Protein AF-0000000072642605 (afdb_homodimer)

pLDDT: mean 75.16, std 23.46, range [15.33, 97.38]

Organism: Meloidogyne incognita (NCBI:txid6306)

InterPro domains:
  IPR008906 HAT, C-terminal dimerisation domain [PF05699] (542-624)
  IPR012337 Ribonuclease H-like superfamily [SSF53098] (176-624)
  IPR052035 Zinc finger BED domain-containing [PTHR46481] (10-624)

Radius of gyration: 40.61 Å; Cα contacts (8 Å, |Δi|>4): 1546; chains: 2; bounding box: 104×127×125 Å

Secondary structure (DSSP, 8-state):
---TT--EEEE-TTT--EEEESSTTS--HHHHHHHTT-HHHHHHHHHHHHHHHHHHHHHS---------------------------------------------PPPPTTSHHHHHHHHHHHHHHHHTT--TTGGG-HHHHHHHHHH-TT--PPPHHHIIIIIHHHHHHHHHHHHHHHHHH-S-EEEEEEEEETT-----STTSSS---EEEEEEEEEE-TTS-EEEEEEEEEE--TT--HHHHHHHHHHHTT-GGGEEEEEESSS---SS--EEPHHHHHHHHHHHHHTTSTTHHHHHHHHHHHHHHHHH-HHHHHHHHHHHHHHT---PPP-PPPSS-HHHHHHHHHHHHHTHHHHHHHHHH-TTSPP--HHHHHHHHHHHHHHHHHHHHHHHHTSTT-BGGGHHHHHHHHHIIIIIS-S--S-HHHHHHHHHHHHHHTTTGGG-HHHHHHHHH-TTTTTTTS-GGGHHHHHHHHHHHHHHH-S------------------TT-HHHHHHHHHHTT-----------S--HHHHHHHHHHHHHHSPPPSS---HHHHHH-HHHHHH-HHHHHHHHHHTTSBSS-HHHHHHHHHHHHHTSGGGTT--HHHHHHHHHHHHHHHHH---/---TT--EEEE-TTT--EEEESSTTS--HHHHHHHTT-HHHHHHHHHHHHHHHHHHHHHS---------------------------------------------PPPPTTSHHHHHHHHHHHHHHHHTT--TTGGG-HHHHHHHHHH-TT--PPPHHHIIIIIHHHHHHHHHHHHHHHHHH-S-EEEEEEEEETT----SSTTSSS---EEEEEEEEEE-TTS-EEEEEEEEEE--TT--HHHHHHHHHHHTT-GGGEEEEEESSS---SS--EEPHHHHHHHHHHHHHTTSTTHHHHHHHHHHHHHHHHH-HHHHHHHHHHHHHHT---PPP-PPPSS-HHHHHHHHHHHHHTHHHHHHHHHH-TTSPP--HHHHHHHHHHHHHHHHHHHHHHHHTSTT-BGGGHHHHHHHHHIIIIIS-S--S-HHHHHHHHHHHHHHTTTGGG-HHHHHHHHH-TTTTTTTS-GGGHHHHHHHHHHHHHHH-S------------------TT-HHHHHHHHHHTT--------------HHHHHHHHHHHHHHSPPPSS---HHHHHH-HHHHHH-HHHHHHHHHHTTSBSS-HHHHHHHHHHHHHTSGGGTT--HHHHHHHHHHHHHHHHH---

Nearest PDB structures (foldseek):
  4d1q-assembly1_B  TM=7.158E-01  e=3.285E-17  Musca domestica
  4d1q-assembly1_A-2  TM=6.861E-01  e=3.270E-16  Musca domestica
  4d1q-assembly1_H-2  TM=6.589E-01  e=1.160E-16  Musca domestica
  6dww-assembly1_A  TM=6.965E-01  e=5.589E-15  Musca domestica
  4d1q-assembly1_B  TM=7.024E-01  e=5.379E-17  Musca domestica

Structure (mmCIF, N/CA/C/O backbone):
data_AF-0000000072642605-model_v1
#
loop_
_entity.id
_entity.type
_entity.pdbx_description
1 polymer 'HAT C-terminal dimerisation domain-containing protein'
#
loop_
_atom_site.group_PDB
_atom_site.id
_atom_site.type_symbol
_atom_site.label_atom_id
_atom_site.label_alt_id
_atom_site.label_comp_id
_atom_site.label_asym_id
_atom_site.label_entity_id
_atom_site.label_seq_id
_atom_site.pdbx_PDB_ins_code
_atom_site.Cartn_x
_atom_site.Cartn_y
_atom_site.Cartn_z
_atom_site.occupancy
_atom_site.B_iso_or_equiv
_atom_site.auth_seq_id
_atom_site.auth_comp_id
_atom_site.auth_asym_id
_atom_site.auth_atom_id
_atom_site.pdbx_PDB_model_num
ATOM 1 N N . MET A 1 1 ? -48.781 1.245 26.766 1 21.8 1 MET A N 1
ATOM 2 C CA . MET A 1 1 ? -47.438 1.293 27.344 1 21.8 1 MET A CA 1
ATOM 3 C C . MET A 1 1 ? -46.781 -0.082 27.312 1 21.8 1 MET A C 1
ATOM 5 O O . MET A 1 1 ? -47.125 -0.963 28.094 1 21.8 1 MET A O 1
ATOM 9 N N . LEU A 1 2 ? -46.5 -0.585 26.172 1 35.22 2 LEU A N 1
ATOM 10 C CA . LEU A 1 2 ? -46.219 -2.016 26.109 1 35.22 2 LEU A CA 1
ATOM 11 C C . LEU A 1 2 ? -45 -2.377 26.953 1 35.22 2 LEU A C 1
ATOM 13 O O . LEU A 1 2 ? -44.062 -1.599 27.062 1 35.22 2 LEU A O 1
ATOM 17 N N . PRO A 1 3 ? -45.188 -3.219 27.953 1 37 3 PRO A N 1
ATOM 18 C CA . PRO A 1 3 ? -44.125 -3.443 28.953 1 37 3 PRO A CA 1
ATOM 19 C C . PRO A 1 3 ? -42.75 -3.604 28.328 1 37 3 PRO A C 1
ATOM 21 O O . PRO A 1 3 ? -42.625 -4.09 27.203 1 37 3 PRO A O 1
ATOM 24 N N . LYS A 1 4 ? -41.781 -2.703 28.812 1 44.66 4 LYS A N 1
ATOM 25 C CA . LYS A 1 4 ? -40.438 -2.34 28.375 1 44.66 4 LYS A CA 1
ATOM 26 C C . LYS A 1 4 ? -39.594 -3.582 28.109 1 44.66 4 LYS A C 1
ATOM 28 O O . LYS A 1 4 ? -38.75 -3.59 27.203 1 44.66 4 LYS A O 1
ATOM 33 N N . ASN A 1 5 ? -39.594 -4.438 29.109 1 44.38 5 ASN A N 1
ATOM 34 C CA . ASN A 1 5 ? -38.656 -5.551 29.203 1 44.38 5 ASN A CA 1
ATOM 35 C C . ASN A 1 5 ? -39.156 -6.781 28.453 1 44.38 5 ASN A C 1
ATOM 37 O O . ASN A 1 5 ? -38.781 -7.91 28.766 1 44.38 5 ASN A O 1
ATOM 41 N N . LYS A 1 6 ? -40.438 -6.906 27.984 1 52.25 6 LYS A N 1
ATOM 42 C CA . LYS A 1 6 ? -41.031 -8.172 27.578 1 52.25 6 LYS A CA 1
ATOM 43 C C . LYS A 1 6 ? -40.562 -8.594 26.188 1 52.25 6 LYS A C 1
ATOM 45 O O . LYS A 1 6 ? -40.531 -7.773 25.266 1 52.25 6 LYS A O 1
ATOM 50 N N . LEU A 1 7 ? -40 -9.766 26.234 1 56.19 7 LEU A N 1
ATOM 51 C CA . LEU A 1 7 ? -39.719 -10.445 24.984 1 56.19 7 LEU A CA 1
ATOM 52 C C . LEU A 1 7 ? -40.906 -10.391 24.047 1 56.19 7 LEU A C 1
ATOM 54 O O . LEU A 1 7 ? -42.062 -10.664 24.453 1 56.19 7 LEU A O 1
ATOM 58 N N . ILE A 1 8 ? -40.844 -9.547 23.125 1 63.03 8 ILE A N 1
ATOM 59 C CA . ILE A 1 8 ? -41.938 -9.469 22.156 1 63.03 8 ILE A CA 1
ATOM 60 C C . ILE A 1 8 ? -41.75 -10.5 21.062 1 63.03 8 ILE A C 1
ATOM 62 O O . ILE A 1 8 ? -40.656 -10.586 20.469 1 63.03 8 ILE A O 1
ATOM 66 N N . LEU A 1 9 ? -42.594 -11.406 21.016 1 69.56 9 LEU A N 1
ATOM 67 C CA . LEU A 1 9 ? -42.656 -12.375 19.938 1 69.56 9 LEU A CA 1
ATOM 68 C C . LEU A 1 9 ? -43.312 -11.766 18.703 1 69.56 9 LEU A C 1
ATOM 70 O O . LEU A 1 9 ? -44.469 -11.414 18.734 1 69.56 9 LEU A O 1
ATOM 74 N N . ALA A 1 10 ? -42.5 -11.406 17.781 1 70.5 10 ALA A N 1
ATOM 75 C CA . ALA A 1 10 ? -43.031 -10.922 16.516 1 70.5 10 ALA A CA 1
ATOM 76 C C . ALA A 1 10 ? -43.344 -12.086 15.578 1 70.5 10 ALA A C 1
ATOM 78 O O . ALA A 1 10 ? -42.531 -12.984 15.398 1 70.5 10 ALA A O 1
ATOM 79 N N . THR A 1 11 ? -44.562 -12.305 15.172 1 73.44 11 THR A N 1
ATOM 80 C CA . THR A 1 11 ? -45.031 -13.344 14.266 1 73.44 11 THR A CA 1
ATOM 81 C C . THR A 1 11 ? -45.438 -12.75 12.922 1 73.44 11 THR A C 1
ATOM 83 O O . THR A 1 11 ? -46.219 -11.781 12.883 1 73.44 11 THR A O 1
ATOM 86 N N . CYS A 1 12 ? -44.812 -13.172 11.867 1 67.06 12 CYS A N 1
ATOM 87 C CA . CYS A 1 12 ? -45.25 -12.766 10.539 1 67.06 12 CYS A CA 1
ATOM 88 C C . CYS A 1 12 ? -46.656 -13.297 10.227 1 67.06 12 CYS A C 1
ATOM 90 O O . CYS A 1 12 ? -46.906 -14.492 10.398 1 67.06 12 CYS A O 1
ATOM 92 N N . LYS A 1 13 ? -47.469 -12.594 10.016 1 73.38 13 LYS A N 1
ATOM 93 C CA . LYS A 1 13 ? -48.875 -12.953 9.766 1 73.38 13 LYS A CA 1
ATOM 94 C C . LYS A 1 13 ? -49 -13.828 8.516 1 73.38 13 LYS A C 1
ATOM 96 O O . LYS A 1 13 ? -49.906 -14.633 8.414 1 73.38 13 LYS A O 1
ATOM 101 N N . SER A 1 14 ? -48.062 -13.68 7.566 1 70.31 14 SER A N 1
ATOM 102 C CA . SER A 1 14 ? -48.188 -14.406 6.305 1 70.31 14 SER A CA 1
ATOM 103 C C . SER A 1 14 ? -47.594 -15.805 6.41 1 70.31 14 SER A C 1
ATOM 105 O O . SER A 1 14 ? -48.062 -16.75 5.801 1 70.31 14 SER A O 1
ATOM 107 N N . CYS A 1 15 ? -46.5 -16.078 7.02 1 69.25 15 CYS A N 1
ATOM 108 C CA . CYS A 1 15 ? -45.844 -17.391 7.02 1 69.25 15 CYS A CA 1
ATOM 109 C C . CYS A 1 15 ? -45.688 -17.906 8.438 1 69.25 15 CYS A C 1
ATOM 111 O O . CYS A 1 15 ? -45.062 -18.953 8.648 1 69.25 15 CYS A O 1
ATOM 113 N N . GLU A 1 16 ? -46.125 -17.266 9.539 1 71.88 16 GLU A N 1
ATOM 114 C CA . GLU A 1 16 ? -46.094 -17.656 10.945 1 71.88 16 GLU A CA 1
ATOM 115 C C . GLU A 1 16 ? -44.688 -17.719 11.477 1 71.88 16 GLU A C 1
ATOM 117 O O . GLU A 1 16 ? -44.406 -18.328 12.516 1 71.88 16 GLU A O 1
ATOM 122 N N . TYR A 1 17 ? -43.844 -17.156 10.758 1 69 17 TYR A N 1
ATOM 123 C CA . TYR A 1 17 ? -42.469 -17.016 11.234 1 69 17 TYR A CA 1
ATOM 124 C C . TYR A 1 17 ? -42.406 -16.203 12.523 1 69 17 TYR A C 1
ATOM 126 O O . TYR A 1 17 ? -43.062 -15.141 12.617 1 69 17 TYR A O 1
ATOM 134 N N . LYS A 1 18 ? -41.844 -16.734 13.562 1 71.88 18 LYS A N 1
ATOM 135 C CA . LYS A 1 18 ? -41.781 -16.156 14.898 1 71.88 18 LYS A CA 1
ATOM 136 C C . LYS A 1 18 ? -40.344 -15.703 15.234 1 71.88 18 LYS A C 1
ATOM 138 O O . LYS A 1 18 ? -39.406 -16.422 14.961 1 71.88 18 LYS A O 1
ATOM 143 N N . LYS A 1 19 ? -40.25 -14.484 15.477 1 70 19 LYS A N 1
ATOM 144 C CA . LYS A 1 19 ? -38.969 -13.984 15.961 1 70 19 LYS A CA 1
ATOM 145 C C . LYS A 1 19 ? -39.125 -13.219 17.266 1 70 19 LYS A C 1
ATOM 147 O O . LYS A 1 19 ? -40.031 -12.391 17.391 1 70 19 LYS A O 1
ATOM 152 N N . THR A 1 20 ? -38.406 -13.609 18.219 1 71.75 20 THR A N 1
ATOM 153 C CA . THR A 1 20 ? -38.438 -12.992 19.531 1 71.75 20 THR A CA 1
ATOM 154 C C . THR A 1 20 ? -37.594 -11.719 19.578 1 71.75 20 THR A C 1
ATOM 156 O O . THR A 1 20 ? -36.438 -11.742 19.203 1 71.75 20 THR A O 1
ATOM 159 N N . LEU A 1 21 ? -38.25 -10.633 19.734 1 63.81 21 LEU A N 1
ATOM 160 C CA . LEU A 1 21 ? -37.594 -9.344 19.891 1 63.81 21 LEU A CA 1
ATOM 161 C C . LEU A 1 21 ? -37.438 -8.992 21.359 1 63.81 21 LEU A C 1
ATOM 163 O O . LEU A 1 21 ? -38.281 -9.32 22.188 1 63.81 21 LEU A O 1
ATOM 167 N N . LYS A 1 22 ? -36.25 -8.586 21.734 1 64.5 22 LYS A N 1
ATOM 168 C CA . LYS A 1 22 ? -35.938 -8.32 23.141 1 64.5 22 LYS A CA 1
ATOM 169 C C . LYS A 1 22 ? -36.875 -7.234 23.703 1 64.5 22 LYS A C 1
ATOM 171 O O . LYS A 1 22 ? -37.312 -7.316 24.844 1 64.5 22 LYS A O 1
ATOM 176 N N . ASN A 1 23 ? -37 -6.059 23.047 1 57.53 23 ASN A N 1
ATOM 177 C CA . ASN A 1 23 ? -37.969 -5.023 23.422 1 57.53 23 ASN A CA 1
ATOM 178 C C . ASN A 1 23 ? -38.594 -4.387 22.188 1 57.53 23 ASN A C 1
ATOM 180 O O . ASN A 1 23 ? -38.188 -4.684 21.062 1 57.53 23 ASN A O 1
ATOM 184 N N . ALA A 1 24 ? -39.562 -3.5 22.344 1 55.28 24 ALA A N 1
ATOM 185 C CA . ALA A 1 24 ? -40.312 -2.818 21.281 1 55.28 24 ALA A CA 1
ATOM 186 C C . ALA A 1 24 ? -39.406 -1.938 20.453 1 55.28 24 ALA A C 1
ATOM 188 O O . ALA A 1 24 ? -39.688 -1.631 19.297 1 55.28 24 ALA A O 1
ATOM 189 N N . GLN A 1 25 ? -38.281 -1.495 21.031 1 51.97 25 GLN A N 1
ATOM 190 C CA . GLN A 1 25 ? -37.375 -0.564 20.344 1 51.97 25 GLN A CA 1
ATOM 191 C C . GLN A 1 25 ? -36.25 -1.306 19.625 1 51.97 25 GLN A C 1
ATOM 193 O O . GLN A 1 25 ? -35.375 -0.682 19.047 1 51.97 25 GLN A O 1
ATOM 198 N N . ALA A 1 26 ? -36.188 -2.564 19.688 1 51.88 26 ALA A N 1
ATOM 199 C CA . ALA A 1 26 ? -35.156 -3.412 19.078 1 51.88 26 ALA A CA 1
ATOM 200 C C . ALA A 1 26 ? -35.125 -3.213 17.578 1 51.88 26 ALA A C 1
ATOM 202 O O . ALA A 1 26 ? -36.125 -2.854 16.953 1 51.88 26 ALA A O 1
ATOM 203 N N . SER A 1 27 ? -33.844 -3.219 16.969 1 54.81 27 SER A N 1
ATOM 204 C CA . SER A 1 27 ? -33.688 -3.014 15.531 1 54.81 27 SER A CA 1
ATOM 205 C C . SER A 1 27 ? -34.625 -3.912 14.727 1 54.81 27 SER A C 1
ATOM 207 O O . SER A 1 27 ? -34.688 -5.113 14.984 1 54.81 27 SER A O 1
ATOM 209 N N . LYS A 1 28 ? -35.438 -3.359 13.953 1 59.25 28 LYS A N 1
ATOM 210 C CA . LYS A 1 28 ? -36.438 -4.027 13.125 1 59.25 28 LYS A CA 1
ATOM 211 C C . LYS A 1 28 ? -35.844 -4.492 11.797 1 59.25 28 LYS A C 1
ATOM 213 O O . LYS A 1 28 ? -36.562 -4.926 10.898 1 59.25 28 LYS A O 1
ATOM 218 N N . SER A 1 29 ? -34.469 -4.309 11.867 1 63.25 29 SER A N 1
ATOM 219 C CA . SER A 1 29 ? -33.812 -4.641 10.625 1 63.25 29 SER A CA 1
ATOM 220 C C . SER A 1 29 ? -33.938 -6.129 10.297 1 63.25 29 SER A C 1
ATOM 222 O O . SER A 1 29 ? -34.156 -6.5 9.148 1 63.25 29 SER A O 1
ATOM 224 N N . SER A 1 30 ? -33.812 -6.977 11.242 1 65.88 30 SER A N 1
ATOM 225 C CA . SER A 1 30 ? -34 -8.406 11.008 1 65.88 30 SER A CA 1
ATOM 226 C C . SER A 1 30 ? -35.406 -8.711 10.547 1 65.88 30 SER A C 1
ATOM 228 O O . SER A 1 30 ? -35.625 -9.578 9.695 1 65.88 30 SER A O 1
ATOM 230 N N . LEU A 1 31 ? -36.312 -8.039 11.117 1 69.62 31 LEU A N 1
ATOM 231 C CA . LEU A 1 31 ? -37.719 -8.203 10.711 1 69.62 31 LEU A CA 1
ATOM 232 C C . LEU A 1 31 ? -37.938 -7.672 9.305 1 69.62 31 LEU A C 1
ATOM 234 O O . LEU A 1 31 ? -38.656 -8.273 8.516 1 69.62 31 LEU A O 1
ATOM 238 N N . ARG A 1 32 ? -37.219 -6.594 8.984 1 66.69 32 ARG A N 1
ATOM 239 C CA . ARG A 1 32 ? -37.25 -6.031 7.633 1 66.69 32 ARG A CA 1
ATOM 240 C C . ARG A 1 32 ? -36.656 -6.996 6.625 1 66.69 32 ARG A C 1
ATOM 242 O O . ARG A 1 32 ? -37.156 -7.164 5.523 1 66.69 32 ARG A O 1
ATOM 249 N N . HIS A 1 33 ? -35.688 -7.711 6.945 1 68.5 33 HIS A N 1
ATOM 250 C CA . HIS A 1 33 ? -35.031 -8.703 6.086 1 68.5 33 HIS A CA 1
ATOM 251 C C . HIS A 1 33 ? -35.938 -9.914 5.887 1 68.5 33 HIS A C 1
ATOM 253 O O . HIS A 1 33 ? -36.031 -10.453 4.781 1 68.5 33 HIS A O 1
ATOM 259 N N . HIS A 1 34 ? -36.562 -10.344 6.879 1 70.81 34 HIS A N 1
ATOM 260 C CA . HIS A 1 34 ? -37.531 -11.414 6.75 1 70.81 34 HIS A CA 1
ATOM 261 C C . HIS A 1 34 ? -38.688 -11.023 5.816 1 70.81 34 HIS A C 1
ATOM 263 O O . HIS A 1 34 ? -39.156 -11.852 5.039 1 70.81 34 HIS A O 1
ATOM 269 N N . LEU A 1 35 ? -39.031 -9.812 5.773 1 70.12 35 LEU A N 1
ATOM 270 C CA . LEU A 1 35 ? -40.156 -9.336 4.973 1 70.12 35 LEU A CA 1
ATOM 271 C C . LEU A 1 35 ? -39.812 -9.344 3.488 1 70.12 35 LEU A C 1
ATOM 273 O O . LEU A 1 35 ? -40.688 -9.328 2.635 1 70.12 35 LEU A O 1
ATOM 277 N N . ASN A 1 36 ? -38.562 -9.523 3.197 1 68.31 36 ASN A N 1
ATOM 278 C CA . ASN A 1 36 ? -38.156 -9.672 1.802 1 68.31 36 ASN A CA 1
ATOM 279 C C . ASN A 1 36 ? -38.688 -10.969 1.196 1 68.31 36 ASN A C 1
ATOM 281 O O . ASN A 1 36 ? -38.844 -11.062 -0.02 1 68.31 36 ASN A O 1
ATOM 285 N N . LYS A 1 37 ? -39.031 -11.852 1.915 1 70.56 37 LYS A N 1
ATOM 286 C CA . LYS A 1 37 ? -39.625 -13.109 1.45 1 70.56 37 LYS A CA 1
ATOM 287 C C . LYS A 1 37 ? -41.125 -12.961 1.204 1 70.56 37 LYS A C 1
ATOM 289 O O . LYS A 1 37 ? -41.75 -13.859 0.644 1 70.56 37 LYS A O 1
ATOM 294 N N . HIS A 1 38 ? -41.719 -11.906 1.711 1 70.19 38 HIS A N 1
ATOM 295 C CA . HIS A 1 38 ? -43.156 -11.617 1.525 1 70.19 38 HIS A CA 1
ATOM 296 C C . HIS A 1 38 ? -43.344 -10.328 0.733 1 70.19 38 HIS A C 1
ATOM 298 O O . HIS A 1 38 ? -43.5 -9.25 1.317 1 70.19 38 HIS A O 1
ATOM 304 N N . PRO A 1 39 ? -43.219 -10.445 -0.578 1 70.5 39 PRO A N 1
ATOM 305 C CA . PRO A 1 39 ? -43.188 -9.266 -1.446 1 70.5 39 PRO A CA 1
ATOM 306 C C . PRO A 1 39 ? -44.375 -8.328 -1.241 1 70.5 39 PRO A C 1
ATOM 308 O O . PRO A 1 39 ? -44.219 -7.105 -1.305 1 70.5 39 PRO A O 1
ATOM 311 N N . GLU A 1 40 ? -45.531 -8.828 -0.978 1 73.25 40 GLU A N 1
ATOM 312 C CA . GLU A 1 40 ? -46.719 -7.988 -0.822 1 73.25 40 GLU A CA 1
ATOM 313 C C . GLU A 1 40 ? -46.625 -7.164 0.46 1 73.25 40 GLU A C 1
ATOM 315 O O . GLU A 1 40 ? -46.938 -5.969 0.456 1 73.25 40 GLU A O 1
ATOM 320 N N . GLU A 1 41 ? -46.188 -7.734 1.513 1 72.06 41 GLU A N 1
ATOM 321 C CA . GLU A 1 41 ? -46.094 -7.043 2.797 1 72.06 41 GLU A CA 1
ATOM 322 C C . GLU A 1 41 ? -44.938 -6.059 2.803 1 72.06 41 GLU A C 1
ATOM 324 O O . GLU A 1 41 ? -45.031 -4.973 3.377 1 72.06 41 GLU A O 1
ATOM 329 N N . MET A 1 42 ? -43.906 -6.387 2.166 1 71.56 42 MET A N 1
ATOM 330 C CA . MET A 1 42 ? -42.781 -5.477 2.004 1 71.56 42 MET A CA 1
ATOM 331 C C . MET A 1 42 ? -43.188 -4.258 1.177 1 71.56 42 MET A C 1
ATOM 333 O O . MET A 1 42 ? -42.781 -3.131 1.501 1 71.56 42 MET A O 1
ATOM 337 N N . ALA A 1 43 ? -43.844 -4.363 0.128 1 71.12 43 ALA A N 1
ATOM 338 C CA . ALA A 1 43 ? -44.375 -3.256 -0.667 1 71.12 43 ALA A CA 1
ATOM 339 C C . ALA A 1 43 ? -45.25 -2.344 0.178 1 71.12 43 ALA A C 1
ATOM 341 O O . ALA A 1 43 ? -45.188 -1.117 0.07 1 71.12 43 ALA A O 1
ATOM 342 N N . GLN A 1 44 ? -46.031 -2.912 1.057 1 72.38 44 GLN A N 1
ATOM 343 C CA . GLN A 1 44 ? -46.906 -2.139 1.938 1 72.38 44 GLN A CA 1
ATOM 344 C C . GLN A 1 44 ? -46.094 -1.352 2.959 1 72.38 44 GLN A C 1
ATOM 346 O O . GLN A 1 44 ? -46.406 -0.2 3.262 1 72.38 44 GLN A O 1
ATOM 351 N N . LEU A 1 45 ? -45.062 -1.938 3.371 1 71.56 45 LEU A N 1
ATOM 352 C CA . LEU A 1 45 ? -44.188 -1.261 4.301 1 71.56 45 LEU A CA 1
ATOM 353 C C . LEU A 1 45 ? -43.438 -0.11 3.615 1 71.56 45 LEU A C 1
ATOM 355 O O . LEU A 1 45 ? -43.344 0.982 4.18 1 71.56 45 LEU A O 1
ATOM 359 N N . LEU A 1 46 ? -42.969 -0.376 2.488 1 69.38 46 LEU A N 1
ATOM 360 C CA . LEU A 1 46 ? -42.312 0.676 1.731 1 69.38 46 LEU A CA 1
ATOM 361 C C . LEU A 1 46 ? -43.281 1.808 1.399 1 69.38 46 LEU A C 1
ATOM 363 O O . LEU A 1 46 ? -42.906 2.984 1.485 1 69.38 46 LEU A O 1
ATOM 367 N N . GLU A 1 47 ? -44.344 1.558 1.072 1 67.75 47 GLU A N 1
ATOM 368 C CA . GLU A 1 47 ? -45.406 2.557 0.852 1 67.75 47 GLU A CA 1
ATOM 369 C C . GLU A 1 47 ? -45.719 3.322 2.135 1 67.75 47 GLU A C 1
ATOM 371 O O . GLU A 1 47 ? -45.906 4.539 2.105 1 67.75 47 GLU A O 1
ATOM 376 N N . TYR A 1 48 ? -45.719 2.6 3.18 1 64.75 48 TYR A N 1
ATOM 377 C CA . TYR A 1 48 ? -45.969 3.232 4.473 1 64.75 48 TYR A CA 1
ATOM 378 C C . TYR A 1 48 ? -44.812 4.145 4.855 1 64.75 48 TYR A C 1
ATOM 380 O O . TYR A 1 48 ? -45 5.27 5.316 1 64.75 48 TYR A O 1
ATOM 388 N N . GLU A 1 49 ? -43.688 3.652 4.668 1 64.25 49 GLU A N 1
ATOM 389 C CA . GLU A 1 49 ? -42.531 4.469 4.977 1 64.25 49 GLU A CA 1
ATOM 390 C C . GLU A 1 49 ? -42.438 5.676 4.047 1 64.25 49 GLU A C 1
ATOM 392 O O . GLU A 1 49 ? -42.094 6.777 4.48 1 64.25 49 GLU A O 1
ATOM 397 N N . GLU A 1 50 ? -42.625 5.512 2.84 1 62.28 50 GLU A N 1
ATOM 398 C CA . GLU A 1 50 ? -42.719 6.625 1.898 1 62.28 50 GLU A CA 1
ATOM 399 C C . GLU A 1 50 ? -43.812 7.605 2.309 1 62.28 50 GLU A C 1
ATOM 401 O O . GLU A 1 50 ? -43.625 8.82 2.227 1 62.28 50 GLU A O 1
ATOM 406 N N . THR A 1 51 ? -44.844 7.121 2.695 1 62.72 51 THR A N 1
ATOM 407 C CA . THR A 1 51 ? -45.938 7.984 3.135 1 62.72 51 THR A CA 1
ATOM 408 C C . THR A 1 51 ? -45.594 8.672 4.453 1 62.72 51 THR A C 1
ATOM 410 O O . THR A 1 51 ? -45.906 9.852 4.645 1 62.72 51 THR A O 1
ATOM 413 N N . GLU A 1 52 ? -45 7.918 5.277 1 57.62 52 GLU A N 1
ATOM 414 C CA . GLU A 1 52 ? -44.594 8.531 6.535 1 57.62 52 GLU A CA 1
ATOM 415 C C . GLU A 1 52 ? -43.469 9.547 6.312 1 57.62 52 GLU A C 1
ATOM 417 O O . GLU A 1 52 ? -43.469 10.609 6.941 1 57.62 52 GLU A O 1
ATOM 422 N N . ASN A 1 53 ? -42.594 9.219 5.504 1 50.91 53 ASN A N 1
ATOM 423 C CA . ASN A 1 53 ? -41.562 10.188 5.145 1 50.91 53 ASN A CA 1
ATOM 424 C C . ASN A 1 53 ? -42.156 11.398 4.43 1 50.91 53 ASN A C 1
ATOM 426 O O . ASN A 1 53 ? -41.75 12.531 4.672 1 50.91 53 ASN A O 1
ATOM 430 N N . LYS A 1 54 ? -42.969 11.188 3.551 1 52.09 54 LYS A N 1
ATOM 431 C CA . LYS A 1 54 ? -43.688 12.297 2.947 1 52.09 54 LYS A CA 1
ATOM 432 C C . LYS A 1 54 ? -44.438 13.102 4.004 1 52.09 54 LYS A C 1
ATOM 434 O O . LYS A 1 54 ? -44.5 14.328 3.928 1 52.09 54 LYS A O 1
ATOM 439 N N . ASN A 1 55 ? -44.938 12.383 4.945 1 47.25 55 ASN A N 1
ATOM 440 C CA . ASN A 1 55 ? -45.688 13.094 5.988 1 47.25 55 ASN A CA 1
ATOM 441 C C . ASN A 1 55 ? -44.75 13.82 6.938 1 47.25 55 ASN A C 1
ATOM 443 O O . ASN A 1 55 ? -45.062 14.891 7.457 1 47.25 55 ASN A O 1
ATOM 447 N N . LYS A 1 56 ? -43.625 13.195 7.156 1 45.19 56 LYS A N 1
ATOM 448 C CA . LYS A 1 56 ? -42.688 13.922 7.973 1 45.19 56 LYS A CA 1
ATOM 449 C C . LYS A 1 56 ? -42.156 15.164 7.242 1 45.19 56 LYS A C 1
ATOM 451 O O . LYS A 1 56 ? -41.906 16.203 7.863 1 45.19 56 LYS A O 1
ATOM 456 N N . ILE A 1 57 ? -41.844 15.031 5.934 1 40.34 57 ILE A N 1
ATOM 457 C CA . ILE A 1 57 ? -41.5 16.234 5.168 1 40.34 57 ILE A CA 1
ATOM 458 C C . ILE A 1 57 ? -42.625 17.25 5.277 1 40.34 57 ILE A C 1
ATOM 460 O O . ILE A 1 57 ? -42.375 18.453 5.367 1 40.34 57 ILE A O 1
ATOM 464 N N . LEU A 1 58 ? -43.781 16.75 5.305 1 36.88 58 LEU A N 1
ATOM 465 C CA . LEU A 1 58 ? -44.844 17.75 5.402 1 36.88 58 LEU A CA 1
ATOM 466 C C . LEU A 1 58 ? -44.875 18.375 6.797 1 36.88 58 LEU A C 1
ATOM 468 O O . LEU A 1 58 ? -45.375 19.484 6.977 1 36.88 58 LEU A O 1
ATOM 472 N N . ARG A 1 59 ? -44.562 17.578 7.832 1 35.91 59 ARG A N 1
ATOM 473 C CA . ARG A 1 59 ? -44.75 18.219 9.133 1 35.91 59 ARG A CA 1
ATOM 474 C C . ARG A 1 59 ? -43.562 19.094 9.5 1 35.91 59 ARG A C 1
ATOM 476 O O . ARG A 1 59 ? -43.531 19.672 10.594 1 35.91 59 ARG A O 1
ATOM 483 N N . THR A 1 60 ? -42.344 18.828 8.906 1 30.92 60 THR A N 1
ATOM 484 C CA . THR A 1 60 ? -41.344 19.734 9.453 1 30.92 60 THR A CA 1
ATOM 485 C C . THR A 1 60 ? -41.625 21.172 8.992 1 30.92 60 THR A C 1
ATOM 487 O O . THR A 1 60 ? -41.594 21.453 7.793 1 30.92 60 THR A O 1
ATOM 490 N N . PRO A 1 61 ? -42.281 21.906 9.766 1 26.69 61 PRO A N 1
ATOM 491 C CA . PRO A 1 61 ? -42.438 23.328 9.453 1 26.69 61 PRO A CA 1
ATOM 492 C C . PRO A 1 61 ? -41.125 24.031 9.164 1 26.69 61 PRO A C 1
ATOM 494 O O . PRO A 1 61 ? -40.062 23.609 9.672 1 26.69 61 PRO A O 1
ATOM 497 N N . ARG A 1 62 ? -40.938 24.453 7.996 1 26.5 62 ARG A N 1
ATOM 498 C CA . ARG A 1 62 ? -39.969 25.469 7.617 1 26.5 62 ARG A CA 1
ATOM 499 C C . ARG A 1 62 ? -39.781 26.516 8.711 1 26.5 62 ARG A C 1
ATOM 501 O O . ARG A 1 62 ? -40.625 27.422 8.836 1 26.5 62 ARG A O 1
ATOM 508 N N . LYS A 1 63 ? -39.562 26.125 10.086 1 25.56 63 LYS A N 1
ATOM 509 C CA . LYS A 1 63 ? -39.469 27.203 11.078 1 25.56 63 LYS A CA 1
ATOM 510 C C . LYS A 1 63 ? -38.5 28.297 10.602 1 25.56 63 LYS A C 1
ATOM 512 O O . LYS A 1 63 ? -37.344 28.016 10.305 1 25.56 63 LYS A O 1
ATOM 517 N N . GLY A 1 64 ? -39.031 29.312 9.719 1 22.56 64 GLY A N 1
ATOM 518 C CA . GLY A 1 64 ? -38.625 30.688 9.5 1 22.56 64 GLY A CA 1
ATOM 519 C C . GLY A 1 64 ? -38.219 31.406 10.773 1 22.56 64 GLY A C 1
ATOM 520 O O . GLY A 1 64 ? -39 31.5 11.719 1 22.56 64 GLY A O 1
ATOM 521 N N . PHE A 1 65 ? -37.125 31.094 11.367 1 21.09 65 PHE A N 1
ATOM 522 C CA . PHE A 1 65 ? -36.656 31.828 12.555 1 21.09 65 PHE A CA 1
ATOM 523 C C . PHE A 1 65 ? -36.781 33.344 12.336 1 21.09 65 PHE A C 1
ATOM 525 O O . PHE A 1 65 ? -35.906 33.938 11.719 1 21.09 65 PHE A O 1
ATOM 532 N N . ARG A 1 66 ? -37.906 33.938 11.836 1 20.78 66 ARG A N 1
ATOM 533 C CA . ARG A 1 66 ? -38.25 35.312 12.062 1 20.78 66 ARG A CA 1
ATOM 534 C C . ARG A 1 66 ? -38.281 35.656 13.547 1 20.78 66 ARG A C 1
ATOM 536 O O . ARG A 1 66 ? -39.156 35.125 14.273 1 20.78 66 ARG A O 1
ATOM 543 N N . LYS A 1 67 ? -37.281 35.656 14.305 1 19.7 67 LYS A N 1
ATOM 544 C CA . LYS A 1 67 ? -37.312 36.5 15.492 1 19.7 67 LYS A CA 1
ATOM 545 C C . LYS A 1 67 ? -37.875 37.906 15.164 1 19.7 67 LYS A C 1
ATOM 547 O O . LYS A 1 67 ? -37.156 38.719 14.57 1 19.7 67 LYS A O 1
ATOM 552 N N . SER A 1 68 ? -39.125 38.156 14.57 1 19.78 68 SER A N 1
ATOM 553 C CA . SER A 1 68 ? -39.938 39.375 14.766 1 19.78 68 SER A CA 1
ATOM 554 C C . SER A 1 68 ? -40.031 39.719 16.25 1 19.78 68 SER A C 1
ATOM 556 O O . SER A 1 68 ? -40.312 38.875 17.078 1 19.78 68 SER A O 1
ATOM 558 N N . ILE A 1 69 ? -39.094 40.656 16.844 1 17.56 69 ILE A N 1
ATOM 559 C CA . ILE A 1 69 ? -39.344 41.562 17.969 1 17.56 69 ILE A CA 1
ATOM 560 C C . ILE A 1 69 ? -40.75 42.156 17.828 1 17.56 69 ILE A C 1
ATOM 562 O O . ILE A 1 69 ? -41.031 42.906 16.891 1 17.56 69 ILE A O 1
ATOM 566 N N . LYS A 1 70 ? -41.719 41.406 17.953 1 20.56 70 LYS A N 1
ATOM 567 C CA . LYS A 1 70 ? -43.125 41.812 18.141 1 20.56 70 LYS A CA 1
ATOM 568 C C . LYS A 1 70 ? -43.25 42.844 19.25 1 20.56 70 LYS A C 1
ATOM 570 O O . LYS A 1 70 ? -43.031 42.531 20.422 1 20.56 70 LYS A O 1
ATOM 575 N N . ILE A 1 71 ? -42.625 44.219 18.938 1 17.44 71 ILE A N 1
ATOM 576 C CA . ILE A 1 71 ? -43.031 45.406 19.672 1 17.44 71 ILE A CA 1
ATOM 577 C C . ILE A 1 71 ? -44.562 45.406 19.828 1 17.44 71 ILE A C 1
ATOM 579 O O . ILE A 1 71 ? -45.281 45.188 18.875 1 17.44 71 ILE A O 1
ATOM 583 N N . ASN A 1 72 ? -45.062 45.344 20.953 1 17.66 72 ASN A N 1
ATOM 584 C CA . ASN A 1 72 ? -46.406 45.25 21.484 1 17.66 72 ASN A CA 1
ATOM 585 C C . ASN A 1 72 ? -47.219 46.5 21.156 1 17.66 72 ASN A C 1
ATOM 587 O O . ASN A 1 72 ? -47 47.594 21.719 1 17.66 72 ASN A O 1
ATOM 591 N N . SER A 1 73 ? -47.156 47.031 19.719 1 17.12 73 SER A N 1
ATOM 592 C CA . SER A 1 73 ? -48.062 48.188 19.672 1 17.12 73 SER A CA 1
ATOM 593 C C . SER A 1 73 ? -49.406 47.875 20.297 1 17.12 73 SER A C 1
ATOM 595 O O . SER A 1 73 ? -49.969 46.812 20.062 1 17.12 73 SER A O 1
ATOM 597 N N . SER A 1 74 ? -49.562 48.281 21.438 1 17.44 74 SER A N 1
ATOM 598 C CA . SER A 1 74 ? -50.875 48.406 22.062 1 17.44 74 SER A CA 1
ATOM 599 C C . SER A 1 74 ? -51.906 49.031 21.109 1 17.44 74 SER A C 1
ATOM 601 O O . SER A 1 74 ? -51.531 49.75 20.156 1 17.44 74 SER A O 1
ATOM 603 N N . GLY A 1 75 ? -53.188 48.688 21.062 1 15.39 75 GLY A N 1
ATOM 604 C CA . GLY A 1 75 ? -54.438 48.625 20.328 1 15.39 75 GLY A CA 1
ATOM 605 C C . GLY A 1 75 ? -54.844 50 19.797 1 15.39 75 GLY A C 1
ATOM 606 O O . GLY A 1 75 ? -55.25 50.125 18.641 1 15.39 75 GLY A O 1
ATOM 607 N N . GLY A 1 76 ? -55.281 51.031 20.422 1 15.64 76 GLY A N 1
ATOM 608 C CA . GLY A 1 76 ? -56.688 51.25 20.281 1 15.64 76 GLY A CA 1
ATOM 609 C C . GLY A 1 76 ? -57.031 52.25 19.188 1 15.64 76 GLY A C 1
ATOM 610 O O . GLY A 1 76 ? -58.125 52.25 18.656 1 15.64 76 GLY A O 1
ATOM 611 N N . GLY A 1 77 ? -56.344 53.375 18.859 1 16.16 77 GLY A N 1
ATOM 612 C CA . GLY A 1 77 ? -57.406 54.344 18.625 1 16.16 77 GLY A CA 1
ATOM 613 C C . GLY A 1 77 ? -58.062 54.219 17.266 1 16.16 77 GLY A C 1
ATOM 614 O O . GLY A 1 77 ? -57.625 53.406 16.438 1 16.16 77 GLY A O 1
ATOM 615 N N . SER A 1 78 ? -58.781 55.25 16.562 1 16.64 78 SER A N 1
ATOM 616 C CA . SER A 1 78 ? -60.062 55.625 15.961 1 16.64 78 SER A CA 1
ATOM 617 C C . SER A 1 78 ? -60 55.531 14.445 1 16.64 78 SER A C 1
ATOM 619 O O . SER A 1 78 ? -60.938 54.969 13.828 1 16.64 78 SER A O 1
ATOM 621 N N . ILE A 1 79 ? -59.031 56.125 13.656 1 16.33 79 ILE A N 1
ATOM 622 C CA . ILE A 1 79 ? -59.719 57.094 12.773 1 16.33 79 ILE A CA 1
ATOM 623 C C . ILE A 1 79 ? -60.188 56.344 11.516 1 16.33 79 ILE A C 1
ATOM 625 O O . ILE A 1 79 ? -59.688 55.281 11.172 1 16.33 79 ILE A O 1
ATOM 629 N N . SER A 1 80 ? -60.656 57.094 10.469 1 16.06 80 SER A N 1
ATOM 630 C CA . SER A 1 80 ? -61.75 57.25 9.508 1 16.06 80 SER A CA 1
ATOM 631 C C . SER A 1 80 ? -61.469 56.531 8.203 1 16.06 80 SER A C 1
ATOM 633 O O . SER A 1 80 ? -60.312 56.156 7.934 1 16.06 80 SER A O 1
ATOM 635 N N . LYS A 1 81 ? -62.406 56.531 7.219 1 16.33 81 LYS A N 1
ATOM 636 C CA . LYS A 1 81 ? -63.188 55.781 6.227 1 16.33 81 LYS A CA 1
ATOM 637 C C . LYS A 1 81 ? -62.469 55.75 4.879 1 16.33 81 LYS A C 1
ATOM 639 O O . LYS A 1 81 ? -62.75 54.906 4.035 1 16.33 81 LYS A O 1
ATOM 644 N N . THR A 1 82 ? -61.469 56.625 4.441 1 16.75 82 THR A N 1
ATOM 645 C CA . THR A 1 82 ? -61.812 57.156 3.125 1 16.75 82 THR A CA 1
ATOM 646 C C . THR A 1 82 ? -61.5 56.125 2.033 1 16.75 82 THR A C 1
ATOM 648 O O . THR A 1 82 ? -60.688 55.219 2.227 1 16.75 82 THR A O 1
ATOM 651 N N . GLY A 1 83 ? -62.062 56.25 0.65 1 16.28 83 GLY A N 1
ATOM 652 C CA . GLY A 1 83 ? -62.75 55.719 -0.498 1 16.28 83 GLY A CA 1
ATOM 653 C C . GLY A 1 83 ? -61.844 55.219 -1.592 1 16.28 83 GLY A C 1
ATOM 654 O O . GLY A 1 83 ? -62.281 54.594 -2.568 1 16.28 83 GLY A O 1
ATOM 655 N N . ARG A 1 84 ? -60.5 55.469 -1.668 1 16.23 84 ARG A N 1
ATOM 656 C CA . ARG A 1 84 ? -60.156 55.75 -3.053 1 16.23 84 ARG A CA 1
ATOM 657 C C . ARG A 1 84 ? -60.156 54.469 -3.896 1 16.23 84 ARG A C 1
ATOM 659 O O . ARG A 1 84 ? -59.719 53.406 -3.438 1 16.23 84 ARG A O 1
ATOM 666 N N . LYS A 1 85 ? -60.875 54.562 -5.074 1 16.91 85 LYS A N 1
ATOM 667 C CA . LYS A 1 85 ? -61.375 53.781 -6.203 1 16.91 85 LYS A CA 1
ATOM 668 C C . LYS A 1 85 ? -60.25 53 -6.871 1 16.91 85 LYS A C 1
ATOM 670 O O . LYS A 1 85 ? -59.094 53.469 -6.914 1 16.91 85 LYS A O 1
ATOM 675 N N . LYS A 1 86 ? -60.531 51.75 -7.363 1 17.25 86 LYS A N 1
ATOM 676 C CA . LYS A 1 86 ? -60 50.469 -7.816 1 17.25 86 LYS A CA 1
ATOM 677 C C . LYS A 1 86 ? -59.438 50.594 -9.234 1 17.25 86 LYS A C 1
ATOM 679 O O . LYS A 1 86 ? -59.812 49.812 -10.117 1 17.25 86 LYS A O 1
ATOM 684 N N . LEU A 1 87 ? -58.656 51.688 -9.562 1 16.81 87 LEU A N 1
ATOM 685 C CA . LEU A 1 87 ? -58.469 51.781 -11.008 1 16.81 87 LEU A CA 1
ATOM 686 C C . LEU A 1 87 ? -57.969 50.469 -11.594 1 16.81 87 LEU A C 1
ATOM 688 O O . LEU A 1 87 ? -57.125 49.781 -10.984 1 16.81 87 LEU A O 1
ATOM 692 N N . LYS A 1 88 ? -58.625 49.969 -12.672 1 17.83 88 LYS A N 1
ATOM 693 C CA . LYS A 1 88 ? -58.812 48.844 -13.594 1 17.83 88 LYS A CA 1
ATOM 694 C C . LYS A 1 88 ? -57.562 48.531 -14.375 1 17.83 88 LYS A C 1
ATOM 696 O O . LYS A 1 88 ? -57.469 48.812 -15.57 1 17.83 88 LYS A O 1
ATOM 701 N N . GLU A 1 89 ? -56.312 48.75 -13.859 1 18.27 89 GLU A N 1
ATOM 702 C CA . GLU A 1 89 ? -55.312 48.719 -14.898 1 18.27 89 GLU A CA 1
ATOM 703 C C . GLU A 1 89 ? -55.344 47.406 -15.672 1 18.27 89 GLU A C 1
ATOM 705 O O . GLU A 1 89 ? -55.594 46.344 -15.086 1 18.27 89 GLU A O 1
ATOM 710 N N . GLU A 1 90 ? -55.5 47.375 -17.062 1 19.7 90 GLU A N 1
ATOM 711 C CA . GLU A 1 90 ? -55.688 46.594 -18.281 1 19.7 90 GLU A CA 1
ATOM 712 C C . GLU A 1 90 ? -54.625 45.5 -18.391 1 19.7 90 GLU A C 1
ATOM 714 O O . GLU A 1 90 ? -53.469 45.719 -18.047 1 19.7 90 GLU A O 1
ATOM 719 N N . GLU A 1 91 ? -55.031 44.188 -18.516 1 19.78 91 GLU A N 1
ATOM 720 C CA . GLU A 1 91 ? -54.625 42.781 -18.562 1 19.78 91 GLU A CA 1
ATOM 721 C C . GLU A 1 91 ? -53.781 42.469 -19.797 1 19.78 91 GLU A C 1
ATOM 723 O O . GLU A 1 91 ? -53.688 41.312 -20.219 1 19.78 91 GLU A O 1
ATOM 728 N N . ASP A 1 92 ? -53 43.406 -20.422 1 21.14 92 ASP A N 1
ATOM 729 C CA . ASP A 1 92 ? -52.656 43 -21.766 1 21.14 92 ASP A CA 1
ATOM 730 C C . ASP A 1 92 ? -51.875 41.656 -21.734 1 21.14 92 ASP A C 1
ATOM 732 O O . ASP A 1 92 ? -50.969 41.5 -20.922 1 21.14 92 ASP A O 1
ATOM 736 N N . ASP A 1 93 ? -52.438 40.562 -22.312 1 20.2 93 ASP A N 1
ATOM 737 C CA . ASP A 1 93 ? -52.281 39.094 -22.5 1 20.2 93 ASP A CA 1
ATOM 738 C C . ASP A 1 93 ? -51.031 38.781 -23.281 1 20.2 93 ASP A C 1
ATOM 740 O O . ASP A 1 93 ? -50.875 37.656 -23.766 1 20.2 93 ASP A O 1
ATOM 744 N N . ASP A 1 94 ? -50 39.594 -23.484 1 21.81 94 ASP A N 1
ATOM 745 C CA . ASP A 1 94 ? -49.125 39.156 -24.562 1 21.81 94 ASP A CA 1
ATOM 746 C C . ASP A 1 94 ? -48.531 37.781 -24.281 1 21.81 94 ASP A C 1
ATOM 748 O O . ASP A 1 94 ? -47.969 37.531 -23.219 1 21.81 94 ASP A O 1
ATOM 752 N N . GLU A 1 95 ? -48.969 36.688 -25 1 22.95 95 GLU A N 1
ATOM 753 C CA . GLU A 1 95 ? -48.75 35.25 -25.141 1 22.95 95 GLU A CA 1
ATOM 754 C C . GLU A 1 95 ? -47.281 34.938 -25.516 1 22.95 95 GLU A C 1
ATOM 756 O O . GLU A 1 95 ? -46.938 34.969 -26.688 1 22.95 95 GLU A O 1
ATOM 761 N N . GLU A 1 96 ? -46.281 35.625 -25.156 1 24.73 96 GLU A N 1
ATOM 762 C CA . GLU A 1 96 ? -45.031 35.188 -25.781 1 24.73 96 GLU A CA 1
ATOM 763 C C . GLU A 1 96 ? -44.75 33.719 -25.531 1 24.73 96 GLU A C 1
ATOM 765 O O . GLU A 1 96 ? -44.875 33.25 -24.406 1 24.73 96 GLU A O 1
ATOM 770 N N . GLU A 1 97 ? -44.844 32.812 -26.578 1 26 97 GLU A N 1
ATOM 771 C CA . GLU A 1 97 ? -44.594 31.406 -26.797 1 26 97 GLU A CA 1
ATOM 772 C C . GLU A 1 97 ? -43.219 31 -26.297 1 26 97 GLU A C 1
ATOM 774 O O . GLU A 1 97 ? -42.188 31.484 -26.797 1 26 97 GLU A O 1
ATOM 779 N N . ASP A 1 98 ? -42.938 30.844 -25.109 1 28.16 98 ASP A N 1
ATOM 780 C CA . ASP A 1 98 ? -41.656 30.422 -24.5 1 28.16 98 ASP A CA 1
ATOM 781 C C . ASP A 1 98 ? -41.219 29.062 -25.047 1 28.16 98 ASP A C 1
ATOM 783 O O . ASP A 1 98 ? -41.969 28.078 -24.938 1 28.16 98 ASP A O 1
ATOM 787 N N . GLU A 1 99 ? -40.531 28.984 -26.188 1 30.5 99 GLU A N 1
ATOM 788 C CA . GLU A 1 99 ? -39.969 27.766 -26.719 1 30.5 99 GLU A CA 1
ATOM 789 C C . GLU A 1 99 ? -39.312 26.938 -25.625 1 30.5 99 GLU A C 1
ATOM 791 O O . GLU A 1 99 ? -38.562 27.469 -24.797 1 30.5 99 GLU A O 1
ATOM 796 N N . PRO A 1 100 ? -39.812 25.75 -25.266 1 31.39 100 PRO A N 1
ATOM 797 C CA . PRO A 1 100 ? -39.281 24.844 -24.25 1 31.39 100 PRO A CA 1
ATOM 798 C C . PRO A 1 100 ? -37.781 24.594 -24.422 1 31.39 100 PRO A C 1
ATOM 800 O O . PRO A 1 100 ? -37.344 24.219 -25.5 1 31.39 100 PRO A O 1
ATOM 803 N N . GLN A 1 101 ? -36.875 25.422 -24 1 30.89 101 GLN A N 1
ATOM 804 C CA . GLN A 1 101 ? -35.469 25.031 -23.922 1 30.89 101 GLN A CA 1
ATOM 805 C C . GLN A 1 101 ? -35.344 23.578 -23.453 1 30.89 101 GLN A C 1
ATOM 807 O O . GLN A 1 101 ? -35.75 23.25 -22.344 1 30.89 101 GLN A O 1
ATOM 812 N N . THR A 1 102 ? -35.5 22.531 -24.203 1 35.09 102 THR A N 1
ATOM 813 C CA . THR A 1 102 ? -35.156 21.125 -24.078 1 35.09 102 THR A CA 1
ATOM 814 C C . THR A 1 102 ? -33.875 20.969 -23.234 1 35.09 102 THR A C 1
ATOM 816 O O . THR A 1 102 ? -32.812 21.453 -23.609 1 35.09 102 THR A O 1
ATOM 819 N N . SER A 1 103 ? -33.844 21.047 -22 1 38.75 103 SER A N 1
ATOM 820 C CA . SER A 1 103 ? -32.844 20.891 -20.953 1 38.75 103 SER A CA 1
ATOM 821 C C . SER A 1 103 ? -31.922 19.688 -21.234 1 38.75 103 SER A C 1
ATOM 823 O O . SER A 1 103 ? -32.344 18.531 -21.125 1 38.75 103 SER A O 1
ATOM 825 N N . GLU A 1 104 ? -31.125 19.547 -22.219 1 43.41 104 GLU A N 1
ATOM 826 C CA . GLU A 1 104 ? -30.062 18.672 -22.688 1 43.41 104 GLU A CA 1
ATOM 827 C C . GLU A 1 104 ? -29.297 18.047 -21.516 1 43.41 104 GLU A C 1
ATOM 829 O O . GLU A 1 104 ? -28.578 17.078 -21.688 1 43.41 104 GLU A O 1
ATOM 834 N N . ASN A 1 105 ? -28.969 18.766 -20.375 1 50.06 105 ASN A N 1
ATOM 835 C CA . ASN A 1 105 ? -28.047 18.375 -19.312 1 50.06 105 ASN A CA 1
ATOM 836 C C . ASN A 1 105 ? -28.641 17.281 -18.422 1 50.06 105 ASN A C 1
ATOM 838 O O . ASN A 1 105 ? -28.344 17.219 -17.234 1 50.06 105 ASN A O 1
ATOM 842 N N . SER A 1 106 ? -29.594 16.609 -18.703 1 67.31 106 SER A N 1
ATOM 843 C CA . SER A 1 106 ? -30.25 15.68 -17.781 1 67.31 106 SER A CA 1
ATOM 844 C C . SER A 1 106 ? -29.391 14.438 -17.562 1 67.31 106 SER A C 1
ATOM 846 O O . SER A 1 106 ? -28.781 13.914 -18.5 1 67.31 106 SER A O 1
ATOM 848 N N . GLN A 1 107 ? -29.109 14.156 -16.25 1 79.25 107 GLN A N 1
ATOM 849 C CA . GLN A 1 107 ? -28.406 12.953 -15.805 1 79.25 107 GLN A CA 1
ATOM 850 C C . GLN A 1 107 ? -29.062 11.695 -16.359 1 79.25 107 GLN A C 1
ATOM 852 O O . GLN A 1 107 ? -30.266 11.688 -16.641 1 79.25 107 GLN A O 1
ATOM 857 N N . TRP A 1 108 ? -28.312 10.734 -16.906 1 82.81 108 TRP A N 1
ATOM 858 C CA . TRP A 1 108 ? -28.828 9.445 -17.375 1 82.81 108 TRP A CA 1
ATOM 859 C C . TRP A 1 108 ? -29.641 8.758 -16.281 1 82.81 108 TRP A C 1
ATOM 861 O O . TRP A 1 108 ? -29.406 8.977 -15.094 1 82.81 108 TRP A O 1
ATOM 871 N N . ASP A 1 109 ? -30.609 8.039 -16.766 1 80.69 109 ASP A N 1
ATOM 872 C CA . ASP A 1 109 ? -31.391 7.211 -15.852 1 80.69 109 ASP A CA 1
ATOM 873 C C . ASP A 1 109 ? -30.5 6.207 -15.117 1 80.69 109 ASP A C 1
ATOM 875 O O . ASP A 1 109 ? -29.578 5.637 -15.719 1 80.69 109 ASP A O 1
ATOM 879 N N . ARG A 1 110 ? -30.812 6.012 -13.883 1 80.88 110 ARG A N 1
ATOM 880 C CA . ARG A 1 110 ? -30 5.148 -13.016 1 80.88 110 ARG A CA 1
ATOM 881 C C . ARG A 1 110 ? -30.062 3.701 -13.492 1 80.88 110 ARG A C 1
ATOM 883 O O . ARG A 1 110 ? -29.141 2.922 -13.219 1 80.88 110 ARG A O 1
ATOM 890 N N . THR A 1 111 ? -31.062 3.346 -14.211 1 80.62 111 THR A N 1
ATOM 891 C CA . THR A 1 111 ? -31.219 1.964 -14.656 1 80.62 111 THR A CA 1
ATOM 892 C C . THR A 1 111 ? -31.062 1.864 -16.172 1 80.62 111 THR A C 1
ATOM 894 O O . THR A 1 111 ? -31.375 0.83 -16.766 1 80.62 111 THR A O 1
ATOM 897 N N . GLY A 1 112 ? -30.594 2.92 -16.703 1 85.5 112 GLY A N 1
ATOM 898 C CA . GLY A 1 112 ? -30.422 2.943 -18.156 1 85.5 112 GLY A CA 1
ATOM 899 C C . GLY A 1 112 ? -29.297 2.055 -18.625 1 85.5 112 GLY A C 1
ATOM 900 O O . GLY A 1 112 ? -28.469 1.607 -17.828 1 85.5 112 GLY A O 1
ATOM 901 N N . SER A 1 113 ? -29.406 1.794 -19.938 1 88.44 113 SER A N 1
ATOM 902 C CA . SER A 1 113 ? -28.438 0.876 -20.547 1 88.44 113 SER A CA 1
ATOM 903 C C . SER A 1 113 ? -27.016 1.412 -20.438 1 88.44 113 SER A C 1
ATOM 905 O O . SER A 1 113 ? -26.094 0.672 -20.094 1 88.44 113 SER A O 1
ATOM 907 N N . MET A 1 114 ? -26.891 2.707 -20.719 1 89.81 114 MET A N 1
ATOM 908 C CA . MET A 1 114 ? -25.547 3.287 -20.656 1 89.81 114 MET A CA 1
ATOM 909 C C . MET A 1 114 ? -25.031 3.32 -19.219 1 89.81 114 MET A C 1
ATOM 911 O O . MET A 1 114 ? -23.859 3.053 -18.969 1 89.81 114 MET A O 1
ATOM 915 N N . THR A 1 115 ? -25.891 3.643 -18.359 1 92.69 115 THR A N 1
ATOM 916 C CA . THR A 1 115 ? -25.516 3.654 -16.938 1 92.69 115 THR A CA 1
ATOM 917 C C . THR A 1 115 ? -25.062 2.27 -16.484 1 92.69 115 THR A C 1
ATOM 919 O O . THR A 1 115 ? -24.062 2.137 -15.789 1 92.69 115 THR A O 1
ATOM 922 N N . LYS A 1 116 ? -25.797 1.282 -16.938 1 92.44 116 LYS A N 1
ATOM 923 C CA . LYS A 1 116 ? -25.453 -0.088 -16.562 1 92.44 116 LYS A CA 1
ATOM 924 C C . LYS A 1 116 ? -24.094 -0.491 -17.156 1 92.44 116 LYS A C 1
ATOM 926 O O . LYS A 1 116 ? -23.297 -1.155 -16.484 1 92.44 116 LYS A O 1
ATOM 931 N N . ARG A 1 117 ? -23.922 -0.099 -18.328 1 93.5 117 ARG A N 1
ATOM 932 C CA . ARG A 1 117 ? -22.656 -0.408 -19 1 93.5 117 ARG A CA 1
ATOM 933 C C . ARG A 1 117 ? -21.484 0.239 -18.266 1 93.5 117 ARG A C 1
ATOM 935 O O . ARG A 1 117 ? -20.438 -0.378 -18.109 1 93.5 117 ARG A O 1
ATOM 942 N N . ILE A 1 118 ? -21.656 1.464 -17.844 1 94.75 118 ILE A N 1
ATOM 943 C CA . ILE A 1 118 ? -20.594 2.182 -17.141 1 94.75 118 ILE A CA 1
ATOM 944 C C . ILE A 1 118 ? -20.375 1.562 -15.758 1 94.75 118 ILE A C 1
ATOM 946 O O . ILE A 1 118 ? -19.234 1.388 -15.328 1 94.75 118 ILE A O 1
ATOM 950 N N . ASP A 1 119 ? -21.453 1.173 -15.117 1 94.88 119 ASP A N 1
ATOM 951 C CA . ASP A 1 119 ? -21.344 0.512 -13.82 1 94.88 119 ASP A CA 1
ATOM 952 C C . ASP A 1 119 ? -20.531 -0.777 -13.922 1 94.88 119 ASP A C 1
ATOM 954 O O . ASP A 1 119 ? -19.656 -1.042 -13.086 1 94.88 119 ASP A O 1
ATOM 958 N N . GLU A 1 120 ? -20.812 -1.515 -14.945 1 95.12 120 GLU A N 1
ATOM 959 C CA . GLU A 1 120 ? -20.125 -2.779 -15.164 1 95.12 120 GLU A CA 1
ATOM 960 C C . GLU A 1 120 ? -18.641 -2.555 -15.453 1 95.12 120 GLU A C 1
ATOM 962 O O . GLU A 1 120 ? -17.781 -3.295 -14.961 1 95.12 120 GLU A O 1
ATOM 967 N N . ALA A 1 121 ? -18.391 -1.572 -16.219 1 95.88 121 ALA A N 1
ATOM 968 C CA . ALA A 1 121 ? -17 -1.254 -16.547 1 95.88 121 ALA A CA 1
ATOM 969 C C . ALA A 1 121 ? -16.234 -0.817 -15.297 1 95.88 121 ALA A C 1
ATOM 971 O O . ALA A 1 121 ? -15.062 -1.151 -15.133 1 95.88 121 ALA A O 1
ATOM 972 N N . ILE A 1 122 ? -16.875 -0.061 -14.391 1 96.06 122 ILE A N 1
ATOM 973 C CA . ILE A 1 122 ? -16.234 0.434 -13.172 1 96.06 122 ILE A CA 1
ATOM 974 C C . ILE A 1 122 ? -15.898 -0.738 -12.25 1 96.06 122 ILE A C 1
ATOM 976 O O . ILE A 1 122 ? -14.789 -0.825 -11.734 1 96.06 122 ILE A O 1
ATOM 980 N N . ILE A 1 123 ? -16.828 -1.681 -12.102 1 96.12 123 ILE A N 1
ATOM 981 C CA . ILE A 1 123 ? -16.594 -2.791 -11.188 1 96.12 123 ILE A CA 1
ATOM 982 C C . ILE A 1 123 ? -15.5 -3.693 -11.742 1 96.12 123 ILE A C 1
ATOM 984 O O . ILE A 1 123 ? -14.672 -4.207 -10.992 1 96.12 123 ILE A O 1
ATOM 988 N N . GLN A 1 124 ? -15.477 -3.9 -13.016 1 96.56 124 GLN A N 1
ATOM 989 C CA . GLN A 1 124 ? -14.414 -4.699 -13.625 1 96.56 124 GLN A CA 1
ATOM 990 C C . GLN A 1 124 ? -13.062 -4.02 -13.484 1 96.56 124 GLN A C 1
ATOM 992 O O . GLN A 1 124 ? -12.039 -4.688 -13.289 1 96.56 124 GLN A O 1
ATOM 997 N N . MET A 1 125 ? -13.102 -2.674 -13.602 1 95.88 125 MET A N 1
ATOM 998 C CA . MET A 1 125 ? -11.875 -1.899 -13.398 1 95.88 125 MET A CA 1
ATOM 999 C C . MET A 1 125 ? -11.367 -2.043 -11.969 1 95.88 125 MET A C 1
ATOM 1001 O O . MET A 1 125 ? -10.172 -2.236 -11.75 1 95.88 125 MET A O 1
ATOM 1005 N N . ILE A 1 126 ? -12.219 -1.983 -11.031 1 93.69 126 ILE A N 1
ATOM 1006 C CA . ILE A 1 126 ? -11.883 -2.117 -9.617 1 93.69 126 ILE A CA 1
ATOM 1007 C C . ILE A 1 126 ? -11.234 -3.477 -9.375 1 93.69 126 ILE A C 1
ATOM 1009 O O . ILE A 1 126 ? -10.195 -3.564 -8.703 1 93.69 126 ILE A O 1
ATOM 1013 N N . CYS A 1 127 ? -11.734 -4.5 -9.953 1 93.94 127 CYS A N 1
ATOM 1014 C CA . CYS A 1 127 ? -11.242 -5.855 -9.75 1 93.94 127 CYS A CA 1
ATOM 1015 C C . CYS A 1 127 ? -9.906 -6.062 -10.445 1 93.94 127 CYS A C 1
ATOM 1017 O O . CYS A 1 127 ? -8.938 -6.496 -9.82 1 93.94 127 CYS A O 1
ATOM 1019 N N . THR A 1 128 ? -9.789 -5.754 -11.641 1 94.25 128 THR A N 1
ATOM 1020 C CA . THR A 1 128 ? -8.633 -6.102 -12.461 1 94.25 128 THR A CA 1
ATOM 1021 C C . THR A 1 128 ? -7.434 -5.23 -12.102 1 94.25 128 THR A C 1
ATOM 1023 O O . THR A 1 128 ? -6.293 -5.699 -12.117 1 94.25 128 THR A O 1
ATOM 1026 N N . ASP A 1 129 ? -7.746 -3.943 -11.797 1 91.5 129 ASP A N 1
ATOM 1027 C CA . ASP A 1 129 ? -6.645 -3.041 -11.484 1 91.5 129 ASP A CA 1
ATOM 1028 C C . ASP A 1 129 ? -6.449 -2.904 -9.977 1 91.5 129 ASP A C 1
ATOM 1030 O O . ASP A 1 129 ? -5.633 -2.1 -9.523 1 91.5 129 ASP A O 1
ATOM 1034 N N . ILE A 1 130 ? -7.191 -3.59 -9.219 1 88.69 130 ILE A N 1
ATOM 1035 C CA . ILE A 1 130 ? -7.055 -3.68 -7.773 1 88.69 130 ILE A CA 1
ATOM 1036 C C . ILE A 1 130 ? -7.266 -2.303 -7.148 1 88.69 130 ILE A C 1
ATOM 1038 O O . ILE A 1 130 ? -6.477 -1.867 -6.309 1 88.69 130 ILE A O 1
ATOM 1042 N N . PHE A 1 131 ? -8.266 -1.612 -7.57 1 89 131 PHE A N 1
ATOM 1043 C CA . PHE A 1 131 ? -8.633 -0.344 -6.949 1 89 131 PHE A CA 1
ATOM 1044 C C . PHE A 1 131 ? -9.508 -0.575 -5.723 1 89 131 PHE A C 1
ATOM 1046 O O . PHE A 1 131 ? -10.18 -1.6 -5.617 1 89 131 PHE A O 1
ATOM 1053 N N . PRO A 1 132 ? -9.438 0.423 -4.758 1 86.69 132 PRO A N 1
ATOM 1054 C CA . PRO A 1 132 ? -10.375 0.309 -3.639 1 86.69 132 PRO A CA 1
ATOM 1055 C C . PRO A 1 132 ? -11.828 0.419 -4.078 1 86.69 132 PRO A C 1
ATOM 1057 O O . PRO A 1 132 ? -12.141 1.112 -5.051 1 86.69 132 PRO A O 1
ATOM 1060 N N . LEU A 1 133 ? -12.703 -0.256 -3.348 1 88.5 133 LEU A N 1
ATOM 1061 C CA . LEU A 1 133 ? -14.133 -0.213 -3.645 1 88.5 133 LEU A CA 1
ATOM 1062 C C . LEU A 1 133 ? -14.68 1.195 -3.453 1 88.5 133 LEU A C 1
ATOM 1064 O O . LEU A 1 133 ? -15.766 1.515 -3.951 1 88.5 133 LEU A O 1
ATOM 1068 N N . SER A 1 134 ? -13.938 2.049 -2.797 1 88.62 134 SER A N 1
ATOM 1069 C CA . SER A 1 134 ? -14.359 3.42 -2.527 1 88.62 134 SER A CA 1
ATOM 1070 C C . SER A 1 134 ? -13.844 4.375 -3.6 1 88.62 134 SER A C 1
ATOM 1072 O O . SER A 1 134 ? -13.852 5.594 -3.404 1 88.62 134 SER A O 1
ATOM 1074 N N . ILE A 1 135 ? -13.422 3.84 -4.68 1 90.31 135 ILE A N 1
ATOM 1075 C CA . ILE A 1 135 ? -12.828 4.664 -5.727 1 90.31 135 ILE A CA 1
ATOM 1076 C C . ILE A 1 135 ? -13.82 5.746 -6.152 1 90.31 135 ILE A C 1
ATOM 1078 O O . ILE A 1 135 ? -13.422 6.859 -6.5 1 90.31 135 ILE A O 1
ATOM 1082 N N . THR A 1 136 ? -15.117 5.488 -6.168 1 91.44 136 THR A N 1
ATOM 1083 C CA . THR A 1 136 ? -16.141 6.41 -6.66 1 91.44 136 THR A CA 1
ATOM 1084 C C . THR A 1 136 ? -16.312 7.582 -5.699 1 91.44 136 THR A C 1
ATOM 1086 O O . THR A 1 136 ? -16.906 8.602 -6.051 1 91.44 136 THR A O 1
ATOM 1089 N N . ASP A 1 137 ? -15.758 7.426 -4.516 1 89 137 ASP A N 1
ATOM 1090 C CA . ASP A 1 137 ? -15.836 8.492 -3.527 1 89 137 ASP A CA 1
ATOM 1091 C C . ASP A 1 137 ? -14.672 9.477 -3.688 1 89 137 ASP A C 1
ATOM 1093 O O . ASP A 1 137 ? -14.68 10.555 -3.094 1 89 137 ASP A O 1
ATOM 1097 N N . GLY A 1 138 ? -13.719 9.086 -4.441 1 91.88 138 GLY A N 1
ATOM 1098 C CA . GLY A 1 138 ? -12.562 9.953 -4.621 1 91.88 138 GLY A CA 1
ATOM 1099 C C . GLY A 1 138 ? -12.883 11.211 -5.398 1 91.88 138 GLY A C 1
ATOM 1100 O O . GLY A 1 138 ? -13.586 11.164 -6.414 1 91.88 138 GLY A O 1
ATOM 1101 N N . PRO A 1 139 ? -12.422 12.398 -4.902 1 92.69 139 PRO A N 1
ATOM 1102 C CA . PRO A 1 139 ? -12.703 13.656 -5.602 1 92.69 139 PRO A CA 1
ATOM 1103 C C . PRO A 1 139 ? -12.125 13.688 -7.016 1 92.69 139 PRO A C 1
ATOM 1105 O O . PRO A 1 139 ? -12.742 14.258 -7.922 1 92.69 139 PRO A O 1
ATOM 1108 N N . GLY A 1 140 ? -10.977 13.086 -7.191 1 94.62 140 GLY A N 1
ATOM 1109 C CA . GLY A 1 140 ? -10.359 13.07 -8.508 1 94.62 140 GLY A CA 1
ATOM 1110 C C . GLY A 1 140 ? -11.148 12.266 -9.523 1 94.62 140 GLY A C 1
ATOM 1111 O O . GLY A 1 140 ? -11.391 12.727 -10.641 1 94.62 140 GLY A O 1
ATOM 1112 N N . PHE A 1 141 ? -11.578 11.102 -9.133 1 95.56 141 PHE A N 1
ATOM 1113 C CA . PHE A 1 141 ? -12.367 10.25 -10.016 1 95.56 141 PHE A CA 1
ATOM 1114 C C . PHE A 1 141 ? -13.711 10.898 -10.328 1 95.56 141 PHE A C 1
ATOM 1116 O O . PHE A 1 141 ? -14.188 10.836 -11.469 1 95.56 141 PHE A O 1
ATOM 1123 N N . ARG A 1 142 ? -14.258 11.508 -9.383 1 93.81 142 ARG A N 1
ATOM 1124 C CA . ARG A 1 142 ? -15.523 12.195 -9.602 1 93.81 142 ARG A CA 1
ATOM 1125 C C . ARG A 1 142 ? -15.359 13.352 -10.586 1 93.81 142 ARG A C 1
ATOM 1127 O O . ARG A 1 142 ? -16.188 13.547 -11.469 1 93.81 142 ARG A O 1
ATOM 1134 N N . ASN A 1 143 ? -14.336 14.141 -10.391 1 95.25 143 ASN A N 1
ATOM 1135 C CA . ASN A 1 143 ? -14.039 15.203 -11.336 1 95.25 143 ASN A CA 1
ATOM 1136 C C . ASN A 1 143 ? -13.812 14.656 -12.742 1 95.25 143 ASN A C 1
ATOM 1138 O O . ASN A 1 143 ? -14.281 15.234 -13.719 1 95.25 143 ASN A O 1
ATOM 1142 N N . PHE A 1 144 ? -13.148 13.539 -12.891 1 95.94 144 PHE A N 1
ATOM 1143 C CA . PHE A 1 144 ? -12.867 12.883 -14.164 1 95.94 144 PHE A CA 1
ATOM 1144 C C . PHE A 1 144 ? -14.164 12.445 -14.844 1 95.94 144 PHE A C 1
ATOM 1146 O O . PHE A 1 144 ? -14.344 12.656 -16.047 1 95.94 144 PHE A O 1
ATOM 1153 N N . LEU A 1 145 ? -15 11.859 -14.031 1 94.88 145 LEU A N 1
ATOM 1154 C CA . LEU A 1 145 ? -16.281 11.406 -14.562 1 94.88 145 LEU A CA 1
ATOM 1155 C C . LEU A 1 145 ? -17.109 12.586 -15.062 1 94.88 145 LEU A C 1
ATOM 1157 O O . LEU A 1 145 ? -17.812 12.469 -16.062 1 94.88 145 LEU A O 1
ATOM 1161 N N . LYS A 1 146 ? -17.016 13.719 -14.383 1 93 146 LYS A N 1
ATOM 1162 C CA . LYS A 1 146 ? -17.734 14.906 -14.82 1 93 146 LYS A CA 1
ATOM 1163 C C . LYS A 1 146 ? -17.281 15.359 -16.203 1 93 146 LYS A C 1
ATOM 1165 O O . LYS A 1 146 ? -18.062 15.914 -16.969 1 93 146 LYS A O 1
ATOM 1170 N N . VAL A 1 147 ? -16.109 15.078 -16.531 1 93.44 147 VAL A N 1
ATOM 1171 C CA . VAL A 1 147 ? -15.523 15.5 -17.797 1 93.44 147 VAL A CA 1
ATOM 1172 C C . VAL A 1 147 ? -15.883 14.492 -18.891 1 93.44 147 VAL A C 1
ATOM 1174 O O . VAL A 1 147 ? -16.344 14.883 -19.969 1 93.44 147 VAL A O 1
ATOM 1177 N N . VAL A 1 148 ? -15.758 13.211 -18.656 1 93.31 148 VAL A N 1
ATOM 1178 C CA . VAL A 1 148 ? -15.875 12.195 -19.703 1 93.31 148 VAL A CA 1
ATOM 1179 C C . VAL A 1 148 ? -17.328 11.742 -19.828 1 93.31 148 VAL A C 1
ATOM 1181 O O . VAL A 1 148 ? -17.781 11.359 -20.906 1 93.31 148 VAL A O 1
ATOM 1184 N N . ALA A 1 149 ? -18.047 11.719 -18.703 1 92 149 ALA A N 1
ATOM 1185 C CA . ALA A 1 149 ? -19.438 11.297 -18.672 1 92 149 ALA A CA 1
ATOM 1186 C C . ALA A 1 149 ? -20.25 12.195 -17.734 1 92 149 ALA A C 1
ATOM 1188 O O . ALA A 1 149 ? -20.75 11.742 -16.703 1 92 149 ALA A O 1
ATOM 1189 N N . PRO A 1 150 ? -20.531 13.375 -18.172 1 91.06 150 PRO A N 1
ATOM 1190 C CA . PRO A 1 150 ? -21.172 14.367 -17.312 1 91.06 150 PRO A CA 1
ATOM 1191 C C . PRO A 1 150 ? -22.594 13.953 -16.891 1 91.06 150 PRO A C 1
ATOM 1193 O O . PRO A 1 150 ? -23.078 14.391 -15.836 1 91.06 150 PRO A O 1
ATOM 1196 N N . LYS A 1 151 ? -23.172 13.062 -17.672 1 92.12 151 LYS A N 1
ATOM 1197 C CA . LYS A 1 151 ? -24.547 12.68 -17.375 1 92.12 151 LYS A CA 1
ATOM 1198 C C . LYS A 1 151 ? -24.594 11.492 -16.422 1 92.12 151 LYS A C 1
ATOM 1200 O O . LYS A 1 151 ? -25.656 11.117 -15.93 1 92.12 151 LYS A O 1
ATOM 1205 N N . TYR A 1 152 ? -23.484 10.945 -16.203 1 93.75 152 TYR A N 1
ATOM 1206 C CA . TYR A 1 152 ? -23.422 9.75 -15.375 1 93.75 152 TYR A CA 1
ATOM 1207 C C . TYR A 1 152 ? -23.266 10.117 -13.898 1 93.75 152 TYR A C 1
ATOM 1209 O O . TYR A 1 152 ? -22.469 10.992 -13.555 1 93.75 152 TYR A O 1
ATOM 1217 N N . VAL A 1 153 ? -24 9.461 -13.047 1 91.81 153 VAL A N 1
ATOM 1218 C CA . VAL A 1 153 ? -23.875 9.633 -11.602 1 91.81 153 VAL A CA 1
ATOM 1219 C C . VAL A 1 153 ? -23.297 8.359 -10.977 1 91.81 153 VAL A C 1
ATOM 1221 O O . VAL A 1 153 ? -23.938 7.305 -11.008 1 91.81 153 VAL A O 1
ATOM 1224 N N . PRO A 1 154 ? -22.109 8.477 -10.398 1 92.19 154 PRO A N 1
ATOM 1225 C CA . PRO A 1 154 ? -21.469 7.289 -9.836 1 92.19 154 PRO A CA 1
ATOM 1226 C C . PRO A 1 154 ? -22.234 6.711 -8.648 1 92.19 154 PRO A C 1
ATOM 1228 O O . PRO A 1 154 ? -22.812 7.461 -7.859 1 92.19 154 PRO A O 1
ATOM 1231 N N . LYS A 1 155 ? -22.203 5.418 -8.547 1 91.88 155 LYS A N 1
ATOM 1232 C CA . LYS A 1 155 ? -22.828 4.715 -7.426 1 91.88 155 LYS A CA 1
ATOM 1233 C C . LYS A 1 155 ? -21.938 4.754 -6.191 1 91.88 155 LYS A C 1
ATOM 1235 O O . LYS A 1 155 ? -20.734 5 -6.301 1 91.88 155 LYS A O 1
ATOM 1240 N N . SER A 1 156 ? -22.531 4.465 -5.102 1 90.06 156 SER A N 1
ATOM 1241 C CA . SER A 1 156 ? -21.781 4.48 -3.848 1 90.06 156 SER A CA 1
ATOM 1242 C C . SER A 1 156 ? -20.953 3.217 -3.682 1 90.06 156 SER A C 1
ATOM 1244 O O . SER A 1 156 ? -21.188 2.211 -4.352 1 90.06 156 SER A O 1
ATOM 1246 N N . ARG A 1 157 ? -20.031 3.32 -2.789 1 88.62 157 ARG A N 1
ATOM 1247 C CA . ARG A 1 157 ? -19.188 2.164 -2.484 1 88.62 157 ARG A CA 1
ATOM 1248 C C . ARG A 1 157 ? -20.031 0.99 -1.995 1 88.62 157 ARG A C 1
ATOM 1250 O O . ARG A 1 157 ? -19.672 -0.169 -2.229 1 88.62 157 ARG A O 1
ATOM 1257 N N . TRP A 1 158 ? -21.078 1.253 -1.353 1 88.69 158 TRP A N 1
ATOM 1258 C CA . TRP A 1 158 ? -21.922 0.2 -0.815 1 88.69 158 TRP A CA 1
ATOM 1259 C C . TRP A 1 158 ? -22.641 -0.542 -1.936 1 88.69 158 TRP A C 1
ATOM 1261 O O . TRP A 1 158 ? -22.719 -1.773 -1.928 1 88.69 158 TRP A O 1
ATOM 1271 N N . THR A 1 159 ? -23.109 0.222 -2.859 1 91.5 159 THR A N 1
ATOM 1272 C CA . THR A 1 159 ? -23.766 -0.396 -4.008 1 91.5 159 THR A CA 1
ATOM 1273 C C . THR A 1 159 ? -22.766 -1.249 -4.797 1 91.5 159 THR A C 1
ATOM 1275 O O . THR A 1 159 ? -23.109 -2.355 -5.23 1 91.5 159 THR A O 1
ATOM 1278 N N . LEU A 1 160 ? -21.609 -0.757 -4.953 1 93.06 160 LEU A N 1
ATOM 1279 C CA . LEU A 1 160 ? -20.578 -1.485 -5.684 1 93.06 160 LEU A CA 1
ATOM 1280 C C . LEU A 1 160 ? -20.219 -2.779 -4.965 1 93.06 160 LEU A C 1
ATOM 1282 O O . LEU A 1 160 ? -20.109 -3.836 -5.594 1 93.06 160 LEU A O 1
ATOM 1286 N N . SER A 1 161 ? -20.047 -2.729 -3.604 1 90.75 161 SER A N 1
ATOM 1287 C CA . SER A 1 161 ? -19.594 -3.871 -2.824 1 90.75 161 SER A CA 1
ATOM 1288 C C . SER A 1 161 ? -20.703 -4.879 -2.598 1 90.75 161 SER A C 1
ATOM 1290 O O . SER A 1 161 ? -20.469 -6.09 -2.609 1 90.75 161 SER A O 1
ATOM 1292 N N . ARG A 1 162 ? -21.906 -4.43 -2.471 1 91.38 162 ARG A N 1
ATOM 1293 C CA . ARG A 1 162 ? -22.984 -5.309 -2.031 1 91.38 162 ARG A CA 1
ATOM 1294 C C . ARG A 1 162 ? -23.812 -5.801 -3.215 1 91.38 162 ARG A C 1
ATOM 1296 O O . ARG A 1 162 ? -24.484 -6.824 -3.125 1 91.38 162 ARG A O 1
ATOM 1303 N N . SER A 1 163 ? -23.766 -5.09 -4.293 1 92.62 163 SER A N 1
ATOM 1304 C CA . SER A 1 163 ? -24.609 -5.473 -5.414 1 92.62 163 SER A CA 1
ATOM 1305 C C . SER A 1 163 ? -23.797 -5.758 -6.664 1 92.62 163 SER A C 1
ATOM 1307 O O . SER A 1 163 ? -23.812 -6.879 -7.184 1 92.62 163 SER A O 1
ATOM 1309 N N . HIS A 1 164 ? -23.031 -4.832 -7.121 1 95.19 164 HIS A N 1
ATOM 1310 C CA . HIS A 1 164 ? -22.359 -4.957 -8.406 1 95.19 164 HIS A CA 1
ATOM 1311 C C . HIS A 1 164 ? -21.281 -6.035 -8.359 1 95.19 164 HIS A C 1
ATOM 1313 O O . HIS A 1 164 ? -21.125 -6.812 -9.305 1 95.19 164 HIS A O 1
ATOM 1319 N N . LEU A 1 165 ? -20.516 -6.082 -7.266 1 95.62 165 LEU A N 1
ATOM 1320 C CA . LEU A 1 165 ? -19.438 -7.062 -7.148 1 95.62 165 LEU A CA 1
ATOM 1321 C C . LEU A 1 165 ? -19.984 -8.477 -7.102 1 95.62 165 LEU A C 1
ATOM 1323 O O . LEU A 1 165 ? -19.562 -9.344 -7.871 1 95.62 165 LEU A O 1
ATOM 1327 N N . PRO A 1 166 ? -20.969 -8.734 -6.238 1 95.44 166 PRO A N 1
ATOM 1328 C CA . PRO A 1 166 ? -21.547 -10.078 -6.242 1 95.44 166 PRO A CA 1
ATOM 1329 C C . PRO A 1 166 ? -22.172 -10.445 -7.586 1 95.44 166 PRO A C 1
ATOM 1331 O O . PRO A 1 166 ? -22.094 -11.602 -8.016 1 95.44 166 PRO A O 1
ATOM 1334 N N . SER A 1 167 ? -22.781 -9.469 -8.227 1 95.75 167 SER A N 1
ATOM 1335 C CA . SER A 1 167 ? -23.359 -9.719 -9.539 1 95.75 167 SER A CA 1
ATOM 1336 C C . SER A 1 167 ? -22.297 -10.094 -10.555 1 95.75 167 SER A C 1
ATOM 1338 O O . SER A 1 167 ? -22.484 -11.023 -11.352 1 95.75 167 SER A O 1
ATOM 1340 N N . LEU A 1 168 ? -21.25 -9.359 -10.547 1 96.56 168 LEU A N 1
ATOM 1341 C CA . LEU A 1 168 ? -20.125 -9.656 -11.438 1 96.56 168 LEU A CA 1
ATOM 1342 C C . LEU A 1 168 ? -19.562 -11.047 -11.148 1 96.56 168 LEU A C 1
ATOM 1344 O O . LEU A 1 168 ? -19.266 -11.805 -12.07 1 96.56 168 LEU A O 1
ATOM 1348 N N . TYR A 1 169 ? -19.391 -11.359 -9.898 1 96.56 169 TYR A N 1
ATOM 1349 C CA . TYR A 1 169 ? -18.922 -12.672 -9.469 1 96.56 169 TYR A CA 1
ATOM 1350 C C . TYR A 1 169 ? -19.781 -13.789 -10.055 1 96.56 169 TYR A C 1
ATOM 1352 O O . TYR A 1 169 ? -19.25 -14.758 -10.602 1 96.56 169 TYR A O 1
ATOM 1360 N N . GLU A 1 170 ? -21.047 -13.609 -9.969 1 96.31 170 GLU A N 1
ATOM 1361 C CA . GLU A 1 170 ? -21.969 -14.633 -10.445 1 96.31 170 GLU A CA 1
ATOM 1362 C C . GLU A 1 170 ? -21.906 -14.773 -11.961 1 96.31 170 GLU A C 1
ATOM 1364 O O . GLU A 1 170 ? -21.984 -15.883 -12.492 1 96.31 170 GLU A O 1
ATOM 1369 N N . LYS A 1 171 ? -21.781 -13.688 -12.609 1 96.31 171 LYS A N 1
ATOM 1370 C CA . LYS A 1 171 ? -21.656 -13.734 -14.062 1 96.31 171 LYS A CA 1
ATOM 1371 C C . LYS A 1 171 ? -20.406 -14.492 -14.484 1 96.31 171 LYS A C 1
ATOM 1373 O O . LYS A 1 171 ? -20.453 -15.344 -15.375 1 96.31 171 LYS A O 1
ATOM 1378 N N . ILE A 1 172 ? -19.328 -14.203 -13.867 1 96.56 172 ILE A N 1
ATOM 1379 C CA . ILE A 1 172 ? -18.062 -14.852 -14.195 1 96.56 172 ILE A CA 1
ATOM 1380 C C . ILE A 1 172 ? -18.109 -16.328 -13.789 1 96.56 172 ILE A C 1
ATOM 1382 O O . ILE A 1 172 ? -17.625 -17.188 -14.516 1 96.56 172 ILE A O 1
ATOM 1386 N N . ARG A 1 173 ? -18.656 -16.578 -12.602 1 96.31 173 ARG A N 1
ATOM 1387 C CA . ARG A 1 173 ? -18.812 -17.953 -12.141 1 96.31 173 ARG A CA 1
ATOM 1388 C C . ARG A 1 173 ? -19.594 -18.781 -13.156 1 96.31 173 ARG A C 1
ATOM 1390 O O . ARG A 1 173 ? -19.203 -19.906 -13.477 1 96.31 173 ARG A O 1
ATOM 1397 N N . SER A 1 174 ? -20.641 -18.25 -13.703 1 96 174 SER A N 1
ATOM 1398 C CA . SER A 1 174 ? -21.453 -18.938 -14.703 1 96 174 SER A CA 1
ATOM 1399 C C . SER A 1 174 ? -20.641 -19.203 -15.977 1 96 174 SER A C 1
ATOM 1401 O O . SER A 1 174 ? -20.766 -20.281 -16.578 1 96 174 SER A O 1
ATOM 1403 N N . ARG A 1 175 ? -19.891 -18.234 -16.328 1 95.25 175 ARG A N 1
ATOM 1404 C CA . ARG A 1 175 ? -19.031 -18.406 -17.5 1 95.25 175 ARG A CA 1
ATOM 1405 C C . ARG A 1 175 ? -18.031 -19.531 -17.281 1 95.25 175 ARG A C 1
ATOM 1407 O O . ARG A 1 175 ? -17.781 -20.344 -18.172 1 95.25 175 ARG A O 1
ATOM 1414 N N . ILE A 1 176 ? -17.438 -19.625 -16.109 1 96.06 176 ILE A N 1
ATOM 1415 C CA . ILE A 1 176 ? -16.453 -20.641 -15.781 1 96.06 176 ILE A CA 1
ATOM 1416 C C . ILE A 1 176 ? -17.109 -22.016 -15.758 1 96.06 176 ILE A C 1
ATOM 1418 O O . ILE A 1 176 ? -16.531 -22.984 -16.25 1 96.06 176 ILE A O 1
ATOM 1422 N N . ILE A 1 177 ? -18.312 -22.078 -15.211 1 96.56 177 ILE A N 1
ATOM 1423 C CA . ILE A 1 177 ? -19.047 -23.344 -15.164 1 96.56 177 ILE A CA 1
ATOM 1424 C C . ILE A 1 177 ? -19.266 -23.875 -16.578 1 96.56 177 ILE A C 1
ATOM 1426 O O . ILE A 1 177 ? -19.062 -25.062 -16.859 1 96.56 177 ILE A O 1
ATOM 1430 N N . ASN A 1 178 ? -19.594 -22.984 -17.469 1 94.19 178 ASN A N 1
ATOM 1431 C CA . ASN A 1 178 ? -19.797 -23.375 -18.859 1 94.19 178 ASN A CA 1
ATOM 1432 C C . ASN A 1 178 ? -18.5 -23.844 -19.516 1 94.19 178 ASN A C 1
ATOM 1434 O O . ASN A 1 178 ? -18.5 -24.812 -20.281 1 94.19 178 ASN A O 1
ATOM 1438 N N . GLN A 1 179 ? -17.469 -23.172 -19.219 1 93.69 179 GLN A N 1
ATOM 1439 C CA . GLN A 1 179 ? -16.156 -23.531 -19.75 1 93.69 179 GLN A CA 1
ATOM 1440 C C . GLN A 1 179 ? -15.727 -24.906 -19.25 1 93.69 179 GLN A C 1
ATOM 1442 O O . GLN A 1 179 ? -15.203 -25.719 -20.016 1 93.69 179 GLN A O 1
ATOM 1447 N N . LEU A 1 180 ? -15.953 -25.188 -18 1 95.5 180 LEU A N 1
ATOM 1448 C CA . LEU A 1 180 ? -15.531 -26.438 -17.375 1 95.5 180 LEU A CA 1
ATOM 1449 C C . LEU A 1 180 ? -16.422 -27.594 -17.812 1 95.5 180 LEU A C 1
ATOM 1451 O O . LEU A 1 180 ? -16.016 -28.766 -17.75 1 95.5 180 LEU A O 1
ATOM 1455 N N . GLU A 1 181 ? -17.609 -27.25 -18.172 1 93.69 181 GLU A N 1
ATOM 1456 C CA . GLU A 1 181 ? -18.516 -28.281 -18.688 1 93.69 181 GLU A CA 1
ATOM 1457 C C . GLU A 1 181 ? -17.969 -28.891 -19.984 1 93.69 181 GLU A C 1
ATOM 1459 O O . GLU A 1 181 ? -18.172 -30.078 -20.25 1 93.69 181 GLU A O 1
ATOM 1464 N N . GLU A 1 182 ? -17.266 -28.141 -20.656 1 91.38 182 GLU A N 1
ATOM 1465 C CA . GLU A 1 182 ? -16.688 -28.594 -21.922 1 91.38 182 GLU A CA 1
ATOM 1466 C C . GLU A 1 182 ? -15.445 -29.438 -21.703 1 91.38 182 GLU A C 1
ATOM 1468 O O . GLU A 1 182 ? -15.078 -30.25 -22.562 1 91.38 182 GLU A O 1
ATOM 1473 N N . ALA A 1 183 ? -14.82 -29.328 -20.641 1 93.06 183 ALA A N 1
ATOM 1474 C CA . ALA A 1 183 ? -13.609 -30.078 -20.344 1 93.06 183 ALA A CA 1
ATOM 1475 C C . ALA A 1 183 ? -13.945 -31.484 -19.844 1 93.06 183 ALA A C 1
ATOM 1477 O O . ALA A 1 183 ? -14.812 -31.656 -18.984 1 93.06 183 ALA A O 1
ATOM 1478 N N . LYS A 1 184 ? -13.289 -32.438 -20.375 1 91.69 184 LYS A N 1
ATOM 1479 C CA . LYS A 1 184 ? -13.562 -33.812 -19.984 1 91.69 184 LYS A CA 1
ATOM 1480 C C . LYS A 1 184 ? -12.859 -34.156 -18.672 1 91.69 184 LYS A C 1
ATOM 1482 O O . LYS A 1 184 ? -13.422 -34.875 -17.828 1 91.69 184 LYS A O 1
ATOM 1487 N N . TYR A 1 185 ? -11.648 -33.75 -18.578 1 95.56 185 TYR A N 1
ATOM 1488 C CA . TYR A 1 185 ? -10.844 -34 -17.406 1 95.56 185 TYR A CA 1
ATOM 1489 C C . TYR A 1 185 ? -10.289 -32.719 -16.812 1 95.56 185 TYR A C 1
ATOM 1491 O O . TYR A 1 185 ? -9.977 -31.781 -17.547 1 95.56 185 TYR A O 1
ATOM 1499 N N . ILE A 1 186 ? -10.227 -32.719 -15.477 1 96.88 186 ILE A N 1
ATOM 1500 C CA . ILE A 1 186 ? -9.766 -31.5 -14.789 1 96.88 186 ILE A CA 1
ATOM 1501 C C . ILE A 1 186 ? -8.781 -31.891 -13.688 1 96.88 186 ILE A C 1
ATOM 1503 O O . ILE A 1 186 ? -8.992 -32.875 -12.969 1 96.88 186 ILE A O 1
ATOM 1507 N N . SER A 1 187 ? -7.695 -31.219 -13.664 1 96.44 187 SER A N 1
ATOM 1508 C CA . SER A 1 187 ? -6.781 -31.312 -12.531 1 96.44 187 SER A CA 1
ATOM 1509 C C . SER A 1 187 ? -6.824 -30.047 -11.672 1 96.44 187 SER A C 1
ATOM 1511 O O . SER A 1 187 ? -7.09 -28.953 -12.18 1 96.44 187 SER A O 1
ATOM 1513 N N . ILE A 1 188 ? -6.539 -30.219 -10.359 1 96.06 188 ILE A N 1
ATOM 1514 C CA . ILE A 1 188 ? -6.707 -29.109 -9.422 1 96.06 188 ILE A CA 1
ATOM 1515 C C . ILE A 1 188 ? -5.367 -28.781 -8.773 1 96.06 188 ILE A C 1
ATOM 1517 O O . ILE A 1 188 ? -4.617 -29.688 -8.391 1 96.06 188 ILE A O 1
ATOM 1521 N N . THR A 1 189 ? -5.059 -27.531 -8.734 1 95 189 THR A N 1
ATOM 1522 C CA . THR A 1 189 ? -3.994 -27.078 -7.848 1 95 189 THR A CA 1
ATOM 1523 C C . THR A 1 189 ? -4.57 -26.297 -6.668 1 95 189 THR A C 1
ATOM 1525 O O . THR A 1 189 ? -5.527 -25.531 -6.828 1 95 189 THR A O 1
ATOM 1528 N N . THR A 1 190 ? -4.066 -26.516 -5.492 1 94.19 190 THR A N 1
ATOM 1529 C CA . THR A 1 190 ? -4.555 -25.859 -4.289 1 94.19 190 THR A CA 1
ATOM 1530 C C . THR A 1 190 ? -3.408 -25.562 -3.326 1 94.19 190 THR A C 1
ATOM 1532 O O . THR A 1 190 ? -2.389 -26.25 -3.338 1 94.19 190 THR A O 1
ATOM 1535 N N . ASP A 1 191 ? -3.533 -24.5 -2.701 1 91.75 191 ASP A N 1
ATOM 1536 C CA . ASP A 1 191 ? -2.576 -24.062 -1.688 1 91.75 191 ASP A CA 1
ATOM 1537 C C . ASP A 1 191 ? -3.248 -23.188 -0.641 1 91.75 191 ASP A C 1
ATOM 1539 O O . ASP A 1 191 ? -4.379 -22.734 -0.833 1 91.75 191 ASP A O 1
ATOM 1543 N N . THR A 1 192 ? -2.582 -23.047 0.448 1 88.44 192 THR A N 1
ATOM 1544 C CA . THR A 1 192 ? -3.115 -22.219 1.519 1 88.44 192 THR A CA 1
ATOM 1545 C C . THR A 1 192 ? -2.258 -20.969 1.712 1 88.44 192 THR A C 1
ATOM 1547 O O . THR A 1 192 ? -1.047 -21 1.481 1 88.44 192 THR A O 1
ATOM 1550 N N . TRP A 1 193 ? -2.936 -19.891 1.997 1 85.25 193 TRP A N 1
ATOM 1551 C CA . TRP A 1 193 ? -2.297 -18.609 2.283 1 85.25 193 TRP A CA 1
ATOM 1552 C C . TRP A 1 193 ? -2.631 -18.125 3.693 1 85.25 193 TRP A C 1
ATOM 1554 O O . TRP A 1 193 ? -3.801 -18.109 4.086 1 85.25 193 TRP A O 1
ATOM 1564 N N . ASP A 1 194 ? -1.633 -17.922 4.488 1 74.75 194 ASP A N 1
ATOM 1565 C CA . ASP A 1 194 ? -1.832 -17.391 5.836 1 74.75 194 ASP A CA 1
ATOM 1566 C C . ASP A 1 194 ? -1.472 -15.906 5.902 1 74.75 194 ASP A C 1
ATOM 1568 O O . ASP A 1 194 ? -0.339 -15.523 5.602 1 74.75 194 ASP A O 1
ATOM 1572 N N . GLY A 1 195 ? -2.426 -15.148 5.898 1 62.34 195 GLY A N 1
ATOM 1573 C CA . GLY A 1 195 ? -2.238 -13.711 5.953 1 62.34 195 GLY A CA 1
ATOM 1574 C C . GLY A 1 195 ? -1.265 -13.273 7.035 1 62.34 195 GLY A C 1
ATOM 1575 O O . GLY A 1 195 ? -0.826 -12.125 7.059 1 62.34 195 GLY A O 1
ATOM 1576 N N . ASP A 1 196 ? -1.177 -14.188 8.211 1 49.84 196 ASP A N 1
ATOM 1577 C CA . ASP A 1 196 ? -0.197 -13.805 9.219 1 49.84 196 ASP A CA 1
ATOM 1578 C C . ASP A 1 196 ? 1.21 -13.758 8.633 1 49.84 196 ASP A C 1
ATOM 1580 O O . ASP A 1 196 ? 2.195 -13.68 9.367 1 49.84 196 ASP A O 1
ATOM 1584 N N . CYS A 1 197 ? 1.339 -14.484 7.457 1 38.66 197 CYS A N 1
ATOM 1585 C CA . CYS A 1 197 ? 2.748 -14.75 7.188 1 38.66 197 CYS A CA 1
ATOM 1586 C C . CYS A 1 197 ? 3.621 -13.594 7.672 1 38.66 197 CYS A C 1
ATOM 1588 O O . CYS A 1 197 ? 3.17 -12.453 7.723 1 38.66 197 CYS A O 1
ATOM 1590 N N . ASN A 1 198 ? 4.773 -14.133 8.203 1 33.97 198 ASN A N 1
ATOM 1591 C CA . ASN A 1 198 ? 5.969 -13.594 8.844 1 33.97 198 ASN A CA 1
ATOM 1592 C C . ASN A 1 198 ? 6.496 -12.359 8.109 1 33.97 198 ASN A C 1
ATOM 1594 O O . ASN A 1 198 ? 7.648 -11.969 8.297 1 33.97 198 ASN A O 1
ATOM 1598 N N . THR A 1 199 ? 6.18 -12.375 6.812 1 32.22 199 THR A N 1
ATOM 1599 C CA . THR A 1 199 ? 7.184 -11.406 6.379 1 32.22 199 THR A CA 1
ATOM 1600 C C . THR A 1 199 ? 7.289 -10.258 7.375 1 32.22 199 THR A C 1
ATOM 1602 O O . THR A 1 199 ? 6.285 -9.82 7.934 1 32.22 199 THR A O 1
ATOM 1605 N N . ASN A 1 200 ? 8.406 -10.148 7.895 1 30.23 200 ASN A N 1
ATOM 1606 C CA . ASN A 1 200 ? 9 -9.188 8.828 1 30.23 200 ASN A CA 1
ATOM 1607 C C . ASN A 1 200 ? 8.328 -7.824 8.734 1 30.23 200 ASN A C 1
ATOM 1609 O O . ASN A 1 200 ? 8.797 -6.852 9.32 1 30.23 200 ASN A O 1
ATOM 1613 N N . ASN A 1 201 ? 7.934 -7.5 7.492 1 29.89 201 ASN A N 1
ATOM 1614 C CA . ASN A 1 201 ? 7.602 -6.078 7.543 1 29.89 201 ASN A CA 1
ATOM 1615 C C . ASN A 1 201 ? 6.434 -5.809 8.484 1 29.89 201 ASN A C 1
ATOM 1617 O O . ASN A 1 201 ? 5.547 -6.648 8.641 1 29.89 201 ASN A O 1
ATOM 1621 N N . THR A 1 202 ? 6.543 -4.797 9.367 1 29.06 202 THR A N 1
ATOM 1622 C CA . THR A 1 202 ? 5.73 -4.176 10.398 1 29.06 202 THR A CA 1
ATOM 1623 C C . THR A 1 202 ? 4.254 -4.203 10.016 1 29.06 202 THR A C 1
ATOM 1625 O O . THR A 1 202 ? 3.391 -3.838 10.82 1 29.06 202 THR A O 1
ATOM 1628 N N . THR A 1 203 ? 3.893 -4.164 8.758 1 30.25 203 THR A N 1
ATOM 1629 C CA . THR A 1 203 ? 2.459 -3.895 8.727 1 30.25 203 THR A CA 1
ATOM 1630 C C . THR A 1 203 ? 1.668 -5.152 9.07 1 30.25 203 THR A C 1
ATOM 1632 O O . THR A 1 203 ? 1.184 -5.852 8.172 1 30.25 203 THR A O 1
ATOM 1635 N N . LYS A 1 204 ? 2.066 -6.16 9.773 1 34.88 204 LYS A N 1
ATOM 1636 C CA . LYS A 1 204 ? 1.231 -7.219 10.336 1 34.88 204 LYS A CA 1
ATOM 1637 C C . LYS A 1 204 ? -0.113 -6.664 10.805 1 34.88 204 LYS A C 1
ATOM 1639 O O . LYS A 1 204 ? -0.939 -7.402 11.344 1 34.88 204 LYS A O 1
ATOM 1644 N N . LYS A 1 205 ? -0.186 -5.441 11.461 1 35.88 205 LYS A N 1
ATOM 1645 C CA . LYS A 1 205 ? -1.335 -5.191 12.328 1 35.88 205 LYS A CA 1
ATOM 1646 C C . LYS A 1 205 ? -2.641 -5.547 11.625 1 35.88 205 LYS A C 1
ATOM 1648 O O . LYS A 1 205 ? -3.551 -6.105 12.234 1 35.88 205 LYS A O 1
ATOM 1653 N N . GLU A 1 206 ? -3.053 -4.648 10.688 1 34.59 206 GLU A N 1
ATOM 1654 C CA . GLU A 1 206 ? -4.48 -4.398 10.5 1 34.59 206 GLU A CA 1
ATOM 1655 C C . GLU A 1 206 ? -5.117 -5.477 9.633 1 34.59 206 GLU A C 1
ATOM 1657 O O . GLU A 1 206 ? -6.266 -5.336 9.203 1 34.59 206 GLU A O 1
ATOM 1662 N N . THR A 1 207 ? -4.297 -6.398 8.953 1 40.16 207 THR A N 1
ATOM 1663 C CA . THR A 1 207 ? -5.23 -7.129 8.102 1 40.16 207 THR A CA 1
ATOM 1664 C C . THR A 1 207 ? -5.93 -8.234 8.891 1 40.16 207 THR A C 1
ATOM 1666 O O . THR A 1 207 ? -5.305 -8.898 9.727 1 40.16 207 THR A O 1
ATOM 1669 N N . SER A 1 208 ? -7.133 -8.172 9.094 1 46 208 SER A N 1
ATOM 1670 C CA . SER A 1 208 ? -7.949 -9.312 9.484 1 46 208 SER A CA 1
ATOM 1671 C C . SER A 1 208 ? -7.328 -10.625 9.016 1 46 208 SER A C 1
ATOM 1673 O O . SER A 1 208 ? -6.852 -10.727 7.879 1 46 208 SER A O 1
ATOM 1675 N N . ASP A 1 209 ? -6.66 -11.406 9.867 1 56.34 209 ASP A N 1
ATOM 1676 C CA . ASP A 1 209 ? -5.984 -12.688 9.734 1 56.34 209 ASP A CA 1
ATOM 1677 C C . ASP A 1 209 ? -6.719 -13.586 8.734 1 56.34 209 ASP A C 1
ATOM 1679 O O . ASP A 1 209 ? -7.672 -14.281 9.102 1 56.34 209 ASP A O 1
ATOM 1683 N N . HIS A 1 210 ? -6.672 -13.227 7.504 1 70.19 210 HIS A N 1
ATOM 1684 C CA . HIS A 1 210 ? -7.285 -14.086 6.496 1 70.19 210 HIS A CA 1
ATOM 1685 C C . HIS A 1 210 ? -6.41 -15.297 6.191 1 70.19 210 HIS A C 1
ATOM 1687 O O . HIS A 1 210 ? -5.184 -15.172 6.113 1 70.19 210 HIS A O 1
ATOM 1693 N N . THR A 1 211 ? -6.949 -16.5 6.465 1 81.31 211 THR A N 1
ATOM 1694 C CA . THR A 1 211 ? -6.402 -17.688 5.84 1 81.31 211 THR A CA 1
ATOM 1695 C C . THR A 1 211 ? -7.227 -18.094 4.621 1 81.31 211 THR A C 1
ATOM 1697 O O . THR A 1 211 ? -8.453 -18.172 4.691 1 81.31 211 THR A O 1
ATOM 1700 N N . LEU A 1 212 ? -6.508 -18.203 3.564 1 87.81 212 LEU A N 1
ATOM 1701 C CA . LEU A 1 212 ? -7.238 -18.438 2.324 1 87.81 212 LEU A CA 1
ATOM 1702 C C . LEU A 1 212 ? -6.812 -19.75 1.684 1 87.81 212 LEU A C 1
ATOM 1704 O O . LEU A 1 212 ? -5.664 -20.172 1.83 1 87.81 212 LEU A O 1
ATOM 1708 N N . LEU A 1 213 ? -7.781 -20.375 1.044 1 91.56 213 LEU A N 1
ATOM 1709 C CA . LEU A 1 213 ? -7.551 -21.531 0.198 1 91.56 213 LEU A CA 1
ATOM 1710 C C . LEU A 1 213 ? -7.68 -21.172 -1.277 1 91.56 213 LEU A C 1
ATOM 1712 O O . LEU A 1 213 ? -8.703 -20.641 -1.701 1 91.56 213 LEU A O 1
ATOM 1716 N N . SER A 1 214 ? -6.586 -21.406 -1.963 1 94.38 214 SER A N 1
ATOM 1717 C CA . SER A 1 214 ? -6.648 -21.188 -3.404 1 94.38 214 SER A CA 1
ATOM 1718 C C . SER A 1 214 ? -6.996 -22.469 -4.148 1 94.38 214 SER A C 1
ATOM 1720 O O . SER A 1 214 ? -6.504 -23.547 -3.799 1 94.38 214 SER A O 1
ATOM 1722 N N . VAL A 1 215 ? -7.879 -22.391 -5.082 1 96.5 215 VAL A N 1
ATOM 1723 C CA . VAL A 1 215 ? -8.234 -23.531 -5.918 1 96.5 215 VAL A CA 1
ATOM 1724 C C . VAL A 1 215 ? -8.25 -23.109 -7.387 1 96.5 215 VAL A C 1
ATOM 1726 O O . VAL A 1 215 ? -8.953 -22.172 -7.766 1 96.5 215 VAL A O 1
ATOM 1729 N N . THR A 1 216 ? -7.469 -23.75 -8.203 1 96.75 216 THR A N 1
ATOM 1730 C CA . THR A 1 216 ? -7.387 -23.469 -9.633 1 96.75 216 THR A CA 1
ATOM 1731 C C . THR A 1 216 ? -7.609 -24.734 -10.445 1 96.75 216 THR A C 1
ATOM 1733 O O . THR A 1 216 ? -7.07 -25.797 -10.109 1 96.75 216 THR A O 1
ATOM 1736 N N . ALA A 1 217 ? -8.414 -24.672 -11.398 1 97.38 217 ALA A N 1
ATOM 1737 C CA . ALA A 1 217 ? -8.68 -25.797 -12.281 1 97.38 217 ALA A CA 1
ATOM 1738 C C . ALA A 1 217 ? -7.828 -25.719 -13.547 1 97.38 217 ALA A C 1
ATOM 1740 O O . ALA A 1 217 ? -7.699 -24.656 -14.148 1 97.38 217 ALA A O 1
ATOM 1741 N N . HIS A 1 218 ? -7.215 -26.812 -13.883 1 96.38 218 HIS A N 1
ATOM 1742 C CA . HIS A 1 218 ? -6.414 -26.953 -15.094 1 96.38 218 HIS A CA 1
ATOM 1743 C C . HIS A 1 218 ? -7.004 -27.984 -16.047 1 96.38 218 HIS A C 1
ATOM 1745 O O . HIS A 1 218 ? -7.414 -29.062 -15.602 1 96.38 218 HIS A O 1
ATOM 1751 N N . PHE A 1 219 ? -7.094 -27.688 -17.297 1 96.06 219 PHE A N 1
ATOM 1752 C CA . PHE A 1 219 ? -7.664 -28.594 -18.297 1 96.06 219 PHE A CA 1
ATOM 1753 C C . PHE A 1 219 ? -7.102 -28.297 -19.672 1 96.06 219 PHE A C 1
ATOM 1755 O O . PHE A 1 219 ? -6.395 -27.312 -19.875 1 96.06 219 PHE A O 1
ATOM 1762 N N . ILE A 1 220 ? -7.227 -29.234 -20.547 1 94.56 220 ILE A N 1
ATOM 1763 C CA . ILE A 1 220 ? -6.879 -29.031 -21.953 1 94.56 220 ILE A CA 1
ATOM 1764 C C . ILE A 1 220 ? -8.117 -28.625 -22.75 1 94.56 220 ILE A C 1
ATOM 1766 O O . ILE A 1 220 ? -9.133 -29.328 -22.734 1 94.56 220 ILE A O 1
ATOM 1770 N N . ASN A 1 221 ? -8.094 -27.516 -23.391 1 91.06 221 ASN A N 1
ATOM 1771 C CA . ASN A 1 221 ? -9.273 -26.984 -24.062 1 91.06 221 ASN A CA 1
ATOM 1772 C C . ASN A 1 221 ? -9.516 -27.672 -25.406 1 91.06 221 ASN A C 1
ATOM 1774 O O . ASN A 1 221 ? -8.789 -28.594 -25.781 1 91.06 221 ASN A O 1
ATOM 1778 N N . LYS A 1 222 ? -10.555 -27.188 -26.094 1 88.81 222 LYS A N 1
ATOM 1779 C CA . LYS A 1 222 ? -10.969 -27.781 -27.359 1 88.81 222 LYS A CA 1
ATOM 1780 C C . LYS A 1 222 ? -9.883 -27.656 -28.422 1 88.81 222 LYS A C 1
ATOM 1782 O O . LYS A 1 222 ? -9.812 -28.469 -29.344 1 88.81 222 LYS A O 1
ATOM 1787 N N . HIS A 1 223 ? -8.992 -26.688 -28.25 1 88 223 HIS A N 1
ATOM 1788 C CA . HIS A 1 223 ? -7.895 -26.469 -29.188 1 88 223 HIS A CA 1
ATOM 1789 C C . HIS A 1 223 ? -6.641 -27.219 -28.766 1 88 223 HIS A C 1
ATOM 1791 O O . HIS A 1 223 ? -5.551 -26.969 -29.281 1 88 223 HIS A O 1
ATOM 1797 N N . MET A 1 224 ? -6.734 -28.156 -27.781 1 91.25 224 MET A N 1
ATOM 1798 C CA . MET A 1 224 ? -5.676 -29.031 -27.281 1 91.25 224 MET A CA 1
ATOM 1799 C C . MET A 1 224 ? -4.559 -28.219 -26.625 1 91.25 224 MET A C 1
ATOM 1801 O O . MET A 1 224 ? -3.381 -28.547 -26.781 1 91.25 224 MET A O 1
ATOM 1805 N N . GLU A 1 225 ? -4.992 -27.125 -26.062 1 88.94 225 GLU A N 1
ATOM 1806 C CA . GLU A 1 225 ? -4.043 -26.266 -25.359 1 88.94 225 GLU A CA 1
ATOM 1807 C C . GLU A 1 225 ? -4.301 -26.281 -23.844 1 88.94 225 GLU A C 1
ATOM 1809 O O . GLU A 1 225 ? -5.453 -26.312 -23.406 1 88.94 225 GLU A O 1
ATOM 1814 N N . PRO A 1 226 ? -3.184 -26.312 -23.172 1 92.56 226 PRO A N 1
ATOM 1815 C CA . PRO A 1 226 ? -3.375 -26.203 -21.719 1 92.56 226 PRO A CA 1
ATOM 1816 C C . PRO A 1 226 ? -4.043 -24.906 -21.297 1 92.56 226 PRO A C 1
ATOM 1818 O O . PRO A 1 226 ? -3.678 -23.828 -21.797 1 92.56 226 PRO A O 1
ATOM 1821 N N . SER A 1 227 ? -5.074 -24.953 -20.531 1 93.31 227 SER A N 1
ATOM 1822 C CA . SER A 1 227 ? -5.836 -23.812 -20.031 1 93.31 227 SER A CA 1
ATOM 1823 C C . SER A 1 227 ? -6.141 -23.938 -18.547 1 93.31 227 SER A C 1
ATOM 1825 O O . SER A 1 227 ? -5.977 -25.016 -17.969 1 93.31 227 SER A O 1
ATOM 1827 N N . PHE A 1 228 ? -6.434 -22.828 -17.938 1 95.69 228 PHE A N 1
ATOM 1828 C CA . PHE A 1 228 ? -6.746 -22.859 -16.516 1 95.69 228 PHE A CA 1
ATOM 1829 C C . PHE A 1 228 ? -7.723 -21.75 -16.141 1 95.69 228 PHE A C 1
ATOM 1831 O O . PHE A 1 228 ? -7.941 -20.828 -16.922 1 95.69 228 PHE A O 1
ATOM 1838 N N . CYS A 1 229 ? -8.445 -21.875 -15.055 1 95.75 229 CYS A N 1
ATOM 1839 C CA . CYS A 1 229 ? -9.305 -20.859 -14.453 1 95.75 229 CYS A CA 1
ATOM 1840 C C . CYS A 1 229 ? -9.281 -20.953 -12.938 1 95.75 229 CYS A C 1
ATOM 1842 O O . CYS A 1 229 ? -8.961 -22 -12.375 1 95.75 229 CYS A O 1
ATOM 1844 N N . VAL A 1 230 ? -9.516 -19.859 -12.297 1 96.62 230 VAL A N 1
ATOM 1845 C CA . VAL A 1 230 ? -9.539 -19.812 -10.844 1 96.62 230 VAL A CA 1
ATOM 1846 C C . VAL A 1 230 ? -10.938 -20.125 -10.336 1 96.62 230 VAL A C 1
ATOM 1848 O O . VAL A 1 230 ? -11.922 -19.547 -10.812 1 96.62 230 VAL A O 1
ATOM 1851 N N . LEU A 1 231 ? -11 -21.062 -9.422 1 97.25 231 LEU A N 1
ATOM 1852 C CA . LEU A 1 231 ? -12.305 -21.453 -8.875 1 97.25 231 LEU A CA 1
ATOM 1853 C C . LEU A 1 231 ? -12.594 -20.703 -7.582 1 97.25 231 LEU A C 1
ATOM 1855 O O . LEU A 1 231 ? -13.742 -20.344 -7.32 1 97.25 231 LEU A O 1
ATOM 1859 N N . ALA A 1 232 ? -11.492 -20.562 -6.793 1 95 232 ALA A N 1
ATOM 1860 C CA . ALA A 1 232 ? -11.797 -19.969 -5.496 1 95 232 ALA A CA 1
ATOM 1861 C C . ALA A 1 232 ? -10.539 -19.422 -4.832 1 95 232 ALA A C 1
ATOM 1863 O O . ALA A 1 232 ? -9.438 -19.922 -5.074 1 95 232 ALA A O 1
ATOM 1864 N N . ALA A 1 233 ? -10.656 -18.391 -4.141 1 92.12 233 ALA A N 1
ATOM 1865 C CA . ALA A 1 233 ? -9.766 -17.906 -3.094 1 92.12 233 ALA A CA 1
ATOM 1866 C C . ALA A 1 233 ? -10.508 -17.766 -1.767 1 92.12 233 ALA A C 1
ATOM 1868 O O . ALA A 1 233 ? -10.664 -16.656 -1.251 1 92.12 233 ALA A O 1
ATOM 1869 N N . ARG A 1 234 ? -10.812 -18.859 -1.23 1 90.75 234 ARG A N 1
ATOM 1870 C CA . ARG A 1 234 ? -11.805 -18.922 -0.164 1 90.75 234 ARG A CA 1
ATOM 1871 C C . ARG A 1 234 ? -11.148 -18.844 1.208 1 90.75 234 ARG A C 1
ATOM 1873 O O . ARG A 1 234 ? -10.094 -19.453 1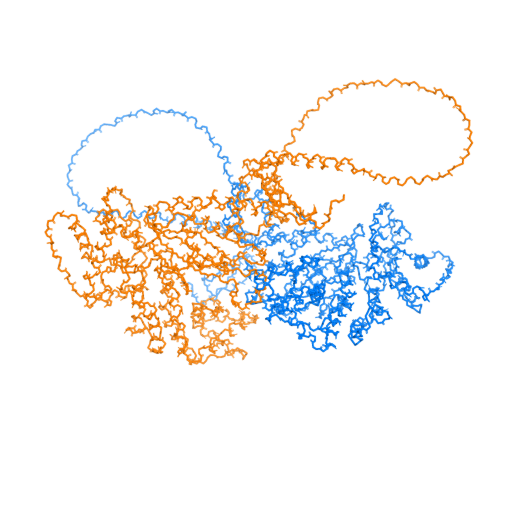.432 1 90.75 234 ARG A O 1
ATOM 1880 N N . SER A 1 235 ? -11.836 -18.109 2.074 1 85.94 235 SER A N 1
ATOM 1881 C CA . SER A 1 235 ? -11.375 -18.016 3.455 1 85.94 235 SER A CA 1
ATOM 1882 C C . SER A 1 235 ? -11.539 -19.344 4.188 1 85.94 235 SER A C 1
ATOM 1884 O O . SER A 1 235 ? -12.562 -20 4.043 1 85.94 235 SER A O 1
ATOM 1886 N N . ILE A 1 236 ? -10.445 -19.75 4.816 1 83.56 236 ILE A N 1
ATOM 1887 C CA . ILE A 1 236 ? -10.492 -20.938 5.652 1 83.56 236 ILE A CA 1
ATOM 1888 C C . ILE A 1 236 ? -10.914 -20.562 7.07 1 83.56 236 ILE A C 1
ATOM 1890 O O . ILE A 1 236 ? -10.18 -19.859 7.773 1 83.56 236 ILE A O 1
ATOM 1894 N N . LYS A 1 237 ? -12.039 -20.859 7.348 1 70.62 237 LYS A N 1
ATOM 1895 C CA . LYS A 1 237 ? -12.484 -20.625 8.719 1 70.62 237 LYS A CA 1
ATOM 1896 C C . LYS A 1 237 ? -11.922 -21.672 9.672 1 70.62 237 LYS A C 1
ATOM 1898 O O . LYS A 1 237 ? -11.602 -22.781 9.258 1 70.62 237 LYS A O 1
ATOM 1903 N N . HIS A 1 238 ? -11.531 -21.375 10.828 1 62.47 238 HIS A N 1
ATOM 1904 C CA . HIS A 1 238 ? -10.789 -22.125 11.836 1 62.47 238 HIS A CA 1
ATOM 1905 C C . HIS A 1 238 ? -11.305 -23.562 11.945 1 62.47 238 HIS A C 1
ATOM 1907 O O . HIS A 1 238 ? -10.523 -24.484 12.203 1 62.47 238 HIS A O 1
ATOM 1913 N N . ASP A 1 239 ? -12.461 -23.828 11.656 1 62.91 239 ASP A N 1
ATOM 1914 C CA . ASP A 1 239 ? -12.969 -25.172 11.969 1 62.91 239 ASP A CA 1
ATOM 1915 C C . ASP A 1 239 ? -13.227 -25.969 10.695 1 62.91 239 ASP A C 1
ATOM 1917 O O . ASP A 1 239 ? -13.688 -27.109 10.758 1 62.91 239 ASP A O 1
ATOM 1921 N N . ILE A 1 240 ? -12.812 -25.484 9.672 1 66.38 240 ILE A N 1
ATOM 1922 C CA . ILE A 1 240 ? -13.25 -26.219 8.484 1 66.38 240 ILE A CA 1
ATOM 1923 C C . ILE A 1 240 ? -12.086 -27.047 7.934 1 66.38 240 ILE A C 1
ATOM 1925 O O . ILE A 1 240 ? -10.961 -26.547 7.824 1 66.38 240 ILE A O 1
ATOM 1929 N N . ASN A 1 241 ? -12.383 -28.266 7.758 1 82.5 241 ASN A N 1
ATOM 1930 C CA . ASN A 1 241 ? -11.523 -29.234 7.07 1 82.5 241 ASN A CA 1
ATOM 1931 C C . ASN A 1 241 ? -11.336 -28.875 5.602 1 82.5 241 ASN A C 1
ATOM 1933 O O . ASN A 1 241 ? -12.312 -28.578 4.902 1 82.5 241 ASN A O 1
ATOM 1937 N N . ILE A 1 242 ? -10.125 -28.781 5.133 1 86.94 242 ILE A N 1
ATOM 1938 C CA . ILE A 1 242 ? -9.766 -28.406 3.77 1 86.94 242 ILE A CA 1
ATOM 1939 C C . ILE A 1 242 ? -10.461 -29.344 2.777 1 86.94 242 ILE A C 1
ATOM 1941 O O . ILE A 1 242 ? -10.898 -28.906 1.711 1 86.94 242 ILE A O 1
ATOM 1945 N N . HIS A 1 243 ? -10.555 -30.625 3.172 1 88.38 243 HIS A N 1
ATOM 1946 C CA . HIS A 1 243 ? -11.203 -31.609 2.307 1 88.38 243 HIS A CA 1
ATOM 1947 C C . HIS A 1 243 ? -12.656 -31.234 2.047 1 88.38 243 HIS A C 1
ATOM 1949 O O . HIS A 1 243 ? -13.117 -31.266 0.903 1 88.38 243 HIS A O 1
ATOM 1955 N N . LEU A 1 244 ? -13.305 -30.844 3.088 1 88.62 244 LEU A N 1
ATOM 1956 C CA . LEU A 1 244 ? -14.711 -30.469 2.959 1 88.62 244 LEU A CA 1
ATOM 1957 C C . LEU A 1 244 ? -14.859 -29.203 2.125 1 88.62 244 LEU A C 1
ATOM 1959 O O . LEU A 1 244 ? -15.789 -29.094 1.317 1 88.62 244 LEU A O 1
ATOM 1963 N N . LEU A 1 245 ? -13.984 -28.312 2.342 1 91.06 245 LEU A N 1
ATOM 1964 C CA . LEU A 1 245 ? -14.008 -27.062 1.587 1 91.06 245 LEU A CA 1
ATOM 1965 C C . LEU A 1 245 ? -13.797 -27.328 0.1 1 91.06 245 LEU A C 1
ATOM 1967 O O . LEU A 1 245 ? -14.477 -26.734 -0.742 1 91.06 245 LEU A O 1
ATOM 1971 N N . LEU A 1 246 ? -12.883 -28.219 -0.246 1 93.75 246 LEU A N 1
ATOM 1972 C CA . LEU A 1 246 ? -12.633 -28.578 -1.634 1 93.75 246 LEU A CA 1
ATOM 1973 C C . LEU A 1 246 ? -13.867 -29.219 -2.26 1 93.75 246 LEU A C 1
ATOM 1975 O O . LEU A 1 246 ? -14.25 -28.875 -3.379 1 93.75 246 LEU A O 1
ATOM 1979 N N . GLN A 1 247 ? -14.477 -30.062 -1.504 1 92.75 247 GLN A N 1
ATOM 1980 C CA . GLN A 1 247 ? -15.672 -30.734 -2.01 1 92.75 247 GLN A CA 1
ATOM 1981 C C . GLN A 1 247 ? -16.781 -29.734 -2.285 1 92.75 247 GLN A C 1
ATOM 1983 O O . GLN A 1 247 ? -17.5 -29.844 -3.285 1 92.75 247 GLN A O 1
ATOM 1988 N N . GLN A 1 248 ? -16.891 -28.797 -1.404 1 93.94 248 GLN A N 1
ATOM 1989 C CA . GLN A 1 248 ? -17.906 -27.75 -1.594 1 93.94 248 GLN A CA 1
ATOM 1990 C C . GLN A 1 248 ? -17.641 -26.969 -2.879 1 93.94 248 GLN A C 1
ATOM 1992 O O . GLN A 1 248 ? -18.578 -26.703 -3.641 1 93.94 248 GLN A O 1
ATOM 1997 N N . ILE A 1 249 ? -16.406 -26.672 -3.09 1 95.5 249 ILE A N 1
ATOM 1998 C CA . ILE A 1 249 ? -16.031 -25.891 -4.266 1 95.5 249 ILE A CA 1
ATOM 1999 C C . ILE A 1 249 ? -16.266 -26.719 -5.527 1 95.5 249 ILE A C 1
ATOM 2001 O O . ILE A 1 249 ? -16.797 -26.219 -6.523 1 95.5 249 ILE A O 1
ATOM 2005 N N . PHE A 1 250 ? -15.914 -28.016 -5.504 1 96.31 250 PHE A N 1
ATOM 2006 C CA . PHE A 1 250 ? -16.125 -28.906 -6.645 1 96.31 250 PHE A CA 1
ATOM 2007 C C . PHE A 1 250 ? -17.609 -29 -6.984 1 96.31 250 PHE A C 1
ATOM 2009 O O . PHE A 1 250 ? -17.984 -28.984 -8.164 1 96.31 250 PHE A O 1
ATOM 2016 N N . ASN A 1 251 ? -18.391 -29.016 -5.965 1 95.5 251 ASN A N 1
ATOM 2017 C CA . ASN A 1 251 ? -19.844 -29.094 -6.156 1 95.5 251 ASN A CA 1
ATOM 2018 C C . ASN A 1 251 ? -20.391 -27.781 -6.734 1 95.5 251 ASN A C 1
ATOM 2020 O O . ASN A 1 251 ? -21.266 -27.812 -7.605 1 95.5 251 ASN A O 1
ATOM 2024 N N . GLU A 1 252 ? -19.875 -26.734 -6.242 1 95.06 252 GLU A N 1
ATOM 2025 C CA . GLU A 1 252 ? -20.297 -25.422 -6.707 1 95.06 252 GLU A CA 1
ATOM 2026 C C . GLU A 1 252 ? -20.062 -25.25 -8.203 1 95.06 252 GLU A C 1
ATOM 2028 O O . GLU A 1 252 ? -20.875 -24.641 -8.906 1 95.06 252 GLU A O 1
ATOM 2033 N N . PHE A 1 253 ? -19 -25.812 -8.695 1 97 253 PHE A N 1
ATOM 2034 C CA . PHE A 1 253 ? -18.641 -25.656 -10.094 1 97 253 PHE A CA 1
ATOM 2035 C C . PHE A 1 253 ? -19.016 -26.891 -10.898 1 97 253 PHE A C 1
ATOM 2037 O O . PHE A 1 253 ? -18.719 -26.984 -12.086 1 97 253 PHE A O 1
ATOM 2044 N N . LYS A 1 254 ? -19.547 -27.891 -10.281 1 95.38 254 LYS A N 1
ATOM 2045 C CA . LYS A 1 254 ? -20.078 -29.109 -10.898 1 95.38 254 LYS A CA 1
ATOM 2046 C C . LYS A 1 254 ? -18.969 -29.891 -11.602 1 95.38 254 LYS A C 1
ATOM 2048 O O . LYS A 1 254 ? -19.109 -30.297 -12.758 1 95.38 254 LYS A O 1
ATOM 2053 N N . ILE A 1 255 ? -17.859 -30.125 -10.867 1 96.38 255 ILE A N 1
ATOM 2054 C CA . ILE A 1 255 ? -16.734 -30.797 -11.508 1 96.38 255 ILE A CA 1
ATOM 2055 C C . ILE A 1 255 ? -16.312 -32 -10.68 1 96.38 255 ILE A C 1
ATOM 2057 O O . ILE A 1 255 ? -15.211 -32.531 -10.859 1 96.38 255 ILE A O 1
ATOM 2061 N N . GLU A 1 256 ? -17.062 -32.5 -9.812 1 92.94 256 GLU A N 1
ATOM 2062 C CA . GLU A 1 256 ? -16.719 -33.562 -8.883 1 92.94 256 GLU A CA 1
ATOM 2063 C C . GLU A 1 256 ? -16.328 -34.844 -9.625 1 92.94 256 GLU A C 1
ATOM 2065 O O . GLU A 1 256 ? -15.375 -35.531 -9.227 1 92.94 256 GLU A O 1
ATOM 2070 N N . ASP A 1 257 ? -16.953 -35.062 -10.68 1 91.56 257 ASP A N 1
ATOM 2071 C CA . ASP A 1 257 ? -16.734 -36.312 -11.398 1 91.56 257 ASP A CA 1
ATOM 2072 C C . ASP A 1 257 ? -15.641 -36.188 -12.445 1 91.56 257 ASP A C 1
ATOM 2074 O O . ASP A 1 257 ? -15.273 -37.156 -13.109 1 91.56 257 ASP A O 1
ATOM 2078 N N . LYS A 1 258 ? -15.094 -35.031 -12.555 1 94.44 258 LYS A N 1
ATOM 2079 C CA . LYS A 1 258 ? -14.133 -34.781 -13.633 1 94.44 258 LYS A CA 1
ATOM 2080 C C . LYS A 1 258 ? -12.719 -34.656 -13.094 1 94.44 258 LYS A C 1
ATOM 2082 O O . LYS A 1 258 ? -11.758 -34.562 -13.859 1 94.44 258 LYS A O 1
ATOM 2087 N N . ILE A 1 259 ? -12.539 -34.688 -11.828 1 94.56 259 ILE A N 1
ATOM 2088 C CA . ILE A 1 259 ? -11.25 -34.438 -11.211 1 94.56 259 ILE A CA 1
ATOM 2089 C C . ILE A 1 259 ? -10.336 -35.656 -11.383 1 94.56 259 ILE A C 1
ATOM 2091 O O . ILE A 1 259 ? -10.672 -36.75 -10.938 1 94.56 259 ILE A O 1
ATOM 2095 N N . HIS A 1 260 ? -9.211 -35.375 -12.023 1 92.31 260 HIS A N 1
ATOM 2096 C CA . HIS A 1 260 ? -8.227 -36.406 -12.297 1 92.31 260 HIS A CA 1
ATOM 2097 C C . HIS A 1 260 ? -7.102 -36.406 -11.273 1 92.31 260 HIS A C 1
ATOM 2099 O O . HIS A 1 260 ? -6.668 -37.438 -10.805 1 92.31 260 HIS A O 1
ATOM 2105 N N . ALA A 1 261 ? -6.645 -35.25 -11.016 1 93.38 261 ALA A N 1
ATOM 2106 C CA . ALA A 1 261 ? -5.496 -35.125 -10.125 1 93.38 261 ALA A CA 1
ATOM 2107 C C . ALA A 1 261 ? -5.57 -33.812 -9.305 1 93.38 261 ALA A C 1
ATOM 2109 O O . ALA A 1 261 ? -6.137 -32.812 -9.766 1 93.38 261 ALA A O 1
ATOM 2110 N N . ILE A 1 262 ? -5.02 -33.875 -8.07 1 93.44 262 ILE A N 1
ATOM 2111 C CA . ILE A 1 262 ? -4.918 -32.719 -7.203 1 93.44 262 ILE A CA 1
ATOM 2112 C C . ILE A 1 262 ? -3.459 -32.469 -6.832 1 93.44 262 ILE A C 1
ATOM 2114 O O . ILE A 1 262 ? -2.779 -33.375 -6.332 1 93.44 262 ILE A O 1
ATOM 2118 N N . LEU A 1 263 ? -3.02 -31.375 -7.25 1 93.44 263 LEU A N 1
ATOM 2119 C CA . LEU A 1 263 ? -1.678 -30.953 -6.867 1 93.44 263 LEU A CA 1
ATOM 2120 C C . LEU A 1 263 ? -1.731 -29.953 -5.719 1 93.44 263 LEU A C 1
ATOM 2122 O O . LEU A 1 263 ? -2.396 -28.922 -5.82 1 93.44 263 LEU A O 1
ATOM 2126 N N . ARG A 1 264 ? -1.022 -30.203 -4.68 1 91.12 264 ARG A N 1
ATOM 2127 C CA . ARG A 1 264 ? -1.097 -29.359 -3.488 1 91.12 264 ARG A CA 1
ATOM 2128 C C . ARG A 1 264 ? 0.243 -28.688 -3.209 1 91.12 264 ARG A C 1
ATOM 2130 O O . ARG A 1 264 ? 1.3 -29.25 -3.514 1 91.12 264 ARG A O 1
ATOM 2137 N N . GLY A 1 265 ? 0.206 -27.516 -2.725 1 82.81 265 GLY A N 1
ATOM 2138 C CA . GLY A 1 265 ? 1.406 -26.844 -2.262 1 82.81 265 GLY A CA 1
ATOM 2139 C C . GLY A 1 265 ? 2.027 -27.5 -1.042 1 82.81 265 GLY A C 1
ATOM 2140 O O . GLY A 1 265 ? 2.326 -28.688 -1.057 1 82.81 265 GLY A O 1
ATOM 2141 N N . GLY A 1 266 ? 1.885 -27 0.203 1 72.81 266 GLY A N 1
ATOM 2142 C CA . GLY A 1 266 ? 2.51 -27.484 1.425 1 72.81 266 GLY A CA 1
ATOM 2143 C C . GLY A 1 266 ? 1.779 -28.672 2.043 1 72.81 266 GLY A C 1
ATOM 2144 O O . GLY A 1 266 ? 1.152 -29.453 1.336 1 72.81 266 GLY A O 1
ATOM 2145 N N . ALA A 1 267 ? 2.047 -28.891 3.225 1 69.12 267 ALA A N 1
ATOM 2146 C CA . ALA A 1 267 ? 1.472 -30.016 3.963 1 69.12 267 ALA A CA 1
ATOM 2147 C C . ALA A 1 267 ? -0.012 -29.781 4.238 1 69.12 267 ALA A C 1
ATOM 2149 O O . ALA A 1 267 ? -0.375 -28.953 5.074 1 69.12 267 ALA A O 1
ATOM 2150 N N . MET A 1 268 ? -0.811 -30.172 3.283 1 76.5 268 MET A N 1
ATOM 2151 C CA . MET A 1 268 ? -2.25 -30.109 3.516 1 76.5 268 MET A CA 1
ATOM 2152 C C . MET A 1 268 ? -2.908 -31.469 3.236 1 76.5 268 MET A C 1
ATOM 2154 O O . MET A 1 268 ? -2.43 -32.219 2.4 1 76.5 268 MET A O 1
ATOM 2158 N N . ASP A 1 269 ? -3.924 -31.703 3.979 1 75.75 269 ASP A N 1
ATOM 2159 C CA . ASP A 1 269 ? -4.691 -32.938 3.779 1 75.75 269 ASP A CA 1
ATOM 2160 C C . ASP A 1 269 ? -5.879 -32.688 2.852 1 75.75 269 ASP A C 1
ATOM 2162 O O . ASP A 1 269 ? -6.879 -32.094 3.258 1 75.75 269 ASP A O 1
ATOM 2166 N N . THR A 1 270 ? -5.754 -33.125 1.664 1 77.62 270 THR A N 1
ATOM 2167 C CA . THR A 1 270 ? -6.816 -32.938 0.682 1 77.62 270 THR A CA 1
ATOM 2168 C C . THR A 1 270 ? -7.832 -34.094 0.761 1 77.62 270 THR A C 1
ATOM 2170 O O . THR A 1 270 ? -8.891 -34 0.135 1 77.62 270 THR A O 1
ATOM 2173 N N . GLY A 1 271 ? -7.59 -35.062 1.6 1 74.31 271 GLY A N 1
ATOM 2174 C CA . GLY A 1 271 ? -8.484 -36.219 1.758 1 74.31 271 GLY A CA 1
ATOM 2175 C C . GLY A 1 271 ? -8.367 -37.219 0.643 1 74.31 271 GLY A C 1
ATOM 2176 O O . GLY A 1 271 ? -8.914 -38.312 0.736 1 74.31 271 GLY A O 1
ATOM 2177 N N . SER A 1 272 ? -7.828 -36.906 -0.505 1 78.69 272 SER A N 1
ATOM 2178 C CA . SER A 1 272 ? -7.621 -37.781 -1.65 1 78.69 272 SER A CA 1
ATOM 2179 C C . SER A 1 272 ? -6.16 -37.781 -2.088 1 78.69 272 SER A C 1
ATOM 2181 O O . SER A 1 272 ? -5.348 -37.031 -1.573 1 78.69 272 SER A O 1
ATOM 2183 N N . HIS A 1 273 ? -5.918 -38.781 -2.863 1 82.56 273 HIS A N 1
ATOM 2184 C CA . HIS A 1 273 ? -4.57 -38.844 -3.416 1 82.56 273 HIS A CA 1
ATOM 2185 C C . HIS A 1 273 ? -4.184 -37.531 -4.109 1 82.56 273 HIS A C 1
ATOM 2187 O O . HIS A 1 273 ? -4.98 -36.969 -4.863 1 82.56 273 HIS A O 1
ATOM 2193 N N . SER A 1 274 ? -3.088 -37.031 -3.664 1 88.25 274 SER A N 1
ATOM 2194 C CA . SER A 1 274 ? -2.623 -35.75 -4.211 1 88.25 274 SER A CA 1
ATOM 2195 C C . SER A 1 274 ? -1.122 -35.781 -4.484 1 88.25 274 SER A C 1
ATOM 2197 O O . SER A 1 274 ? -0.402 -36.625 -3.926 1 88.25 274 SER A O 1
ATOM 2199 N N . ILE A 1 275 ? -0.75 -35 -5.426 1 89.31 275 ILE A N 1
ATOM 2200 C CA . ILE A 1 275 ? 0.657 -34.844 -5.785 1 89.31 275 ILE A CA 1
ATOM 2201 C C . ILE A 1 275 ? 1.221 -33.594 -5.156 1 89.31 275 ILE A C 1
ATOM 2203 O O . ILE A 1 275 ? 0.545 -32.562 -5.109 1 89.31 275 ILE A O 1
ATOM 2207 N N . TRP A 1 276 ? 2.408 -33.719 -4.672 1 89.75 276 TRP A N 1
ATOM 2208 C CA . TRP A 1 276 ? 3.068 -32.562 -4.035 1 89.75 276 TRP A CA 1
ATOM 2209 C C . TRP A 1 276 ? 3.703 -31.656 -5.074 1 89.75 276 TRP A C 1
ATOM 2211 O O . TRP A 1 276 ? 4.383 -32.125 -5.992 1 89.75 276 TRP A O 1
ATOM 2221 N N . CYS A 1 277 ? 3.467 -30.375 -4.957 1 91.5 277 CYS A N 1
ATOM 2222 C CA . CYS A 1 277 ? 4.039 -29.375 -5.855 1 91.5 277 CYS A CA 1
ATOM 2223 C C . CYS A 1 277 ? 5.555 -29.516 -5.922 1 91.5 277 CYS A C 1
ATOM 2225 O O . CYS A 1 277 ? 6.234 -29.469 -4.895 1 91.5 277 CYS A O 1
ATOM 2227 N N . GLN A 1 278 ? 6.062 -29.625 -7.105 1 90.5 278 GLN A N 1
ATOM 2228 C CA . GLN A 1 278 ? 7.488 -29.844 -7.297 1 90.5 278 GLN A CA 1
ATOM 2229 C C . GLN A 1 278 ? 8.305 -28.625 -6.875 1 90.5 278 GLN A C 1
ATOM 2231 O O . GLN A 1 278 ? 9.445 -28.766 -6.422 1 90.5 278 GLN A O 1
ATOM 2236 N N . ALA A 1 279 ? 7.738 -27.453 -7.059 1 88.69 279 ALA A N 1
ATOM 2237 C CA . ALA A 1 279 ? 8.438 -26.234 -6.617 1 88.69 279 ALA A CA 1
ATOM 2238 C C . ALA A 1 279 ? 8.688 -26.266 -5.113 1 88.69 279 ALA A C 1
ATOM 2240 O O . ALA A 1 279 ? 9.766 -25.891 -4.648 1 88.69 279 ALA A O 1
ATOM 2241 N N . HIS A 1 280 ? 7.766 -26.734 -4.371 1 87.94 280 HIS A N 1
ATOM 2242 C CA . HIS A 1 280 ? 7.918 -26.844 -2.924 1 87.94 280 HIS A CA 1
ATOM 2243 C C . HIS A 1 280 ? 8.969 -27.891 -2.559 1 87.94 280 HIS A C 1
ATOM 2245 O O . HIS A 1 280 ? 9.773 -27.672 -1.647 1 87.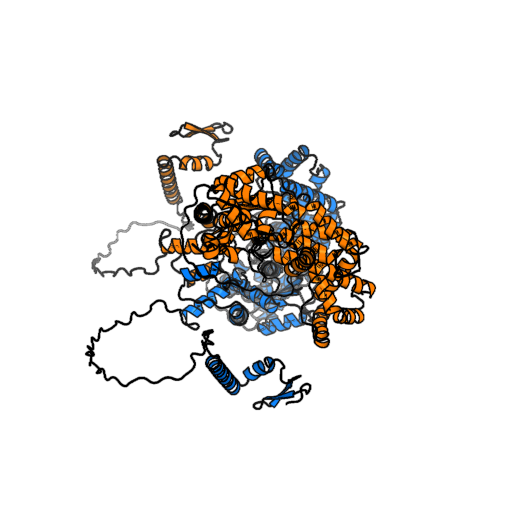94 280 HIS A O 1
ATOM 2251 N N . ILE A 1 281 ? 8.906 -28.969 -3.25 1 90.25 281 ILE A N 1
ATOM 2252 C CA . ILE A 1 281 ? 9.867 -30.031 -2.996 1 90.25 281 ILE A CA 1
ATOM 2253 C C . ILE A 1 281 ? 11.281 -29.531 -3.23 1 90.25 281 ILE A C 1
ATOM 2255 O O . ILE A 1 281 ? 12.172 -29.75 -2.402 1 90.25 281 ILE A O 1
ATOM 2259 N N . LEU A 1 282 ? 11.484 -28.875 -4.348 1 90.44 282 LEU A N 1
ATOM 2260 C CA . LEU A 1 282 ? 12.812 -28.375 -4.684 1 90.44 282 LEU A CA 1
ATOM 2261 C C . LEU A 1 282 ? 13.273 -27.344 -3.66 1 90.44 282 LEU A C 1
ATOM 2263 O O . LEU A 1 282 ? 14.445 -27.312 -3.283 1 90.44 282 LEU A O 1
ATOM 2267 N N . THR A 1 283 ? 12.344 -26.5 -3.219 1 88.12 283 THR A N 1
ATOM 2268 C CA . THR A 1 283 ? 12.68 -25.484 -2.215 1 88.12 283 THR A CA 1
ATOM 2269 C C . THR A 1 283 ? 13.141 -26.156 -0.92 1 88.12 283 THR A C 1
ATOM 2271 O O . THR A 1 283 ? 14.148 -25.75 -0.334 1 88.12 283 THR A O 1
ATOM 2274 N N . LEU A 1 284 ? 12.477 -27.156 -0.501 1 87.75 284 LEU A N 1
ATOM 2275 C CA . LEU A 1 284 ? 12.836 -27.875 0.71 1 87.75 284 LEU A CA 1
ATOM 2276 C C . LEU A 1 284 ? 14.172 -28.594 0.534 1 87.75 284 LEU A C 1
ATOM 2278 O O . LEU A 1 284 ? 14.984 -28.641 1.459 1 87.75 284 LEU A O 1
ATOM 2282 N N . ALA A 1 285 ? 14.383 -29.156 -0.636 1 92.69 285 ALA A N 1
ATOM 2283 C CA . ALA A 1 285 ? 15.625 -29.875 -0.917 1 92.69 285 ALA A CA 1
ATOM 2284 C C . ALA A 1 285 ? 16.828 -28.922 -0.858 1 92.69 285 ALA A C 1
ATOM 2286 O O . ALA A 1 285 ? 17.859 -29.266 -0.291 1 92.69 285 ALA A O 1
ATOM 2287 N N . VAL A 1 286 ? 16.641 -27.766 -1.435 1 92.31 286 VAL A N 1
ATOM 2288 C CA . VAL A 1 286 ? 17.719 -26.781 -1.408 1 92.31 286 VAL A CA 1
ATOM 2289 C C . VAL A 1 286 ? 18 -26.359 0.034 1 92.31 286 VAL A C 1
ATOM 2291 O O . VAL A 1 286 ? 19.156 -26.203 0.425 1 92.31 286 VAL A O 1
ATOM 2294 N N . SER A 1 287 ? 16.953 -26.188 0.806 1 88.56 287 SER A N 1
ATOM 2295 C CA . SER A 1 287 ? 17.109 -25.859 2.217 1 88.56 287 SER A CA 1
ATOM 2296 C C . SER A 1 287 ? 17.922 -26.922 2.949 1 88.56 287 SER A C 1
ATOM 2298 O O . SER A 1 287 ? 18.75 -26.609 3.807 1 88.56 287 SER A O 1
ATOM 2300 N N . ASP A 1 288 ? 17.703 -28.172 2.605 1 90.75 288 ASP A N 1
ATOM 2301 C CA . ASP A 1 288 ? 18.484 -29.266 3.164 1 90.75 288 ASP A CA 1
ATOM 2302 C C . ASP A 1 288 ? 19.969 -29.109 2.822 1 90.75 288 ASP A C 1
ATOM 2304 O O . ASP A 1 288 ? 20.844 -29.406 3.645 1 90.75 288 ASP A O 1
ATOM 2308 N N . GLY A 1 289 ? 20.188 -28.672 1.585 1 90.81 289 GLY A N 1
ATOM 2309 C CA . GLY A 1 289 ? 21.562 -28.422 1.167 1 90.81 289 GLY A CA 1
ATOM 2310 C C . GLY A 1 289 ? 22.219 -27.297 1.935 1 90.81 289 GLY A C 1
ATOM 2311 O O . GLY A 1 289 ? 23.375 -27.422 2.354 1 90.81 289 GLY A O 1
ATOM 2312 N N . PHE A 1 290 ? 21.516 -26.266 2.201 1 87.5 290 PHE A N 1
ATOM 2313 C CA . PHE A 1 290 ? 22.047 -25.094 2.889 1 87.5 290 PHE A CA 1
ATOM 2314 C C . PHE A 1 290 ? 22.438 -25.438 4.32 1 87.5 290 PHE A C 1
ATOM 2316 O O . PHE A 1 290 ? 23.406 -24.906 4.852 1 87.5 290 PHE A O 1
ATOM 2323 N N . LYS A 1 291 ? 21.734 -26.297 4.918 1 87.5 291 LYS A N 1
ATOM 2324 C CA . LYS A 1 291 ? 22 -26.703 6.293 1 87.5 291 LYS A CA 1
ATOM 2325 C C . LYS A 1 291 ? 23.359 -27.391 6.41 1 87.5 291 LYS A C 1
ATOM 2327 O O . LYS A 1 291 ? 23.938 -27.453 7.496 1 87.5 291 LYS A O 1
ATOM 2332 N N . GLN A 1 292 ? 23.859 -27.875 5.215 1 89 292 GLN A N 1
ATOM 2333 C CA . GLN A 1 292 ? 25.125 -28.609 5.215 1 89 292 GLN A CA 1
ATOM 2334 C C . GLN A 1 292 ? 26.312 -27.672 5.07 1 89 292 GLN A C 1
ATOM 2336 O O . GLN A 1 292 ? 27.469 -28.094 5.121 1 89 292 GLN A O 1
ATOM 2341 N N . ILE A 1 293 ? 26 -26.406 4.934 1 86.56 293 ILE A N 1
ATOM 2342 C CA . ILE A 1 293 ? 27.078 -25.438 4.711 1 86.56 293 ILE A CA 1
ATOM 2343 C C . ILE A 1 293 ? 27.359 -24.688 6.004 1 86.56 293 ILE A C 1
ATOM 2345 O O . ILE A 1 293 ? 26.547 -23.859 6.445 1 86.56 293 ILE A O 1
ATOM 2349 N N . ASP A 1 294 ? 28.547 -24.891 6.414 1 84.69 294 ASP A N 1
ATOM 2350 C CA . ASP A 1 294 ? 28.969 -24.172 7.617 1 84.69 294 ASP A CA 1
ATOM 2351 C C . ASP A 1 294 ? 29.203 -22.688 7.316 1 84.69 294 ASP A C 1
ATOM 2353 O O . ASP A 1 294 ? 29.891 -22.344 6.352 1 84.69 294 ASP A O 1
ATOM 2357 N N . GLY A 1 295 ? 28.625 -21.828 8.156 1 83.12 295 GLY A N 1
ATOM 2358 C CA . GLY A 1 295 ? 28.828 -20.391 8.031 1 83.12 295 GLY A CA 1
ATOM 2359 C C . GLY A 1 295 ? 27.984 -19.766 6.938 1 83.12 295 GLY A C 1
ATOM 2360 O O . GLY A 1 295 ? 28.203 -18.609 6.566 1 83.12 295 GLY A O 1
ATOM 2361 N N . PHE A 1 296 ? 27.141 -20.578 6.406 1 86 296 PHE A N 1
ATOM 2362 C CA . PHE A 1 296 ? 26.312 -20.094 5.297 1 86 296 PHE A CA 1
ATOM 2363 C C . PHE A 1 296 ? 25.516 -18.875 5.707 1 86 296 PHE A C 1
ATOM 2365 O O . PHE A 1 296 ? 25.516 -17.859 5.004 1 86 296 PHE A O 1
ATOM 2372 N N . THR A 1 297 ? 24.844 -18.891 6.805 1 85.19 297 THR A N 1
ATOM 2373 C CA . THR A 1 297 ? 23.984 -17.812 7.281 1 85.19 297 THR A CA 1
ATOM 2374 C C . THR A 1 297 ? 24.781 -16.547 7.52 1 85.19 297 THR A C 1
ATOM 2376 O O . THR A 1 297 ? 24.328 -15.445 7.188 1 85.19 297 THR A O 1
ATOM 2379 N N . GLU A 1 298 ? 25.906 -16.703 8.047 1 86.88 298 GLU A N 1
ATOM 2380 C CA . GLU A 1 298 ? 26.766 -15.547 8.297 1 86.88 298 GLU A CA 1
ATOM 2381 C C . GLU A 1 298 ? 27.188 -14.883 6.988 1 86.88 298 GLU A C 1
ATOM 2383 O O . GLU A 1 298 ? 27.203 -13.656 6.887 1 86.88 298 GLU A O 1
ATOM 2388 N N . LEU A 1 299 ? 27.547 -15.695 6.109 1 88.12 299 LEU A N 1
ATOM 2389 C CA . LEU A 1 299 ? 27.953 -15.172 4.812 1 88.12 299 LEU A CA 1
ATOM 2390 C C . LEU A 1 299 ? 26.812 -14.398 4.152 1 88.12 299 LEU A C 1
ATOM 2392 O O . LEU A 1 299 ? 27.016 -13.289 3.65 1 88.12 299 LEU A O 1
ATOM 2396 N N . ILE A 1 300 ? 25.625 -15.008 4.156 1 88.19 300 ILE A N 1
ATOM 2397 C CA . ILE A 1 300 ? 24.469 -14.391 3.516 1 88.19 300 ILE A CA 1
ATOM 2398 C C . ILE A 1 300 ? 24.141 -13.078 4.211 1 88.19 300 ILE A C 1
ATOM 2400 O O . ILE A 1 300 ? 23.812 -12.086 3.557 1 88.19 300 ILE A O 1
ATOM 2404 N N . ASN A 1 301 ? 24.266 -13.086 5.473 1 88 301 ASN A N 1
ATOM 2405 C CA . ASN A 1 301 ? 24 -11.867 6.227 1 88 301 ASN A CA 1
ATOM 2406 C C . ASN A 1 301 ? 25 -10.766 5.867 1 88 301 ASN A C 1
ATOM 2408 O O . ASN A 1 301 ? 24.625 -9.594 5.766 1 88 301 ASN A O 1
ATOM 2412 N N . ARG A 1 302 ? 26.203 -11.125 5.73 1 89.69 302 ARG A N 1
ATOM 2413 C CA . ARG A 1 302 ? 27.219 -10.164 5.324 1 89.69 302 ARG A CA 1
ATOM 2414 C C . ARG A 1 302 ? 26.922 -9.617 3.93 1 89.69 302 ARG A C 1
ATOM 2416 O O . ARG A 1 302 ? 27.125 -8.422 3.672 1 89.69 302 ARG A O 1
ATOM 2423 N N . VAL A 1 303 ? 26.484 -10.492 3.059 1 90 303 VAL A N 1
ATOM 2424 C CA . VAL A 1 303 ? 26.141 -10.086 1.701 1 90 303 VAL A CA 1
ATOM 2425 C C . VAL A 1 303 ? 24.984 -9.094 1.739 1 90 303 VAL A C 1
ATOM 2427 O O . VAL A 1 303 ? 25.031 -8.055 1.086 1 90 303 VAL A O 1
ATOM 2430 N N . LYS A 1 304 ? 24 -9.453 2.477 1 87.06 304 LYS A N 1
ATOM 2431 C CA . LYS A 1 304 ? 22.844 -8.578 2.609 1 87.06 304 LYS A CA 1
ATOM 2432 C C . LYS A 1 304 ? 23.234 -7.227 3.205 1 87.06 304 LYS A C 1
ATOM 2434 O O . LYS A 1 304 ? 22.734 -6.184 2.773 1 87.06 304 LYS A O 1
ATOM 2439 N N . ASP A 1 305 ? 24.062 -7.273 4.172 1 87.38 305 ASP A N 1
ATOM 2440 C CA . ASP A 1 305 ? 24.562 -6.051 4.797 1 87.38 305 ASP A CA 1
ATOM 2441 C C . ASP A 1 305 ? 25.312 -5.184 3.787 1 87.38 305 ASP A C 1
ATOM 2443 O O . ASP A 1 305 ? 25.156 -3.959 3.773 1 87.38 305 ASP A O 1
ATOM 2447 N N . PHE A 1 306 ? 26.188 -5.773 3.045 1 88.81 306 PHE A N 1
ATOM 2448 C CA . PHE A 1 306 ? 26.922 -5.062 2.004 1 88.81 306 PHE A CA 1
ATOM 2449 C C . PHE A 1 306 ? 25.969 -4.344 1.061 1 88.81 306 PHE A C 1
ATOM 2451 O O . PHE A 1 306 ? 26.141 -3.154 0.784 1 88.81 306 PHE A O 1
ATOM 2458 N N . ILE A 1 307 ? 24.922 -5.055 0.612 1 85.56 307 ILE A N 1
ATOM 2459 C CA . ILE A 1 307 ? 23.969 -4.52 -0.357 1 85.56 307 ILE A CA 1
ATOM 2460 C C . ILE A 1 307 ? 23.156 -3.404 0.286 1 85.56 307 ILE A C 1
ATOM 2462 O O . ILE A 1 307 ? 22.906 -2.367 -0.335 1 85.56 307 ILE A O 1
ATOM 2466 N N . ARG A 1 308 ? 22.688 -3.676 1.487 1 82.62 308 ARG A N 1
ATOM 2467 C CA . ARG A 1 308 ? 21.922 -2.674 2.225 1 82.62 308 ARG A CA 1
ATOM 2468 C C . ARG A 1 308 ? 22.719 -1.374 2.355 1 82.62 308 ARG A C 1
ATOM 2470 O O . ARG A 1 308 ? 22.156 -0.287 2.176 1 82.62 308 ARG A O 1
ATOM 2477 N N . ARG A 1 309 ? 23.984 -1.393 2.631 1 81.75 309 ARG A N 1
ATOM 2478 C CA . ARG A 1 309 ? 24.828 -0.224 2.826 1 81.75 309 ARG A CA 1
ATOM 2479 C C . ARG A 1 309 ? 25.047 0.528 1.517 1 81.75 309 ARG A C 1
ATOM 2481 O O . ARG A 1 309 ? 25.078 1.76 1.5 1 81.75 309 ARG A O 1
ATOM 2488 N N . ILE A 1 310 ? 25.25 -0.219 0.484 1 80.44 310 ILE A N 1
ATOM 2489 C CA . ILE A 1 310 ? 25.406 0.406 -0.824 1 80.44 310 ILE A CA 1
ATOM 2490 C C . ILE A 1 310 ? 24.141 1.182 -1.188 1 80.44 310 ILE A C 1
ATOM 2492 O O . ILE A 1 310 ? 24.219 2.273 -1.758 1 80.44 310 ILE A O 1
ATOM 2496 N N . LYS A 1 311 ? 23.016 0.598 -0.812 1 74.06 311 LYS A N 1
ATOM 2497 C CA . LYS A 1 311 ? 21.75 1.211 -1.187 1 74.06 311 LYS A CA 1
ATOM 2498 C C . LYS A 1 311 ? 21.438 2.406 -0.294 1 74.06 311 LYS A C 1
ATOM 2500 O O . LYS A 1 311 ? 20.781 3.355 -0.729 1 74.06 311 LYS A O 1
ATOM 2505 N N . LYS A 1 312 ? 21.859 2.34 0.918 1 71.06 312 LYS A N 1
ATOM 2506 C CA . LYS A 1 312 ? 21.562 3.387 1.893 1 71.06 312 LYS A CA 1
ATOM 2507 C C . LYS A 1 312 ? 22.484 4.594 1.701 1 71.06 312 LYS A C 1
ATOM 2509 O O . LYS A 1 312 ? 22.047 5.738 1.859 1 71.06 312 LYS A O 1
ATOM 2514 N N . GLN A 1 313 ? 23.719 4.27 1.432 1 64.81 313 GLN A N 1
ATOM 2515 C CA . GLN A 1 313 ? 24.688 5.348 1.29 1 64.81 313 GLN A CA 1
ATOM 2516 C C . GLN A 1 313 ? 24.719 5.879 -0.141 1 64.81 313 GLN A C 1
ATOM 2518 O O . GLN A 1 313 ? 25.109 5.16 -1.066 1 64.81 313 GLN A O 1
ATOM 2523 N N . GLN A 1 314 ? 24.172 7.086 -0.296 1 60.72 314 GLN A N 1
ATOM 2524 C CA . GLN A 1 314 ? 24.047 7.707 -1.609 1 60.72 314 GLN A CA 1
ATOM 2525 C C . GLN A 1 314 ? 25.375 7.723 -2.348 1 60.72 314 GLN A C 1
ATOM 2527 O O . GLN A 1 314 ? 25.422 7.527 -3.564 1 60.72 314 GLN A O 1
ATOM 2532 N N . SER A 1 315 ? 26.484 7.988 -1.613 1 65.75 315 SER A N 1
ATOM 2533 C CA . SER A 1 315 ? 27.797 8.047 -2.244 1 65.75 315 SER A CA 1
ATOM 2534 C C . SER A 1 315 ? 28.156 6.707 -2.883 1 65.75 315 SER A C 1
ATOM 2536 O O . SER A 1 315 ? 28.672 6.664 -4.004 1 65.75 315 SER A O 1
ATOM 2538 N N . LEU A 1 316 ? 27.797 5.746 -2.191 1 72.06 316 LEU A N 1
ATOM 2539 C CA . LEU A 1 316 ? 28.125 4.414 -2.678 1 72.06 316 LEU A CA 1
ATOM 2540 C C . LEU A 1 316 ? 27.266 4.031 -3.869 1 72.06 316 LEU A C 1
ATOM 2542 O O . LEU A 1 316 ? 27.734 3.373 -4.801 1 72.06 316 LEU A O 1
ATOM 2546 N N . LEU A 1 317 ? 26.016 4.43 -3.768 1 67.56 317 LEU A N 1
ATOM 2547 C CA . LEU A 1 317 ? 25.078 4.168 -4.855 1 67.56 317 LEU A CA 1
ATOM 2548 C C . LEU A 1 317 ? 25.547 4.824 -6.148 1 67.56 317 LEU A C 1
ATOM 2550 O O . LEU A 1 317 ? 25.328 4.289 -7.238 1 67.56 317 LEU A O 1
ATOM 2554 N N . ARG A 1 318 ? 26.094 5.914 -5.941 1 67.5 318 ARG A N 1
ATOM 2555 C CA . ARG A 1 318 ? 26.625 6.621 -7.098 1 67.5 318 ARG A CA 1
ATOM 2556 C C . ARG A 1 318 ? 27.922 5.977 -7.582 1 67.5 318 ARG A C 1
ATOM 2558 O O . ARG A 1 318 ? 28.156 5.855 -8.789 1 67.5 318 ARG A O 1
ATOM 2565 N N . ASP A 1 319 ? 28.75 5.551 -6.656 1 73 319 ASP A N 1
ATOM 2566 C CA . ASP A 1 319 ? 30.078 5.035 -6.98 1 73 319 ASP A CA 1
ATOM 2567 C C . ASP A 1 319 ? 29.984 3.666 -7.652 1 73 319 ASP A C 1
ATOM 2569 O O . ASP A 1 319 ? 30.766 3.355 -8.555 1 73 319 ASP A O 1
ATOM 2573 N N . PHE A 1 320 ? 29 2.924 -7.312 1 77.5 320 PHE A N 1
ATOM 2574 C CA . PHE A 1 320 ? 28.922 1.535 -7.754 1 77.5 320 PHE A CA 1
ATOM 2575 C C . PHE A 1 320 ? 28.703 1.457 -9.266 1 77.5 320 PHE A C 1
ATOM 2577 O O . PHE A 1 320 ? 29.453 0.766 -9.961 1 77.5 320 PHE A O 1
ATOM 2584 N N . PRO A 1 321 ? 27.719 2.18 -9.711 1 70.12 321 PRO A N 1
ATOM 2585 C CA . PRO A 1 321 ? 27.578 2.152 -11.172 1 70.12 321 PRO A CA 1
ATOM 2586 C C . PRO A 1 321 ? 28.812 2.689 -11.898 1 70.12 321 PRO A C 1
ATOM 2588 O O . PRO A 1 321 ? 29.141 2.223 -12.992 1 70.12 321 PRO A O 1
ATOM 2591 N N . GLN A 1 322 ? 29.453 3.666 -11.273 1 69.88 322 GLN A N 1
ATOM 2592 C CA . GLN A 1 322 ? 30.656 4.23 -11.875 1 69.88 322 GLN A CA 1
ATOM 2593 C C . GLN A 1 322 ? 31.766 3.188 -11.945 1 69.88 322 GLN A C 1
ATOM 2595 O O . GLN A 1 322 ? 32.469 3.084 -12.961 1 69.88 322 GLN A O 1
ATOM 2600 N N . ILE A 1 323 ? 31.891 2.459 -10.922 1 72.5 323 ILE A N 1
ATOM 2601 C CA . ILE A 1 323 ? 32.906 1.402 -10.875 1 72.5 323 ILE A CA 1
ATOM 2602 C C . ILE A 1 323 ? 32.562 0.323 -11.906 1 72.5 323 ILE A C 1
ATOM 2604 O O . ILE A 1 323 ? 33.438 -0.162 -12.617 1 72.5 323 ILE A O 1
ATOM 2608 N N . ASN A 1 324 ? 31.312 0.014 -12 1 71.88 324 ASN A N 1
ATOM 2609 C CA . ASN A 1 324 ? 30.875 -1.002 -12.953 1 71.88 324 ASN A CA 1
ATOM 2610 C C . ASN A 1 324 ? 31.109 -0.565 -14.391 1 71.88 324 ASN A C 1
ATOM 2612 O O . ASN A 1 324 ? 31.484 -1.38 -15.242 1 71.88 324 ASN A O 1
ATOM 2616 N N . SER A 1 325 ? 30.797 0.664 -14.531 1 66.44 325 SER A N 1
ATOM 2617 C CA . SER A 1 325 ? 31.062 1.215 -15.852 1 66.44 325 SER A CA 1
ATOM 2618 C C . SER A 1 325 ? 32.531 1.155 -16.203 1 66.44 325 SER A C 1
ATOM 2620 O O . SER A 1 325 ? 32.906 0.812 -17.328 1 66.44 325 SER A O 1
ATOM 2622 N N . PHE A 1 326 ? 33.344 1.452 -15.18 1 63.81 326 PHE A N 1
ATOM 2623 C CA . PHE A 1 326 ? 34.781 1.406 -15.359 1 63.81 326 PHE A CA 1
ATOM 2624 C C . PHE A 1 326 ? 35.25 -0.011 -15.68 1 63.81 326 PHE A C 1
ATOM 2626 O O . PHE A 1 326 ? 36.125 -0.207 -16.516 1 63.81 326 PHE A O 1
ATOM 2633 N N . LEU A 1 327 ? 34.562 -0.945 -15.102 1 66.81 327 LEU A N 1
ATOM 2634 C CA . LEU A 1 327 ? 34.938 -2.342 -15.258 1 66.81 327 LEU A CA 1
ATOM 2635 C C . LEU A 1 327 ? 34.188 -3 -16.391 1 66.81 327 LEU A C 1
ATOM 2637 O O . LEU A 1 327 ? 34.375 -4.176 -16.703 1 66.81 327 LEU A O 1
ATOM 2641 N N . GLU A 1 328 ? 33.344 -2.379 -17.094 1 58.91 328 GLU A N 1
ATOM 2642 C CA . GLU A 1 328 ? 32.531 -2.852 -18.219 1 58.91 328 GLU A CA 1
ATOM 2643 C C . GLU A 1 328 ? 31.594 -3.973 -17.781 1 58.91 328 GLU A C 1
ATOM 2645 O O . GLU A 1 328 ? 31.484 -4.992 -18.469 1 58.91 328 GLU A O 1
ATOM 2650 N N . ILE A 1 329 ? 31.234 -3.928 -16.609 1 61.75 329 ILE A N 1
ATOM 2651 C CA . ILE A 1 329 ? 30.266 -4.91 -16.125 1 61.75 329 ILE A CA 1
ATOM 2652 C C . ILE A 1 329 ? 28.859 -4.371 -16.281 1 61.75 329 ILE A C 1
ATOM 2654 O O . ILE A 1 329 ? 28.641 -3.158 -16.25 1 61.75 329 ILE A O 1
ATOM 2658 N N . SER A 1 330 ? 28.016 -5.258 -16.766 1 56.41 330 SER A N 1
ATOM 2659 C CA . SER A 1 330 ? 26.609 -4.887 -16.984 1 56.41 330 SER A CA 1
ATOM 2660 C C . SER A 1 330 ? 26.031 -4.199 -15.75 1 56.41 330 SER A C 1
ATOM 2662 O O . SER A 1 330 ? 26.375 -4.543 -14.617 1 56.41 330 SER A O 1
ATOM 2664 N N . GLU A 1 331 ? 25.297 -3.105 -15.898 1 57.78 331 GLU A N 1
ATOM 2665 C CA . GLU A 1 331 ? 24.781 -2.098 -14.984 1 57.78 331 GLU A CA 1
ATOM 2666 C C . GLU A 1 331 ? 23.641 -2.658 -14.141 1 57.78 331 GLU A C 1
ATOM 2668 O O . GLU A 1 331 ? 22.797 -1.904 -13.633 1 57.78 331 GLU A O 1
ATOM 2673 N N . ARG A 1 332 ? 23.734 -3.955 -13.836 1 60.25 332 ARG A N 1
ATOM 2674 C CA . ARG A 1 332 ? 22.594 -4.309 -13.008 1 60.25 332 ARG A CA 1
ATOM 2675 C C . ARG A 1 332 ? 22.859 -3.977 -11.539 1 60.25 332 ARG A C 1
ATOM 2677 O O . ARG A 1 332 ? 23.953 -4.242 -11.031 1 60.25 332 ARG A O 1
ATOM 2684 N N . ASP A 1 333 ? 21.875 -3.354 -11 1 65.5 333 ASP A N 1
ATOM 2685 C CA . ASP A 1 333 ? 21.969 -3.016 -9.586 1 65.5 333 ASP A CA 1
ATOM 2686 C C . ASP A 1 333 ? 21.875 -4.266 -8.711 1 65.5 333 ASP A C 1
ATOM 2688 O O . ASP A 1 333 ? 21.156 -5.211 -9.047 1 65.5 333 ASP A O 1
ATOM 2692 N N . LEU A 1 334 ? 22.766 -4.27 -7.809 1 74.5 334 LEU A N 1
ATOM 2693 C CA . LEU A 1 334 ? 22.672 -5.344 -6.824 1 74.5 334 LEU A CA 1
ATOM 2694 C C . LEU A 1 334 ? 21.328 -5.309 -6.109 1 74.5 334 LEU A C 1
ATOM 2696 O O . LEU A 1 334 ? 20.703 -4.254 -6.008 1 74.5 334 LEU A O 1
ATOM 2700 N N . PHE A 1 335 ? 20.812 -6.488 -5.918 1 68.25 335 PHE A N 1
ATOM 2701 C CA . PHE A 1 335 ? 19.562 -6.504 -5.168 1 68.25 335 PHE A CA 1
ATOM 2702 C C . PHE A 1 335 ? 19.656 -7.445 -3.975 1 68.25 335 PHE A C 1
ATOM 2704 O O . PHE A 1 335 ? 20.406 -8.422 -4.008 1 68.25 335 PHE A O 1
ATOM 2711 N N . LYS A 1 336 ? 18.906 -6.984 -2.898 1 71.94 336 LYS A N 1
ATOM 2712 C CA . LYS A 1 336 ? 18.844 -7.809 -1.693 1 71.94 336 LYS A CA 1
ATOM 2713 C C . LYS A 1 336 ? 17.797 -8.922 -1.841 1 71.94 336 LYS A C 1
ATOM 2715 O O . LYS A 1 336 ? 16.656 -8.664 -2.199 1 71.94 336 LYS A O 1
ATOM 2720 N N . GLY A 1 337 ? 18.25 -10.117 -1.753 1 65.62 337 GLY A N 1
ATOM 2721 C CA . GLY A 1 337 ? 17.359 -11.266 -1.872 1 65.62 337 GLY A CA 1
ATOM 2722 C C . GLY A 1 337 ? 16.422 -11.422 -0.696 1 65.62 337 GLY A C 1
ATOM 2723 O O . GLY A 1 337 ? 16.688 -10.906 0.393 1 65.62 337 GLY A O 1
ATOM 2724 N N . ASN A 1 338 ? 15.258 -11.969 -0.989 1 59.91 338 ASN A N 1
ATOM 2725 C CA . ASN A 1 338 ? 14.281 -12.305 0.043 1 59.91 338 ASN A CA 1
ATOM 2726 C C . ASN A 1 338 ? 14.773 -13.461 0.919 1 59.91 338 ASN A C 1
ATOM 2728 O O . ASN A 1 338 ? 15.453 -14.367 0.437 1 59.91 338 ASN A O 1
ATOM 2732 N N . GLU A 1 339 ? 14.625 -13.359 2.193 1 56.12 339 GLU A N 1
ATOM 2733 C CA . GLU A 1 339 ? 15.133 -14.344 3.15 1 56.12 339 GLU A CA 1
ATOM 2734 C C . GLU A 1 339 ? 14.438 -15.688 2.979 1 56.12 339 GLU A C 1
ATOM 2736 O O . GLU A 1 339 ? 15.031 -16.734 3.238 1 56.12 339 GLU A O 1
ATOM 2741 N N . VAL A 1 340 ? 13.273 -15.703 2.441 1 54.75 340 VAL A N 1
ATOM 2742 C CA . VAL A 1 340 ? 12.461 -16.922 2.52 1 54.75 340 VAL A CA 1
ATOM 2743 C C . VAL A 1 340 ? 12.625 -17.734 1.238 1 54.75 340 VAL A C 1
ATOM 2745 O O . VAL A 1 340 ? 12.57 -18.969 1.267 1 54.75 340 VAL A O 1
ATOM 2748 N N . ARG A 1 341 ? 13.016 -17.031 0.231 1 68.81 341 ARG A N 1
ATOM 2749 C CA . ARG A 1 341 ? 13.031 -17.766 -1.037 1 68.81 341 ARG A CA 1
ATOM 2750 C C . ARG A 1 341 ? 14.461 -17.938 -1.542 1 68.81 341 ARG A C 1
ATOM 2752 O O . ARG A 1 341 ? 15.156 -16.969 -1.811 1 68.81 341 ARG A O 1
ATOM 2759 N N . TRP A 1 342 ? 14.859 -19.172 -1.681 1 81.06 342 TRP A N 1
ATOM 2760 C CA . TRP A 1 342 ? 16.203 -19.5 -2.119 1 81.06 342 TRP A CA 1
ATOM 2761 C C . TRP A 1 342 ? 16.484 -18.953 -3.514 1 81.06 342 TRP A C 1
ATOM 2763 O O . TRP A 1 342 ? 17.625 -18.672 -3.867 1 81.06 342 TRP A O 1
ATOM 2773 N N . ASN A 1 343 ? 15.43 -18.797 -4.309 1 81.5 343 ASN A N 1
ATOM 2774 C CA . ASN A 1 343 ? 15.594 -18.281 -5.656 1 81.5 343 ASN A CA 1
ATOM 2775 C C . ASN A 1 343 ? 16.156 -16.859 -5.641 1 81.5 343 ASN A C 1
ATOM 2777 O O . ASN A 1 343 ? 17.031 -16.516 -6.438 1 81.5 343 ASN A O 1
ATOM 2781 N N . SER A 1 344 ? 15.633 -16.188 -4.73 1 80.81 344 SER A N 1
ATOM 2782 C CA . SER A 1 344 ? 16.125 -14.812 -4.582 1 80.81 344 SER A CA 1
ATOM 2783 C C . SER A 1 344 ? 17.562 -14.797 -4.078 1 80.81 344 SER A C 1
ATOM 2785 O O . SER A 1 344 ? 18.359 -13.945 -4.48 1 80.81 344 SER A O 1
ATOM 2787 N N . CYS A 1 345 ? 17.828 -15.719 -3.254 1 83.25 345 CYS A N 1
ATOM 2788 C CA . CYS A 1 345 ? 19.203 -15.859 -2.762 1 83.25 345 CYS A CA 1
ATOM 2789 C C . CYS A 1 345 ? 20.156 -16.203 -3.9 1 83.25 345 CYS A C 1
ATOM 2791 O O . CYS A 1 345 ? 21.234 -15.625 -3.994 1 83.25 345 CYS A O 1
ATOM 2793 N N . TYR A 1 346 ? 19.719 -17.125 -4.73 1 88.12 346 TYR A N 1
ATOM 2794 C CA . TYR A 1 346 ? 20.531 -17.484 -5.895 1 88.12 346 TYR A CA 1
ATOM 2795 C C . TYR A 1 346 ? 20.781 -16.266 -6.773 1 88.12 346 TYR A C 1
ATOM 2797 O O . TYR A 1 346 ? 21.922 -16.016 -7.172 1 88.12 346 TYR A O 1
ATOM 2805 N N . GLU A 1 347 ? 19.781 -15.516 -7.043 1 86.19 347 GLU A N 1
ATOM 2806 C CA . GLU A 1 347 ? 19.906 -14.344 -7.898 1 86.19 347 GLU A CA 1
ATOM 2807 C C . GLU A 1 347 ? 20.828 -13.305 -7.273 1 86.19 347 GLU A C 1
ATOM 2809 O O . GLU A 1 347 ? 21.641 -12.695 -7.965 1 86.19 347 GLU A O 1
ATOM 2814 N N . MET A 1 348 ? 20.656 -13.109 -6.02 1 86.88 348 MET A N 1
ATOM 2815 C CA . MET A 1 348 ? 21.5 -12.172 -5.273 1 86.88 348 MET A CA 1
ATOM 2816 C C . MET A 1 348 ? 22.969 -12.578 -5.348 1 86.88 348 MET A C 1
ATOM 2818 O O . MET A 1 348 ? 23.828 -11.758 -5.691 1 86.88 348 MET A O 1
ATOM 2822 N N . LEU A 1 349 ? 23.25 -13.805 -5.148 1 87.88 349 LEU A N 1
ATOM 2823 C CA . LEU A 1 349 ? 24.609 -14.305 -5.148 1 87.88 349 LEU A CA 1
ATOM 2824 C C . LEU A 1 349 ? 25.203 -14.281 -6.555 1 87.88 349 LEU A C 1
ATOM 2826 O O . LEU A 1 349 ? 26.359 -13.914 -6.746 1 87.88 349 LEU A O 1
ATOM 2830 N N . ASN A 1 350 ? 24.328 -14.734 -7.438 1 87.69 350 ASN A N 1
ATOM 2831 C CA . ASN A 1 350 ? 24.781 -14.758 -8.828 1 87.69 350 ASN A CA 1
ATOM 2832 C C . ASN A 1 350 ? 25.156 -13.367 -9.312 1 87.69 350 ASN A C 1
ATOM 2834 O O . ASN A 1 350 ? 26.172 -13.203 -10 1 87.69 350 ASN A O 1
ATOM 2838 N N . LEU A 1 351 ? 24.422 -12.391 -8.961 1 85.12 351 LEU A N 1
ATOM 2839 C CA . LEU A 1 351 ? 24.703 -11.008 -9.344 1 85.12 351 LEU A CA 1
ATOM 2840 C C . LEU A 1 351 ? 25.938 -10.484 -8.625 1 85.12 351 LEU A C 1
ATOM 2842 O O . LEU A 1 351 ? 26.75 -9.781 -9.219 1 85.12 351 LEU A O 1
ATOM 2846 N N . LEU A 1 352 ? 26.047 -10.773 -7.379 1 87.19 352 LEU A N 1
ATOM 2847 C CA . LEU A 1 352 ? 27.203 -10.344 -6.605 1 87.19 352 LEU A CA 1
ATOM 2848 C C . LEU A 1 352 ? 28.484 -10.922 -7.188 1 87.19 352 LEU A C 1
ATOM 2850 O O . LEU A 1 352 ? 29.469 -10.203 -7.352 1 87.19 352 LEU A O 1
ATOM 2854 N N . VAL A 1 353 ? 28.453 -12.172 -7.504 1 88.31 353 VAL A N 1
ATOM 2855 C CA . VAL A 1 353 ? 29.625 -12.867 -8.031 1 88.31 353 VAL A CA 1
ATOM 2856 C C . VAL A 1 353 ? 30 -12.297 -9.391 1 88.31 353 VAL A C 1
ATOM 2858 O O . VAL A 1 353 ? 31.188 -12.133 -9.695 1 88.31 353 VAL A O 1
ATOM 2861 N N . SER A 1 354 ? 29 -11.977 -10.148 1 85.25 354 SER A N 1
ATOM 2862 C CA . SER A 1 354 ? 29.25 -11.391 -11.461 1 85.25 354 SER A CA 1
ATOM 2863 C C . SER A 1 354 ? 29.891 -10.016 -11.336 1 85.25 354 SER A C 1
ATOM 2865 O O . SER A 1 354 ? 30.516 -9.523 -12.281 1 85.25 354 SER A O 1
ATOM 2867 N N . ASN A 1 355 ? 29.75 -9.398 -10.164 1 84.31 355 ASN A N 1
ATOM 2868 C CA . ASN A 1 355 ? 30.312 -8.07 -9.922 1 84.31 355 ASN A CA 1
ATOM 2869 C C . ASN A 1 355 ? 31.422 -8.109 -8.867 1 84.31 355 ASN A C 1
ATOM 2871 O O . ASN A 1 355 ? 31.594 -7.148 -8.117 1 84.31 355 ASN A O 1
ATOM 2875 N N . MET A 1 356 ? 32.125 -9.18 -8.812 1 85.75 356 MET A N 1
ATOM 2876 C CA . MET A 1 356 ? 33.125 -9.43 -7.777 1 85.75 356 MET A CA 1
ATOM 2877 C C . MET A 1 356 ? 34.156 -8.32 -7.754 1 85.75 356 MET A C 1
ATOM 2879 O O . MET A 1 356 ? 34.5 -7.809 -6.691 1 85.75 356 MET A O 1
ATOM 2883 N N . ASN A 1 357 ? 34.562 -7.922 -8.867 1 82.25 357 ASN A N 1
ATOM 2884 C CA . ASN A 1 357 ? 35.594 -6.91 -8.945 1 82.25 357 ASN A CA 1
ATOM 2885 C C . ASN A 1 357 ? 35.125 -5.559 -8.438 1 82.25 357 ASN A C 1
ATOM 2887 O O . ASN A 1 357 ? 35.812 -4.898 -7.66 1 82.25 357 ASN A O 1
ATOM 2891 N N . SER A 1 358 ? 33.938 -5.195 -8.906 1 82.31 358 SER A N 1
ATOM 2892 C CA . SER A 1 358 ? 33.375 -3.928 -8.461 1 82.31 358 SER A CA 1
ATOM 2893 C C . SER A 1 358 ? 33.156 -3.918 -6.953 1 82.31 358 SER A C 1
ATOM 2895 O O . SER A 1 358 ? 33.406 -2.904 -6.289 1 82.31 358 SER A O 1
ATOM 2897 N N . VAL A 1 359 ? 32.719 -5.016 -6.441 1 86.94 359 VAL A N 1
ATOM 2898 C CA . VAL A 1 359 ? 32.438 -5.148 -5.016 1 86.94 359 VAL A CA 1
ATOM 2899 C C . VAL A 1 359 ? 33.75 -5.031 -4.215 1 86.94 359 VAL A C 1
ATOM 2901 O O . VAL A 1 359 ? 33.781 -4.348 -3.189 1 86.94 359 VAL A O 1
ATOM 2904 N N . ASN A 1 360 ? 34.75 -5.652 -4.691 1 84.94 360 ASN A N 1
ATOM 2905 C CA . ASN A 1 360 ? 36.031 -5.625 -4.008 1 84.94 360 ASN A CA 1
ATOM 2906 C C . ASN A 1 360 ? 36.625 -4.223 -4 1 84.94 360 ASN A C 1
ATOM 2908 O O . ASN A 1 360 ? 37.188 -3.781 -2.99 1 84.94 360 ASN A O 1
ATOM 2912 N N . ILE A 1 361 ? 36.531 -3.541 -5.066 1 82.56 361 ILE A N 1
ATOM 2913 C CA . ILE A 1 361 ? 37.062 -2.186 -5.168 1 82.56 361 ILE A CA 1
ATOM 2914 C C . ILE A 1 361 ? 36.312 -1.269 -4.191 1 82.56 361 ILE A C 1
ATOM 2916 O O . ILE A 1 361 ? 36.938 -0.49 -3.469 1 82.56 361 ILE A O 1
ATOM 2920 N N . LEU A 1 362 ? 35.062 -1.414 -4.191 1 83.81 362 LEU A N 1
ATOM 2921 C CA . LEU A 1 362 ? 34.25 -0.58 -3.309 1 83.81 362 LEU A CA 1
ATOM 2922 C C . LEU A 1 362 ? 34.562 -0.87 -1.845 1 83.81 362 LEU A C 1
ATOM 2924 O O . LEU A 1 362 ? 34.625 0.049 -1.025 1 83.81 362 LEU A O 1
ATOM 2928 N N . ALA A 1 363 ? 34.719 -2.104 -1.552 1 84.94 363 ALA A N 1
ATOM 2929 C CA . ALA A 1 363 ? 35 -2.518 -0.179 1 84.94 363 ALA A CA 1
ATOM 2930 C C . ALA A 1 363 ? 36.375 -2.061 0.265 1 84.94 363 ALA A C 1
ATOM 2932 O O . ALA A 1 363 ? 36.594 -1.767 1.443 1 84.94 363 ALA A O 1
ATOM 2933 N N . MET A 1 364 ? 37.25 -1.994 -0.617 1 81.75 364 MET A N 1
ATOM 2934 C CA . MET A 1 364 ? 38.594 -1.543 -0.313 1 81.75 364 MET A CA 1
ATOM 2935 C C . MET A 1 364 ? 38.625 -0.046 -0.02 1 81.75 364 MET A C 1
ATOM 2937 O O . MET A 1 364 ? 39.375 0.411 0.843 1 81.75 364 MET A O 1
ATOM 2941 N N . ASP A 1 365 ? 37.75 0.617 -0.664 1 79.25 365 ASP A N 1
ATOM 2942 C CA . ASP A 1 365 ? 37.719 2.072 -0.55 1 79.25 365 ASP A CA 1
ATOM 2943 C C . ASP A 1 365 ? 36.906 2.508 0.661 1 79.25 365 ASP A C 1
ATOM 2945 O O . ASP A 1 365 ? 37.031 3.641 1.129 1 79.25 365 ASP A O 1
ATOM 2949 N N . ASN A 1 366 ? 36.125 1.585 1.057 1 82.06 366 ASN A N 1
ATOM 2950 C CA . ASN A 1 366 ? 35.219 1.927 2.158 1 82.06 366 ASN A CA 1
ATOM 2951 C C . ASN A 1 366 ? 35.312 0.915 3.297 1 82.06 366 ASN A C 1
ATOM 2953 O O . ASN A 1 366 ? 34.781 -0.191 3.199 1 82.06 366 ASN A O 1
ATOM 2957 N N . GLU A 1 367 ? 35.844 1.282 4.387 1 79.81 367 GLU A N 1
ATOM 2958 C CA . GLU A 1 367 ? 36.125 0.384 5.504 1 79.81 367 GLU A CA 1
ATOM 2959 C C . GLU A 1 367 ? 34.812 -0.062 6.191 1 79.81 367 GLU A C 1
ATOM 2961 O O . GLU A 1 367 ? 34.812 -1.094 6.867 1 79.81 367 GLU A O 1
ATOM 2966 N N . LYS A 1 368 ? 33.812 0.62 5.969 1 81.88 368 LYS A N 1
ATOM 2967 C CA . LYS A 1 368 ? 32.562 0.299 6.652 1 81.88 368 LYS A CA 1
ATOM 2968 C C . LYS A 1 368 ? 31.812 -0.825 5.938 1 81.88 368 LYS A C 1
ATOM 2970 O O . LYS A 1 368 ? 30.906 -1.431 6.504 1 81.88 368 LYS A O 1
ATOM 2975 N N . LEU A 1 369 ? 32.25 -1.153 4.797 1 88 369 LEU A N 1
ATOM 2976 C CA . LEU A 1 369 ? 31.609 -2.215 4.035 1 88 369 LEU A CA 1
ATOM 2977 C C . LEU A 1 369 ? 32.188 -3.578 4.406 1 88 369 LEU A C 1
ATOM 2979 O O . LEU A 1 369 ? 33.375 -3.705 4.652 1 88 369 LEU A O 1
ATOM 2983 N N . PRO A 1 370 ? 31.328 -4.547 4.441 1 88.31 370 PRO A N 1
ATOM 2984 C CA . PRO A 1 370 ? 31.828 -5.895 4.699 1 88.31 370 PRO A CA 1
ATOM 2985 C C . PRO A 1 370 ? 32.844 -6.363 3.641 1 88.31 370 PRO A C 1
ATOM 2987 O O . PRO A 1 370 ? 32.656 -6.059 2.457 1 88.31 370 PRO A O 1
ATOM 2990 N N . PHE A 1 371 ? 33.844 -7.039 4.145 1 87.81 371 PHE A N 1
ATOM 2991 C CA . PHE A 1 371 ? 34.844 -7.598 3.262 1 87.81 371 PHE A CA 1
ATOM 2992 C C . PHE A 1 371 ? 34.594 -9.078 3.006 1 87.81 371 PHE A C 1
ATOM 2994 O O . PHE A 1 371 ? 34.156 -9.805 3.904 1 87.81 371 PHE A O 1
ATOM 3001 N N . PHE A 1 372 ? 34.781 -9.438 1.688 1 91.12 372 PHE A N 1
ATOM 3002 C CA . PHE A 1 372 ? 34.656 -10.836 1.312 1 91.12 372 PHE A CA 1
ATOM 3003 C C . PHE A 1 372 ? 36 -11.438 0.96 1 91.12 372 PHE A C 1
ATOM 3005 O O . PHE A 1 372 ? 36.688 -10.969 0.042 1 91.12 372 PHE A O 1
ATOM 3012 N N . SER A 1 373 ? 36.406 -12.469 1.688 1 88.69 373 SER A N 1
ATOM 3013 C CA . SER A 1 373 ? 37.656 -13.148 1.451 1 88.69 373 SER A CA 1
ATOM 3014 C C . SER A 1 373 ? 37.594 -13.992 0.184 1 88.69 373 SER A C 1
ATOM 3016 O O . SER A 1 373 ? 36.562 -14.133 -0.431 1 88.69 373 SER A O 1
ATOM 3018 N N . LEU A 1 374 ? 38.719 -14.555 -0.228 1 88.12 374 LEU A N 1
ATOM 3019 C CA . LEU A 1 374 ? 38.781 -15.453 -1.375 1 88.12 374 LEU A CA 1
ATOM 3020 C C . LEU A 1 374 ? 37.938 -16.719 -1.119 1 88.12 374 LEU A C 1
ATOM 3022 O O . LEU A 1 374 ? 37.312 -17.25 -2.039 1 88.12 374 LEU A O 1
ATOM 3026 N N . VAL A 1 375 ? 38 -17.125 0.094 1 85.5 375 VAL A N 1
ATOM 3027 C CA . VAL A 1 375 ? 37.219 -18.297 0.488 1 85.5 375 VAL A CA 1
ATOM 3028 C C . VAL A 1 375 ? 35.719 -18 0.34 1 85.5 375 VAL A C 1
ATOM 3030 O O . VAL A 1 375 ? 34.969 -18.844 -0.133 1 85.5 375 VAL A O 1
ATOM 3033 N N . ASP A 1 376 ? 35.406 -16.828 0.683 1 90.88 376 ASP A N 1
ATOM 3034 C CA . ASP A 1 376 ? 34 -16.406 0.555 1 90.88 376 ASP A CA 1
ATOM 3035 C C . ASP A 1 376 ? 33.562 -16.406 -0.907 1 90.88 376 ASP A C 1
ATOM 3037 O O . ASP A 1 376 ? 32.5 -16.922 -1.245 1 90.88 376 ASP A O 1
ATOM 3041 N N . TRP A 1 377 ? 34.344 -15.836 -1.692 1 91.38 377 TRP A N 1
ATOM 3042 C CA . TRP A 1 377 ? 34.031 -15.734 -3.113 1 91.38 377 TRP A CA 1
ATOM 3043 C C . TRP A 1 377 ? 33.969 -17.125 -3.75 1 91.38 377 TRP A C 1
ATOM 3045 O O . TRP A 1 377 ? 33.062 -17.406 -4.535 1 91.38 377 TRP A O 1
ATOM 3055 N N . THR A 1 378 ? 34.844 -17.984 -3.428 1 86.81 378 THR A N 1
ATOM 3056 C CA . THR A 1 378 ? 34.844 -19.344 -3.949 1 86.81 378 THR A CA 1
ATOM 3057 C C . THR A 1 378 ? 33.594 -20.094 -3.512 1 86.81 378 THR A C 1
ATOM 3059 O O . THR A 1 378 ? 33 -20.828 -4.301 1 86.81 378 THR A O 1
ATOM 3062 N N . MET A 1 379 ? 33.312 -19.891 -2.334 1 87.81 379 MET A N 1
ATOM 3063 C CA . MET A 1 379 ? 32.094 -20.516 -1.817 1 87.81 379 MET A CA 1
ATOM 3064 C C . MET A 1 379 ? 30.859 -20.031 -2.582 1 87.81 379 MET A C 1
ATOM 3066 O O . MET A 1 379 ? 30.016 -20.844 -2.994 1 87.81 379 MET A O 1
ATOM 3070 N N . MET A 1 380 ? 30.75 -18.766 -2.797 1 90.38 380 MET A N 1
ATOM 3071 C CA . MET A 1 380 ? 29.609 -18.203 -3.506 1 90.38 380 MET A CA 1
ATOM 3072 C C . MET A 1 380 ? 29.562 -18.672 -4.953 1 90.38 380 MET A C 1
ATOM 3074 O O . MET A 1 380 ? 28.5 -18.984 -5.48 1 90.38 380 MET A O 1
ATOM 3078 N N . GLU A 1 381 ? 30.656 -18.781 -5.516 1 89.94 381 GLU A N 1
ATOM 3079 C CA . GLU A 1 381 ? 30.75 -19.25 -6.895 1 89.94 381 GLU A CA 1
ATOM 3080 C C . GLU A 1 381 ? 30.297 -20.688 -7.02 1 89.94 381 GLU A C 1
ATOM 3082 O O . GLU A 1 381 ? 29.531 -21.031 -7.93 1 89.94 381 GLU A O 1
ATOM 3087 N N . HIS A 1 382 ? 30.781 -21.5 -6.141 1 87.69 382 HIS A N 1
ATOM 3088 C CA . HIS A 1 382 ? 30.406 -22.906 -6.168 1 87.69 382 HIS A CA 1
ATOM 3089 C C . HIS A 1 382 ? 28.922 -23.078 -5.871 1 87.69 382 HIS A C 1
ATOM 3091 O O . HIS A 1 382 ? 28.25 -23.922 -6.488 1 87.69 382 HIS A O 1
ATOM 3097 N N . LEU A 1 383 ? 28.453 -22.312 -5.008 1 87.62 383 LEU A N 1
ATOM 3098 C CA . LEU A 1 383 ? 27.047 -22.391 -4.676 1 87.62 383 LEU A CA 1
ATOM 3099 C C . LEU A 1 383 ? 26.172 -22 -5.871 1 87.62 383 LEU A C 1
ATOM 3101 O O . LEU A 1 383 ? 25.156 -22.625 -6.141 1 87.62 383 LEU A O 1
ATOM 3105 N N . THR A 1 384 ? 26.562 -20.969 -6.52 1 90.31 384 THR A N 1
ATOM 3106 C CA . THR A 1 384 ? 25.812 -20.547 -7.691 1 90.31 384 THR A CA 1
ATOM 3107 C C . THR A 1 384 ? 25.844 -21.609 -8.781 1 90.31 384 THR A C 1
ATOM 3109 O O . THR A 1 384 ? 24.844 -21.812 -9.477 1 90.31 384 THR A O 1
ATOM 3112 N N . LYS A 1 385 ? 26.922 -22.312 -8.891 1 89.62 385 LYS A N 1
ATOM 3113 C CA . LYS A 1 385 ? 27.031 -23.391 -9.867 1 89.62 385 LYS A CA 1
ATOM 3114 C C . LYS A 1 385 ? 26.125 -24.562 -9.5 1 89.62 385 LYS A C 1
ATOM 3116 O O . LYS A 1 385 ? 25.5 -25.156 -10.375 1 89.62 385 LYS A O 1
ATOM 3121 N N . ILE A 1 386 ? 26.062 -24.797 -8.266 1 89.88 386 ILE A N 1
ATOM 3122 C CA . ILE A 1 386 ? 25.266 -25.922 -7.773 1 89.88 386 ILE A CA 1
ATOM 3123 C C . ILE A 1 386 ? 23.781 -25.578 -7.895 1 89.88 386 ILE A C 1
ATOM 3125 O O . ILE A 1 386 ? 22.969 -26.453 -8.227 1 89.88 386 ILE A O 1
ATOM 3129 N N . LEU A 1 387 ? 23.453 -24.344 -7.668 1 90.25 387 LEU A N 1
ATOM 3130 C CA . LEU A 1 387 ? 22.047 -23.953 -7.613 1 90.25 387 LEU A CA 1
ATOM 3131 C C . LEU A 1 387 ? 21.5 -23.656 -9.008 1 90.25 387 LEU A C 1
ATOM 3133 O O . LEU A 1 387 ? 20.297 -23.672 -9.227 1 90.25 387 LEU A O 1
ATOM 3137 N N . ARG A 1 388 ? 22.312 -23.453 -9.938 1 89.5 388 ARG A N 1
ATOM 3138 C CA . ARG A 1 388 ? 21.922 -23.016 -11.273 1 89.5 388 ARG A CA 1
ATOM 3139 C C . ARG A 1 388 ? 21.016 -24.062 -11.93 1 89.5 388 ARG A C 1
ATOM 3141 O O . ARG A 1 388 ? 19.938 -23.719 -12.438 1 89.5 388 ARG A O 1
ATOM 3148 N N . PRO A 1 389 ? 21.406 -25.344 -11.938 1 88.44 389 PRO A N 1
ATOM 3149 C CA . PRO A 1 389 ? 20.516 -26.328 -12.555 1 88.44 389 PRO A CA 1
ATOM 3150 C C . PRO A 1 389 ? 19.156 -26.391 -11.891 1 88.44 389 PRO A C 1
ATOM 3152 O O . PRO A 1 389 ? 18.141 -26.625 -12.562 1 88.44 389 PRO A O 1
ATOM 3155 N N . ILE A 1 390 ? 19.156 -26.219 -10.617 1 91 390 ILE A N 1
ATOM 3156 C CA . ILE A 1 390 ? 17.891 -26.266 -9.875 1 91 390 ILE A CA 1
ATOM 3157 C C . ILE A 1 390 ? 17.062 -25.031 -10.203 1 91 390 ILE A C 1
ATOM 3159 O O . ILE A 1 390 ? 15.844 -25.125 -10.406 1 91 390 ILE A O 1
ATOM 3163 N N . TYR A 1 391 ? 17.719 -23.891 -10.242 1 89.38 391 TYR A N 1
ATOM 3164 C CA . TYR A 1 391 ? 17.047 -22.641 -10.602 1 89.38 391 TYR A CA 1
ATOM 3165 C C . TYR A 1 391 ? 16.422 -22.734 -11.984 1 89.38 391 TYR A C 1
ATOM 3167 O O . TYR A 1 391 ? 15.273 -22.344 -12.188 1 89.38 391 TYR A O 1
ATOM 3175 N N . ASN A 1 392 ? 17.141 -23.281 -12.875 1 87.69 392 ASN A N 1
ATOM 3176 C CA . ASN A 1 392 ? 16.641 -23.438 -14.234 1 87.69 392 ASN A CA 1
ATOM 3177 C C . ASN A 1 392 ? 15.453 -24.406 -14.289 1 87.69 392 ASN A C 1
ATOM 3179 O O . ASN A 1 392 ? 14.484 -24.172 -15.016 1 87.69 392 ASN A O 1
ATOM 3183 N N . ALA A 1 393 ? 15.578 -25.406 -13.555 1 88.81 393 ALA A N 1
ATOM 3184 C CA . ALA A 1 393 ? 14.516 -26.406 -13.508 1 88.81 393 ALA A CA 1
ATOM 3185 C C . ALA A 1 393 ? 13.219 -25.797 -12.977 1 88.81 393 ALA A C 1
ATOM 3187 O O . ALA A 1 393 ? 12.156 -25.969 -13.578 1 88.81 393 ALA A O 1
ATOM 3188 N N . ILE A 1 394 ? 13.328 -25.109 -11.906 1 87.44 394 ILE A N 1
ATOM 3189 C CA . ILE A 1 394 ? 12.141 -24.516 -11.281 1 87.44 394 ILE A CA 1
ATOM 3190 C C . ILE A 1 394 ? 11.539 -23.469 -12.211 1 87.44 394 ILE A C 1
ATOM 3192 O O . ILE A 1 394 ? 10.312 -23.391 -12.352 1 87.44 394 ILE A O 1
ATOM 3196 N N . SER A 1 395 ? 12.375 -22.672 -12.781 1 86.06 395 SER A N 1
ATOM 3197 C CA . SER A 1 395 ? 11.898 -21.656 -13.719 1 86.06 395 SER A CA 1
ATOM 3198 C C . SER A 1 395 ? 11.133 -22.281 -14.875 1 86.06 395 SER A C 1
ATOM 3200 O O . SER A 1 395 ? 10.109 -21.75 -15.312 1 86.06 395 SER A O 1
ATOM 3202 N N . PHE A 1 396 ? 11.562 -23.422 -15.305 1 87.25 396 PHE A N 1
ATOM 3203 C CA . PHE A 1 396 ? 10.906 -24.141 -16.391 1 87.25 396 PHE A CA 1
ATOM 3204 C C . PHE A 1 396 ? 9.57 -24.719 -15.922 1 87.25 396 PHE A C 1
ATOM 3206 O O . PHE A 1 396 ? 8.562 -24.609 -16.625 1 87.25 396 PHE A O 1
ATOM 3213 N N . LEU A 1 397 ? 9.586 -25.328 -14.805 1 89.62 397 LEU A N 1
ATOM 3214 C CA . LEU A 1 397 ? 8.406 -26.016 -14.297 1 89.62 397 LEU A CA 1
ATOM 3215 C C . LEU A 1 397 ? 7.297 -25.016 -13.977 1 89.62 397 LEU A C 1
ATOM 3217 O O . LEU A 1 397 ? 6.117 -25.375 -13.977 1 89.62 397 LEU A O 1
ATOM 3221 N N . GLN A 1 398 ? 7.672 -23.875 -13.711 1 87.81 398 GLN A N 1
ATOM 3222 C CA . GLN A 1 398 ? 6.691 -22.875 -13.273 1 87.81 398 GLN A CA 1
ATOM 3223 C C . GLN A 1 398 ? 6.02 -22.219 -14.469 1 87.81 398 GLN A C 1
ATOM 3225 O O . GLN A 1 398 ? 5.078 -21.438 -14.305 1 87.81 398 GLN A O 1
ATOM 3230 N N . LYS A 1 399 ? 6.473 -22.562 -15.609 1 84.5 399 LYS A N 1
ATOM 3231 C CA . LYS A 1 399 ? 5.785 -22.062 -16.797 1 84.5 399 LYS A CA 1
ATOM 3232 C C . LYS A 1 399 ? 4.375 -22.641 -16.891 1 84.5 399 LYS A C 1
ATOM 3234 O O . LYS A 1 399 ? 4.141 -23.781 -16.516 1 84.5 399 LYS A O 1
ATOM 3239 N N . ARG A 1 400 ? 3.416 -21.953 -17.438 1 85.06 400 ARG A N 1
ATOM 3240 C CA . ARG A 1 400 ? 2.023 -22.375 -17.547 1 85.06 400 ARG A CA 1
ATOM 3241 C C . ARG A 1 400 ? 1.878 -23.5 -18.562 1 85.06 400 ARG A C 1
ATOM 3243 O O . ARG A 1 400 ? 0.909 -24.266 -18.516 1 85.06 400 ARG A O 1
ATOM 3250 N N . THR A 1 401 ? 2.852 -23.656 -19.422 1 82.12 401 THR A N 1
ATOM 3251 C CA . THR A 1 401 ? 2.801 -24.688 -20.438 1 82.12 401 THR A CA 1
ATOM 3252 C C . THR A 1 401 ? 3.43 -25.984 -19.938 1 82.12 401 THR A C 1
ATOM 3254 O O . THR A 1 401 ? 3.348 -27.031 -20.594 1 82.12 401 THR A O 1
ATOM 3257 N N . SER A 1 402 ? 3.982 -25.891 -18.766 1 88.31 402 SER A N 1
ATOM 3258 C CA . SER A 1 402 ? 4.668 -27.078 -18.234 1 88.31 402 SER A CA 1
ATOM 3259 C C . SER A 1 402 ? 3.691 -28.016 -17.547 1 88.31 402 SER A C 1
ATOM 3261 O O . SER A 1 402 ? 2.912 -27.578 -16.688 1 88.31 402 SER A O 1
ATOM 3263 N N . SER A 1 403 ? 3.717 -29.25 -17.938 1 91 403 SER A N 1
ATOM 3264 C CA . SER A 1 403 ? 2.854 -30.266 -17.344 1 91 403 SER A CA 1
ATOM 3265 C C . SER A 1 403 ? 3.613 -31.109 -16.328 1 91 403 SER A C 1
ATOM 3267 O O . SER A 1 403 ? 4.84 -31.031 -16.234 1 91 403 SER A O 1
ATOM 3269 N N . VAL A 1 404 ? 2.943 -31.938 -15.641 1 93.12 404 VAL A N 1
ATOM 3270 C CA . VAL A 1 404 ? 3.48 -32.844 -14.617 1 93.12 404 VAL A CA 1
ATOM 3271 C C . VAL A 1 404 ? 4.422 -33.844 -15.258 1 93.12 404 VAL A C 1
ATOM 3273 O O . VAL A 1 404 ? 5.301 -34.406 -14.594 1 93.12 404 VAL A O 1
ATOM 3276 N N . GLY A 1 405 ? 4.371 -34.031 -16.562 1 93 405 GLY A N 1
ATOM 3277 C CA . GLY A 1 405 ? 5.207 -34.969 -17.281 1 93 405 GLY A CA 1
ATOM 3278 C C . GLY A 1 405 ? 6.672 -34.594 -17.297 1 93 405 GLY A C 1
ATOM 3279 O O . GLY A 1 405 ? 7.535 -35.406 -17.594 1 93 405 GLY A O 1
ATOM 3280 N N . TYR A 1 406 ? 6.969 -33.344 -16.906 1 91.38 406 TYR A N 1
ATOM 3281 C CA . TYR A 1 406 ? 8.352 -32.875 -16.953 1 91.38 406 TYR A CA 1
ATOM 3282 C C . TYR A 1 406 ? 9.039 -33.094 -15.609 1 91.38 406 TYR A C 1
ATOM 3284 O O . TYR A 1 406 ? 10.242 -32.875 -15.484 1 91.38 406 TYR A O 1
ATOM 3292 N N . ILE A 1 407 ? 8.305 -33.562 -14.641 1 92.62 407 ILE A N 1
ATOM 3293 C CA . ILE A 1 407 ? 8.844 -33.688 -13.289 1 92.62 407 ILE A CA 1
ATOM 3294 C C . ILE A 1 407 ? 9.938 -34.75 -13.273 1 92.62 407 ILE A C 1
ATOM 3296 O O . ILE A 1 407 ? 11.047 -34.531 -12.797 1 92.62 407 ILE A O 1
ATOM 3300 N N . ILE A 1 408 ? 9.68 -35.906 -13.859 1 92 408 ILE A N 1
ATOM 3301 C CA . ILE A 1 408 ? 10.609 -37.031 -13.82 1 92 408 ILE A CA 1
ATOM 3302 C C . ILE A 1 408 ? 11.867 -36.688 -14.617 1 92 408 ILE A C 1
ATOM 3304 O O . ILE A 1 408 ? 12.984 -36.812 -14.102 1 92 408 ILE A O 1
ATOM 3308 N N . PRO A 1 409 ? 11.734 -36.219 -15.844 1 90 409 PRO A N 1
ATOM 3309 C CA . PRO A 1 409 ? 12.93 -35.844 -16.609 1 90 409 PRO A CA 1
ATOM 3310 C C . PRO A 1 409 ? 13.781 -34.812 -15.898 1 90 409 PRO A C 1
ATOM 3312 O O . PRO A 1 409 ? 15.016 -34.875 -15.922 1 90 409 PRO A O 1
ATOM 3315 N N . LEU A 1 410 ? 13.18 -33.875 -15.289 1 89.06 410 LEU A N 1
ATOM 3316 C CA . LEU A 1 410 ? 13.922 -32.812 -14.648 1 89.06 410 LEU A CA 1
ATOM 3317 C C . LEU A 1 410 ? 14.625 -33.312 -13.391 1 89.06 410 LEU A C 1
ATOM 3319 O O . LEU A 1 410 ? 15.75 -32.875 -13.094 1 89.06 410 LEU A O 1
ATOM 3323 N N . MET A 1 411 ? 13.977 -34.125 -12.641 1 88.62 411 MET A N 1
ATOM 3324 C CA . MET A 1 411 ? 14.609 -34.719 -11.461 1 88.62 411 MET A CA 1
ATOM 3325 C C . MET A 1 411 ? 15.859 -35.5 -11.859 1 88.62 411 MET A C 1
ATOM 3327 O O . MET A 1 411 ? 16.891 -35.406 -11.195 1 88.62 411 MET A O 1
ATOM 3331 N N . LYS A 1 412 ? 15.75 -36.25 -12.898 1 89.56 412 LYS A N 1
ATOM 3332 C CA . LYS A 1 412 ? 16.891 -37 -13.398 1 89.56 412 LYS A CA 1
ATOM 3333 C C . LYS A 1 412 ? 18 -36.062 -13.883 1 89.56 412 LYS A C 1
ATOM 3335 O O . LYS A 1 412 ? 19.188 -36.375 -13.688 1 89.56 412 LYS A O 1
ATOM 3340 N N . ALA A 1 413 ? 17.609 -35.031 -14.516 1 88.81 413 ALA A N 1
ATOM 3341 C CA . ALA A 1 413 ? 18.578 -34.062 -14.984 1 88.81 413 ALA A CA 1
ATOM 3342 C C . ALA A 1 413 ? 19.328 -33.438 -13.805 1 88.81 413 ALA A C 1
ATOM 3344 O O . ALA A 1 413 ? 20.547 -33.25 -13.867 1 88.81 413 ALA A O 1
ATOM 3345 N N . ILE A 1 414 ? 18.594 -33.125 -12.758 1 90.12 414 ILE A N 1
ATOM 3346 C CA . ILE A 1 414 ? 19.203 -32.531 -11.578 1 90.12 414 ILE A CA 1
ATOM 3347 C C . ILE A 1 414 ? 20.172 -33.531 -10.953 1 90.12 414 ILE A C 1
ATOM 3349 O O . ILE A 1 414 ? 21.297 -33.156 -10.562 1 90.12 414 ILE A O 1
ATOM 3353 N N . GLU A 1 415 ? 19.75 -34.719 -10.875 1 89.69 415 GLU A N 1
ATOM 3354 C CA . GLU A 1 415 ? 20.625 -35.781 -10.336 1 89.69 415 GLU A CA 1
ATOM 3355 C C . GLU A 1 415 ? 21.891 -35.938 -11.18 1 89.69 415 GLU A C 1
ATOM 3357 O O . GLU A 1 415 ? 22.984 -36.094 -10.641 1 89.69 415 GLU A O 1
ATOM 3362 N N . LEU A 1 416 ? 21.719 -35.906 -12.469 1 87.75 416 LEU A N 1
ATOM 3363 C CA . LEU A 1 416 ? 22.844 -36 -13.391 1 87.75 416 LEU A CA 1
ATOM 3364 C C . LEU A 1 416 ? 23.812 -34.844 -13.172 1 87.75 416 LEU A C 1
ATOM 3366 O O . LEU A 1 416 ? 25.016 -35.062 -13.023 1 87.75 416 LEU A O 1
ATOM 3370 N N . ASP A 1 417 ? 23.328 -33.656 -13.039 1 88.12 417 ASP A N 1
ATOM 3371 C CA . ASP A 1 417 ? 24.141 -32.438 -12.969 1 88.12 417 ASP A CA 1
ATOM 3372 C C . ASP A 1 417 ? 24.828 -32.312 -11.609 1 88.12 417 ASP A C 1
ATOM 3374 O O . ASP A 1 417 ? 25.875 -31.688 -11.484 1 88.12 417 ASP A O 1
ATOM 3378 N N . LEU A 1 418 ? 24.219 -32.906 -10.578 1 90.44 418 LEU A N 1
ATOM 3379 C CA . LEU A 1 418 ? 24.75 -32.656 -9.242 1 90.44 418 LEU A CA 1
ATOM 3380 C C . LEU A 1 418 ? 25.578 -33.844 -8.758 1 90.44 418 LEU A C 1
ATOM 3382 O O . LEU A 1 418 ? 26.5 -33.688 -7.965 1 90.44 418 LEU A O 1
ATOM 3386 N N . ILE A 1 419 ? 25.281 -35.031 -9.219 1 89.5 419 ILE A N 1
ATOM 3387 C CA . ILE A 1 419 ? 25.906 -36.219 -8.633 1 89.5 419 ILE A CA 1
ATOM 3388 C C . ILE A 1 419 ? 26.656 -37 -9.711 1 89.5 419 ILE A C 1
ATOM 3390 O O . ILE A 1 419 ? 27.859 -37.25 -9.586 1 89.5 419 ILE A O 1
ATOM 3394 N N . ILE A 1 420 ? 26.078 -37.312 -10.828 1 84.69 420 ILE A N 1
ATOM 3395 C CA . ILE A 1 420 ? 26.625 -38.219 -11.82 1 84.69 420 ILE A CA 1
ATOM 3396 C C . ILE A 1 420 ? 27.703 -37.5 -12.633 1 84.69 420 ILE A C 1
ATOM 3398 O O . ILE A 1 420 ? 28.828 -38 -12.727 1 84.69 420 ILE A O 1
ATOM 3402 N N . GLN A 1 421 ? 27.375 -36.406 -13.188 1 84.38 421 GLN A N 1
ATOM 3403 C CA . GLN A 1 421 ? 28.297 -35.5 -13.867 1 84.38 421 GLN A CA 1
ATOM 3404 C C . GLN A 1 421 ? 28.234 -34.094 -13.273 1 84.38 421 GLN A C 1
ATOM 3406 O O . GLN A 1 421 ? 27.688 -33.188 -13.883 1 84.38 421 GLN A O 1
ATOM 3411 N N . PRO A 1 422 ? 28.859 -34.062 -12.109 1 83.69 422 PRO A N 1
ATOM 3412 C CA . PRO A 1 422 ? 28.656 -32.844 -11.328 1 83.69 422 PRO A CA 1
ATOM 3413 C C . PRO A 1 422 ? 29.25 -31.609 -12 1 83.69 422 PRO A C 1
ATOM 3415 O O . PRO A 1 422 ? 30.359 -31.656 -12.531 1 83.69 422 PRO A O 1
ATOM 3418 N N . VAL A 1 423 ? 28.516 -30.562 -12.062 1 76.5 423 VAL A N 1
ATOM 3419 C CA . VAL A 1 423 ? 28.906 -29.266 -12.602 1 76.5 423 VAL A CA 1
ATOM 3420 C C . VAL A 1 423 ? 30.031 -28.672 -11.75 1 76.5 423 VAL A C 1
ATOM 3422 O O . VAL A 1 423 ? 30.859 -27.922 -12.258 1 76.5 423 VAL A O 1
ATOM 3425 N N . ALA A 1 424 ? 29.938 -28.953 -10.5 1 74.75 424 ALA A N 1
ATOM 3426 C CA . ALA A 1 424 ? 30.984 -28.547 -9.562 1 74.75 424 ALA A CA 1
ATOM 3427 C C . ALA A 1 424 ? 31.359 -29.672 -8.617 1 74.75 424 ALA A C 1
ATOM 3429 O O . ALA A 1 424 ? 30.484 -30.391 -8.109 1 74.75 424 ALA A O 1
ATOM 3430 N N . LEU A 1 425 ? 32.594 -29.859 -8.445 1 80.62 425 LEU A N 1
ATOM 3431 C CA . LEU A 1 425 ? 33.062 -30.953 -7.598 1 80.62 425 LEU A CA 1
ATOM 3432 C C . LEU A 1 425 ? 33.062 -30.547 -6.129 1 80.62 425 LEU A C 1
ATOM 3434 O O . LEU A 1 425 ? 33 -31.391 -5.238 1 80.62 425 LEU A O 1
ATOM 3438 N N . GLU A 1 426 ? 32.906 -29.297 -5.996 1 81.94 426 GLU A N 1
ATOM 3439 C CA . GLU A 1 426 ? 32.969 -28.781 -4.629 1 81.94 426 GLU A CA 1
ATOM 3440 C C . GLU A 1 426 ? 31.641 -28.984 -3.912 1 81.94 426 GLU A C 1
ATOM 3442 O O . GLU A 1 426 ? 30.609 -29.188 -4.555 1 81.94 426 GLU A O 1
ATOM 3447 N N . PHE A 1 427 ? 31.719 -29.234 -2.582 1 87.94 427 PHE A N 1
ATOM 3448 C CA . PHE A 1 427 ? 30.578 -29.344 -1.673 1 87.94 427 PHE A CA 1
ATOM 3449 C C . PHE A 1 427 ? 29.797 -30.625 -1.94 1 87.94 427 PHE A C 1
ATOM 3451 O O . PHE A 1 427 ? 28.578 -30.578 -2.129 1 87.94 427 PHE A O 1
ATOM 3458 N N . PRO A 1 428 ? 30.406 -31.672 -1.958 1 90.44 428 PRO A N 1
ATOM 3459 C CA . PRO A 1 428 ? 29.719 -32.938 -2.23 1 90.44 428 PRO A CA 1
ATOM 3460 C C . PRO A 1 428 ? 28.578 -33.219 -1.249 1 90.44 428 PRO A C 1
ATOM 3462 O O . PRO A 1 428 ? 27.562 -33.812 -1.626 1 90.44 428 PRO A O 1
ATOM 3465 N N . ARG A 1 429 ? 28.766 -32.75 -0.063 1 89.62 429 ARG A N 1
ATOM 3466 C CA . ARG A 1 429 ? 27.719 -32.938 0.942 1 89.62 429 ARG A CA 1
ATOM 3467 C C . ARG A 1 429 ? 26.469 -32.156 0.616 1 89.62 429 ARG A C 1
ATOM 3469 O O . ARG A 1 429 ? 25.359 -32.625 0.828 1 89.62 429 ARG A O 1
ATOM 3476 N N . VAL A 1 430 ? 26.688 -30.984 0.133 1 91.12 430 VAL A N 1
ATOM 3477 C CA . VAL A 1 430 ? 25.562 -30.125 -0.236 1 91.12 430 VAL A CA 1
ATOM 3478 C C . VAL A 1 430 ? 24.812 -30.719 -1.421 1 91.12 430 VAL A C 1
ATOM 3480 O O . VAL A 1 430 ? 23.594 -30.844 -1.388 1 91.12 430 VAL A O 1
ATOM 3483 N N . ARG A 1 431 ? 25.516 -31.125 -2.41 1 94.06 431 ARG A N 1
ATOM 3484 C CA . ARG A 1 431 ? 24.922 -31.734 -3.604 1 94.06 431 ARG A CA 1
ATOM 3485 C C . ARG A 1 431 ? 24.156 -33 -3.258 1 94.06 431 ARG A C 1
ATOM 3487 O O . ARG A 1 431 ? 23.016 -33.188 -3.701 1 94.06 431 ARG A O 1
ATOM 3494 N N . ALA A 1 432 ? 24.766 -33.781 -2.412 1 93.94 432 ALA A N 1
ATOM 3495 C CA . ALA A 1 432 ? 24.141 -35.031 -1.998 1 93.94 432 ALA A CA 1
ATOM 3496 C C . ALA A 1 432 ? 22.875 -34.781 -1.177 1 93.94 432 ALA A C 1
ATOM 3498 O O . ALA A 1 432 ? 21.859 -35.469 -1.346 1 93.94 432 ALA A O 1
ATOM 3499 N N . ALA A 1 433 ? 22.984 -33.844 -0.385 1 93.19 433 ALA A N 1
ATOM 3500 C CA . ALA A 1 433 ? 21.844 -33.5 0.466 1 93.19 433 ALA A CA 1
ATOM 3501 C C . ALA A 1 433 ? 20.656 -33.031 -0.368 1 93.19 433 ALA A C 1
ATOM 3503 O O . ALA A 1 433 ? 19.516 -33.375 -0.08 1 93.19 433 ALA A O 1
ATOM 3504 N N . ILE A 1 434 ? 20.859 -32.25 -1.351 1 93.25 434 ILE A N 1
ATOM 3505 C CA . ILE A 1 434 ? 19.812 -31.75 -2.221 1 93.25 434 ILE A CA 1
ATOM 3506 C C . ILE A 1 434 ? 19.156 -32.906 -2.977 1 93.25 434 ILE A C 1
ATOM 3508 O O . ILE A 1 434 ? 17.938 -33.031 -2.957 1 93.25 434 ILE A O 1
ATOM 3512 N N . VAL A 1 435 ? 19.984 -33.719 -3.576 1 94.31 435 VAL A N 1
ATOM 3513 C CA . VAL A 1 435 ? 19.469 -34.812 -4.387 1 94.31 435 VAL A CA 1
ATOM 3514 C C . VAL A 1 435 ? 18.734 -35.812 -3.494 1 94.31 435 VAL A C 1
ATOM 3516 O O . VAL A 1 435 ? 17.656 -36.312 -3.857 1 94.31 435 VAL A O 1
ATOM 3519 N N . ASN A 1 436 ? 19.281 -36.062 -2.318 1 93.44 436 ASN A N 1
ATOM 3520 C CA . ASN A 1 436 ? 18.609 -36.969 -1.378 1 93.44 436 ASN A CA 1
ATOM 3521 C C . ASN A 1 436 ? 17.281 -36.375 -0.896 1 93.44 436 ASN A C 1
ATOM 3523 O O . ASN A 1 436 ? 16.312 -37.094 -0.685 1 93.44 436 ASN A O 1
ATOM 3527 N N . GLY A 1 437 ? 17.312 -35.094 -0.688 1 93.56 437 GLY A N 1
ATOM 3528 C CA . GLY A 1 437 ? 16.078 -34.438 -0.316 1 93.56 437 GLY A CA 1
ATOM 3529 C C . GLY A 1 437 ? 14.984 -34.594 -1.352 1 93.56 437 GLY A C 1
ATOM 3530 O O . GLY A 1 437 ? 13.82 -34.781 -1.004 1 93.56 437 GLY A O 1
ATOM 3531 N N . ILE A 1 438 ? 15.312 -34.5 -2.59 1 92.75 438 ILE A N 1
ATOM 3532 C CA . ILE A 1 438 ? 14.359 -34.656 -3.682 1 92.75 438 ILE A CA 1
ATOM 3533 C C . ILE A 1 438 ? 13.859 -36.125 -3.713 1 92.75 438 ILE A C 1
ATOM 3535 O O . ILE A 1 438 ? 12.648 -36.344 -3.762 1 92.75 438 ILE A O 1
ATOM 3539 N N . LYS A 1 439 ? 14.75 -37.031 -3.607 1 91.94 439 LYS A N 1
ATOM 3540 C CA . LYS A 1 439 ? 14.43 -38.438 -3.703 1 91.94 439 LYS A CA 1
ATOM 3541 C C . LYS A 1 439 ? 13.531 -38.875 -2.547 1 91.94 439 LYS A C 1
ATOM 3543 O O . LYS A 1 439 ? 12.594 -39.656 -2.74 1 91.94 439 LYS A O 1
ATOM 3548 N N . CYS A 1 440 ? 13.789 -38.344 -1.414 1 92 440 CYS A N 1
ATOM 3549 C CA . CYS A 1 440 ? 13.008 -38.688 -0.236 1 92 440 CYS A CA 1
ATOM 3550 C C . CYS A 1 440 ? 11.57 -38.188 -0.358 1 92 440 CYS A C 1
ATOM 3552 O O . CYS A 1 440 ? 10.625 -38.938 -0.042 1 92 440 CYS A O 1
ATOM 3554 N N . ARG A 1 441 ? 11.43 -37.094 -0.843 1 89.5 441 ARG A N 1
ATOM 3555 C CA . ARG A 1 441 ? 10.109 -36.469 -0.903 1 89.5 441 ARG A CA 1
ATOM 3556 C C . ARG A 1 441 ? 9.328 -36.938 -2.117 1 89.5 441 ARG A C 1
ATOM 3558 O O . ARG A 1 441 ? 8.102 -36.875 -2.143 1 89.5 441 ARG A O 1
ATOM 3565 N N . MET A 1 442 ? 10.016 -37.406 -3.102 1 88.75 442 MET A N 1
ATOM 3566 C CA . MET A 1 442 ? 9.375 -37.969 -4.289 1 88.75 442 MET A CA 1
ATOM 3567 C C . MET A 1 442 ? 9.328 -39.5 -4.211 1 88.75 442 MET A C 1
ATOM 3569 O O . MET A 1 442 ? 9.164 -40.156 -5.23 1 88.75 442 MET A O 1
ATOM 3573 N N . GLY A 1 443 ? 9.508 -39.938 -3.029 1 82.81 443 GLY A N 1
ATOM 3574 C CA . GLY A 1 443 ? 9.484 -41.406 -2.873 1 82.81 443 GLY A CA 1
ATOM 3575 C C . GLY A 1 443 ? 8.211 -42.031 -3.402 1 82.81 443 GLY A C 1
ATOM 3576 O O . GLY A 1 443 ? 7.113 -41.5 -3.189 1 82.81 443 GLY A O 1
ATOM 3577 N N . GLY A 1 444 ? 8.305 -43.062 -4.246 1 82.12 444 GLY A N 1
ATOM 3578 C CA . GLY A 1 444 ? 7.168 -43.812 -4.746 1 82.12 444 GLY A CA 1
ATOM 3579 C C . GLY A 1 444 ? 6.66 -43.312 -6.082 1 82.12 444 GLY A C 1
ATOM 3580 O O . GLY A 1 444 ? 5.648 -43.812 -6.594 1 82.12 444 GLY A O 1
ATOM 3581 N N . TRP A 1 445 ? 7.402 -42.344 -6.617 1 85.62 445 TRP A N 1
ATOM 3582 C CA . TRP A 1 445 ? 6.957 -41.75 -7.875 1 85.62 445 TRP A CA 1
ATOM 3583 C C . TRP A 1 445 ? 6.887 -42.812 -8.977 1 85.62 445 TRP A C 1
ATOM 3585 O O . TRP A 1 445 ? 6.113 -42.688 -9.922 1 85.62 445 TRP A O 1
ATOM 3595 N N . GLU A 1 446 ? 7.605 -43.938 -8.922 1 85.19 446 GLU A N 1
ATOM 3596 C CA . GLU A 1 446 ? 7.703 -44.969 -9.938 1 85.19 446 GLU A CA 1
ATOM 3597 C C . GLU A 1 446 ? 6.379 -45.719 -10.094 1 85.19 446 GLU A C 1
ATOM 3599 O O . GLU A 1 446 ? 6.164 -46.406 -11.094 1 85.19 446 GLU A O 1
ATOM 3604 N N . GLU A 1 447 ? 5.598 -45.531 -9.094 1 86.38 447 GLU A N 1
ATOM 3605 C CA . GLU A 1 447 ? 4.312 -46.219 -9.133 1 86.38 447 GLU A CA 1
ATOM 3606 C C . GLU A 1 447 ? 3.166 -45.219 -9.359 1 86.38 447 GLU A C 1
ATOM 3608 O O . GLU A 1 447 ? 1.995 -45.625 -9.312 1 86.38 447 GLU A O 1
ATOM 3613 N N . GLU A 1 448 ? 3.531 -44.031 -9.562 1 89.31 448 GLU A N 1
ATOM 3614 C CA . GLU A 1 448 ? 2.516 -43 -9.742 1 89.31 448 GLU A CA 1
ATOM 3615 C C . GLU A 1 448 ? 2.182 -42.812 -11.219 1 89.31 448 GLU A C 1
ATOM 3617 O O . GLU A 1 448 ? 2.91 -42.125 -11.938 1 89.31 448 GLU A O 1
ATOM 3622 N N . ALA A 1 449 ? 1.057 -43.312 -11.641 1 91.44 449 ALA A N 1
ATOM 3623 C CA . ALA A 1 449 ? 0.635 -43.25 -13.039 1 91.44 449 ALA A CA 1
ATOM 3624 C C . ALA A 1 449 ? 0.493 -41.812 -13.484 1 91.44 449 ALA A C 1
ATOM 3626 O O . ALA A 1 449 ? 0.753 -41.469 -14.648 1 91.44 449 ALA A O 1
ATOM 3627 N N . VAL A 1 450 ? 0.154 -40.938 -12.531 1 92.62 450 VAL A N 1
ATOM 3628 C CA . VAL A 1 450 ? -0.103 -39.531 -12.844 1 92.62 450 VAL A CA 1
ATOM 3629 C C . VAL A 1 450 ? 1.191 -38.844 -13.281 1 92.62 450 VAL A C 1
ATOM 3631 O O . VAL A 1 450 ? 1.16 -37.844 -13.992 1 92.62 450 VAL A O 1
ATOM 3634 N N . LEU A 1 451 ? 2.34 -39.406 -12.914 1 93.88 451 LEU A N 1
ATOM 3635 C CA . LEU A 1 451 ? 3.635 -38.844 -13.297 1 93.88 451 LEU A CA 1
ATOM 3636 C C . LEU A 1 451 ? 4.215 -39.594 -14.492 1 93.88 451 LEU A C 1
ATOM 3638 O O . LEU A 1 451 ? 4.777 -39 -15.398 1 93.88 451 LEU A O 1
ATOM 3642 N N . ILE A 1 452 ? 4.012 -40.875 -14.562 1 95 452 ILE A N 1
ATOM 3643 C CA . ILE A 1 452 ? 4.652 -41.75 -15.531 1 95 452 ILE A CA 1
ATOM 3644 C C . ILE A 1 452 ? 3.982 -41.594 -16.891 1 95 452 ILE A C 1
ATOM 3646 O O . ILE A 1 452 ? 4.66 -41.406 -17.906 1 95 452 ILE A O 1
ATOM 3650 N N . ILE A 1 453 ? 2.686 -41.594 -16.938 1 95.94 453 ILE A N 1
ATOM 3651 C CA . ILE A 1 453 ? 1.941 -41.625 -18.188 1 95.94 453 ILE A CA 1
ATOM 3652 C C . ILE A 1 453 ? 2.205 -40.344 -18.969 1 95.94 453 ILE A C 1
ATOM 3654 O O . ILE A 1 453 ? 2.529 -40.406 -20.172 1 95.94 453 ILE A O 1
ATOM 3658 N N . PRO A 1 454 ? 2.146 -39.188 -18.297 1 95.81 454 PRO A N 1
ATOM 3659 C CA . PRO A 1 454 ? 2.445 -38 -19.062 1 95.81 454 PRO A CA 1
ATOM 3660 C C . PRO A 1 454 ? 3.873 -37.969 -19.609 1 95.81 454 PRO A C 1
ATOM 3662 O O . PRO A 1 454 ? 4.125 -37.406 -20.672 1 95.81 454 PRO A O 1
ATOM 3665 N N . THR A 1 455 ? 4.793 -38.5 -18.906 1 95.25 455 THR A N 1
ATOM 3666 C CA . THR A 1 455 ? 6.172 -38.594 -19.375 1 95.25 455 THR A CA 1
ATOM 3667 C C . THR A 1 455 ? 6.258 -39.5 -20.609 1 95.25 455 THR A C 1
ATOM 3669 O O . THR A 1 455 ? 6.957 -39.188 -21.562 1 95.25 455 THR A O 1
ATOM 3672 N N . LEU A 1 456 ? 5.512 -40.594 -20.578 1 95.75 456 LEU A N 1
ATOM 3673 C CA . LEU A 1 456 ? 5.48 -41.531 -21.703 1 95.75 456 LEU A CA 1
ATOM 3674 C C . LEU A 1 456 ? 4.848 -40.906 -22.938 1 95.75 456 LEU A C 1
ATOM 3676 O O . LEU A 1 456 ? 5.223 -41.219 -24.062 1 95.75 456 LEU A O 1
ATOM 3680 N N . LEU A 1 457 ? 3.91 -40.062 -22.688 1 95.88 457 LEU A N 1
ATOM 3681 C CA . LEU A 1 457 ? 3.148 -39.469 -23.766 1 95.88 457 LEU A CA 1
ATOM 3682 C C . LEU A 1 457 ? 3.938 -38.344 -24.422 1 95.88 457 LEU A C 1
ATOM 3684 O O . LEU A 1 457 ? 3.539 -37.812 -25.484 1 95.88 457 LEU A O 1
ATOM 3688 N N . ASP A 1 458 ? 4.98 -37.875 -23.797 1 93.94 458 ASP A N 1
ATOM 3689 C CA . ASP A 1 458 ? 5.867 -36.906 -24.422 1 93.94 458 ASP A CA 1
ATOM 3690 C C . ASP A 1 458 ? 6.734 -37.531 -25.484 1 93.94 458 ASP A C 1
ATOM 3692 O O . ASP A 1 458 ? 7.555 -38.406 -25.188 1 93.94 458 ASP A O 1
ATOM 3696 N N . PRO A 1 459 ? 6.57 -37.125 -26.688 1 93.56 459 PRO A N 1
ATOM 3697 C CA . PRO A 1 459 ? 7.27 -37.781 -27.797 1 93.56 459 PRO A CA 1
ATOM 3698 C C . PRO A 1 459 ? 8.781 -37.594 -27.719 1 93.56 459 PRO A C 1
ATOM 3700 O O . PRO A 1 459 ? 9.523 -38.312 -28.422 1 93.56 459 PRO A O 1
ATOM 3703 N N . TYR A 1 460 ? 9.195 -36.719 -26.922 1 89.75 460 TYR A N 1
ATOM 3704 C CA . TYR A 1 460 ? 10.625 -36.5 -26.766 1 89.75 460 TYR A CA 1
ATOM 3705 C C . TYR A 1 460 ? 11.242 -37.531 -25.828 1 89.75 460 TYR A C 1
ATOM 3707 O O . TYR A 1 460 ? 12.398 -37.938 -26.016 1 89.75 460 TYR A O 1
ATOM 3715 N N . PHE A 1 461 ? 10.469 -38.125 -24.875 1 91.5 461 PHE A N 1
ATOM 3716 C CA . PHE A 1 461 ? 11.023 -39 -23.859 1 91.5 461 PHE A CA 1
ATOM 3717 C C . PHE A 1 461 ? 10.562 -40.438 -24.078 1 91.5 461 PHE A C 1
ATOM 3719 O O . PHE A 1 461 ? 11.383 -41.344 -24.219 1 91.5 461 PHE A O 1
ATOM 3726 N N . LYS A 1 462 ? 9.203 -40.625 -24.078 1 93.38 462 LYS A N 1
ATOM 3727 C CA . LYS A 1 462 ? 8.609 -41.969 -24.156 1 93.38 462 LYS A CA 1
ATOM 3728 C C . LYS A 1 462 ? 9.211 -42.906 -23.109 1 93.38 462 LYS A C 1
ATOM 3730 O O . LYS A 1 462 ? 9.18 -42.594 -21.906 1 93.38 462 LYS A O 1
ATOM 3735 N N . MET A 1 463 ? 9.898 -43.969 -23.516 1 92.06 463 MET A N 1
ATOM 3736 C CA . MET A 1 463 ? 10.406 -44.938 -22.562 1 92.06 463 MET A CA 1
ATOM 3737 C C . MET A 1 463 ? 11.883 -44.688 -22.25 1 92.06 463 MET A C 1
ATOM 3739 O O . MET A 1 463 ? 12.453 -45.312 -21.375 1 92.06 463 MET A O 1
ATOM 3743 N N . THR A 1 464 ? 12.523 -43.688 -22.812 1 87.5 464 THR A N 1
ATOM 3744 C CA . THR A 1 464 ? 13.969 -43.5 -22.797 1 87.5 464 THR A CA 1
ATOM 3745 C C . THR A 1 464 ? 14.469 -43.219 -21.391 1 87.5 464 THR A C 1
ATOM 3747 O O . THR A 1 464 ? 15.602 -43.531 -21.047 1 87.5 464 THR A O 1
ATOM 3750 N N . LEU A 1 465 ? 13.594 -42.656 -20.531 1 87.12 465 LEU A N 1
ATOM 3751 C CA . LEU A 1 465 ? 14.039 -42.219 -19.219 1 87.12 465 LEU A CA 1
ATOM 3752 C C . LEU A 1 465 ? 13.859 -43.312 -18.172 1 87.12 465 LEU A C 1
ATOM 3754 O O . LEU A 1 465 ? 14.297 -43.156 -17.031 1 87.12 465 LEU A O 1
ATOM 3758 N N . PHE A 1 466 ? 13.273 -44.438 -18.594 1 90.94 466 PHE A N 1
ATOM 3759 C CA . PHE A 1 466 ? 12.922 -45.469 -17.641 1 90.94 466 PHE A CA 1
ATOM 3760 C C . PHE A 1 466 ? 13.797 -46.688 -17.828 1 90.94 466 PHE A C 1
ATOM 3762 O O . PHE A 1 466 ? 14.188 -47 -18.953 1 90.94 466 PHE A O 1
ATOM 3769 N N . PRO A 1 467 ? 14.07 -47.375 -16.75 1 87.94 467 PRO A N 1
ATOM 3770 C CA . PRO A 1 467 ? 14.836 -48.625 -16.891 1 87.94 467 PRO A CA 1
ATOM 3771 C C . PRO A 1 467 ? 14.094 -49.688 -17.703 1 87.94 467 PRO A C 1
ATOM 3773 O O . PRO A 1 467 ? 12.867 -49.781 -17.609 1 87.94 467 PRO A O 1
ATOM 3776 N N . VAL A 1 468 ? 14.781 -50.531 -18.375 1 89.19 468 VAL A N 1
ATOM 3777 C CA . VAL A 1 468 ? 14.234 -51.531 -19.297 1 89.19 468 VAL A CA 1
ATOM 3778 C C . VAL A 1 468 ? 13.336 -52.5 -18.531 1 89.19 468 VAL A C 1
ATOM 3780 O O . VAL A 1 468 ? 12.32 -52.938 -19.062 1 89.19 468 VAL A O 1
ATOM 3783 N N . GLU A 1 469 ? 13.711 -52.719 -17.297 1 89.5 469 GLU A N 1
ATOM 3784 C CA . GLU A 1 469 ? 12.961 -53.656 -16.484 1 89.5 469 GLU A CA 1
ATOM 3785 C C . GLU A 1 469 ? 11.539 -53.188 -16.234 1 89.5 469 GLU A C 1
ATOM 3787 O O . GLU A 1 469 ? 10.641 -54 -15.977 1 89.5 469 GLU A O 1
ATOM 3792 N N . LYS A 1 470 ? 11.289 -51.875 -16.422 1 91.75 470 LYS A N 1
ATOM 3793 C CA . LYS A 1 470 ? 9.984 -51.312 -16.109 1 91.75 470 LYS A CA 1
ATOM 3794 C C . LYS A 1 470 ? 9.18 -51.062 -17.375 1 91.75 470 LYS A C 1
ATOM 3796 O O . LYS A 1 470 ? 8.008 -50.656 -17.297 1 91.75 470 LYS A O 1
ATOM 3801 N N . HIS A 1 471 ? 9.664 -51.281 -18.547 1 92.38 471 HIS A N 1
ATOM 3802 C CA . HIS A 1 471 ? 9.023 -50.938 -19.812 1 92.38 471 HIS A CA 1
ATOM 3803 C C . HIS A 1 471 ? 7.695 -51.656 -19.984 1 92.38 471 HIS A C 1
ATOM 3805 O O . HIS A 1 471 ? 6.695 -51.062 -20.359 1 92.38 471 HIS A O 1
ATOM 3811 N N . MET A 1 472 ? 7.734 -52.906 -19.672 1 90.81 472 MET A N 1
ATOM 3812 C CA . MET A 1 472 ? 6.516 -53.719 -19.828 1 90.81 472 MET A CA 1
ATOM 3813 C C . MET A 1 472 ? 5.434 -53.219 -18.859 1 90.81 472 MET A C 1
ATOM 3815 O O . MET A 1 472 ? 4.262 -53.125 -19.234 1 90.81 472 MET A O 1
ATOM 3819 N N . GLN A 1 473 ? 5.832 -52.969 -17.688 1 91.69 473 GLN A N 1
ATOM 3820 C CA . GLN A 1 473 ? 4.902 -52.469 -16.688 1 91.69 473 GLN A CA 1
ATOM 3821 C C . GLN A 1 473 ? 4.266 -51.156 -17.109 1 91.69 473 GLN A C 1
ATOM 3823 O O . GLN A 1 473 ? 3.057 -50.969 -16.969 1 91.69 473 GLN A O 1
ATOM 3828 N N . TYR A 1 474 ? 5.051 -50.25 -17.578 1 94.19 474 TYR A N 1
ATOM 3829 C CA . TYR A 1 474 ? 4.57 -48.938 -17.953 1 94.19 474 TYR A CA 1
ATOM 3830 C C . TYR A 1 474 ? 3.73 -49 -19.219 1 94.19 474 TYR A C 1
ATOM 3832 O O . TYR A 1 474 ? 2.787 -48.219 -19.375 1 94.19 474 TYR A O 1
ATOM 3840 N N . LYS A 1 475 ? 4.102 -49.844 -20.125 1 92.19 475 LYS A N 1
ATOM 3841 C CA . LYS A 1 475 ? 3.23 -50.125 -21.266 1 92.19 475 LYS A CA 1
ATOM 3842 C C . LYS A 1 475 ? 1.854 -50.594 -20.797 1 92.19 475 LYS A C 1
ATOM 3844 O O . LYS A 1 475 ? 0.831 -50.156 -21.328 1 92.19 475 LYS A O 1
ATOM 3849 N N . ASP A 1 476 ? 1.876 -51.438 -19.797 1 89.62 476 ASP A N 1
ATOM 3850 C CA . ASP A 1 476 ? 0.63 -51.938 -19.234 1 89.62 476 ASP A CA 1
ATOM 3851 C C . ASP A 1 476 ? -0.184 -50.844 -18.594 1 89.62 476 ASP A C 1
ATOM 3853 O O . ASP A 1 476 ? -1.417 -50.844 -18.625 1 89.62 476 ASP A O 1
ATOM 3857 N N . TYR A 1 477 ? 0.523 -49.875 -18 1 91.31 477 TYR A N 1
ATOM 3858 C CA . TYR A 1 477 ? -0.165 -48.719 -17.438 1 91.31 477 TYR A CA 1
ATOM 3859 C C . TYR A 1 477 ? -0.968 -48 -18.5 1 91.31 477 TYR A C 1
ATOM 3861 O O . TYR A 1 477 ? -2.123 -47.625 -18.281 1 91.31 477 TYR A O 1
ATOM 3869 N N . LEU A 1 478 ? -0.346 -47.75 -19.641 1 94 478 LEU A N 1
ATOM 3870 C CA . LEU A 1 478 ? -1.01 -47.062 -20.75 1 94 478 LEU A CA 1
ATOM 3871 C C . LEU A 1 478 ? -2.246 -47.844 -21.203 1 94 478 LEU A C 1
ATOM 3873 O O . LEU A 1 478 ? -3.33 -47.25 -21.328 1 94 478 LEU A O 1
ATOM 3877 N N . ILE A 1 479 ? -2.049 -49.125 -21.375 1 91.19 479 ILE A N 1
ATOM 3878 C CA . ILE A 1 479 ? -3.127 -49.969 -21.875 1 91.19 479 ILE A CA 1
ATOM 3879 C C . ILE A 1 479 ? -4.258 -50.031 -20.844 1 91.19 479 ILE A C 1
ATOM 3881 O O . ILE A 1 479 ? -5.434 -49.906 -21.203 1 91.19 479 ILE A O 1
ATOM 3885 N N . PHE A 1 480 ? -3.84 -50.156 -19.625 1 91.38 480 PHE A N 1
ATOM 3886 C CA . PHE A 1 480 ? -4.816 -50.219 -18.531 1 91.38 480 PHE A CA 1
ATOM 3887 C C . PHE A 1 480 ? -5.652 -48.938 -18.484 1 91.38 480 PHE A C 1
ATOM 3889 O O . PHE A 1 480 ? -6.879 -49 -18.375 1 91.38 480 PHE A O 1
ATOM 3896 N N . GLU A 1 481 ? -5.035 -47.812 -18.578 1 92.38 481 GLU A N 1
ATOM 3897 C CA . GLU A 1 481 ? -5.723 -46.531 -18.5 1 92.38 481 GLU A CA 1
ATOM 3898 C C . GLU A 1 481 ? -6.613 -46.312 -19.703 1 92.38 481 GLU A C 1
ATOM 3900 O O . GLU A 1 481 ? -7.676 -45.688 -19.594 1 92.38 481 GLU A O 1
ATOM 3905 N N . ILE A 1 482 ? -6.168 -46.719 -20.875 1 91.56 482 ILE A N 1
ATOM 3906 C CA . ILE A 1 482 ? -6.988 -46.625 -22.078 1 91.56 482 ILE A CA 1
ATOM 3907 C C . ILE A 1 482 ? -8.25 -47.469 -21.922 1 91.56 482 ILE A C 1
ATOM 3909 O O . ILE A 1 482 ? -9.352 -47.031 -22.234 1 91.56 482 ILE A O 1
ATOM 3913 N N . ARG A 1 483 ? -8.117 -48.625 -21.391 1 86.56 483 ARG A N 1
ATOM 3914 C CA . ARG A 1 483 ? -9.234 -49.531 -21.219 1 86.56 483 ARG A CA 1
ATOM 3915 C C . ARG A 1 483 ? -10.242 -49 -20.203 1 86.56 483 ARG A C 1
ATOM 3917 O O . ARG A 1 483 ? -11.445 -49.25 -20.344 1 86.56 483 ARG A O 1
ATOM 3924 N N . LYS A 1 484 ? -9.703 -48.406 -19.281 1 84.88 484 LYS A N 1
ATOM 3925 C CA . LYS A 1 484 ? -10.586 -47.812 -18.266 1 84.88 484 LYS A CA 1
ATOM 3926 C C . LYS A 1 484 ? -11.484 -46.75 -18.859 1 84.88 484 LYS A C 1
ATOM 3928 O O . LYS A 1 484 ? -12.617 -46.562 -18.422 1 84.88 484 LYS A O 1
ATOM 3933 N N . GLN A 1 485 ? -10.984 -45.906 -19.844 1 72.31 485 GLN A N 1
ATOM 3934 C CA . GLN A 1 485 ? -11.711 -44.781 -20.438 1 72.31 485 GLN A CA 1
ATOM 3935 C C . GLN A 1 485 ? -12.648 -45.25 -21.531 1 72.31 485 GLN A C 1
ATOM 3937 O O . GLN A 1 485 ? -13.555 -44.531 -21.953 1 72.31 485 GLN A O 1
ATOM 3942 N N . CYS A 1 486 ? -12.422 -46.156 -22.531 1 53.06 486 CYS A N 1
ATOM 3943 C CA . CYS A 1 486 ? -12.969 -46.531 -23.828 1 53.06 486 CYS A CA 1
ATOM 3944 C C . CYS A 1 486 ? -14.477 -46.719 -23.766 1 53.06 486 CYS A C 1
ATOM 3946 O O . CYS A 1 486 ? -14.961 -47.75 -23.281 1 53.06 486 CYS A O 1
ATOM 3948 N N . PRO A 1 487 ? -15.227 -45.531 -23.625 1 46.31 487 PRO A N 1
ATOM 3949 C CA . PRO A 1 487 ? -16.406 -45.75 -24.469 1 46.31 487 PRO A CA 1
ATOM 3950 C C . PRO A 1 487 ? -16.062 -45.844 -25.953 1 46.31 487 PRO A C 1
ATOM 3952 O O . PRO A 1 487 ? -14.977 -45.438 -26.375 1 46.31 487 PRO A O 1
ATOM 3955 N N . PRO A 1 488 ? -16.922 -46.219 -26.969 1 34.53 488 PRO A N 1
ATOM 3956 C CA . PRO A 1 488 ? -16.688 -46.25 -28.406 1 34.53 488 PRO A CA 1
ATOM 3957 C C . PRO A 1 488 ? -16.328 -44.906 -28.984 1 34.53 488 PRO A C 1
ATOM 3959 O O . PRO A 1 488 ? -17.047 -43.906 -28.766 1 34.53 488 PRO A O 1
ATOM 3962 N N . ILE A 1 489 ? -15.18 -44.406 -29.016 1 37.25 489 ILE A N 1
ATOM 3963 C CA . ILE A 1 489 ? -14.719 -43.062 -29.406 1 37.25 489 ILE A CA 1
ATOM 3964 C C . ILE A 1 489 ? -15.016 -42.844 -30.875 1 37.25 489 ILE A C 1
ATOM 3966 O O . ILE A 1 489 ? -14.617 -43.625 -31.734 1 37.25 489 ILE A O 1
ATOM 3970 N N . ILE A 1 490 ? -15.961 -41.969 -31.156 1 30.38 490 ILE A N 1
ATOM 3971 C CA . ILE A 1 490 ? -16.312 -41.5 -32.5 1 30.38 490 ILE A CA 1
ATOM 3972 C C . ILE A 1 490 ? -15.227 -40.531 -33 1 30.38 490 ILE A C 1
ATOM 3974 O O . ILE A 1 490 ? -14.922 -39.531 -32.344 1 30.38 490 ILE A O 1
ATOM 3978 N N . VAL A 1 491 ? -14.32 -40.844 -33.875 1 31.08 491 VAL A N 1
ATOM 3979 C CA . VAL A 1 491 ? -13.172 -40.188 -34.5 1 31.08 491 VAL A CA 1
ATOM 3980 C C . VAL A 1 491 ? -13.641 -39.031 -35.375 1 31.08 491 VAL A C 1
ATOM 3982 O O . VAL A 1 491 ? -14.383 -39.25 -36.344 1 31.08 491 VAL A O 1
ATOM 3985 N N . HIS A 1 492 ? -13.914 -37.781 -34.906 1 26.5 492 HIS A N 1
ATOM 3986 C CA . HIS A 1 492 ? -14.195 -36.719 -35.875 1 26.5 492 HIS A CA 1
ATOM 3987 C C . HIS A 1 492 ? -12.914 -36.188 -36.469 1 26.5 492 HIS A C 1
ATOM 3989 O O . HIS A 1 492 ? -11.906 -36.031 -35.781 1 26.5 492 HIS A O 1
ATOM 3995 N N . GLN A 1 493 ? -12.602 -36.094 -37.781 1 24.34 493 GLN A N 1
ATOM 3996 C CA . GLN A 1 493 ? -11.477 -35.812 -38.656 1 24.34 493 GLN A CA 1
ATOM 3997 C C . GLN A 1 493 ? -11.266 -34.281 -38.781 1 24.34 493 GLN A C 1
ATOM 3999 O O . GLN A 1 493 ? -11.328 -33.75 -39.906 1 24.34 493 GLN A O 1
ATOM 4004 N N . ASN A 1 494 ? -11.203 -33.375 -37.844 1 25.75 494 ASN A N 1
ATOM 4005 C CA . ASN A 1 494 ? -11.016 -32.062 -38.375 1 25.75 494 ASN A CA 1
ATOM 4006 C C . ASN A 1 494 ? -9.539 -31.75 -38.625 1 25.75 494 ASN A C 1
ATOM 4008 O O . ASN A 1 494 ? -8.672 -32.25 -37.906 1 25.75 494 ASN A O 1
ATOM 4012 N N . GLU A 1 495 ? -8.977 -31.25 -39.719 1 24.64 495 GLU A N 1
ATOM 4013 C CA . GLU A 1 495 ? -7.707 -30.984 -40.375 1 24.64 495 GLU A CA 1
ATOM 4014 C C . GLU A 1 495 ? -6.988 -29.781 -39.75 1 24.64 495 GLU A C 1
ATOM 4016 O O . GLU A 1 495 ? -5.941 -29.359 -40.25 1 24.64 495 GLU A O 1
ATOM 4021 N N . PHE A 1 496 ? -6.781 -29.547 -38.5 1 24.64 496 PHE A N 1
ATOM 4022 C CA . PHE A 1 496 ? -6.266 -28.203 -38.25 1 24.64 496 PHE A CA 1
ATOM 4023 C C . PHE A 1 496 ? -4.742 -28.172 -38.375 1 24.64 496 PHE A C 1
ATOM 4025 O O . PHE A 1 496 ? -4.09 -29.203 -38.219 1 24.64 496 PHE A O 1
ATOM 4032 N N . GLY A 1 497 ? -3.977 -26.953 -38.656 1 22.03 497 GLY A N 1
ATOM 4033 C CA . GLY A 1 497 ? -2.672 -26.422 -39.031 1 22.03 497 GLY A CA 1
ATOM 4034 C C . GLY A 1 497 ? -1.689 -26.406 -37.875 1 22.03 497 GLY A C 1
ATOM 4035 O O . GLY A 1 497 ? -2.08 -26.219 -36.719 1 22.03 497 GLY A O 1
ATOM 4036 N N . SER A 1 498 ? -0.511 -27.125 -37.844 1 23.91 498 SER A N 1
ATOM 4037 C CA . SER A 1 498 ? 0.551 -27.453 -36.906 1 23.91 498 SER A CA 1
ATOM 4038 C C . SER A 1 498 ? 1.472 -26.266 -36.656 1 23.91 498 SER A C 1
ATOM 4040 O O . SER A 1 498 ? 2.078 -25.75 -37.625 1 23.91 498 SER A O 1
ATOM 4042 N N . ILE A 1 499 ? 1.24 -25.234 -35.875 1 24.95 499 ILE A N 1
ATOM 4043 C CA . ILE A 1 499 ? 2.25 -24.203 -35.688 1 24.95 499 ILE A CA 1
ATOM 4044 C C . ILE A 1 499 ? 3.291 -24.672 -34.688 1 24.95 499 ILE A C 1
ATOM 4046 O O . ILE A 1 499 ? 2.959 -24.938 -33.531 1 24.95 499 ILE A O 1
ATOM 4050 N N . SER A 1 500 ? 4.438 -25.25 -35.062 1 24.78 500 SER A N 1
ATOM 4051 C CA . SER A 1 500 ? 5.555 -25.781 -34.281 1 24.78 500 SER A CA 1
ATOM 4052 C C . SER A 1 500 ? 6.395 -24.656 -33.688 1 24.78 500 SER A C 1
ATOM 4054 O O . SER A 1 500 ? 6.824 -23.75 -34.406 1 24.78 500 SER A O 1
ATOM 4056 N N . THR A 1 501 ? 6.184 -24.156 -32.562 1 27.05 501 THR A N 1
ATOM 4057 C CA . THR A 1 501 ? 7.09 -23.203 -31.953 1 27.05 501 THR A CA 1
ATOM 4058 C C . THR A 1 501 ? 8.344 -23.906 -31.422 1 27.05 501 THR A C 1
ATOM 4060 O O . THR A 1 501 ? 8.242 -24.812 -30.594 1 27.05 501 THR A O 1
ATOM 4063 N N . THR A 1 502 ? 9.508 -23.938 -32.125 1 26.95 502 THR A N 1
ATOM 4064 C CA . THR A 1 502 ? 10.82 -24.547 -31.922 1 26.95 502 THR A CA 1
ATOM 4065 C C . THR A 1 502 ? 11.609 -23.797 -30.859 1 26.95 502 THR A C 1
ATOM 4067 O O . THR A 1 502 ? 11.883 -22.609 -31 1 26.95 502 THR A O 1
ATOM 4070 N N . THR A 1 503 ? 11.523 -23.984 -29.641 1 30.5 503 THR A N 1
ATOM 4071 C CA . THR A 1 503 ? 12.469 -23.375 -28.719 1 30.5 503 THR A CA 1
ATOM 4072 C C . THR A 1 503 ? 13.773 -24.156 -28.656 1 30.5 503 THR A C 1
ATOM 4074 O O . THR A 1 503 ? 13.781 -25.328 -28.25 1 30.5 503 THR A O 1
ATOM 4077 N N . THR A 1 504 ? 14.828 -24.031 -29.5 1 31.11 504 THR A N 1
ATOM 4078 C CA . THR A 1 504 ? 16.109 -24.719 -29.688 1 31.11 504 THR A CA 1
ATOM 4079 C C . THR A 1 504 ? 17.047 -24.438 -28.531 1 31.11 504 THR A C 1
ATOM 4081 O O . THR A 1 504 ? 18.234 -24.75 -28.594 1 31.11 504 THR A O 1
ATOM 4084 N N . ASN A 1 505 ? 16.812 -23.984 -27.391 1 35.03 505 ASN A N 1
ATOM 4085 C CA . ASN A 1 505 ? 17.969 -23.531 -26.609 1 35.03 505 ASN A CA 1
ATOM 4086 C C . ASN A 1 505 ? 18.812 -24.703 -26.125 1 35.03 505 ASN A C 1
ATOM 4088 O O . ASN A 1 505 ? 18.281 -25.75 -25.734 1 35.03 505 ASN A O 1
ATOM 4092 N N . GLU A 1 506 ? 20.016 -24.922 -26.531 1 40.34 506 GLU A N 1
ATOM 4093 C CA . GLU A 1 506 ? 21.109 -25.797 -26.125 1 40.34 506 GLU A CA 1
ATOM 4094 C C . GLU A 1 506 ? 21.031 -26.109 -24.625 1 40.34 506 GLU A C 1
ATOM 4096 O O . GLU A 1 506 ? 21.391 -27.203 -24.203 1 40.34 506 GLU A O 1
ATOM 4101 N N . SER A 1 507 ? 20.812 -25.203 -23.812 1 48.81 507 SER A N 1
ATOM 4102 C CA . SER A 1 507 ? 20.797 -25.281 -22.359 1 48.81 507 SER A CA 1
ATOM 4103 C C . SER A 1 507 ? 19.594 -26.078 -21.859 1 48.81 507 SER A C 1
ATOM 4105 O O . SER A 1 507 ? 19.203 -25.969 -20.703 1 48.81 507 SER A O 1
ATOM 4107 N N . ASN A 1 508 ? 19.156 -26.984 -22.703 1 50.66 508 ASN A N 1
ATOM 4108 C CA . ASN A 1 508 ? 17.953 -27.703 -22.344 1 50.66 508 ASN A CA 1
ATOM 4109 C C . ASN A 1 508 ? 18.25 -28.891 -21.453 1 50.66 508 ASN A C 1
ATOM 4111 O O . ASN A 1 508 ? 18.938 -29.828 -21.875 1 50.66 508 ASN A O 1
ATOM 4115 N N . PRO A 1 509 ? 17.969 -28.984 -20.312 1 55.62 509 PRO A N 1
ATOM 4116 C CA . PRO A 1 509 ? 18.25 -30.078 -19.391 1 55.62 509 PRO A CA 1
ATOM 4117 C C . PRO A 1 509 ? 17.734 -31.438 -19.875 1 55.62 509 PRO A C 1
ATOM 4119 O O . PRO A 1 509 ? 18.344 -32.469 -19.594 1 55.62 509 PRO A O 1
ATOM 4122 N N . PHE A 1 510 ? 16.844 -31.438 -20.703 1 62.94 510 PHE A N 1
ATOM 4123 C CA . PHE A 1 510 ? 16.234 -32.688 -21.141 1 62.94 510 PHE A CA 1
ATOM 4124 C C . PHE A 1 510 ? 17.125 -33.375 -22.172 1 62.94 510 PHE A C 1
ATOM 4126 O O . PHE A 1 510 ? 17.219 -34.625 -22.172 1 62.94 510 PHE A O 1
ATOM 4133 N N . LYS A 1 511 ? 17.703 -32.562 -23.016 1 62.97 511 LYS A N 1
ATOM 4134 C CA . LYS A 1 511 ? 18.625 -33.125 -24 1 62.97 511 LYS A CA 1
ATOM 4135 C C . LYS A 1 511 ? 19.781 -33.844 -23.312 1 62.97 511 LYS A C 1
ATOM 4137 O O . LYS A 1 511 ? 20.172 -34.938 -23.719 1 62.97 511 LYS A O 1
ATOM 4142 N N . ARG A 1 512 ? 20.25 -33.25 -22.266 1 60.81 512 ARG A N 1
ATOM 4143 C CA . ARG A 1 512 ? 21.375 -33.844 -21.531 1 60.81 512 ARG A CA 1
ATOM 4144 C C . ARG A 1 512 ? 20.984 -35.188 -20.938 1 60.81 512 ARG A C 1
ATOM 4146 O O . ARG A 1 512 ? 21.734 -36.188 -21.047 1 60.81 512 ARG A O 1
ATOM 4153 N N . VAL A 1 513 ? 19.906 -35.219 -20.375 1 56.09 513 VAL A N 1
ATOM 4154 C CA . VAL A 1 513 ? 19.453 -36.438 -19.734 1 56.09 513 VAL A CA 1
ATOM 4155 C C . VAL A 1 513 ? 19.219 -37.531 -20.781 1 56.09 513 VAL A C 1
ATOM 4157 O O . VAL A 1 513 ? 19.625 -38.688 -20.594 1 56.09 513 VAL A O 1
ATOM 4160 N N . LYS A 1 514 ? 18.562 -37.188 -21.797 1 64.56 514 LYS A N 1
ATOM 4161 C CA . LYS A 1 514 ? 18.266 -38.125 -22.844 1 64.56 514 LYS A CA 1
ATOM 4162 C C . LYS A 1 514 ? 19.547 -38.719 -23.438 1 64.56 514 LYS A C 1
ATOM 4164 O O . LYS A 1 514 ? 19.656 -39.938 -23.625 1 64.56 514 LYS A O 1
ATOM 4169 N N . ASN A 1 515 ? 20.547 -37.906 -23.766 1 62.09 515 ASN A N 1
ATOM 4170 C CA . ASN A 1 515 ? 21.812 -38.344 -24.344 1 62.09 515 ASN A CA 1
ATOM 4171 C C . ASN A 1 515 ? 22.547 -39.281 -23.406 1 62.09 515 ASN A C 1
ATOM 4173 O O . ASN A 1 515 ? 23.141 -40.281 -23.844 1 62.09 515 ASN A O 1
ATOM 4177 N N . TYR A 1 516 ? 22.469 -38.969 -22.234 1 54.5 516 TYR A N 1
ATOM 4178 C CA . TYR A 1 516 ? 23.156 -39.781 -21.234 1 54.5 516 TYR A CA 1
ATOM 4179 C C . TYR A 1 516 ? 22.516 -41.156 -21.141 1 54.5 516 TYR A C 1
ATOM 4181 O O . TYR A 1 516 ? 23.234 -42.188 -21.094 1 54.5 516 TYR A O 1
ATOM 4189 N N . LEU A 1 517 ? 21.266 -41.188 -21.125 1 54.03 517 LEU A N 1
ATOM 4190 C CA . LEU A 1 517 ? 20.547 -42.438 -20.922 1 54.03 517 LEU A CA 1
ATOM 4191 C C . LEU A 1 517 ? 20.484 -43.25 -22.203 1 54.03 517 LEU A C 1
ATOM 4193 O O . LEU A 1 517 ? 20.469 -44.469 -22.172 1 54.03 517 LEU A O 1
ATOM 4197 N N . SER A 1 518 ? 20.188 -42.594 -23.391 1 56.44 518 SER A N 1
ATOM 4198 C CA . SER A 1 518 ? 20.156 -43.312 -24.656 1 56.44 518 SER A CA 1
ATOM 4199 C C . SER A 1 518 ? 21.484 -43.969 -24.969 1 56.44 518 SER A C 1
ATOM 4201 O O . SER A 1 518 ? 21.531 -45 -25.656 1 56.44 518 SER A O 1
ATOM 4203 N N . GLY A 1 519 ? 22.625 -43.312 -24.672 1 48.03 519 GLY A N 1
ATOM 4204 C CA . GLY A 1 519 ? 23.875 -43.969 -24.922 1 48.03 519 GLY A CA 1
ATOM 4205 C C . GLY A 1 519 ? 23.953 -45.375 -24.312 1 48.03 519 GLY A C 1
ATOM 4206 O O . GLY A 1 519 ? 24.688 -46.219 -24.797 1 48.03 519 GLY A O 1
ATOM 4207 N N . ASN A 1 520 ? 23.359 -45.531 -23.156 1 43.59 520 ASN A N 1
ATOM 4208 C CA . ASN A 1 520 ? 23.469 -46.812 -22.5 1 43.59 520 ASN A CA 1
ATOM 4209 C C . ASN A 1 520 ? 22.469 -47.812 -23.062 1 43.59 520 ASN A C 1
ATOM 4211 O O . ASN A 1 520 ? 22.531 -49 -22.75 1 43.59 520 ASN A O 1
ATOM 4215 N N . THR A 1 521 ? 21.312 -47.406 -23.578 1 41.22 521 THR A N 1
ATOM 4216 C CA . THR A 1 521 ? 20.281 -48.375 -23.922 1 41.22 521 THR A CA 1
ATOM 4217 C C . THR A 1 521 ? 20.125 -48.5 -25.438 1 41.22 521 THR A C 1
ATOM 4219 O O . THR A 1 521 ? 19.609 -47.562 -26.078 1 41.22 521 THR A O 1
ATOM 4222 N N . SER A 1 522 ? 21.047 -48.969 -26.203 1 36.5 522 SER A N 1
ATOM 4223 C CA . SER A 1 522 ? 20.891 -49.312 -27.609 1 36.5 522 SER A CA 1
ATOM 4224 C C . SER A 1 522 ? 19.688 -50.219 -27.828 1 36.5 522 SER A C 1
ATOM 4226 O O . SER A 1 522 ? 19.703 -51.094 -28.703 1 36.5 522 SER A O 1
ATOM 4228 N N . LEU A 1 523 ? 18.75 -50.562 -26.922 1 37.06 523 LEU A N 1
ATOM 4229 C CA . LEU A 1 523 ? 17.969 -51.75 -27.219 1 37.06 523 LEU A CA 1
ATOM 4230 C C . LEU A 1 523 ? 16.984 -51.469 -28.344 1 37.06 523 LEU A C 1
ATOM 4232 O O . LEU A 1 523 ? 16.234 -50.469 -28.297 1 37.06 523 LEU A O 1
ATOM 4236 N N . THR A 1 524 ? 17.312 -51.938 -29.578 1 35.81 524 THR A N 1
ATOM 4237 C CA . THR A 1 524 ? 16.469 -52.125 -30.75 1 35.81 524 THR A CA 1
ATOM 4238 C C . THR A 1 524 ? 15.172 -52.844 -30.359 1 35.81 524 THR A C 1
ATOM 4240 O O . THR A 1 524 ? 15.203 -53.969 -29.891 1 35.81 524 THR A O 1
ATOM 4243 N N . ASN A 1 525 ? 14.242 -52.219 -29.812 1 37.59 525 ASN A N 1
ATOM 4244 C CA . ASN A 1 525 ? 12.977 -52.875 -29.547 1 37.59 525 ASN A CA 1
ATOM 4245 C C . ASN A 1 525 ? 12.406 -53.531 -30.797 1 37.59 525 ASN A C 1
ATOM 4247 O O . ASN A 1 525 ? 12.281 -52.875 -31.844 1 37.59 525 ASN A O 1
ATOM 4251 N N . GLU A 1 526 ? 12.703 -54.781 -30.969 1 33.22 526 GLU A N 1
ATOM 4252 C CA . GLU A 1 526 ? 12.125 -55.656 -32 1 33.22 526 GLU A CA 1
ATOM 4253 C C . GLU A 1 526 ? 10.602 -55.594 -31.984 1 33.22 526 GLU A C 1
ATOM 4255 O O . GLU A 1 526 ? 9.969 -55.719 -30.938 1 33.22 526 GLU A O 1
ATOM 4260 N N . SER A 1 527 ? 9.984 -54.875 -32.875 1 35.75 527 SER A N 1
ATOM 4261 C CA . SER A 1 527 ? 8.562 -54.719 -33.125 1 35.75 527 SER A CA 1
ATOM 4262 C C . SER A 1 527 ? 7.91 -56.062 -33.406 1 35.75 527 SER A C 1
ATOM 4264 O O . SER A 1 527 ? 8.32 -56.812 -34.312 1 35.75 527 SER A O 1
ATOM 4266 N N . ILE A 1 528 ? 7.68 -56.844 -32.406 1 32.91 528 ILE A N 1
ATOM 4267 C CA . ILE A 1 528 ? 6.934 -58.062 -32.719 1 32.91 528 ILE A CA 1
ATOM 4268 C C . ILE A 1 528 ? 5.57 -57.688 -33.312 1 32.91 528 ILE A C 1
ATOM 4270 O O . ILE A 1 528 ? 4.848 -56.875 -32.75 1 32.91 528 ILE A O 1
ATOM 4274 N N . SER A 1 529 ? 5.352 -57.969 -34.562 1 33.38 529 SER A N 1
ATOM 4275 C CA . SER A 1 529 ? 4.164 -57.75 -35.375 1 33.38 529 SER A CA 1
ATOM 4276 C C . SER A 1 529 ? 2.971 -58.531 -34.844 1 33.38 529 SER A C 1
ATOM 4278 O O . SER A 1 529 ? 2.977 -59.75 -34.875 1 33.38 529 SER A O 1
ATOM 4280 N N . PRO A 1 530 ? 2.25 -58.094 -33.812 1 35.22 530 PRO A N 1
ATOM 4281 C CA . PRO A 1 530 ? 1.17 -58.938 -33.312 1 35.22 530 PRO A CA 1
ATOM 4282 C C . PRO A 1 530 ? 0.121 -59.25 -34.344 1 35.22 530 PRO A C 1
ATOM 4284 O O . PRO A 1 530 ? -0.026 -58.531 -35.344 1 35.22 530 PRO A O 1
ATOM 4287 N N . PRO A 1 531 ? -0.483 -60.438 -34.25 1 31.42 531 PRO A N 1
ATOM 4288 C CA . PRO A 1 531 ? -1.574 -60.906 -35.094 1 31.42 531 PRO A CA 1
ATOM 4289 C C . PRO A 1 531 ? -2.791 -60 -35.094 1 31.42 531 PRO A C 1
ATOM 4291 O O . PRO A 1 531 ? -2.865 -59.094 -34.25 1 31.42 531 PRO A O 1
ATOM 4294 N N . VAL A 1 532 ? -4.145 -60.594 -35.188 1 34.81 532 VAL A N 1
ATOM 4295 C CA . VAL A 1 532 ? -5.473 -60.281 -35.688 1 34.81 532 VAL A CA 1
ATOM 4296 C C . VAL A 1 532 ? -6.141 -59.219 -34.781 1 34.81 532 VAL A C 1
ATOM 4298 O O . VAL A 1 532 ? -5.734 -59.062 -33.625 1 34.81 532 VAL A O 1
ATOM 4301 N N . LEU A 1 533 ? -7.699 -58.719 -34.969 1 41.44 533 LEU A N 1
ATOM 4302 C CA . LEU A 1 533 ? -8.555 -57.562 -35.094 1 41.44 533 LEU A CA 1
ATOM 4303 C C . LEU A 1 533 ? -9.133 -57.125 -33.75 1 41.44 533 LEU A C 1
ATOM 4305 O O . LEU A 1 533 ? -10.062 -56.312 -33.688 1 41.44 533 LEU A O 1
ATOM 4309 N N . ASP A 1 534 ? -9.156 -57.812 -32.688 1 48.25 534 ASP A N 1
ATOM 4310 C CA . ASP A 1 534 ? -10.008 -57.469 -31.562 1 48.25 534 ASP A CA 1
ATOM 4311 C C . ASP A 1 534 ? -9.602 -56.094 -30.984 1 48.25 534 ASP A C 1
ATOM 4313 O O . ASP A 1 534 ? -8.5 -55.625 -31.234 1 48.25 534 ASP A O 1
ATOM 4317 N N . GLU A 1 535 ? -10.633 -55.188 -30.484 1 60 535 GLU A N 1
ATOM 4318 C CA . GLU A 1 535 ? -10.453 -53.875 -29.875 1 60 535 GLU A CA 1
ATOM 4319 C C . GLU A 1 535 ? -9.211 -53.844 -28.984 1 60 535 GLU A C 1
ATOM 4321 O O . GLU A 1 535 ? -8.469 -52.875 -28.984 1 60 535 GLU A O 1
ATOM 4326 N N . ARG A 1 536 ? -9.047 -54.844 -28.281 1 66.94 536 ARG A N 1
ATOM 4327 C CA . ARG A 1 536 ? -7.887 -55 -27.406 1 66.94 536 ARG A CA 1
ATOM 4328 C C . ARG A 1 536 ? -6.59 -54.969 -28.203 1 66.94 536 ARG A C 1
ATOM 4330 O O . ARG A 1 536 ? -5.594 -54.375 -27.781 1 66.94 536 ARG A O 1
ATOM 4337 N N . PHE A 1 537 ? -6.793 -55.5 -29.359 1 74.56 537 PHE A N 1
ATOM 4338 C CA . PHE A 1 537 ? -5.594 -55.562 -30.188 1 74.56 537 PHE A CA 1
ATOM 4339 C C . PHE A 1 537 ? -5.262 -54.219 -30.766 1 74.56 537 PHE A C 1
ATOM 4341 O O . PHE A 1 537 ? -4.086 -53.844 -30.891 1 74.56 537 PHE A O 1
ATOM 4348 N N . GLN A 1 538 ? -6.355 -53.469 -31.078 1 80.62 538 GLN A N 1
ATOM 4349 C CA . GLN A 1 538 ? -6.133 -52.125 -31.625 1 80.62 538 GLN A CA 1
ATOM 4350 C C . GLN A 1 538 ? -5.414 -51.25 -30.609 1 80.62 538 GLN A C 1
ATOM 4352 O O . GLN A 1 538 ? -4.504 -50.5 -30.984 1 80.62 538 GLN A O 1
ATOM 4357 N N . ILE A 1 539 ? -5.828 -51.312 -29.359 1 88.94 539 ILE A N 1
ATOM 4358 C CA . ILE A 1 539 ? -5.215 -50.531 -28.281 1 88.94 539 ILE A CA 1
ATOM 4359 C C . ILE A 1 539 ? -3.744 -50.938 -28.141 1 88.94 539 ILE A C 1
ATOM 4361 O O . ILE A 1 539 ? -2.871 -50.062 -28.078 1 88.94 539 ILE A O 1
ATOM 4365 N N . TYR A 1 540 ? -3.553 -52.188 -28.094 1 87.75 540 TYR A N 1
ATOM 4366 C CA . TYR A 1 540 ? -2.188 -52.688 -27.953 1 87.75 540 TYR A CA 1
ATOM 4367 C C . TYR A 1 540 ? -1.321 -52.25 -29.125 1 87.75 540 TYR A C 1
ATOM 4369 O O . TYR A 1 540 ? -0.178 -51.812 -28.938 1 87.75 540 TYR A O 1
ATOM 4377 N N . SER A 1 541 ? -1.83 -52.344 -30.312 1 88.12 541 SER A N 1
ATOM 4378 C CA . SER A 1 541 ? -1.096 -51.938 -31.516 1 88.12 541 SER A CA 1
ATOM 4379 C C . SER A 1 541 ? -0.769 -50.469 -31.516 1 88.12 541 SER A C 1
ATOM 4381 O O . SER A 1 541 ? 0.336 -50.062 -31.891 1 88.12 541 SER A O 1
ATOM 4383 N N . GLU A 1 542 ? -1.757 -49.688 -31.078 1 93.12 542 GLU A N 1
ATOM 4384 C CA . GLU A 1 542 ? -1.562 -48.25 -31 1 93.12 542 GLU A CA 1
ATOM 4385 C C . GLU A 1 542 ? -0.437 -47.875 -30.031 1 93.12 542 GLU A C 1
ATOM 4387 O O . GLU A 1 542 ? 0.459 -47.125 -30.375 1 93.12 542 GLU A O 1
ATOM 4392 N N . VAL A 1 543 ? -0.463 -48.469 -28.844 1 94.56 543 VAL A N 1
ATOM 4393 C CA . VAL A 1 543 ? 0.518 -48.188 -27.797 1 94.56 543 VAL A CA 1
ATOM 4394 C C . VAL A 1 543 ? 1.896 -48.656 -28.25 1 94.56 543 VAL A C 1
ATOM 4396 O O . VAL A 1 543 ? 2.887 -47.938 -28.094 1 94.56 543 VAL A O 1
ATOM 4399 N N . GLU A 1 544 ? 1.937 -49.812 -28.844 1 91 544 GLU A N 1
ATOM 4400 C CA . GLU A 1 544 ? 3.197 -50.406 -29.297 1 91 544 GLU A CA 1
ATOM 4401 C C . GLU A 1 544 ? 3.814 -49.562 -30.406 1 91 544 GLU A C 1
ATOM 4403 O O . GLU A 1 544 ? 5.02 -49.281 -30.406 1 91 544 GLU A O 1
ATOM 4408 N N . GLU A 1 545 ? 3.029 -49.219 -31.328 1 92.69 545 GLU A N 1
ATOM 4409 C CA . GLU A 1 545 ? 3.516 -48.406 -32.438 1 92.69 545 GLU A CA 1
ATOM 4410 C C . GLU A 1 545 ? 4.086 -47.062 -31.938 1 92.69 545 GLU A C 1
ATOM 4412 O O . GLU A 1 545 ? 5.168 -46.656 -32.375 1 92.69 545 GLU A O 1
ATOM 4417 N N . TYR A 1 546 ? 3.289 -46.406 -31.078 1 95.62 546 TYR A N 1
ATOM 4418 C CA . TYR A 1 546 ? 3.732 -45.125 -30.547 1 95.62 546 TYR A CA 1
ATOM 4419 C C . TYR A 1 546 ? 5.051 -45.281 -29.797 1 95.62 546 TYR A C 1
ATOM 4421 O O . TYR A 1 546 ? 5.992 -44.5 -30.031 1 95.62 546 TYR A O 1
ATOM 4429 N N . LEU A 1 547 ? 5.137 -46.25 -28.891 1 94.56 547 LEU A N 1
ATOM 4430 C CA . LEU A 1 547 ? 6.293 -46.406 -28.016 1 94.56 547 LEU A CA 1
ATOM 4431 C C . LEU A 1 547 ? 7.516 -46.844 -28.812 1 94.56 547 LEU A C 1
ATOM 4433 O O . LEU A 1 547 ? 8.648 -46.531 -28.438 1 94.56 547 LEU A O 1
ATOM 4437 N N . THR A 1 548 ? 7.301 -47.531 -29.922 1 90.62 548 THR A N 1
ATOM 4438 C CA . THR A 1 548 ? 8.414 -48.062 -30.703 1 90.62 548 THR A CA 1
ATOM 4439 C C . THR A 1 548 ? 8.867 -47.062 -31.766 1 90.62 548 THR A C 1
ATOM 4441 O O . THR A 1 548 ? 9.969 -47.188 -32.281 1 90.62 548 THR A O 1
ATOM 4444 N N . SER A 1 549 ? 7.953 -46.156 -32.094 1 91.88 549 SER A N 1
ATOM 4445 C CA . SER A 1 549 ? 8.359 -45.125 -33.031 1 91.88 549 SER A CA 1
ATOM 4446 C C . SER A 1 549 ? 9.484 -44.281 -32.469 1 91.88 549 SER A C 1
ATOM 4448 O O . SER A 1 549 ? 9.578 -44.094 -31.25 1 91.88 549 SER A O 1
ATOM 4450 N N . PRO A 1 550 ? 10.328 -43.781 -33.25 1 90.12 550 PRO A N 1
ATOM 4451 C CA . PRO A 1 550 ? 11.461 -43 -32.781 1 90.12 550 PRO A CA 1
ATOM 4452 C C . PRO A 1 550 ? 11.023 -41.75 -32.031 1 90.12 550 PRO A C 1
ATOM 4454 O O . PRO A 1 550 ? 9.992 -41.125 -32.344 1 90.12 550 PRO A O 1
ATOM 4457 N N . THR A 1 551 ? 11.797 -41.406 -31.062 1 89.94 551 THR A N 1
ATOM 4458 C CA . THR A 1 551 ? 11.531 -40.188 -30.281 1 89.94 551 THR A CA 1
ATOM 4459 C C . THR A 1 551 ? 11.844 -38.938 -31.109 1 89.94 551 THR A C 1
ATOM 4461 O O . THR A 1 551 ? 12.664 -39 -32.031 1 89.94 551 THR A O 1
ATOM 4464 N N . GLU A 1 552 ? 11.203 -37.875 -30.75 1 86.56 552 GLU A N 1
ATOM 4465 C CA . GLU A 1 552 ? 11.477 -36.594 -31.422 1 86.56 552 GLU A CA 1
ATOM 4466 C C . GLU A 1 552 ? 12.875 -36.094 -31.094 1 86.56 552 GLU A C 1
ATOM 4468 O O . GLU A 1 552 ? 13.336 -36.25 -29.953 1 86.56 552 GLU A O 1
ATOM 4473 N N . THR A 1 553 ? 13.547 -35.469 -31.953 1 82.06 553 THR A N 1
ATOM 4474 C CA . THR A 1 553 ? 14.914 -35 -31.781 1 82.06 553 THR A CA 1
ATOM 4475 C C . THR A 1 553 ? 14.93 -33.625 -31.141 1 82.06 553 THR A C 1
ATOM 4477 O O . THR A 1 553 ? 15.875 -33.281 -30.422 1 82.06 553 THR A O 1
ATOM 4480 N N . GLU A 1 554 ? 13.867 -32.938 -31.5 1 80.06 554 GLU A N 1
ATOM 4481 C CA . GLU A 1 554 ? 13.789 -31.594 -30.938 1 80.06 554 GLU A CA 1
ATOM 4482 C C . GLU A 1 554 ? 12.719 -31.516 -29.844 1 80.06 554 GLU A C 1
ATOM 4484 O O . GLU A 1 554 ? 11.656 -32.125 -29.969 1 80.06 554 GLU A O 1
ATOM 4489 N N . PHE A 1 555 ? 13.125 -30.797 -28.828 1 81.38 555 PHE A N 1
ATOM 4490 C CA . PHE A 1 555 ? 12.195 -30.641 -27.719 1 81.38 555 PHE A CA 1
ATOM 4491 C C . PHE A 1 555 ? 11.141 -29.578 -28.031 1 81.38 555 PHE A C 1
ATOM 4493 O O . PHE A 1 555 ? 11.469 -28.469 -28.438 1 81.38 555 PHE A O 1
ATOM 4500 N N . HIS A 1 556 ? 9.945 -29.984 -27.938 1 78.75 556 HIS A N 1
ATOM 4501 C CA . HIS A 1 556 ? 8.797 -29.094 -28.078 1 78.75 556 HIS A CA 1
ATOM 4502 C C . HIS A 1 556 ? 7.781 -29.328 -26.969 1 78.75 556 HIS A C 1
ATOM 4504 O O . HIS A 1 556 ? 7.84 -30.359 -26.281 1 78.75 556 HIS A O 1
ATOM 4510 N N . ASP A 1 557 ? 6.941 -28.375 -26.844 1 83.38 557 ASP A N 1
ATOM 4511 C CA . ASP A 1 557 ? 5.859 -28.578 -25.891 1 83.38 557 ASP A CA 1
ATOM 4512 C C . ASP A 1 557 ? 5.004 -29.781 -26.266 1 83.38 557 ASP A C 1
ATOM 4514 O O . ASP A 1 557 ? 4.676 -29.969 -27.438 1 83.38 557 ASP A O 1
ATOM 4518 N N . VAL A 1 558 ? 4.746 -30.547 -25.328 1 90.25 558 VAL A N 1
ATOM 4519 C CA . VAL A 1 558 ? 4.039 -31.812 -25.531 1 90.25 558 VAL A CA 1
ATOM 4520 C C . VAL A 1 558 ? 2.697 -31.531 -26.219 1 90.25 558 VAL A C 1
ATOM 4522 O O . VAL A 1 558 ? 2.25 -32.312 -27.047 1 90.25 558 VAL A O 1
ATOM 4525 N N . ALA A 1 559 ? 2.105 -30.453 -25.906 1 89.12 559 ALA A N 1
ATOM 4526 C CA . ALA A 1 559 ? 0.795 -30.125 -26.453 1 89.12 559 ALA A CA 1
ATOM 4527 C C . ALA A 1 559 ? 0.865 -29.953 -27.969 1 89.12 559 ALA A C 1
ATOM 4529 O O . ALA A 1 559 ? -0.093 -30.266 -28.672 1 89.12 559 ALA A O 1
ATOM 4530 N N . SER A 1 560 ? 1.967 -29.469 -28.469 1 88.19 560 SER A N 1
ATOM 4531 C CA . SER A 1 560 ? 2.127 -29.25 -29.891 1 88.19 560 SER A CA 1
ATOM 4532 C C . SER A 1 560 ? 2.02 -30.562 -30.672 1 88.19 560 SER A C 1
ATOM 4534 O O . SER A 1 560 ? 1.479 -30.594 -31.781 1 88.19 560 SER A O 1
ATOM 4536 N N . TYR A 1 561 ? 2.537 -31.609 -30.109 1 92.56 561 TYR A N 1
ATOM 4537 C CA . TYR A 1 561 ? 2.494 -32.938 -30.719 1 92.56 561 TYR A CA 1
ATOM 4538 C C . TYR A 1 561 ? 1.064 -33.469 -30.797 1 92.56 561 TYR A C 1
ATOM 4540 O O . TYR A 1 561 ? 0.62 -33.906 -31.844 1 92.56 561 TYR A O 1
ATOM 4548 N N . TRP A 1 562 ? 0.358 -33.344 -29.797 1 94.62 562 TRP A N 1
ATOM 4549 C CA . TRP A 1 562 ? -0.963 -33.938 -29.688 1 94.62 562 TRP A CA 1
ATOM 4550 C C . TRP A 1 562 ? -2.029 -33.062 -30.312 1 94.62 562 TRP A C 1
ATOM 4552 O O . TRP A 1 562 ? -3.154 -33.5 -30.562 1 94.62 562 TRP A O 1
ATOM 4562 N N . LYS A 1 563 ? -1.684 -31.766 -30.516 1 91.56 563 LYS A N 1
ATOM 4563 C CA . LYS A 1 563 ? -2.568 -30.844 -31.203 1 91.56 563 LYS A CA 1
ATOM 4564 C C . LYS A 1 563 ? -2.668 -31.172 -32.688 1 91.56 563 LYS A C 1
ATOM 4566 O O . LYS A 1 563 ? -3.662 -30.828 -33.344 1 91.56 563 LYS A O 1
ATOM 4571 N N . ASN A 1 564 ? -1.664 -31.891 -33.188 1 91.81 564 ASN A N 1
ATOM 4572 C CA . ASN A 1 564 ? -1.629 -32.281 -34.594 1 91.81 564 ASN A CA 1
ATOM 4573 C C . ASN A 1 564 ? -2.738 -33.25 -34.938 1 91.81 564 ASN A C 1
ATOM 4575 O O . ASN A 1 564 ? -2.854 -34.312 -34.312 1 91.81 564 ASN A O 1
ATOM 4579 N N . LYS A 1 565 ? -3.48 -33 -35.938 1 90.19 565 LYS A N 1
ATOM 4580 C CA . LYS A 1 565 ? -4.629 -33.844 -36.312 1 90.19 565 LYS A CA 1
ATOM 4581 C C . LYS A 1 565 ? -4.188 -35.219 -36.812 1 90.19 565 LYS A C 1
ATOM 4583 O O . LYS A 1 565 ? -4.875 -36.219 -36.562 1 90.19 565 LYS A O 1
ATOM 4588 N N . THR A 1 566 ? -3.129 -35.25 -37.469 1 92.56 566 THR A N 1
ATOM 4589 C CA . THR A 1 566 ? -2.59 -36.531 -37.938 1 92.56 566 THR A CA 1
ATOM 4590 C C . THR A 1 566 ? -2.268 -37.438 -36.75 1 92.56 566 THR A C 1
ATOM 4592 O O . THR A 1 566 ? -2.551 -38.625 -36.812 1 92.56 566 THR A O 1
ATOM 4595 N N . THR A 1 567 ? -1.696 -36.844 -35.75 1 93.88 567 THR A N 1
ATOM 4596 C CA . THR A 1 567 ? -1.36 -37.594 -34.562 1 93.88 567 THR A CA 1
ATOM 4597 C C . THR A 1 567 ? -2.623 -38.094 -33.844 1 93.88 567 THR A C 1
ATOM 4599 O O . THR A 1 567 ? -2.693 -39.219 -33.406 1 93.88 567 THR A O 1
ATOM 4602 N N . GLN A 1 568 ? -3.605 -37.312 -33.812 1 93 568 GLN A N 1
ATOM 4603 C CA . GLN A 1 568 ? -4.855 -37.625 -33.156 1 93 568 GLN A CA 1
ATOM 4604 C C . GLN A 1 568 ? -5.566 -38.781 -33.844 1 93 568 GLN A C 1
ATOM 4606 O O . GLN A 1 568 ? -6.164 -39.656 -33.188 1 93 568 GLN A O 1
ATOM 4611 N N . THR A 1 569 ? -5.492 -38.781 -35.156 1 92 569 THR A N 1
ATOM 4612 C CA . THR A 1 569 ? -6.129 -39.844 -35.938 1 92 569 THR A CA 1
ATOM 4613 C C . THR A 1 569 ? -5.355 -41.156 -35.781 1 92 569 THR A C 1
ATOM 4615 O O . THR A 1 569 ? -5.953 -42.219 -35.719 1 92 569 THR A O 1
ATOM 4618 N N . LYS A 1 570 ? -4.086 -40.969 -35.812 1 92.56 570 LYS A N 1
ATOM 4619 C CA . LYS A 1 570 ? -3.215 -42.156 -35.719 1 92.56 570 LYS A CA 1
ATOM 4620 C C . LYS A 1 570 ? -3.281 -42.781 -34.344 1 92.56 570 LYS A C 1
ATOM 4622 O O . LYS A 1 570 ? -3.24 -44.031 -34.219 1 92.56 570 LYS A O 1
ATOM 4627 N N . TYR A 1 571 ? -3.316 -41.906 -33.344 1 94.94 571 TYR A N 1
ATOM 4628 C CA . TYR A 1 571 ? -3.291 -42.406 -31.953 1 94.94 571 TYR A CA 1
ATOM 4629 C C . TYR A 1 571 ? -4.48 -41.844 -31.172 1 94.94 571 TYR A C 1
ATOM 4631 O O . TYR A 1 571 ? -4.305 -41.125 -30.203 1 94.94 571 TYR A O 1
ATOM 4639 N N . PRO A 1 572 ? -5.688 -42.25 -31.406 1 93.25 572 PRO A N 1
ATOM 4640 C CA . PRO A 1 572 ? -6.879 -41.688 -30.781 1 93.25 572 PRO A CA 1
ATOM 4641 C C . PRO A 1 572 ? -6.953 -42 -29.281 1 93.25 572 PRO A C 1
ATOM 4643 O O . PRO A 1 572 ? -7.363 -41.156 -28.484 1 93.25 572 PRO A O 1
ATOM 4646 N N . HIS A 1 573 ? -6.578 -43.219 -28.922 1 93.69 573 HIS A N 1
ATOM 4647 C CA . HIS A 1 573 ? -6.66 -43.594 -27.516 1 93.69 573 HIS A CA 1
ATOM 4648 C C . HIS A 1 573 ? -5.605 -42.875 -26.688 1 93.69 573 HIS A C 1
ATOM 4650 O O . HIS A 1 573 ? -5.879 -42.438 -25.562 1 93.69 573 HIS A O 1
ATOM 4656 N N . LEU A 1 574 ? -4.434 -42.75 -27.25 1 95.94 574 LEU A N 1
ATOM 4657 C CA . LEU A 1 574 ? -3.371 -42.031 -26.547 1 95.94 574 LEU A CA 1
ATOM 4658 C C . LEU A 1 574 ? -3.682 -40.531 -26.453 1 95.94 574 LEU A C 1
ATOM 4660 O O . LEU A 1 574 ? -3.275 -39.875 -25.5 1 95.94 574 LEU A O 1
ATOM 4664 N N . THR A 1 575 ? -4.387 -40 -27.453 1 95.06 575 THR A N 1
ATOM 4665 C CA . THR A 1 575 ? -4.824 -38.594 -27.406 1 95.06 575 THR A CA 1
ATOM 4666 C C . THR A 1 575 ? -5.762 -38.375 -26.219 1 95.06 575 THR A C 1
ATOM 4668 O O . THR A 1 575 ? -5.676 -37.344 -25.547 1 95.06 575 THR A O 1
ATOM 4671 N N . GLU A 1 576 ? -6.59 -39.312 -25.984 1 93.81 576 GLU A N 1
ATOM 4672 C CA . GLU A 1 576 ? -7.484 -39.25 -24.828 1 93.81 576 GLU A CA 1
ATOM 4673 C C . GLU A 1 576 ? -6.703 -39.25 -23.531 1 93.81 576 GLU A C 1
ATOM 4675 O O . GLU A 1 576 ? -7.055 -38.531 -22.578 1 93.81 576 GLU A O 1
ATOM 4680 N N . LEU A 1 577 ? -5.676 -40.062 -23.469 1 95.56 577 LEU A N 1
ATOM 4681 C CA . LEU A 1 577 ? -4.844 -40.094 -22.266 1 95.56 577 LEU A CA 1
ATOM 4682 C C . LEU A 1 577 ? -4.117 -38.75 -22.078 1 95.56 577 LEU A C 1
ATOM 4684 O O . LEU A 1 577 ? -3.891 -38.344 -20.938 1 95.56 577 LEU A O 1
ATOM 4688 N N . PHE A 1 578 ? -3.725 -38.156 -23.234 1 95.56 578 PHE A N 1
ATOM 4689 C CA . PHE A 1 578 ? -3.113 -36.844 -23.172 1 95.56 578 PHE A CA 1
ATOM 4690 C C . PHE A 1 578 ? -4.047 -35.844 -22.5 1 95.56 578 PHE A C 1
ATOM 4692 O O . PHE A 1 578 ? -3.625 -35.094 -21.609 1 95.56 578 PHE A O 1
ATOM 4699 N N . LEU A 1 579 ? -5.328 -35.781 -22.844 1 95.06 579 LEU A N 1
ATOM 4700 C CA . LEU A 1 579 ? -6.316 -34.875 -22.281 1 95.06 579 LEU A CA 1
ATOM 4701 C C . LEU A 1 579 ? -6.453 -35.094 -20.766 1 95.06 579 LEU A C 1
ATOM 4703 O O . LEU A 1 579 ? -6.594 -34.125 -20.016 1 95.06 579 LEU A O 1
ATOM 4707 N N . LYS A 1 580 ? -6.285 -36.281 -20.359 1 95.25 580 LYS A N 1
ATOM 4708 C CA . LYS A 1 580 ? -6.512 -36.625 -18.953 1 95.25 580 LYS A CA 1
ATOM 4709 C C . LYS A 1 580 ? -5.258 -36.375 -18.125 1 95.25 580 LYS A C 1
ATOM 4711 O O . LYS A 1 580 ? -5.316 -35.688 -17.094 1 95.25 580 LYS A O 1
ATOM 4716 N N . PHE A 1 581 ? -4.121 -36.812 -18.594 1 95.75 581 PHE A N 1
ATOM 4717 C CA . PHE A 1 581 ? -2.951 -36.906 -17.734 1 95.75 581 PHE A CA 1
ATOM 4718 C C . PHE A 1 581 ? -2.055 -35.688 -17.906 1 95.75 581 PHE A C 1
ATOM 4720 O O . PHE A 1 581 ? -1.273 -35.375 -17 1 95.75 581 PHE A O 1
ATOM 4727 N N . CYS A 1 582 ? -2.15 -34.969 -19 1 94.94 582 CYS A N 1
ATOM 4728 C CA . CYS A 1 582 ? -1.235 -33.875 -19.25 1 94.94 582 CYS A CA 1
ATOM 4729 C C . CYS A 1 582 ? -1.884 -32.531 -18.875 1 94.94 582 CYS A C 1
ATOM 4731 O O . CYS A 1 582 ? -1.289 -31.469 -19.078 1 94.94 582 CYS A O 1
ATOM 4733 N N . CYS A 1 583 ? -3.094 -32.562 -18.344 1 94.75 583 CYS A N 1
ATOM 4734 C CA . CYS A 1 583 ? -3.744 -31.312 -17.953 1 94.75 583 CYS A CA 1
ATOM 4735 C C . CYS A 1 583 ? -3.262 -30.844 -16.594 1 94.75 583 CYS A C 1
ATOM 4737 O O . CYS A 1 583 ? -3.477 -29.688 -16.219 1 94.75 583 CYS A O 1
ATOM 4739 N N . ALA A 1 584 ? -2.529 -31.688 -15.82 1 94.25 584 ALA A N 1
ATOM 4740 C CA . ALA A 1 584 ? -2.008 -31.328 -14.508 1 94.25 584 ALA A CA 1
ATOM 4741 C C . ALA A 1 584 ? -0.711 -30.531 -14.641 1 94.25 584 ALA A C 1
ATOM 4743 O O . ALA A 1 584 ? 0.198 -30.922 -15.375 1 94.25 584 ALA A O 1
ATOM 4744 N N . PRO A 1 585 ? -0.65 -29.375 -13.961 1 93.12 585 PRO A N 1
ATOM 4745 C CA . PRO A 1 585 ? 0.619 -28.641 -13.938 1 93.12 585 PRO A CA 1
ATOM 4746 C C . PRO A 1 585 ? 1.653 -29.281 -13.016 1 93.12 585 PRO A C 1
ATOM 4748 O O . PRO A 1 585 ? 1.323 -30.188 -12.25 1 93.12 585 PRO A O 1
ATOM 4751 N N . ALA A 1 586 ? 2.855 -28.828 -13.164 1 91.56 586 ALA A N 1
ATOM 4752 C CA . ALA A 1 586 ? 3.934 -29.406 -12.359 1 91.56 586 ALA A CA 1
ATOM 4753 C C . ALA A 1 586 ? 4.047 -28.688 -11.016 1 91.56 586 ALA A C 1
ATOM 4755 O O . ALA A 1 586 ? 4.68 -29.188 -10.086 1 91.56 586 ALA A O 1
ATOM 4756 N N . THR A 1 587 ? 3.49 -27.5 -10.984 1 92.12 587 THR A N 1
ATOM 4757 C CA . THR A 1 587 ? 3.646 -26.703 -9.781 1 92.12 587 THR A CA 1
ATOM 4758 C C . THR A 1 587 ? 2.342 -26 -9.43 1 92.12 587 THR A C 1
ATOM 4760 O O . THR A 1 587 ? 1.422 -25.938 -10.25 1 92.12 587 THR A O 1
ATOM 4763 N N . SER A 1 588 ? 2.279 -25.531 -8.188 1 90.12 588 SER A N 1
ATOM 4764 C CA . SER A 1 588 ? 1.149 -24.719 -7.73 1 90.12 588 SER A CA 1
ATOM 4765 C C . SER A 1 588 ? 1.429 -23.234 -7.902 1 90.12 588 SER A C 1
ATOM 4767 O O . SER A 1 588 ? 1.021 -22.422 -7.066 1 90.12 588 SER A O 1
ATOM 4769 N N . SER A 1 589 ? 2.133 -22.844 -8.906 1 88.62 589 SER A N 1
ATOM 4770 C CA . SER A 1 589 ? 2.553 -21.469 -9.148 1 88.62 589 SER A CA 1
ATOM 4771 C C . SER A 1 589 ? 1.352 -20.531 -9.297 1 88.62 589 SER A C 1
ATOM 4773 O O . SER A 1 589 ? 1.421 -19.359 -8.938 1 88.62 589 SER A O 1
ATOM 4775 N N . GLU A 1 590 ? 0.264 -21.047 -9.898 1 89.81 590 GLU A N 1
ATOM 4776 C CA . GLU A 1 590 ? -0.921 -20.203 -10.062 1 89.81 590 GLU A CA 1
ATOM 4777 C C . GLU A 1 590 ? -1.476 -19.766 -8.711 1 89.81 590 GLU A C 1
ATOM 4779 O O . GLU A 1 590 ? -2.012 -18.656 -8.586 1 89.81 590 GLU A O 1
ATOM 4784 N N . SER A 1 591 ? -1.343 -20.625 -7.723 1 89.94 591 SER A N 1
ATOM 4785 C CA . SER A 1 591 ? -1.74 -20.234 -6.371 1 89.94 591 SER A CA 1
ATOM 4786 C C . SER A 1 591 ? -0.872 -19.094 -5.848 1 89.94 591 SER A C 1
ATOM 4788 O O . SER A 1 591 ? -1.378 -18.156 -5.23 1 89.94 591 SER A O 1
ATOM 4790 N N . GLU A 1 592 ? 0.397 -19.203 -6.078 1 83.94 592 GLU A N 1
ATOM 4791 C CA . GLU A 1 592 ? 1.313 -18.156 -5.645 1 83.94 592 GLU A CA 1
ATOM 4792 C C . GLU A 1 592 ? 0.984 -16.828 -6.316 1 83.94 592 GLU A C 1
ATOM 4794 O O . GLU A 1 592 ? 1.048 -15.766 -5.68 1 83.94 592 GLU A O 1
ATOM 4799 N N . ARG A 1 593 ? 0.734 -16.938 -7.547 1 86.56 593 ARG A N 1
ATOM 4800 C CA . ARG A 1 593 ? 0.345 -15.742 -8.281 1 86.56 593 ARG A CA 1
ATOM 4801 C C . ARG A 1 593 ? -0.94 -15.148 -7.715 1 86.56 593 ARG A C 1
ATOM 4803 O O . ARG A 1 593 ? -1.073 -13.922 -7.609 1 86.56 593 ARG A O 1
ATOM 4810 N N . LEU A 1 594 ? -1.851 -16.047 -7.441 1 91.19 594 LEU A N 1
ATOM 4811 C CA . LEU A 1 594 ? -3.104 -15.617 -6.824 1 91.19 594 LEU A CA 1
ATOM 4812 C C . LEU A 1 594 ? -2.848 -14.945 -5.484 1 91.19 594 LEU A C 1
ATOM 4814 O O . LEU A 1 594 ? -3.43 -13.891 -5.191 1 91.19 594 LEU A O 1
ATOM 4818 N N . PHE A 1 595 ? -1.978 -15.484 -4.672 1 86.12 595 PHE A N 1
ATOM 4819 C CA . PHE A 1 595 ? -1.693 -14.938 -3.35 1 86.12 595 PHE A CA 1
ATOM 4820 C C . PHE A 1 595 ? -0.967 -13.602 -3.455 1 86.12 595 PHE A C 1
ATOM 4822 O O . PHE A 1 595 ? -1.152 -12.727 -2.613 1 86.12 595 PHE A O 1
ATOM 4829 N N . SER A 1 596 ? -0.126 -13.5 -4.453 1 82.56 596 SER A N 1
ATOM 4830 C CA . SER A 1 596 ? 0.476 -12.195 -4.715 1 82.56 596 SER A CA 1
ATOM 4831 C C . SER A 1 596 ? -0.591 -11.125 -4.934 1 82.56 596 SER A C 1
ATOM 4833 O O . SER A 1 596 ? -0.473 -10.008 -4.422 1 82.56 596 SER A O 1
ATOM 4835 N N . THR A 1 597 ? -1.589 -11.492 -5.688 1 84.62 597 THR A N 1
ATOM 4836 C CA . THR A 1 597 ? -2.723 -10.602 -5.91 1 84.62 597 THR A CA 1
ATOM 4837 C C . THR A 1 597 ? -3.438 -10.297 -4.594 1 84.62 597 THR A C 1
ATOM 4839 O O . THR A 1 597 ? -3.846 -9.164 -4.352 1 84.62 597 THR A O 1
ATOM 4842 N N . VAL A 1 598 ? -3.588 -11.305 -3.822 1 83.62 598 VAL A N 1
ATOM 4843 C CA . VAL A 1 598 ? -4.23 -11.148 -2.521 1 83.62 598 VAL A CA 1
ATOM 4844 C C . VAL A 1 598 ? -3.459 -10.125 -1.687 1 83.62 598 VAL A C 1
ATOM 4846 O O . VAL A 1 598 ? -4.051 -9.211 -1.107 1 83.62 598 VAL A O 1
ATOM 4849 N N . ASN A 1 599 ? -2.188 -10.219 -1.741 1 76.06 599 ASN A N 1
ATOM 4850 C CA . ASN A 1 599 ? -1.334 -9.297 -0.993 1 76.06 599 ASN A CA 1
ATOM 4851 C C . ASN A 1 599 ? -1.474 -7.867 -1.498 1 76.06 599 ASN A C 1
ATOM 4853 O O . ASN A 1 599 ? -1.517 -6.926 -0.703 1 76.06 599 ASN A O 1
ATOM 4857 N N . SER A 1 600 ? -1.562 -7.75 -2.725 1 73.94 600 SER A N 1
ATOM 4858 C CA . SER A 1 600 ? -1.725 -6.43 -3.32 1 73.94 600 SER A CA 1
ATOM 4859 C C . SER A 1 600 ? -3.096 -5.844 -3 1 73.94 600 SER A C 1
ATOM 4861 O O . SER A 1 600 ? -3.232 -4.633 -2.814 1 73.94 600 SER A O 1
ATOM 4863 N N . THR A 1 601 ? -4.012 -6.73 -3.07 1 74.5 601 THR A N 1
ATOM 4864 C CA . THR A 1 601 ? -5.383 -6.312 -2.811 1 74.5 601 THR A CA 1
ATOM 4865 C C . THR A 1 601 ? -5.543 -5.855 -1.363 1 74.5 601 THR A C 1
ATOM 4867 O O . THR A 1 601 ? -6.262 -4.891 -1.088 1 74.5 601 THR A O 1
ATOM 4870 N N . LEU A 1 602 ? -4.863 -6.535 -0.427 1 65.94 602 LEU A N 1
ATOM 4871 C CA . LEU A 1 602 ? -4.957 -6.223 0.995 1 65.94 602 LEU A CA 1
ATOM 4872 C C . LEU A 1 602 ? -3.994 -5.102 1.37 1 65.94 602 LEU A C 1
ATOM 4874 O O . LEU A 1 602 ? -3.77 -4.84 2.555 1 65.94 602 LEU A O 1
ATOM 4878 N N . GLY A 1 603 ? -3.473 -4.328 0.45 1 60 603 GLY A N 1
ATOM 4879 C CA . GLY A 1 603 ? -2.555 -3.244 0.758 1 60 603 GLY A CA 1
ATOM 4880 C C . GLY A 1 603 ? -3.158 -2.189 1.668 1 60 603 GLY A C 1
ATOM 4881 O O . GLY A 1 603 ? -4.23 -2.396 2.242 1 60 603 GLY A O 1
ATOM 4882 N N . ALA A 1 604 ? -2.545 -1.09 1.901 1 54.22 604 ALA A N 1
ATOM 4883 C CA . ALA A 1 604 ? -2.783 -0.06 2.91 1 54.22 604 ALA A CA 1
ATOM 4884 C C . ALA A 1 604 ? -4.227 0.437 2.854 1 54.22 604 ALA A C 1
ATOM 4886 O O . ALA A 1 604 ? -4.82 0.752 3.887 1 54.22 604 ALA A O 1
ATOM 4887 N N . MET A 1 605 ? -4.828 0.365 1.677 1 50.72 605 MET A N 1
ATOM 4888 C CA . MET A 1 605 ? -6.117 1.034 1.554 1 50.72 605 MET A CA 1
ATOM 4889 C C . MET A 1 605 ? -7.266 0.049 1.755 1 50.72 605 MET A C 1
ATOM 4891 O O . MET A 1 605 ? -8.43 0.439 1.75 1 50.72 605 MET A O 1
ATOM 4895 N N . ARG A 1 606 ? -6.906 -1.286 2.002 1 57.75 606 ARG A N 1
ATOM 4896 C CA . ARG A 1 606 ? -7.98 -2.273 2.027 1 57.75 606 ARG A CA 1
ATOM 4897 C C . ARG A 1 606 ? -7.777 -3.275 3.158 1 57.75 606 ARG A C 1
ATOM 4899 O O . ARG A 1 606 ? -7.977 -4.477 2.975 1 57.75 606 ARG A O 1
ATOM 4906 N N . LYS A 1 607 ? -7.359 -2.709 4.254 1 55.28 607 LYS A N 1
ATOM 4907 C CA . LYS A 1 607 ? -7.047 -3.607 5.359 1 55.28 607 LYS A CA 1
ATOM 4908 C C . LYS A 1 607 ? -8.32 -4.16 5.992 1 55.28 607 LYS A C 1
ATOM 4910 O O . LYS A 1 607 ? -8.32 -5.27 6.531 1 55.28 607 LYS A O 1
ATOM 4915 N N . GLY A 1 608 ? -9.477 -3.529 5.699 1 64.44 608 GLY A N 1
ATOM 4916 C CA . GLY A 1 608 ? -10.688 -3.959 6.375 1 64.44 608 GLY A CA 1
ATOM 4917 C C . GLY A 1 608 ? -11.602 -4.785 5.492 1 64.44 608 GLY A C 1
ATOM 4918 O O . GLY A 1 608 ? -12.789 -4.945 5.793 1 64.44 608 GLY A O 1
ATOM 4919 N N . LEU A 1 609 ? -11.117 -5.406 4.457 1 75.88 609 LEU A N 1
ATOM 4920 C CA . LEU A 1 609 ? -11.938 -6.156 3.512 1 75.88 609 LEU A CA 1
ATOM 4921 C C . LEU A 1 609 ? -12.383 -7.484 4.113 1 75.88 609 LEU A C 1
ATOM 4923 O O . LEU A 1 609 ? -11.594 -8.18 4.754 1 75.88 609 LEU A O 1
ATOM 4927 N N . SER A 1 610 ? -13.695 -7.766 3.971 1 79.25 610 SER A N 1
ATOM 4928 C CA . SER A 1 610 ? -14.172 -9.07 4.406 1 79.25 610 SER A CA 1
ATOM 4929 C C . SER A 1 610 ? -13.602 -10.188 3.545 1 79.25 610 SER A C 1
ATOM 4931 O O . SER A 1 610 ? -13.172 -9.953 2.414 1 79.25 610 SER A O 1
ATOM 4933 N N . GLY A 1 611 ? -13.648 -11.375 4.133 1 82.12 611 GLY A N 1
ATOM 4934 C CA . GLY A 1 611 ? -13.188 -12.539 3.385 1 82.12 611 GLY A CA 1
ATOM 4935 C C . GLY A 1 611 ? -13.977 -12.773 2.109 1 82.12 611 GLY A C 1
ATOM 4936 O O . GLY A 1 611 ? -13.406 -13.148 1.082 1 82.12 611 GLY A O 1
ATOM 4937 N N . GLU A 1 612 ? -15.211 -12.484 2.176 1 86.31 612 GLU A N 1
ATOM 4938 C CA . GLU A 1 612 ? -16.078 -12.695 1.023 1 86.31 612 GLU A CA 1
ATOM 4939 C C . GLU A 1 612 ? -15.742 -11.727 -0.108 1 86.31 612 GLU A C 1
ATOM 4941 O O . GLU A 1 612 ? -15.633 -12.141 -1.267 1 86.31 612 GLU A O 1
ATOM 4946 N N . HIS A 1 613 ? -15.617 -10.492 0.25 1 88.69 613 HIS A N 1
ATOM 4947 C CA . HIS A 1 613 ? -15.281 -9.492 -0.76 1 88.69 613 HIS A CA 1
ATOM 4948 C C . HIS A 1 613 ? -13.891 -9.742 -1.336 1 88.69 613 HIS A C 1
ATOM 4950 O O . HIS A 1 613 ? -13.664 -9.562 -2.535 1 88.69 613 HIS A O 1
ATOM 4956 N N . LEU A 1 614 ? -13.047 -10.164 -0.436 1 88.62 614 LEU A N 1
ATOM 4957 C CA . LEU A 1 614 ? -11.695 -10.477 -0.889 1 88.62 614 LEU A CA 1
ATOM 4958 C C . LEU A 1 614 ? -11.711 -11.602 -1.918 1 88.62 614 LEU A C 1
ATOM 4960 O O . LEU A 1 614 ? -11.078 -11.492 -2.971 1 88.62 614 LEU A O 1
ATOM 4964 N N . GLU A 1 615 ? -12.422 -12.625 -1.613 1 91.94 615 GLU A N 1
ATOM 4965 C CA . GLU A 1 615 ? -12.531 -13.75 -2.539 1 91.94 615 GLU A CA 1
ATOM 4966 C C . GLU A 1 615 ? -13.117 -13.305 -3.875 1 91.94 615 GLU A C 1
ATOM 4968 O O . GLU A 1 615 ? -12.602 -13.656 -4.938 1 91.94 615 GLU A O 1
ATOM 4973 N N . GLN A 1 616 ? -14.172 -12.523 -3.805 1 94 616 GLN A N 1
ATOM 4974 C CA . GLN A 1 616 ? -14.844 -12.086 -5.027 1 94 616 GLN A CA 1
ATOM 4975 C C . GLN A 1 616 ? -13.914 -11.219 -5.879 1 94 616 GLN A C 1
ATOM 4977 O O . GLN A 1 616 ? -13.867 -11.375 -7.102 1 94 616 GLN A O 1
ATOM 4982 N N . LEU A 1 617 ? -13.211 -10.32 -5.227 1 93.06 617 LEU A N 1
ATOM 4983 C CA . LEU A 1 617 ? -12.305 -9.43 -5.934 1 93.06 617 LEU A CA 1
ATOM 4984 C C . LEU A 1 617 ? -11.195 -10.211 -6.629 1 93.06 617 LEU A C 1
ATOM 4986 O O . LEU A 1 617 ? -10.922 -10 -7.812 1 93.06 617 LEU A O 1
ATOM 4990 N N . VAL A 1 618 ? -10.594 -11.156 -5.914 1 93.06 618 VAL A N 1
ATOM 4991 C CA . VAL A 1 618 ? -9.477 -11.945 -6.434 1 93.06 618 VAL A CA 1
ATOM 4992 C C . VAL A 1 618 ? -9.969 -12.875 -7.539 1 93.06 618 VAL A C 1
ATOM 4994 O O . VAL A 1 618 ? -9.344 -12.977 -8.602 1 93.06 618 VAL A O 1
ATOM 4997 N N . PHE A 1 619 ? -11.117 -13.508 -7.285 1 96 619 PHE A N 1
ATOM 4998 C CA . PHE A 1 619 ? -11.742 -14.406 -8.25 1 96 619 PHE A CA 1
ATOM 4999 C C . PHE A 1 619 ? -12.039 -13.672 -9.555 1 96 619 PHE A C 1
ATOM 5001 O O . PHE A 1 619 ? -11.711 -14.164 -10.633 1 96 619 PHE A O 1
ATOM 5008 N N . CYS A 1 620 ? -12.641 -12.516 -9.453 1 95.38 620 CYS A N 1
ATOM 5009 C CA . CYS A 1 620 ? -13.023 -11.75 -10.633 1 95.38 620 CYS A CA 1
ATOM 5010 C C . CYS A 1 620 ? -11.797 -11.25 -11.383 1 95.38 620 CYS A C 1
ATOM 5012 O O . CYS A 1 620 ? -11.742 -11.32 -12.617 1 95.38 620 CYS A O 1
ATOM 5014 N N . ARG A 1 621 ? -10.797 -10.766 -10.672 1 94.75 621 ARG A N 1
ATOM 5015 C CA . ARG A 1 621 ? -9.586 -10.258 -11.305 1 94.75 621 ARG A CA 1
ATOM 5016 C C . ARG A 1 621 ? -8.953 -11.32 -12.203 1 94.75 621 ARG A C 1
ATOM 5018 O O . ARG A 1 621 ? -8.734 -11.086 -13.391 1 94.75 621 ARG A O 1
ATOM 5025 N N . HIS A 1 622 ? -8.688 -12.391 -11.602 1 94.88 622 HIS A N 1
ATOM 5026 C CA . HIS A 1 622 ? -7.938 -13.422 -12.305 1 94.88 622 HIS A CA 1
ATOM 5027 C C . HIS A 1 622 ? -8.727 -13.969 -13.484 1 94.88 622 HIS A C 1
ATOM 5029 O O . HIS A 1 622 ? -8.188 -14.125 -14.586 1 94.88 622 HIS A O 1
ATOM 5035 N N . ASN A 1 623 ? -9.984 -14.227 -13.312 1 95.5 623 ASN A N 1
ATOM 5036 C CA . ASN A 1 623 ? -10.758 -14.859 -14.375 1 95.5 623 ASN A CA 1
ATOM 5037 C C . ASN A 1 623 ? -11.078 -13.875 -15.492 1 95.5 623 ASN A C 1
ATOM 5039 O O . ASN A 1 623 ? -11.227 -14.266 -16.656 1 95.5 623 ASN A O 1
ATOM 5043 N N . ILE A 1 624 ? -11.203 -12.555 -15.188 1 94.75 624 ILE A N 1
ATOM 5044 C CA . ILE A 1 624 ? -11.367 -11.562 -16.25 1 94.75 624 ILE A CA 1
ATOM 5045 C C . ILE A 1 624 ? -10.102 -11.492 -17.094 1 94.75 624 ILE A C 1
ATOM 5047 O O . ILE A 1 624 ? -10.164 -11.445 -18.328 1 94.75 624 ILE A O 1
ATOM 5051 N N . LEU A 1 625 ? -8.992 -11.523 -16.469 1 91.94 625 LEU A N 1
ATOM 5052 C CA . LEU A 1 625 ? -7.727 -11.398 -17.188 1 91.94 625 LEU A CA 1
ATOM 5053 C C . LEU A 1 625 ? -7.418 -12.664 -17.984 1 91.94 625 LEU A C 1
ATOM 5055 O O . LEU A 1 625 ? -6.746 -12.602 -19.016 1 91.94 625 LEU A O 1
ATOM 5059 N N . ILE A 1 626 ? -7.934 -13.812 -17.516 1 91.5 626 ILE A N 1
ATOM 5060 C CA . ILE A 1 626 ? -7.723 -15.078 -18.203 1 91.5 626 ILE A CA 1
ATOM 5061 C C . ILE A 1 626 ? -8.672 -15.188 -19.391 1 91.5 626 ILE A C 1
ATOM 5063 O O . ILE A 1 626 ? -8.266 -15.555 -20.484 1 91.5 626 ILE A O 1
ATOM 5067 N N . ASN A 1 627 ? -9.992 -14.859 -19.172 1 90.38 627 ASN A N 1
ATOM 5068 C CA . ASN A 1 627 ? -11.031 -15.117 -20.156 1 90.38 627 ASN A CA 1
ATOM 5069 C C . ASN A 1 627 ? -11.453 -13.836 -20.875 1 90.38 627 ASN A C 1
ATOM 5071 O O . ASN A 1 627 ? -12.25 -13.875 -21.812 1 90.38 627 ASN A O 1
ATOM 5075 N N . GLY A 1 628 ? -10.992 -12.695 -20.438 1 88.44 628 GLY A N 1
ATOM 5076 C CA . GLY A 1 628 ? -11.359 -11.43 -21.062 1 88.44 628 GLY A CA 1
ATOM 5077 C C . GLY A 1 628 ? -12.484 -10.711 -20.344 1 88.44 628 GLY A C 1
ATOM 5078 O O . GLY A 1 628 ? -13.188 -11.305 -19.531 1 88.44 628 GLY A O 1
ATOM 5079 N N . PHE A 1 629 ? -12.641 -9.438 -20.688 1 89.81 629 PHE A N 1
ATOM 5080 C CA . PHE A 1 629 ? -13.664 -8.586 -20.094 1 89.81 629 PHE A CA 1
ATOM 5081 C C . PHE A 1 629 ? -15.055 -8.984 -20.594 1 89.81 629 PHE A C 1
ATOM 5083 O O . PHE A 1 629 ? -15.188 -9.609 -21.641 1 89.81 629 PHE A O 1
ATOM 5090 N N . LEU A 1 630 ? -16.109 -8.75 -19.812 1 83.94 630 LEU A N 1
ATOM 5091 C CA . LEU A 1 630 ? -17.484 -9.07 -20.156 1 83.94 630 LEU A CA 1
ATOM 5092 C C . LEU A 1 630 ? -18.078 -7.996 -21.062 1 83.94 630 LEU A C 1
ATOM 5094 O O . LEU A 1 630 ? -17.781 -6.809 -20.906 1 83.94 630 LEU A O 1
ATOM 5098 N N . MET B 1 1 ? 39.094 4.488 -39.812 1 22.52 1 MET B N 1
ATOM 5099 C CA . MET B 1 1 ? 38.938 3.705 -38.594 1 22.52 1 MET B CA 1
ATOM 5100 C C . MET B 1 1 ? 39.125 4.582 -37.344 1 22.52 1 MET B C 1
ATOM 5102 O O . MET B 1 1 ? 40.219 5.062 -37.062 1 22.52 1 MET B O 1
ATOM 5106 N N . LEU B 1 2 ? 38.156 5.367 -37.062 1 34.84 2 LEU B N 1
ATOM 5107 C CA . LEU B 1 2 ? 38.5 6.461 -36.156 1 34.84 2 LEU B CA 1
ATOM 5108 C C . LEU B 1 2 ? 38.938 5.926 -34.781 1 34.84 2 LEU B C 1
ATOM 5110 O O . LEU B 1 2 ? 38.406 4.906 -34.312 1 34.84 2 LEU B O 1
ATOM 5114 N N . PRO B 1 3 ? 40.125 6.211 -34.344 1 37.03 3 PRO B N 1
ATOM 5115 C CA . PRO B 1 3 ? 40.688 5.551 -33.156 1 37.03 3 PRO B CA 1
ATOM 5116 C C . PRO B 1 3 ? 39.719 5.492 -31.984 1 37.03 3 PRO B C 1
ATOM 5118 O O . PRO B 1 3 ? 38.906 6.383 -31.828 1 37.03 3 PRO B O 1
ATOM 5121 N N . LYS B 1 4 ? 39.438 4.203 -31.516 1 44.47 4 LYS B N 1
ATOM 5122 C CA . LYS B 1 4 ? 38.469 3.643 -30.609 1 44.47 4 LYS B CA 1
ATOM 5123 C C . LYS B 1 4 ? 38.375 4.449 -29.328 1 44.47 4 LYS B C 1
ATOM 5125 O O . LYS B 1 4 ? 37.281 4.598 -28.75 1 44.47 4 LYS B O 1
ATOM 5130 N N . ASN B 1 5 ? 39.531 4.656 -28.75 1 44.66 5 ASN B N 1
ATOM 5131 C CA . ASN B 1 5 ? 39.688 5.172 -27.391 1 44.66 5 ASN B CA 1
ATOM 5132 C C . ASN B 1 5 ? 39.656 6.699 -27.359 1 44.66 5 ASN B C 1
ATOM 5134 O O . ASN B 1 5 ? 40.188 7.32 -26.438 1 44.66 5 ASN B O 1
ATOM 5138 N N . LYS B 1 6 ? 39.625 7.461 -28.469 1 51.94 6 LYS B N 1
ATOM 5139 C CA . LYS B 1 6 ? 39.938 8.891 -28.453 1 51.94 6 LYS B CA 1
ATOM 5140 C C . LYS B 1 6 ? 38.719 9.695 -28.031 1 51.94 6 LYS B C 1
ATOM 5142 O O . LYS B 1 6 ? 37.594 9.445 -28.516 1 51.94 6 LYS B O 1
ATOM 5147 N N . LEU B 1 7 ? 38.969 10.422 -26.953 1 56.62 7 LEU B N 1
ATOM 5148 C CA . LEU B 1 7 ? 38.031 11.453 -26.562 1 56.62 7 LEU B CA 1
ATOM 5149 C C . LEU B 1 7 ? 37.562 12.273 -27.766 1 56.62 7 LEU B C 1
ATOM 5151 O O . LEU B 1 7 ? 38.406 12.703 -28.562 1 56.62 7 LEU B O 1
ATOM 5155 N N . ILE B 1 8 ? 36.406 11.992 -28.188 1 63.16 8 ILE B N 1
ATOM 5156 C CA . ILE B 1 8 ? 35.906 12.773 -29.312 1 63.16 8 ILE B CA 1
ATOM 5157 C C . ILE B 1 8 ? 35.219 14.047 -28.797 1 63.16 8 ILE B C 1
ATOM 5159 O O . ILE B 1 8 ? 34.375 13.984 -27.891 1 63.16 8 ILE B O 1
ATOM 5163 N N . LEU B 1 9 ? 35.812 15.094 -29.094 1 70.25 9 LEU B N 1
ATOM 5164 C CA . LEU B 1 9 ? 35.219 16.406 -28.828 1 70.25 9 LEU B CA 1
ATOM 5165 C C . LEU B 1 9 ? 34.156 16.719 -29.859 1 70.25 9 LEU B C 1
ATOM 5167 O O . LEU B 1 9 ? 34.438 16.844 -31.062 1 70.25 9 LEU B O 1
ATOM 5171 N N . ALA B 1 10 ? 32.938 16.562 -29.469 1 70.94 10 ALA B N 1
ATOM 5172 C CA . ALA B 1 10 ? 31.844 16.969 -30.344 1 70.94 10 ALA B CA 1
ATOM 5173 C C . ALA B 1 10 ? 31.531 18.453 -30.188 1 70.94 10 ALA B C 1
ATOM 5175 O O . ALA B 1 10 ? 31.438 18.969 -29.062 1 70.94 10 ALA B O 1
ATOM 5176 N N . THR B 1 11 ? 31.672 19.266 -31.172 1 73.56 11 THR B N 1
ATOM 5177 C CA . THR B 1 11 ? 31.406 20.703 -31.219 1 73.56 11 THR B CA 1
ATOM 5178 C C . THR B 1 11 ? 30.156 21 -32.062 1 73.56 11 THR B C 1
ATOM 5180 O O . THR B 1 11 ? 30.031 20.516 -33.188 1 73.56 11 THR B O 1
ATOM 5183 N N . CYS B 1 12 ? 29.188 21.594 -31.453 1 67.56 12 CYS B N 1
ATOM 5184 C CA . CYS B 1 12 ? 28.031 22.047 -32.219 1 67.56 12 CYS B CA 1
ATOM 5185 C C . CYS B 1 12 ? 28.406 23.125 -33.219 1 67.56 12 CYS B C 1
ATOM 5187 O O . CYS B 1 12 ? 29.078 24.094 -32.875 1 67.56 12 CYS B O 1
ATOM 5189 N N . LYS B 1 13 ? 28.234 22.922 -34.344 1 73.81 13 LYS B N 1
ATOM 5190 C CA . LYS B 1 13 ? 28.609 23.828 -35.406 1 73.81 13 LYS B CA 1
ATOM 5191 C C . LYS B 1 13 ? 27.875 25.156 -35.281 1 73.81 13 LYS B C 1
ATOM 5193 O O . LYS B 1 13 ? 28.391 26.188 -35.719 1 73.81 13 LYS B O 1
ATOM 5198 N N . SER B 1 14 ? 26.688 25.156 -34.656 1 70.75 14 SER B N 1
ATOM 5199 C CA . SER B 1 14 ? 25.906 26.375 -34.594 1 70.75 14 SER B CA 1
ATOM 5200 C C . SER B 1 14 ? 26.297 27.234 -33.406 1 70.75 14 SER B C 1
ATOM 5202 O O . SER B 1 14 ? 26.281 28.469 -33.469 1 70.75 14 SER B O 1
ATOM 5204 N N . CYS B 1 15 ? 26.547 26.781 -32.219 1 69.56 15 CYS B N 1
ATOM 5205 C CA . CYS B 1 15 ? 26.812 27.625 -31.062 1 69.56 15 CYS B CA 1
ATOM 5206 C C . CYS B 1 15 ? 28.188 27.297 -30.469 1 69.56 15 CYS B C 1
ATOM 5208 O O . CYS B 1 15 ? 28.547 27.828 -29.406 1 69.56 15 CYS B O 1
ATOM 5210 N N . GLU B 1 16 ? 29.062 26.453 -31.016 1 71.88 16 GLU B N 1
ATOM 5211 C CA . GLU B 1 16 ? 30.422 26.094 -30.609 1 71.88 16 GLU B CA 1
ATOM 5212 C C . GLU B 1 16 ? 30.438 25.375 -29.266 1 71.88 16 GLU B C 1
ATOM 5214 O O . GLU B 1 16 ? 31.469 25.281 -28.609 1 71.88 16 GLU B O 1
ATOM 5219 N N . TYR B 1 17 ? 29.312 24.984 -28.891 1 69.12 17 TYR B N 1
ATOM 5220 C CA . TYR B 1 17 ? 29.219 24.156 -27.703 1 69.12 17 TYR B CA 1
ATOM 5221 C C . TYR B 1 17 ? 30.031 22.875 -27.859 1 69.12 17 TYR B C 1
ATOM 5223 O O . TYR B 1 17 ? 29.938 22.203 -28.891 1 69.12 17 TYR B O 1
ATOM 5231 N N . LYS B 1 18 ? 30.969 22.625 -26.969 1 72 18 LYS B N 1
ATOM 5232 C CA . LYS B 1 18 ? 31.906 21.5 -27 1 72 18 LYS B CA 1
ATOM 5233 C C . LYS B 1 18 ? 31.562 20.469 -25.922 1 72 18 LYS B C 1
ATOM 5235 O O . LYS B 1 18 ? 31.266 20.844 -24.781 1 72 18 LYS B O 1
ATOM 5240 N N . LYS B 1 19 ? 31.266 19.344 -26.359 1 70.19 19 LYS B N 1
ATOM 5241 C CA . LYS B 1 19 ? 31.094 18.25 -25.422 1 70.19 19 LYS B CA 1
ATOM 5242 C C . LYS B 1 19 ? 32 17.078 -25.734 1 70.19 19 LYS B C 1
ATOM 5244 O O . LYS B 1 19 ? 32.125 16.672 -26.891 1 70.19 19 LYS B O 1
ATOM 5249 N N . THR B 1 20 ? 32.75 16.688 -24.781 1 71.88 20 THR B N 1
ATOM 5250 C CA . THR B 1 20 ? 33.688 15.578 -24.938 1 71.88 20 THR B CA 1
ATOM 5251 C C . THR B 1 20 ? 32.969 14.234 -24.797 1 71.88 20 THR B C 1
ATOM 5253 O O . THR B 1 20 ? 32.281 14 -23.797 1 71.88 20 THR B O 1
ATOM 5256 N N . LEU B 1 21 ? 32.938 13.539 -25.859 1 64.19 21 LEU B N 1
ATOM 5257 C CA . LEU B 1 21 ? 32.406 12.195 -25.875 1 64.19 21 LEU B CA 1
ATOM 5258 C C . LEU B 1 21 ? 33.5 11.156 -25.672 1 64.19 21 LEU B C 1
ATOM 5260 O O . LEU B 1 21 ? 34.625 11.336 -26.156 1 64.19 21 LEU B O 1
ATOM 5264 N N . LYS B 1 22 ? 33.312 10.227 -24.797 1 65 22 LYS B N 1
ATOM 5265 C CA . LYS B 1 22 ? 34.312 9.242 -24.484 1 65 22 LYS B CA 1
ATOM 5266 C C . LYS B 1 22 ? 34.719 8.43 -25.703 1 65 22 LYS B C 1
ATOM 5268 O O . LYS B 1 22 ? 35.906 8.117 -25.906 1 65 22 LYS B O 1
ATOM 5273 N N . ASN B 1 23 ? 33.781 7.832 -26.469 1 58.06 23 ASN B N 1
ATOM 5274 C CA . ASN B 1 23 ? 34.031 7.164 -27.734 1 58.06 23 ASN B CA 1
ATOM 5275 C C . ASN B 1 23 ? 32.938 7.457 -28.75 1 58.06 23 ASN B C 1
ATOM 5277 O O . ASN B 1 23 ? 31.922 8.086 -28.422 1 58.06 23 ASN B O 1
ATOM 5281 N N . ALA B 1 24 ? 33.094 7.039 -30.016 1 55.28 24 ALA B N 1
ATOM 5282 C CA . ALA B 1 24 ? 32.188 7.258 -31.141 1 55.28 24 ALA B CA 1
ATOM 5283 C C . ALA B 1 24 ? 30.812 6.617 -30.875 1 55.28 24 ALA B C 1
ATOM 5285 O O . ALA B 1 24 ? 29.812 7.023 -31.453 1 55.28 24 ALA B O 1
ATOM 5286 N N . GLN B 1 25 ? 30.766 5.586 -30 1 52.12 25 GLN B N 1
ATOM 5287 C CA . GLN B 1 25 ? 29.531 4.844 -29.766 1 52.12 25 GLN B CA 1
ATOM 5288 C C . GLN B 1 25 ? 28.797 5.371 -28.531 1 52.12 25 GLN B C 1
ATOM 5290 O O . GLN B 1 25 ? 27.766 4.824 -28.141 1 52.12 25 GLN B O 1
ATOM 5295 N N . ALA B 1 26 ? 29.281 6.352 -27.844 1 52.16 26 ALA B N 1
ATOM 5296 C CA . ALA B 1 26 ? 28.719 6.957 -26.641 1 52.16 26 ALA B CA 1
ATOM 5297 C C . ALA B 1 26 ? 27.297 7.477 -26.922 1 52.16 26 ALA B C 1
ATOM 5299 O O . ALA B 1 26 ? 26.969 7.828 -28.047 1 52.16 26 ALA B O 1
ATOM 5300 N N . SER B 1 27 ? 26.344 7.297 -25.906 1 54.91 27 SER B N 1
ATOM 5301 C CA . SER B 1 27 ? 24.953 7.734 -26.047 1 54.91 27 SER B CA 1
ATOM 5302 C C . SER B 1 27 ? 24.875 9.172 -26.547 1 54.91 27 SER B C 1
ATOM 5304 O O . SER B 1 27 ? 25.562 10.055 -26.031 1 54.91 27 SER B O 1
ATOM 5306 N N . LYS B 1 28 ? 24.266 9.383 -27.656 1 59.34 28 LYS B N 1
ATOM 5307 C CA . LYS B 1 28 ? 24.125 10.672 -28.328 1 59.34 28 LYS B CA 1
ATOM 5308 C C . LYS B 1 28 ? 22.938 11.445 -27.766 1 59.34 28 LYS B C 1
ATOM 5310 O O . LYS B 1 28 ? 22.547 12.469 -28.328 1 59.34 28 LYS B O 1
ATOM 5315 N N . SER B 1 29 ? 22.484 10.773 -26.641 1 63.19 29 SER B N 1
ATOM 5316 C CA . SER B 1 29 ? 21.281 11.383 -26.078 1 63.19 29 SER B CA 1
ATOM 5317 C C . SER B 1 29 ? 21.578 12.781 -25.531 1 63.19 29 SER B C 1
ATOM 5319 O O . SER B 1 29 ? 20.781 13.703 -25.719 1 63.19 29 SER B O 1
ATOM 5321 N N . SER B 1 30 ? 22.688 12.977 -24.891 1 65.94 30 SER B N 1
ATOM 5322 C CA . SER B 1 30 ? 23.047 14.305 -24.422 1 65.94 30 SER B CA 1
ATOM 5323 C C . SER B 1 30 ? 23.234 15.281 -25.578 1 65.94 30 SER B C 1
ATOM 5325 O O . SER B 1 30 ? 22.875 16.453 -25.484 1 65.94 30 SER B O 1
ATOM 5327 N N . LEU B 1 31 ? 23.797 14.781 -26.594 1 69.88 31 LEU B N 1
ATOM 5328 C CA . LEU B 1 31 ? 23.969 15.602 -27.781 1 69.88 31 LEU B CA 1
ATOM 5329 C C . LEU B 1 31 ? 22.625 15.922 -28.438 1 69.88 31 LEU B C 1
ATOM 5331 O O . LEU B 1 31 ? 22.406 17.047 -28.891 1 69.88 31 LEU B O 1
ATOM 5335 N N . ARG B 1 32 ? 21.703 14.945 -28.359 1 66.94 32 ARG B N 1
ATOM 5336 C CA . ARG B 1 32 ? 20.344 15.141 -28.844 1 66.94 32 ARG B CA 1
ATOM 5337 C C . ARG B 1 32 ? 19.594 16.172 -27.984 1 66.94 32 ARG B C 1
ATOM 5339 O O . ARG B 1 32 ? 18.875 17.016 -28.516 1 66.94 32 ARG B O 1
ATOM 5346 N N . HIS B 1 33 ? 19.812 16.234 -26.75 1 68.31 33 HIS B N 1
ATOM 5347 C CA . HIS B 1 33 ? 19.219 17.219 -25.859 1 68.31 33 HIS B CA 1
ATOM 5348 C C . HIS B 1 33 ? 19.781 18.609 -26.109 1 68.31 33 HIS B C 1
ATOM 5350 O O . HIS B 1 33 ? 19.031 19.594 -26.078 1 68.31 33 HIS B O 1
ATOM 5356 N N . HIS B 1 34 ? 21.031 18.719 -26.297 1 70.5 34 HIS B N 1
ATOM 5357 C CA . HIS B 1 34 ? 21.625 20 -26.656 1 70.5 34 HIS B CA 1
ATOM 5358 C C . HIS B 1 34 ? 21.047 20.531 -27.969 1 70.5 34 HIS B C 1
ATOM 5360 O O . HIS B 1 34 ? 20.828 21.734 -28.094 1 70.5 34 HIS B O 1
ATOM 5366 N N . LEU B 1 35 ? 20.688 19.688 -28.859 1 69.94 35 LEU B N 1
ATOM 5367 C CA . LEU B 1 35 ? 20.203 20.078 -30.172 1 69.94 35 LEU B CA 1
ATOM 5368 C C . LEU B 1 35 ? 18.797 20.672 -30.062 1 69.94 35 LEU B C 1
ATOM 5370 O O . LEU B 1 35 ? 18.344 21.391 -30.953 1 69.94 35 LEU B O 1
ATOM 5374 N N . ASN B 1 36 ? 18.203 20.5 -28.906 1 68.5 36 ASN B N 1
ATOM 5375 C CA . ASN B 1 36 ? 16.906 21.125 -28.672 1 68.5 36 ASN B CA 1
ATOM 5376 C C . ASN B 1 36 ? 17.016 22.656 -28.609 1 68.5 36 ASN B C 1
ATOM 5378 O O . ASN B 1 36 ? 16.047 23.359 -28.875 1 68.5 36 ASN B O 1
ATOM 5382 N N . LYS B 1 37 ? 18.109 23.141 -28.406 1 70.38 37 LYS B N 1
ATOM 5383 C CA . LYS B 1 37 ? 18.359 24.578 -28.375 1 70.38 37 LYS B CA 1
ATOM 5384 C C . LYS B 1 37 ? 18.578 25.125 -29.781 1 70.38 37 LYS B C 1
ATOM 5386 O O . LYS B 1 37 ? 18.625 26.344 -29.984 1 70.38 37 LYS B O 1
ATOM 5391 N N . HIS B 1 38 ? 18.844 24.25 -30.75 1 70.19 38 HIS B N 1
ATOM 5392 C CA . HIS B 1 38 ? 19.047 24.609 -32.156 1 70.19 38 HIS B CA 1
ATOM 5393 C C . HIS B 1 38 ? 17.953 24.031 -33.031 1 70.19 38 HIS B C 1
ATOM 5395 O O . HIS B 1 38 ? 18.109 22.938 -33.594 1 70.19 38 HIS B O 1
ATOM 5401 N N . PRO B 1 39 ? 16.797 24.719 -33.062 1 70.81 39 PRO B N 1
ATOM 5402 C CA . PRO B 1 39 ? 15.594 24.172 -33.688 1 70.81 39 PRO B CA 1
ATOM 5403 C C . PRO B 1 39 ? 15.828 23.734 -35.125 1 70.81 39 PRO B C 1
ATOM 5405 O O . PRO B 1 39 ? 15.273 22.734 -35.594 1 70.81 39 PRO B O 1
ATOM 5408 N N . GLU B 1 40 ? 16.656 24.438 -35.906 1 73.38 40 GLU B N 1
ATOM 5409 C CA . GLU B 1 40 ? 16.875 24.109 -37.312 1 73.38 40 GLU B CA 1
ATOM 5410 C C . GLU B 1 40 ? 17.672 22.797 -37.438 1 73.38 40 GLU B C 1
ATOM 5412 O O . GLU B 1 40 ? 17.328 21.953 -38.281 1 73.38 40 GLU B O 1
ATOM 5417 N N . GLU B 1 41 ? 18.641 22.609 -36.625 1 71.94 41 GLU B N 1
ATOM 5418 C CA . GLU B 1 41 ? 19.469 21.406 -36.688 1 71.94 41 GLU B CA 1
ATOM 5419 C C . GLU B 1 41 ? 18.719 20.188 -36.156 1 71.94 41 GLU B C 1
ATOM 5421 O O . GLU B 1 41 ? 18.859 19.078 -36.688 1 71.94 41 GLU B O 1
ATOM 5426 N N . MET B 1 42 ? 17.922 20.406 -35.188 1 71.81 42 MET B N 1
ATOM 5427 C CA . MET B 1 42 ? 17.062 19.344 -34.656 1 71.81 42 MET B CA 1
ATOM 5428 C C . MET B 1 42 ? 16.047 18.906 -35.688 1 71.81 42 MET B C 1
ATOM 5430 O O . MET B 1 42 ? 15.789 17.703 -35.844 1 71.81 42 MET B O 1
ATOM 5434 N N . ALA B 1 43 ? 15.398 19.734 -36.406 1 71.25 43 ALA B N 1
ATOM 5435 C CA . ALA B 1 43 ? 14.484 19.422 -37.5 1 71.25 43 ALA B CA 1
ATOM 5436 C C . ALA B 1 43 ? 15.18 18.609 -38.594 1 71.25 43 ALA B C 1
ATOM 5438 O O . ALA B 1 43 ? 14.617 17.656 -39.125 1 71.25 43 ALA B O 1
ATOM 5439 N N . GLN B 1 44 ? 16.422 18.906 -38.875 1 72.31 44 GLN B N 1
ATOM 5440 C CA . GLN B 1 44 ? 17.203 18.188 -39.875 1 72.31 44 GLN B CA 1
ATOM 5441 C C . GLN B 1 44 ? 17.516 16.766 -39.406 1 72.31 44 GLN B C 1
ATOM 5443 O O . GLN B 1 44 ? 17.469 15.82 -40.188 1 72.31 44 GLN B O 1
ATOM 5448 N N . LEU B 1 45 ? 17.75 16.688 -38.156 1 71.81 45 LEU B N 1
ATOM 5449 C CA . LEU B 1 45 ? 18.016 15.375 -37.562 1 71.81 45 LEU B CA 1
ATOM 5450 C C . LEU B 1 45 ? 16.75 14.516 -37.562 1 71.81 45 LEU B C 1
ATOM 5452 O O . LEU B 1 45 ? 16.812 13.328 -37.906 1 71.81 45 LEU B O 1
ATOM 5456 N N . LEU B 1 46 ? 15.711 15.094 -37.219 1 69.94 46 LEU B N 1
ATOM 5457 C CA . LEU B 1 46 ? 14.445 14.359 -37.25 1 69.94 46 LEU B CA 1
ATOM 5458 C C . LEU B 1 46 ? 14.07 13.961 -38.656 1 69.94 46 LEU B C 1
ATOM 5460 O O . LEU B 1 46 ? 13.594 12.852 -38.906 1 69.94 46 LEU B O 1
ATOM 5464 N N . GLU B 1 47 ? 14.242 14.688 -39.562 1 68.56 47 GLU B N 1
ATOM 5465 C CA . GLU B 1 47 ? 14.031 14.375 -40.969 1 68.56 47 GLU B CA 1
ATOM 5466 C C . GLU B 1 47 ? 14.977 13.266 -41.438 1 68.56 47 GLU B C 1
ATOM 5468 O O . GLU B 1 47 ? 14.57 12.375 -42.188 1 68.56 47 GLU B O 1
ATOM 5473 N N . TYR B 1 48 ? 16.172 13.344 -40.969 1 65.25 48 TYR B N 1
ATOM 5474 C CA . TYR B 1 48 ? 17.141 12.312 -41.312 1 65.25 48 TYR B CA 1
ATOM 5475 C C . TYR B 1 48 ? 16.75 10.977 -40.688 1 65.25 48 TYR B C 1
ATOM 5477 O O . TYR B 1 48 ? 16.828 9.938 -41.344 1 65.25 48 TYR B O 1
ATOM 5485 N N . GLU B 1 49 ? 16.391 11.07 -39.5 1 64.88 49 GLU B N 1
ATOM 5486 C CA . GLU B 1 49 ? 15.969 9.844 -38.812 1 64.88 49 GLU B CA 1
ATOM 5487 C C . GLU B 1 49 ? 14.695 9.273 -39.438 1 64.88 49 GLU B C 1
ATOM 5489 O O . GLU B 1 49 ? 14.562 8.062 -39.594 1 64.88 49 GLU B O 1
ATOM 5494 N N . GLU B 1 50 ? 13.781 10.047 -39.719 1 62.72 50 GLU B N 1
ATOM 5495 C CA . GLU B 1 50 ? 12.594 9.633 -40.438 1 62.72 50 GLU B CA 1
ATOM 5496 C C . GLU B 1 50 ? 12.961 9.047 -41.812 1 62.72 50 GLU B C 1
ATOM 5498 O O . GLU B 1 50 ? 12.391 8.039 -42.219 1 62.72 50 GLU B O 1
ATOM 5503 N N . THR B 1 51 ? 13.82 9.625 -42.469 1 62.69 51 THR B N 1
ATOM 5504 C CA . THR B 1 51 ? 14.258 9.125 -43.75 1 62.69 51 THR B CA 1
ATOM 5505 C C . THR B 1 51 ? 15.039 7.824 -43.594 1 62.69 51 THR B C 1
ATOM 5507 O O . THR B 1 51 ? 14.891 6.902 -44.406 1 62.69 51 THR B O 1
ATOM 5510 N N . GLU B 1 52 ? 15.844 7.828 -42.625 1 58.75 52 GLU B N 1
ATOM 5511 C CA . GLU B 1 52 ? 16.594 6.598 -42.375 1 58.75 52 GLU B CA 1
ATOM 5512 C C . GLU B 1 52 ? 15.664 5.477 -41.906 1 58.75 52 GLU B C 1
ATOM 5514 O O . GLU B 1 52 ? 15.836 4.32 -42.312 1 58.75 52 GLU B O 1
ATOM 5519 N N . ASN B 1 53 ? 14.758 5.809 -41.062 1 51.25 53 ASN B N 1
ATOM 5520 C CA . ASN B 1 53 ? 13.758 4.816 -40.688 1 51.25 53 ASN B CA 1
ATOM 5521 C C . ASN B 1 53 ? 12.914 4.391 -41.875 1 51.25 53 ASN B C 1
ATOM 5523 O O . ASN B 1 53 ? 12.578 3.211 -42.031 1 51.25 53 ASN B O 1
ATOM 5527 N N . LYS B 1 54 ? 12.516 5.258 -42.719 1 52.16 54 LYS B N 1
ATOM 5528 C CA . LYS B 1 54 ? 11.852 4.922 -43.969 1 52.16 54 LYS B CA 1
ATOM 5529 C C . LYS B 1 54 ? 12.742 4.051 -44.844 1 52.16 54 LYS B C 1
ATOM 5531 O O . LYS B 1 54 ? 12.258 3.117 -45.5 1 52.16 54 LYS B O 1
ATOM 5536 N N . ASN B 1 55 ? 13.992 4.367 -44.844 1 47.84 55 ASN B N 1
ATOM 5537 C CA . ASN B 1 55 ? 14.891 3.561 -45.656 1 47.84 55 ASN B CA 1
ATOM 5538 C C . ASN B 1 55 ? 15.141 2.191 -45.031 1 47.84 55 ASN B C 1
ATOM 5540 O O . ASN B 1 55 ? 15.32 1.202 -45.75 1 47.84 55 ASN B O 1
ATOM 5544 N N . LYS B 1 56 ? 15.219 2.176 -43.688 1 44.75 56 LYS B N 1
ATOM 5545 C CA . LYS B 1 56 ? 15.336 0.859 -43.062 1 44.75 56 LYS B CA 1
ATOM 5546 C C . LYS B 1 56 ? 14.078 0.029 -43.312 1 44.75 56 LYS B C 1
ATOM 5548 O O . LYS B 1 56 ? 14.148 -1.188 -43.469 1 44.75 56 LYS B O 1
ATOM 5553 N N . ILE B 1 57 ? 12.883 0.662 -43.188 1 41.12 57 ILE B N 1
ATOM 5554 C CA . ILE B 1 57 ? 11.664 -0.053 -43.562 1 41.12 57 ILE B CA 1
ATOM 5555 C C . ILE B 1 57 ? 11.766 -0.504 -45.031 1 41.12 57 ILE B C 1
ATOM 5557 O O . ILE B 1 57 ? 11.312 -1.597 -45.375 1 41.12 57 ILE B O 1
ATOM 5561 N N . LEU B 1 58 ? 12.359 0.302 -45.812 1 38 58 LEU B N 1
ATOM 5562 C CA . LEU B 1 58 ? 12.438 -0.141 -47.219 1 38 58 LEU B CA 1
ATOM 5563 C C . LEU B 1 58 ? 13.461 -1.26 -47.375 1 38 58 LEU B C 1
ATOM 5565 O O . LEU B 1 58 ? 13.383 -2.047 -48.312 1 38 58 LEU B O 1
ATOM 5569 N N . ARG B 1 59 ? 14.562 -1.23 -46.594 1 35.88 59 ARG B N 1
ATOM 5570 C CA . ARG B 1 59 ? 15.547 -2.252 -46.938 1 35.88 59 ARG B CA 1
ATOM 5571 C C . ARG B 1 59 ? 15.195 -3.584 -46.281 1 35.88 59 ARG B C 1
ATOM 5573 O O . ARG B 1 59 ? 15.953 -4.551 -46.375 1 35.88 59 ARG B O 1
ATOM 5580 N N . THR B 1 60 ? 14.375 -3.619 -45.156 1 30.7 60 THR B N 1
ATOM 5581 C CA . THR B 1 60 ? 14.188 -5 -44.719 1 30.7 60 THR B CA 1
ATOM 5582 C C . THR B 1 60 ? 13.367 -5.785 -45.75 1 30.7 60 THR B C 1
ATOM 5584 O O . THR B 1 60 ? 12.211 -5.449 -46 1 30.7 60 THR B O 1
ATOM 5587 N N . PRO B 1 61 ? 13.977 -6.422 -46.656 1 26.81 61 PRO B N 1
ATOM 5588 C CA . PRO B 1 61 ? 13.281 -7.305 -47.594 1 26.81 61 PRO B CA 1
ATOM 5589 C C . PRO B 1 61 ? 12.359 -8.305 -46.875 1 26.81 61 PRO B C 1
ATOM 5591 O O . PRO B 1 61 ? 12.602 -8.656 -45.719 1 26.81 61 PRO B O 1
ATOM 5594 N N . ARG B 1 62 ? 11.062 -8.242 -47.125 1 24.48 62 ARG B N 1
ATOM 5595 C CA . ARG B 1 62 ? 10.109 -9.312 -46.875 1 24.48 62 ARG B CA 1
ATOM 5596 C C . ARG B 1 62 ? 10.711 -10.68 -47.188 1 24.48 62 ARG B C 1
ATOM 5598 O O . ARG B 1 62 ? 10.812 -11.062 -48.344 1 24.48 62 ARG B O 1
ATOM 5605 N N . LYS B 1 63 ? 11.875 -11.125 -46.656 1 25.45 63 LYS B N 1
ATOM 5606 C CA . LYS B 1 63 ? 12.281 -12.477 -47 1 25.45 63 LYS B CA 1
ATOM 5607 C C . LYS B 1 63 ? 11.125 -13.461 -46.875 1 25.45 63 LYS B C 1
ATOM 5609 O O . LYS B 1 63 ? 10.547 -13.594 -45.781 1 25.45 63 LYS B O 1
ATOM 5614 N N . GLY B 1 64 ? 10.211 -13.57 -48 1 21.55 64 GLY B N 1
ATOM 5615 C CA . GLY B 1 64 ? 9.32 -14.648 -48.375 1 21.55 64 GLY B CA 1
ATOM 5616 C C . GLY B 1 64 ? 9.938 -16.031 -48.219 1 21.55 64 GLY B C 1
ATOM 5617 O O . GLY B 1 64 ? 10.969 -16.328 -48.812 1 21.55 64 GLY B O 1
ATOM 5618 N N . PHE B 1 65 ? 10.211 -16.516 -47.062 1 20.53 65 PHE B N 1
ATOM 5619 C CA . PHE B 1 65 ? 10.664 -17.906 -46.969 1 20.53 65 PHE B CA 1
ATOM 5620 C C . PHE B 1 65 ? 9.773 -18.812 -47.812 1 20.53 65 PHE B C 1
ATOM 5622 O O . PHE B 1 65 ? 8.664 -19.172 -47.406 1 20.53 65 PHE B O 1
ATOM 5629 N N . ARG B 1 66 ? 9.602 -18.609 -49.156 1 19.3 66 ARG B N 1
ATOM 5630 C CA . ARG B 1 66 ? 9.25 -19.641 -50.125 1 19.3 66 ARG B CA 1
ATOM 5631 C C . ARG B 1 66 ? 10.281 -20.766 -50.094 1 19.3 66 ARG B C 1
ATOM 5633 O O . ARG B 1 66 ? 11.406 -20.594 -50.562 1 19.3 66 ARG B O 1
ATOM 5640 N N . LYS B 1 67 ? 10.617 -21.438 -49.031 1 19.67 67 LYS B N 1
ATOM 5641 C CA . LYS B 1 67 ? 11.266 -22.688 -49.406 1 19.67 67 LYS B CA 1
ATOM 5642 C C . LYS B 1 67 ? 10.469 -23.422 -50.5 1 19.67 67 LYS B C 1
ATOM 5644 O O . LYS B 1 67 ? 9.312 -23.781 -50.281 1 19.67 67 LYS B O 1
ATOM 5649 N N . SER B 1 68 ? 10.75 -23.109 -51.906 1 19.23 68 SER B N 1
ATOM 5650 C CA . SER B 1 68 ? 10.695 -23.828 -53.188 1 19.23 68 SER B CA 1
ATOM 5651 C C . SER B 1 68 ? 11.328 -25.203 -53.062 1 19.23 68 SER B C 1
ATOM 5653 O O . SER B 1 68 ? 12.531 -25.328 -52.844 1 19.23 68 SER B O 1
ATOM 5655 N N . ILE B 1 69 ? 10.836 -26.234 -52.375 1 17.08 69 ILE B N 1
ATOM 5656 C CA . ILE B 1 69 ? 11.273 -27.594 -52.688 1 17.08 69 ILE B CA 1
ATOM 5657 C C . ILE B 1 69 ? 11.047 -27.906 -54.156 1 17.08 69 ILE B C 1
ATOM 5659 O O . ILE B 1 69 ? 9.906 -27.969 -54.625 1 17.08 69 ILE B O 1
ATOM 5663 N N . LYS B 1 70 ? 11.781 -27.344 -55.094 1 19.73 70 LYS B N 1
ATOM 5664 C CA . LYS B 1 70 ? 12 -27.828 -56.438 1 19.73 70 LYS B CA 1
ATOM 5665 C C . LYS B 1 70 ? 12.453 -29.281 -56.469 1 19.73 70 LYS B C 1
ATOM 5667 O O . LYS B 1 70 ? 13.484 -29.625 -55.875 1 19.73 70 LYS B O 1
ATOM 5672 N N . ILE B 1 71 ? 11.492 -30.328 -56.469 1 16.97 71 ILE B N 1
ATOM 5673 C CA . ILE B 1 71 ? 11.594 -31.672 -57.062 1 16.97 71 ILE B CA 1
ATOM 5674 C C . ILE B 1 71 ? 12.148 -31.562 -58.5 1 16.97 71 ILE B C 1
ATOM 5676 O O . ILE B 1 71 ? 11.633 -30.812 -59.312 1 16.97 71 ILE B O 1
ATOM 5680 N N . ASN B 1 72 ? 13.352 -32.031 -58.844 1 17.89 72 ASN B N 1
ATOM 5681 C CA . ASN B 1 72 ? 14.172 -32.094 -60.031 1 17.89 72 ASN B CA 1
ATOM 5682 C C . ASN B 1 72 ? 13.633 -33.125 -61.031 1 17.89 72 ASN B C 1
ATOM 5684 O O . ASN B 1 72 ? 13.922 -34.344 -60.875 1 17.89 72 ASN B O 1
ATOM 5688 N N . SER B 1 73 ? 12.172 -32.969 -61.406 1 15.75 73 SER B N 1
ATOM 5689 C CA . SER B 1 73 ? 11.828 -33.938 -62.438 1 15.75 73 SER B CA 1
ATOM 5690 C C . SER B 1 73 ? 12.828 -33.875 -63.594 1 15.75 73 SER B C 1
ATOM 5692 O O . SER B 1 73 ? 13.594 -32.906 -63.719 1 15.75 73 SER B O 1
ATOM 5694 N N . SER B 1 74 ? 12.594 -34.75 -64.75 1 16.2 74 SER B N 1
ATOM 5695 C CA . SER B 1 74 ? 12.68 -35.594 -65.938 1 16.2 74 SER B CA 1
ATOM 5696 C C . SER B 1 74 ? 12.703 -34.719 -67.188 1 16.2 74 SER B C 1
ATOM 5698 O O . SER B 1 74 ? 12.32 -33.562 -67.188 1 16.2 74 SER B O 1
ATOM 5700 N N . GLY B 1 75 ? 12.328 -35.25 -68.375 1 16.67 75 GLY B N 1
ATOM 5701 C CA . GLY B 1 75 ? 13.031 -35.344 -69.625 1 16.67 75 GLY B CA 1
ATOM 5702 C C . GLY B 1 75 ? 13.016 -34.062 -70.438 1 16.67 75 GLY B C 1
ATOM 5703 O O . GLY B 1 75 ? 12.523 -33.031 -69.938 1 16.67 75 GLY B O 1
ATOM 5704 N N . GLY B 1 76 ? 12.742 -34.188 -71.812 1 16.58 76 GLY B N 1
ATOM 5705 C CA . GLY B 1 76 ? 13.227 -33.906 -73.188 1 16.58 76 GLY B CA 1
ATOM 5706 C C . GLY B 1 76 ? 12.648 -32.625 -73.75 1 16.58 76 GLY B C 1
ATOM 5707 O O . GLY B 1 76 ? 13.266 -31.562 -73.625 1 16.58 76 GLY B O 1
ATOM 5708 N N . GLY B 1 77 ? 11.492 -32.75 -74.5 1 15.77 77 GLY B N 1
ATOM 5709 C CA . GLY B 1 77 ? 11.211 -32.562 -75.875 1 15.77 77 GLY B CA 1
ATOM 5710 C C . GLY B 1 77 ? 10.719 -31.156 -76.188 1 15.77 77 GLY B C 1
ATOM 5711 O O . GLY B 1 77 ? 10.469 -30.344 -75.312 1 15.77 77 GLY B O 1
ATOM 5712 N N . SER B 1 78 ? 10.008 -31.047 -77.375 1 16.86 78 SER B N 1
ATOM 5713 C CA . SER B 1 78 ? 9.727 -30.312 -78.562 1 16.86 78 SER B CA 1
ATOM 5714 C C . SER B 1 78 ? 8.75 -29.156 -78.312 1 16.86 78 SER B C 1
ATOM 5716 O O . SER B 1 78 ? 8.008 -29.188 -77.375 1 16.86 78 SER B O 1
ATOM 5718 N N . ILE B 1 79 ? 8.828 -28 -79.188 1 16.97 79 ILE B N 1
ATOM 5719 C CA . ILE B 1 79 ? 8.594 -26.594 -79.5 1 16.97 79 ILE B CA 1
ATOM 5720 C C . ILE B 1 79 ? 7.102 -26.359 -79.688 1 16.97 79 ILE B C 1
ATOM 5722 O O . ILE B 1 79 ? 6.641 -25.203 -79.688 1 16.97 79 ILE B O 1
ATOM 5726 N N . SER B 1 80 ? 6.195 -27.281 -79.688 1 15.33 80 SER B N 1
ATOM 5727 C CA . SER B 1 80 ? 5.273 -26.859 -80.75 1 15.33 80 SER B CA 1
ATOM 5728 C C . SER B 1 80 ? 4.438 -25.672 -80.312 1 15.33 80 SER B C 1
ATOM 5730 O O . SER B 1 80 ? 4.262 -25.438 -79.125 1 15.33 80 SER B O 1
ATOM 5732 N N . LYS B 1 81 ? 3.969 -24.797 -81.312 1 17.16 81 LYS B N 1
ATOM 5733 C CA . LYS B 1 81 ? 3.461 -23.531 -81.812 1 17.16 81 LYS B CA 1
ATOM 5734 C C . LYS B 1 81 ? 2.066 -23.234 -81.25 1 17.16 81 LYS B C 1
ATOM 5736 O O . LYS B 1 81 ? 1.593 -22.094 -81.375 1 17.16 81 LYS B O 1
ATOM 5741 N N . THR B 1 82 ? 1.249 -24.188 -80.688 1 15.84 82 THR B N 1
ATOM 5742 C CA . THR B 1 82 ? -0.054 -23.984 -81.312 1 15.84 82 THR B CA 1
ATOM 5743 C C . THR B 1 82 ? -0.748 -22.766 -80.688 1 15.84 82 THR B C 1
ATOM 5745 O O . THR B 1 82 ? -0.44 -22.359 -79.562 1 15.84 82 THR B O 1
ATOM 5748 N N . GLY B 1 83 ? -2.033 -22.328 -81.188 1 15.84 83 GLY B N 1
ATOM 5749 C CA . GLY B 1 83 ? -2.887 -21.312 -81.812 1 15.84 83 GLY B CA 1
ATOM 5750 C C . GLY B 1 83 ? -3.771 -20.609 -80.75 1 15.84 83 GLY B C 1
ATOM 5751 O O . GLY B 1 83 ? -4.273 -19.516 -81.062 1 15.84 83 GLY B O 1
ATOM 5752 N N . ARG B 1 84 ? -4.297 -21.219 -79.625 1 16.17 84 ARG B N 1
ATOM 5753 C CA . ARG B 1 84 ? -5.723 -20.922 -79.688 1 16.17 84 ARG B CA 1
ATOM 5754 C C . ARG B 1 84 ? -5.984 -19.453 -79.312 1 16.17 84 ARG B C 1
ATOM 5756 O O . ARG B 1 84 ? -5.137 -18.781 -78.75 1 16.17 84 ARG B O 1
ATOM 5763 N N . LYS B 1 85 ? -7.293 -19.219 -78.938 1 16.73 85 LYS B N 1
ATOM 5764 C CA . LYS B 1 85 ? -8.43 -18.344 -79.25 1 16.73 85 LYS B CA 1
ATOM 5765 C C . LYS B 1 85 ? -8.383 -17.062 -78.438 1 16.73 85 LYS B C 1
ATOM 5767 O O . LYS B 1 85 ? -7.887 -17.047 -77.312 1 16.73 85 LYS B O 1
ATOM 5772 N N . LYS B 1 86 ? -8.93 -15.992 -78.938 1 17.06 86 LYS B N 1
ATOM 5773 C CA . LYS B 1 86 ? -8.992 -14.547 -79.062 1 17.06 86 LYS B CA 1
ATOM 5774 C C . LYS B 1 86 ? -9.641 -13.898 -77.875 1 17.06 86 LYS B C 1
ATOM 5776 O O . LYS B 1 86 ? -9.266 -12.789 -77.438 1 17.06 86 LYS B O 1
ATOM 5781 N N . LEU B 1 87 ? -10.812 -14.492 -77.188 1 17.98 87 LEU B N 1
ATOM 5782 C CA . LEU B 1 87 ? -11.93 -13.555 -77.25 1 17.98 87 LEU B CA 1
ATOM 5783 C C . LEU B 1 87 ? -11.75 -12.43 -76.25 1 17.98 87 LEU B C 1
ATOM 5785 O O . LEU B 1 87 ? -11.062 -12.594 -75.25 1 17.98 87 LEU B O 1
ATOM 5789 N N . LYS B 1 88 ? -12.602 -11.289 -76.375 1 18.22 88 LYS B N 1
ATOM 5790 C CA . LYS B 1 88 ? -12.867 -9.859 -76.312 1 18.22 88 LYS B CA 1
ATOM 5791 C C . LYS B 1 88 ? -13.219 -9.422 -74.875 1 18.22 88 LYS B C 1
ATOM 5793 O O . LYS B 1 88 ? -14.18 -9.922 -74.312 1 18.22 88 LYS B O 1
ATOM 5798 N N . GLU B 1 89 ? -12.312 -8.875 -74.062 1 18.78 89 GLU B N 1
ATOM 5799 C CA . GLU B 1 89 ? -12.133 -8.344 -72.75 1 18.78 89 GLU B CA 1
ATOM 5800 C C . GLU B 1 89 ? -13.047 -7.141 -72.5 1 18.78 89 GLU B C 1
ATOM 5802 O O . GLU B 1 89 ? -12.727 -6.02 -72.875 1 18.78 89 GLU B O 1
ATOM 5807 N N . GLU B 1 90 ? -14.391 -7.164 -72.875 1 19.81 90 GLU B N 1
ATOM 5808 C CA . GLU B 1 90 ? -15.102 -5.895 -72.812 1 19.81 90 GLU B CA 1
ATOM 5809 C C . GLU B 1 90 ? -15.078 -5.289 -71.438 1 19.81 90 GLU B C 1
ATOM 5811 O O . GLU B 1 90 ? -15.32 -5.984 -70.438 1 19.81 90 GLU B O 1
ATOM 5816 N N . GLU B 1 91 ? -14.477 -4.09 -71.25 1 20.11 91 GLU B N 1
ATOM 5817 C CA . GLU B 1 91 ? -14.047 -3.154 -70.188 1 20.11 91 GLU B CA 1
ATOM 5818 C C . GLU B 1 91 ? -15.25 -2.518 -69.5 1 20.11 91 GLU B C 1
ATOM 5820 O O . GLU B 1 91 ? -15.75 -1.482 -69.938 1 20.11 91 GLU B O 1
ATOM 5825 N N . ASP B 1 92 ? -16.406 -3.162 -69.25 1 21.28 92 ASP B N 1
ATOM 5826 C CA . ASP B 1 92 ? -17.531 -2.299 -68.875 1 21.28 92 ASP B CA 1
ATOM 5827 C C . ASP B 1 92 ? -17.219 -1.498 -67.625 1 21.28 92 ASP B C 1
ATOM 5829 O O . ASP B 1 92 ? -16.719 -2.051 -66.625 1 21.28 92 ASP B O 1
ATOM 5833 N N . ASP B 1 93 ? -17.188 -0.123 -67.688 1 21.12 93 ASP B N 1
ATOM 5834 C CA . ASP B 1 93 ? -16.859 1.107 -66.938 1 21.12 93 ASP B CA 1
ATOM 5835 C C . ASP B 1 93 ? -17.797 1.312 -65.75 1 21.12 93 ASP B C 1
ATOM 5837 O O . ASP B 1 93 ? -17.859 2.406 -65.188 1 21.12 93 ASP B O 1
ATOM 5841 N N . ASP B 1 94 ? -18.609 0.397 -65.312 1 22.45 94 ASP B N 1
ATOM 5842 C CA . ASP B 1 94 ? -19.672 0.921 -64.438 1 22.45 94 ASP B CA 1
ATOM 5843 C C . ASP B 1 94 ? -19.109 1.647 -63.219 1 22.45 94 ASP B C 1
ATOM 5845 O O . ASP B 1 94 ? -18.281 1.092 -62.5 1 22.45 94 ASP B O 1
ATOM 5849 N N . GLU B 1 95 ? -19.172 3.023 -63.156 1 23.25 95 GLU B N 1
ATOM 5850 C CA . GLU B 1 95 ? -18.828 4.113 -62.25 1 23.25 95 GLU B CA 1
ATOM 5851 C C . GLU B 1 95 ? -19.547 3.967 -60.906 1 23.25 95 GLU B C 1
ATOM 5853 O O . GLU B 1 95 ? -20.703 4.375 -60.781 1 23.25 95 GLU B O 1
ATOM 5858 N N . GLU B 1 96 ? -19.828 2.85 -60.344 1 25.39 96 GLU B N 1
ATOM 5859 C CA . GLU B 1 96 ? -20.641 2.961 -59.125 1 25.39 96 GLU B CA 1
ATOM 5860 C C . GLU B 1 96 ? -19.984 3.896 -58.125 1 25.39 96 GLU B C 1
ATOM 5862 O O . GLU B 1 96 ? -18.797 3.77 -57.812 1 25.39 96 GLU B O 1
ATOM 5867 N N . GLU B 1 97 ? -20.547 5.137 -57.938 1 26.47 97 GLU B N 1
ATOM 5868 C CA . GLU B 1 97 ? -20.312 6.23 -57 1 26.47 97 GLU B CA 1
ATOM 5869 C C . GLU B 1 97 ? -20.25 5.727 -55.562 1 26.47 97 GLU B C 1
ATOM 5871 O O . GLU B 1 97 ? -21.234 5.191 -55.031 1 26.47 97 GLU B O 1
ATOM 5876 N N . ASP B 1 98 ? -19.234 5.152 -55.062 1 28.34 98 ASP B N 1
ATOM 5877 C CA . ASP B 1 98 ? -18.984 4.688 -53.688 1 28.34 98 ASP B CA 1
ATOM 5878 C C . ASP B 1 98 ? -19.188 5.809 -52.688 1 28.34 98 ASP B C 1
ATOM 5880 O O . ASP B 1 98 ? -18.516 6.844 -52.75 1 28.34 98 ASP B O 1
ATOM 5884 N N . GLU B 1 99 ? -20.453 6.094 -52.281 1 31.22 99 GLU B N 1
ATOM 5885 C CA . GLU B 1 99 ? -20.719 7.047 -51.219 1 31.22 99 GLU B CA 1
ATOM 5886 C C . GLU B 1 99 ? -19.734 6.883 -50.062 1 31.22 99 GLU B C 1
ATOM 5888 O O . GLU B 1 99 ? -19.469 5.766 -49.625 1 31.22 99 GLU B O 1
ATOM 5893 N N . PRO B 1 100 ? -18.812 7.844 -49.812 1 31.45 100 PRO B N 1
ATOM 5894 C CA . PRO B 1 100 ? -17.812 7.824 -48.75 1 31.45 100 PRO B CA 1
ATOM 5895 C C . PRO B 1 100 ? -18.438 7.492 -47.375 1 31.45 100 PRO B C 1
ATOM 5897 O O . PRO B 1 100 ? -19.406 8.141 -46.969 1 31.45 100 PRO B O 1
ATOM 5900 N N . GLN B 1 101 ? -18.734 6.281 -47 1 31.58 101 GLN B N 1
ATOM 5901 C CA . GLN B 1 101 ? -19.031 5.965 -45.625 1 31.58 101 GLN B CA 1
ATOM 5902 C C . GLN B 1 101 ? -18.188 6.809 -44.656 1 31.58 101 GLN B C 1
ATOM 5904 O O . GLN B 1 101 ? -16.953 6.719 -44.656 1 31.58 101 GLN B O 1
ATOM 5909 N N . THR B 1 102 ? -18.469 8.039 -44.344 1 35.28 102 THR B N 1
ATOM 5910 C CA . THR B 1 102 ? -17.984 8.922 -43.281 1 35.28 102 THR B CA 1
ATOM 5911 C C . THR B 1 102 ? -17.625 8.125 -42.031 1 35.28 102 THR B C 1
ATOM 5913 O O . THR B 1 102 ? -18.484 7.48 -41.438 1 35.28 102 THR B O 1
ATOM 5916 N N . SER B 1 103 ? -16.609 7.453 -41.875 1 39.19 103 SER B N 1
ATOM 5917 C CA . SER B 1 103 ? -15.953 6.672 -40.844 1 39.19 103 SER B CA 1
ATOM 5918 C C . SER B 1 103 ? -16.078 7.348 -39.469 1 39.19 103 SER B C 1
ATOM 5920 O O . SER B 1 103 ? -15.43 8.367 -39.219 1 39.19 103 SER B O 1
ATOM 5922 N N . GLU B 1 104 ? -17.188 7.602 -38.844 1 43.34 104 GLU B N 1
ATOM 5923 C CA . GLU B 1 104 ? -17.641 8.07 -37.562 1 43.34 104 GLU B CA 1
ATOM 5924 C C . GLU B 1 104 ? -16.656 7.68 -36.438 1 43.34 104 GLU B C 1
ATOM 5926 O O . GLU B 1 104 ? -16.672 8.266 -35.375 1 43.34 104 GLU B O 1
ATOM 5931 N N . ASN B 1 105 ? -16.094 6.438 -36.375 1 50.47 105 ASN B N 1
ATOM 5932 C CA . ASN B 1 105 ? -15.328 5.875 -35.281 1 50.47 105 ASN B CA 1
ATOM 5933 C C . ASN B 1 105 ? -13.953 6.523 -35.156 1 50.47 105 ASN B C 1
ATOM 5935 O O . ASN B 1 105 ? -12.992 5.875 -34.75 1 50.47 105 ASN B O 1
ATOM 5939 N N . SER B 1 106 ? -13.68 7.574 -35.656 1 67.5 106 SER B N 1
ATOM 5940 C CA . SER B 1 106 ? -12.32 8.109 -35.688 1 67.5 106 SER B CA 1
ATOM 5941 C C . SER B 1 106 ? -11.914 8.625 -34.312 1 67.5 106 SER B C 1
ATOM 5943 O O . SER B 1 106 ? -12.711 9.25 -33.594 1 67.5 106 SER B O 1
ATOM 5945 N N . GLN B 1 107 ? -10.797 8.07 -33.75 1 79.12 107 GLN B N 1
ATOM 5946 C CA . GLN B 1 107 ? -10.164 8.508 -32.531 1 79.12 107 GLN B CA 1
ATOM 5947 C C . GLN B 1 107 ? -9.953 10.016 -32.5 1 79.12 107 GLN B C 1
ATOM 5949 O O . GLN B 1 107 ? -9.805 10.641 -33.562 1 79.12 107 GLN B O 1
ATOM 5954 N N . TRP B 1 108 ? -10.281 10.719 -31.438 1 82.56 108 TRP B N 1
ATOM 5955 C CA . TRP B 1 108 ? -10.023 12.148 -31.266 1 82.56 108 TRP B CA 1
ATOM 5956 C C . TRP B 1 108 ? -8.555 12.469 -31.562 1 82.56 108 TRP B C 1
ATOM 5958 O O . TRP B 1 108 ? -7.68 11.625 -31.375 1 82.56 108 TRP B O 1
ATOM 5968 N N . ASP B 1 109 ? -8.414 13.633 -32.062 1 80.75 109 ASP B N 1
ATOM 5969 C CA . ASP B 1 109 ? -7.059 14.133 -32.281 1 80.75 109 ASP B CA 1
ATOM 5970 C C . ASP B 1 109 ? -6.297 14.203 -30.953 1 80.75 109 ASP B C 1
ATOM 5972 O O . ASP B 1 109 ? -6.863 14.586 -29.922 1 80.75 109 ASP B O 1
ATOM 5976 N N . ARG B 1 110 ? -5.055 13.867 -31.047 1 80.75 110 ARG B N 1
ATOM 5977 C CA . ARG B 1 110 ? -4.203 13.797 -29.859 1 80.75 110 ARG B CA 1
ATOM 5978 C C . ARG B 1 110 ? -4.031 15.18 -29.234 1 80.75 110 ARG B C 1
ATOM 5980 O O . ARG B 1 110 ? -3.768 15.289 -28.031 1 80.75 110 ARG B O 1
ATOM 5987 N N . THR B 1 111 ? -4.203 16.203 -29.984 1 80.44 111 THR B N 1
ATOM 5988 C CA . THR B 1 111 ? -3.998 17.547 -29.484 1 80.44 111 THR B CA 1
ATOM 5989 C C . THR B 1 111 ? -5.32 18.312 -29.422 1 80.44 111 THR B C 1
ATOM 5991 O O . THR B 1 111 ? -5.332 19.531 -29.219 1 80.44 111 THR B O 1
ATOM 5994 N N . GLY B 1 112 ? -6.34 17.578 -29.562 1 85.5 112 GLY B N 1
ATOM 5995 C CA . GLY B 1 112 ? -7.652 18.203 -29.531 1 85.5 112 GLY B CA 1
ATOM 5996 C C . GLY B 1 112 ? -8.062 18.672 -28.156 1 85.5 112 GLY B C 1
ATOM 5997 O O . GLY B 1 112 ? -7.445 18.312 -27.156 1 85.5 112 GLY B O 1
ATOM 5998 N N . SER B 1 113 ? -9.062 19.547 -28.219 1 88.5 113 SER B N 1
ATOM 5999 C CA . SER B 1 113 ? -9.516 20.188 -26.984 1 88.5 113 SER B CA 1
ATOM 6000 C C . SER B 1 113 ? -10.07 19.141 -26 1 88.5 113 SER B C 1
ATOM 6002 O O . SER B 1 113 ? -9.75 19.188 -24.812 1 88.5 113 SER B O 1
ATOM 6004 N N . MET B 1 114 ? -10.859 18.234 -26.547 1 89.88 114 MET B N 1
ATOM 6005 C CA . MET B 1 114 ? -11.438 17.219 -25.672 1 89.88 114 MET B CA 1
ATOM 6006 C C . MET B 1 114 ? -10.359 16.281 -25.125 1 89.88 114 MET B C 1
ATOM 6008 O O . MET B 1 114 ? -10.398 15.906 -23.953 1 89.88 114 MET B O 1
ATOM 6012 N N . THR B 1 115 ? -9.484 15.953 -25.969 1 92.69 115 THR B N 1
ATOM 6013 C CA . THR B 1 115 ? -8.375 15.109 -25.547 1 92.69 115 THR B CA 1
ATOM 6014 C C . THR B 1 115 ? -7.57 15.781 -24.438 1 92.69 115 THR B C 1
ATOM 6016 O O . THR B 1 115 ? -7.219 15.148 -23.438 1 92.69 115 THR B O 1
ATOM 6019 N N . LYS B 1 116 ? -7.34 17.047 -24.625 1 92.44 116 LYS B N 1
ATOM 6020 C CA . LYS B 1 116 ? -6.586 17.797 -23.625 1 92.44 116 LYS B CA 1
ATOM 6021 C C . LYS B 1 116 ? -7.34 17.859 -22.297 1 92.44 116 LYS B C 1
ATOM 6023 O O . LYS B 1 116 ? -6.742 17.734 -21.219 1 92.44 116 LYS B O 1
ATOM 6028 N N . ARG B 1 117 ? -8.57 18.062 -22.422 1 93.5 117 ARG B N 1
ATOM 6029 C CA . ARG B 1 117 ? -9.406 18.141 -21.219 1 93.5 117 ARG B CA 1
ATOM 6030 C C . ARG B 1 117 ? -9.391 16.812 -20.469 1 93.5 117 ARG B C 1
ATOM 6032 O O . ARG B 1 117 ? -9.328 16.797 -19.234 1 93.5 117 ARG B O 1
ATOM 6039 N N . ILE B 1 118 ? -9.461 15.711 -21.172 1 94.69 118 ILE B N 1
ATOM 6040 C CA . ILE B 1 118 ? -9.453 14.398 -20.547 1 94.69 118 ILE B CA 1
ATOM 6041 C C . ILE B 1 118 ? -8.078 14.117 -19.953 1 94.69 118 ILE B C 1
ATOM 6043 O O . ILE B 1 118 ? -7.98 13.586 -18.844 1 94.69 118 ILE B O 1
ATOM 6047 N N . ASP B 1 119 ? -7.047 14.523 -20.641 1 94.88 119 ASP B N 1
ATOM 6048 C CA . ASP B 1 119 ? -5.688 14.359 -20.125 1 94.88 119 ASP B CA 1
ATOM 6049 C C . ASP B 1 119 ? -5.512 15.094 -18.812 1 94.88 119 ASP B C 1
ATOM 6051 O O . ASP B 1 119 ? -4.941 14.547 -17.859 1 94.88 119 ASP B O 1
ATOM 6055 N N . GLU B 1 120 ? -6.023 16.266 -18.766 1 95.12 120 GLU B N 1
ATOM 6056 C CA . GLU B 1 120 ? -5.922 17.078 -17.562 1 95.12 120 GLU B CA 1
ATOM 6057 C C . GLU B 1 120 ? -6.711 16.469 -16.406 1 95.12 120 GLU B C 1
ATOM 6059 O O . GLU B 1 120 ? -6.254 16.469 -15.258 1 95.12 120 GLU B O 1
ATOM 6064 N N . ALA B 1 121 ? -7.844 15.992 -16.734 1 95.81 121 ALA B N 1
ATOM 6065 C CA . ALA B 1 121 ? -8.664 15.352 -15.703 1 95.81 121 ALA B CA 1
ATOM 6066 C C . ALA B 1 121 ? -7.984 14.102 -15.164 1 95.81 121 ALA B C 1
ATOM 6068 O O . ALA B 1 121 ? -8.062 13.812 -13.961 1 95.81 121 ALA B O 1
ATOM 6069 N N . ILE B 1 122 ? -7.312 13.32 -16.016 1 96 122 ILE B N 1
ATOM 6070 C CA . ILE B 1 122 ? -6.645 12.086 -15.609 1 96 122 ILE B CA 1
ATOM 6071 C C . ILE B 1 122 ? -5.484 12.414 -14.672 1 96 122 ILE B C 1
ATOM 6073 O O . ILE B 1 122 ? -5.332 11.789 -13.625 1 96 122 ILE B O 1
ATOM 6077 N N . ILE B 1 123 ? -4.68 13.438 -15.008 1 96.19 123 ILE B N 1
ATOM 6078 C CA . ILE B 1 123 ? -3.52 13.758 -14.188 1 96.19 123 ILE B CA 1
ATOM 6079 C C . ILE B 1 123 ? -3.977 14.297 -12.836 1 96.19 123 ILE B C 1
ATOM 6081 O O . ILE B 1 123 ? -3.369 14 -11.805 1 96.19 123 ILE B O 1
ATOM 6085 N N . GLN B 1 124 ? -5.012 15.07 -12.805 1 96.5 124 GLN B N 1
ATOM 6086 C CA . GLN B 1 124 ? -5.547 15.578 -11.547 1 96.5 124 GLN B CA 1
ATOM 6087 C C . GLN B 1 124 ? -6.102 14.438 -10.688 1 96.5 124 GLN B C 1
ATOM 6089 O O . GLN B 1 124 ? -5.977 14.461 -9.461 1 96.5 124 GLN B O 1
ATOM 6094 N N . MET B 1 125 ? -6.73 13.469 -11.391 1 95.94 125 MET B N 1
ATOM 6095 C CA . MET B 1 125 ? -7.23 12.289 -10.695 1 95.94 125 MET B CA 1
ATOM 6096 C C . MET B 1 125 ? -6.086 11.492 -10.07 1 95.94 125 MET B C 1
ATOM 6098 O O . MET B 1 125 ? -6.18 11.062 -8.922 1 95.94 125 MET B O 1
ATOM 6102 N N . ILE B 1 126 ? -5.039 11.336 -10.766 1 93.69 126 ILE B N 1
ATOM 6103 C CA . ILE B 1 126 ? -3.863 10.609 -10.297 1 93.69 126 ILE B CA 1
ATOM 6104 C C . ILE B 1 126 ? -3.305 11.289 -9.047 1 93.69 126 ILE B C 1
ATOM 6106 O O . ILE B 1 126 ? -3 10.617 -8.055 1 93.69 126 ILE B O 1
ATOM 6110 N N . CYS B 1 127 ? -3.252 12.562 -9.031 1 93.81 127 CYS B N 1
ATOM 6111 C CA . CYS B 1 127 ? -2.686 13.32 -7.918 1 93.81 127 CYS B CA 1
ATOM 6112 C C . CYS B 1 127 ? -3.611 13.289 -6.707 1 93.81 127 CYS B C 1
ATOM 6114 O O . CYS B 1 127 ? -3.188 12.938 -5.605 1 93.81 127 CYS B O 1
ATOM 6116 N N . THR B 1 128 ? -4.805 13.602 -6.848 1 94.25 128 THR B N 1
ATOM 6117 C CA . THR B 1 128 ? -5.73 13.812 -5.738 1 94.25 128 THR B CA 1
ATOM 6118 C C . THR B 1 128 ? -6.121 12.484 -5.094 1 94.25 128 THR B C 1
ATOM 6120 O O . THR B 1 128 ? -6.293 12.406 -3.877 1 94.25 128 THR B O 1
ATOM 6123 N N . ASP B 1 129 ? -6.262 11.461 -5.977 1 91.5 129 ASP B N 1
ATOM 6124 C CA . ASP B 1 129 ? -6.684 10.172 -5.438 1 91.5 129 ASP B CA 1
ATOM 6125 C C . ASP B 1 129 ? -5.488 9.25 -5.215 1 91.5 129 ASP B C 1
ATOM 6127 O O . ASP B 1 129 ? -5.652 8.078 -4.855 1 91.5 129 ASP B O 1
ATOM 6131 N N . ILE B 1 130 ? -4.344 9.711 -5.473 1 88.81 130 ILE B N 1
ATOM 6132 C CA . ILE B 1 130 ? -3.09 9.016 -5.191 1 88.81 130 ILE B CA 1
ATOM 6133 C C . ILE B 1 130 ? -3.025 7.723 -6.004 1 88.81 130 ILE B C 1
ATOM 6135 O O . ILE B 1 130 ? -2.705 6.66 -5.465 1 88.81 130 ILE B O 1
ATOM 6139 N N . PHE B 1 131 ? -3.365 7.793 -7.242 1 89 131 PHE B N 1
ATOM 6140 C CA . PHE B 1 131 ? -3.215 6.648 -8.133 1 89 131 PHE B CA 1
ATOM 6141 C C . PHE B 1 131 ? -1.795 6.57 -8.68 1 89 131 PHE B C 1
ATOM 6143 O O . PHE B 1 131 ? -1.101 7.582 -8.766 1 89 131 PHE B O 1
ATOM 6150 N N . PRO B 1 132 ? -1.376 5.293 -9.023 1 86.75 132 PRO B N 1
ATOM 6151 C CA . PRO B 1 132 ? -0.076 5.199 -9.688 1 86.75 132 PRO B CA 1
ATOM 6152 C C . PRO B 1 132 ? -0.06 5.895 -11.047 1 86.75 132 PRO B C 1
ATOM 6154 O O . PRO B 1 132 ? -1.087 5.949 -11.734 1 86.75 132 PRO B O 1
ATOM 6157 N N . LEU B 1 133 ? 1.096 6.406 -11.422 1 88.5 133 LEU B N 1
ATOM 6158 C CA . LEU B 1 133 ? 1.249 7.07 -12.711 1 88.5 133 LEU B CA 1
ATOM 6159 C C . LEU B 1 133 ? 1.023 6.094 -13.859 1 88.5 133 LEU B C 1
ATOM 6161 O O . LEU B 1 133 ? 0.789 6.508 -15 1 88.5 133 LEU B O 1
ATOM 6165 N N . SER B 1 134 ? 1.039 4.82 -13.586 1 88.5 134 SER B N 1
ATOM 6166 C CA . SER B 1 134 ? 0.861 3.787 -14.594 1 88.5 134 SER B CA 1
ATOM 6167 C C . SER B 1 134 ? -0.601 3.367 -14.711 1 88.5 134 SER B C 1
ATOM 6169 O O . SER B 1 134 ? -0.911 2.33 -15.297 1 88.5 134 SER B O 1
ATOM 6171 N N . ILE B 1 135 ? -1.454 4.141 -14.156 1 90.19 135 ILE B N 1
ATOM 6172 C CA . ILE B 1 135 ? -2.867 3.785 -14.133 1 90.19 135 ILE B CA 1
ATOM 6173 C C . ILE B 1 135 ? -3.363 3.549 -15.555 1 90.19 135 ILE B C 1
ATOM 6175 O O . ILE B 1 135 ? -4.227 2.699 -15.789 1 90.19 135 ILE B O 1
ATOM 6179 N N . THR B 1 136 ? -2.881 4.277 -16.547 1 91.38 136 THR B N 1
ATOM 6180 C CA . THR B 1 136 ? -3.359 4.207 -17.922 1 91.38 136 THR B CA 1
ATOM 6181 C C . THR B 1 136 ? -2.939 2.893 -18.578 1 91.38 136 THR B C 1
ATOM 6183 O O . THR B 1 136 ? -3.469 2.52 -19.625 1 91.38 136 THR B O 1
ATOM 6186 N N . ASP B 1 137 ? -2.023 2.207 -17.938 1 88.88 137 ASP B N 1
ATOM 6187 C CA . ASP B 1 137 ? -1.57 0.92 -18.453 1 88.88 137 ASP B CA 1
ATOM 6188 C C . ASP B 1 137 ? -2.443 -0.22 -17.938 1 88.88 137 ASP B C 1
ATOM 6190 O O . ASP B 1 137 ? -2.354 -1.349 -18.438 1 88.88 137 ASP B O 1
ATOM 6194 N N . GLY B 1 138 ? -3.223 0.079 -16.984 1 91.88 138 GLY B N 1
ATOM 6195 C CA . GLY B 1 138 ? -4.07 -0.96 -16.422 1 91.88 138 GLY B CA 1
ATOM 6196 C C . GLY B 1 138 ? -5.148 -1.436 -17.375 1 91.88 138 GLY B C 1
ATOM 6197 O O . GLY B 1 138 ? -5.801 -0.625 -18.031 1 91.88 138 GLY B O 1
ATOM 6198 N N . PRO B 1 139 ? -5.324 -2.77 -17.516 1 92.75 139 PRO B N 1
ATOM 6199 C CA . PRO B 1 139 ? -6.336 -3.291 -18.438 1 92.75 139 PRO B CA 1
ATOM 6200 C C . PRO B 1 139 ? -7.75 -2.85 -18.062 1 92.75 139 PRO B C 1
ATOM 6202 O O . PRO B 1 139 ? -8.578 -2.602 -18.938 1 92.75 139 PRO B O 1
ATOM 6205 N N . GLY B 1 140 ? -8.031 -2.768 -16.75 1 94.62 140 GLY B N 1
ATOM 6206 C CA . GLY B 1 140 ? -9.352 -2.348 -16.312 1 94.62 140 GLY B CA 1
ATOM 6207 C C . GLY B 1 140 ? -9.672 -0.913 -16.688 1 94.62 140 GLY B C 1
ATOM 6208 O O . GLY B 1 140 ? -10.75 -0.632 -17.219 1 94.62 140 GLY B O 1
ATOM 6209 N N . PHE B 1 141 ? -8.75 0.026 -16.484 1 95.94 141 PHE B N 1
ATOM 6210 C CA . PHE B 1 141 ? -8.938 1.432 -16.828 1 95.94 141 PHE B CA 1
ATOM 6211 C C . PHE B 1 141 ? -9.055 1.617 -18.328 1 95.94 141 PHE B C 1
ATOM 6213 O O . PHE B 1 141 ? -9.867 2.416 -18.797 1 95.94 141 PHE B O 1
ATOM 6220 N N . ARG B 1 142 ? -8.328 0.848 -19.031 1 93.69 142 ARG B N 1
ATOM 6221 C CA . ARG B 1 142 ? -8.406 0.91 -20.484 1 93.69 142 ARG B CA 1
ATOM 6222 C C . ARG B 1 142 ? -9.766 0.429 -20.984 1 93.69 142 ARG B C 1
ATOM 6224 O O . ARG B 1 142 ? -10.359 1.042 -21.875 1 93.69 142 ARG B O 1
ATOM 6231 N N . ASN B 1 143 ? -10.195 -0.682 -20.484 1 95.38 143 ASN B N 1
ATOM 6232 C CA . ASN B 1 143 ? -11.531 -1.163 -20.812 1 95.38 143 ASN B CA 1
ATOM 6233 C C . ASN B 1 143 ? -12.602 -0.14 -20.453 1 95.38 143 ASN B C 1
ATOM 6235 O O . ASN B 1 143 ? -13.547 0.082 -21.203 1 95.38 143 ASN B O 1
ATOM 6239 N N . PHE B 1 144 ? -12.492 0.548 -19.328 1 96.06 144 PHE B N 1
ATOM 6240 C CA . PHE B 1 144 ? -13.414 1.574 -18.859 1 96.06 144 PHE B CA 1
ATOM 6241 C C . PHE B 1 144 ? -13.445 2.758 -19.828 1 96.06 144 PHE B C 1
ATOM 6243 O O . PHE B 1 144 ? -14.516 3.25 -20.188 1 96.06 144 PHE B O 1
ATOM 6250 N N . LEU B 1 145 ? -12.258 3.139 -20.188 1 94.62 145 LEU B N 1
ATOM 6251 C CA . LEU B 1 145 ? -12.148 4.262 -21.109 1 94.62 145 LEU B CA 1
ATOM 6252 C C . LEU B 1 145 ? -12.805 3.926 -22.453 1 94.62 145 LEU B C 1
ATOM 6254 O O . LEU B 1 145 ? -13.414 4.793 -23.078 1 94.62 145 LEU B O 1
ATOM 6258 N N . LYS B 1 146 ? -12.695 2.686 -22.891 1 93.06 146 LYS B N 1
ATOM 6259 C CA . LYS B 1 146 ? -13.328 2.266 -24.141 1 93.06 146 LYS B CA 1
ATOM 6260 C C . LYS B 1 146 ? -14.844 2.41 -24.062 1 93.06 146 LYS B C 1
ATOM 6262 O O . LYS B 1 146 ? -15.5 2.662 -25.078 1 93.06 146 LYS B O 1
ATOM 6267 N N . VAL B 1 147 ? -15.375 2.324 -22.922 1 93.5 147 VAL B N 1
ATOM 6268 C CA . VAL B 1 147 ? -16.812 2.391 -22.734 1 93.5 147 VAL B CA 1
ATOM 6269 C C . VAL B 1 147 ? -17.25 3.85 -22.625 1 93.5 147 VAL B C 1
ATOM 6271 O O . VAL B 1 147 ? -18.203 4.266 -23.297 1 93.5 147 VAL B O 1
ATOM 6274 N N . VAL B 1 148 ? -16.578 4.68 -21.859 1 93.38 148 VAL B N 1
ATOM 6275 C CA . VAL B 1 148 ? -17.047 6.023 -21.547 1 93.38 148 VAL B CA 1
ATOM 6276 C C . VAL B 1 148 ? -16.547 7.012 -22.594 1 93.38 148 VAL B C 1
ATOM 6278 O O . VAL B 1 148 ? -17.188 8.016 -22.875 1 93.38 148 VAL B O 1
ATOM 6281 N N . ALA B 1 149 ? -15.336 6.762 -23.109 1 91.94 149 ALA B N 1
ATOM 6282 C CA . ALA B 1 149 ? -14.719 7.617 -24.125 1 91.94 149 ALA B CA 1
ATOM 6283 C C . ALA B 1 149 ? -14.031 6.789 -25.203 1 91.94 149 ALA B C 1
ATOM 6285 O O . ALA B 1 149 ? -12.805 6.82 -25.328 1 91.94 149 ALA B O 1
ATOM 6286 N N . PRO B 1 150 ? -14.797 6.199 -26.062 1 91.06 150 PRO B N 1
ATOM 6287 C CA . PRO B 1 150 ? -14.25 5.258 -27.047 1 91.06 150 PRO B CA 1
ATOM 6288 C C . PRO B 1 150 ? -13.297 5.926 -28.031 1 91.06 150 PRO B C 1
ATOM 6290 O O . PRO B 1 150 ? -12.414 5.262 -28.594 1 91.06 150 PRO B O 1
ATOM 6293 N N . LYS B 1 151 ? -13.445 7.23 -28.172 1 92.12 151 LYS B N 1
ATOM 6294 C CA . LYS B 1 151 ? -12.617 7.922 -29.141 1 92.12 151 LYS B CA 1
ATOM 6295 C C . LYS B 1 151 ? -11.305 8.398 -28.531 1 92.12 151 LYS B C 1
ATOM 6297 O O . LYS B 1 151 ? -10.414 8.883 -29.234 1 92.12 151 LYS B O 1
ATOM 6302 N N . TYR B 1 152 ? -11.234 8.273 -27.281 1 93.62 152 TYR B N 1
ATOM 6303 C CA . TYR B 1 152 ? -10.062 8.766 -26.562 1 93.62 152 TYR B CA 1
ATOM 6304 C C . TYR B 1 152 ? -8.969 7.699 -26.5 1 93.62 152 TYR B C 1
ATOM 6306 O O . TYR B 1 152 ? -9.25 6.531 -26.219 1 93.62 152 TYR B O 1
ATOM 6314 N N . VAL B 1 153 ? -7.754 8.102 -26.766 1 91.88 153 VAL B N 1
ATOM 6315 C CA . VAL B 1 153 ? -6.602 7.215 -26.625 1 91.88 153 VAL B CA 1
ATOM 6316 C C . VAL B 1 153 ? -5.73 7.668 -25.453 1 91.88 153 VAL B C 1
ATOM 6318 O O . VAL B 1 153 ? -5.152 8.758 -25.484 1 91.88 153 VAL B O 1
ATOM 6321 N N . PRO B 1 154 ? -5.637 6.805 -24.453 1 92.06 154 PRO B N 1
ATOM 6322 C CA . PRO B 1 154 ? -4.875 7.191 -23.266 1 92.06 154 PRO B CA 1
ATOM 6323 C C . PRO B 1 154 ? -3.385 7.359 -23.547 1 92.06 154 PRO B C 1
ATOM 6325 O O . PRO B 1 154 ? -2.818 6.621 -24.359 1 92.06 154 PRO B O 1
ATOM 6328 N N . LYS B 1 155 ? -2.787 8.305 -22.875 1 91.94 155 LYS B N 1
ATOM 6329 C CA . LYS B 1 155 ? -1.351 8.547 -22.984 1 91.94 155 LYS B CA 1
ATOM 6330 C C . LYS B 1 155 ? -0.564 7.559 -22.125 1 91.94 155 LYS B C 1
ATOM 6332 O O . LYS B 1 155 ? -1.118 6.945 -21.219 1 91.94 155 LYS B O 1
ATOM 6337 N N . SER B 1 156 ? 0.668 7.473 -22.406 1 90.06 156 SER B N 1
ATOM 6338 C CA . SER B 1 156 ? 1.526 6.547 -21.672 1 90.06 156 SER B CA 1
ATOM 6339 C C . SER B 1 156 ? 1.923 7.121 -20.328 1 90.06 156 SER B C 1
ATOM 6341 O O . SER B 1 156 ? 1.813 8.328 -20.094 1 90.06 156 SER B O 1
ATOM 6343 N N . ARG B 1 157 ? 2.379 6.238 -19.5 1 88.69 157 ARG B N 1
ATOM 6344 C CA . ARG B 1 157 ? 2.85 6.648 -18.188 1 88.69 157 ARG B CA 1
ATOM 6345 C C . ARG B 1 157 ? 3.992 7.652 -18.297 1 88.69 157 ARG B C 1
ATOM 6347 O O . ARG B 1 157 ? 4.141 8.539 -17.453 1 88.69 157 ARG B O 1
ATOM 6354 N N . TRP B 1 158 ? 4.758 7.547 -19.281 1 88.75 158 TRP B N 1
ATOM 6355 C CA . TRP B 1 158 ? 5.898 8.438 -19.469 1 88.75 158 TRP B CA 1
ATOM 6356 C C . TRP B 1 158 ? 5.438 9.844 -19.812 1 88.75 158 TRP B C 1
ATOM 6358 O O . TRP B 1 158 ? 5.957 10.828 -19.281 1 88.75 158 TRP B O 1
ATOM 6368 N N . THR B 1 159 ? 4.48 9.891 -20.672 1 91.5 159 THR B N 1
ATOM 6369 C CA . THR B 1 159 ? 3.924 11.195 -21.016 1 91.5 159 THR B CA 1
ATOM 6370 C C . THR B 1 159 ? 3.279 11.852 -19.797 1 91.5 159 THR B C 1
ATOM 6372 O O . THR B 1 159 ? 3.439 13.055 -19.578 1 91.5 159 THR B O 1
ATOM 6375 N N . LEU B 1 160 ? 2.609 11.086 -19.047 1 93.06 160 LEU B N 1
ATOM 6376 C CA . LEU B 1 160 ? 1.954 11.609 -17.844 1 93.06 160 LEU B CA 1
ATOM 6377 C C . LEU B 1 160 ? 2.98 12.117 -16.844 1 93.06 160 LEU B C 1
ATOM 6379 O O . LEU B 1 160 ? 2.822 13.203 -16.281 1 93.06 160 LEU B O 1
ATOM 6383 N N . SER B 1 161 ? 4.086 11.336 -16.609 1 90.69 161 SER B N 1
ATOM 6384 C CA . SER B 1 161 ? 5.074 11.664 -15.594 1 90.69 161 SER B CA 1
ATOM 6385 C C . SER B 1 161 ? 6.004 12.773 -16.062 1 90.69 161 SER B C 1
ATOM 6387 O O . SER B 1 161 ? 6.402 13.633 -15.266 1 90.69 161 SER B O 1
ATOM 6389 N N . ARG B 1 162 ? 6.281 12.844 -17.297 1 91.38 162 ARG B N 1
ATOM 6390 C CA . ARG B 1 162 ? 7.336 13.734 -17.781 1 91.38 162 ARG B CA 1
ATOM 6391 C C . ARG B 1 162 ? 6.75 15.023 -18.344 1 91.38 162 ARG B C 1
ATOM 6393 O O . ARG B 1 162 ? 7.438 16.047 -18.422 1 91.38 162 ARG B O 1
ATOM 6400 N N . SER B 1 163 ? 5.516 14.977 -18.734 1 92.81 163 SER B N 1
ATOM 6401 C CA . SER B 1 163 ? 4.953 16.156 -19.375 1 92.81 163 SER B CA 1
ATOM 6402 C C . SER B 1 163 ? 3.73 16.672 -18.625 1 92.81 163 SER B C 1
ATOM 6404 O O . SER B 1 163 ? 3.725 17.797 -18.125 1 92.81 163 SER B O 1
ATOM 6406 N N . HIS B 1 164 ? 2.754 15.883 -18.453 1 95.19 164 HIS B N 1
ATOM 6407 C CA . HIS B 1 164 ? 1.483 16.328 -17.906 1 95.19 164 HIS B CA 1
ATOM 6408 C C . HIS B 1 164 ? 1.632 16.734 -16.438 1 95.19 164 HIS B C 1
ATOM 6410 O O . HIS B 1 164 ? 1.068 17.734 -16 1 95.19 164 HIS B O 1
ATOM 6416 N N . LEU B 1 165 ? 2.361 15.93 -15.656 1 95.56 165 LEU B N 1
ATOM 6417 C CA . LEU B 1 165 ? 2.525 16.203 -14.234 1 95.56 165 LEU B CA 1
ATOM 6418 C C . LEU B 1 165 ? 3.297 17.5 -14.016 1 95.56 165 LEU B C 1
ATOM 6420 O O . LEU B 1 165 ? 2.846 18.391 -13.281 1 95.56 165 LEU B O 1
ATOM 6424 N N . PRO B 1 166 ? 4.434 17.656 -14.68 1 95.31 166 PRO B N 1
ATOM 6425 C CA . PRO B 1 166 ? 5.133 18.938 -14.531 1 95.31 166 PRO B CA 1
ATOM 6426 C C . PRO B 1 166 ? 4.297 20.125 -14.992 1 95.31 166 PRO B C 1
ATOM 6428 O O . PRO B 1 166 ? 4.359 21.203 -14.391 1 95.31 166 PRO B O 1
ATOM 6431 N N . SER B 1 167 ? 3.541 19.906 -16.047 1 95.75 167 SER B N 1
ATOM 6432 C CA . SER B 1 167 ? 2.68 20.984 -16.531 1 95.75 167 SER B CA 1
ATOM 6433 C C . SER B 1 167 ? 1.621 21.359 -15.508 1 95.75 167 SER B C 1
ATOM 6435 O O . SER B 1 167 ? 1.353 22.547 -15.289 1 95.75 167 SER B O 1
ATOM 6437 N N . LEU B 1 168 ? 1.032 20.375 -14.953 1 96.62 168 LEU B N 1
ATOM 6438 C CA . LEU B 1 168 ? 0.042 20.609 -13.906 1 96.62 168 LEU B CA 1
ATOM 6439 C C . LEU B 1 168 ? 0.67 21.312 -12.711 1 96.62 168 LEU B C 1
ATOM 6441 O O . LEU B 1 168 ? 0.078 22.234 -12.156 1 96.62 168 LEU B O 1
ATOM 6445 N N . TYR B 1 169 ? 1.837 20.891 -12.312 1 96.44 169 TYR B N 1
ATOM 6446 C CA . TYR B 1 169 ? 2.582 21.5 -11.219 1 96.44 169 TYR B CA 1
ATOM 6447 C C . TYR B 1 169 ? 2.771 23 -11.469 1 96.44 169 TYR B C 1
ATOM 6449 O O . TYR B 1 169 ? 2.533 23.812 -10.57 1 96.44 169 TYR B O 1
ATOM 6457 N N . GLU B 1 170 ? 3.146 23.312 -12.648 1 96.25 170 GLU B N 1
ATOM 6458 C CA . GLU B 1 170 ? 3.414 24.703 -12.984 1 96.25 170 GLU B CA 1
ATOM 6459 C C . GLU B 1 170 ? 2.131 25.531 -12.969 1 96.25 170 GLU B C 1
ATOM 6461 O O . GLU B 1 170 ? 2.135 26.688 -12.547 1 96.25 170 GLU B O 1
ATOM 6466 N N . LYS B 1 171 ? 1.102 24.969 -13.453 1 96.25 171 LYS B N 1
ATOM 6467 C CA . LYS B 1 171 ? -0.181 25.672 -13.438 1 96.25 171 LYS B CA 1
ATOM 6468 C C . LYS B 1 171 ? -0.625 25.969 -12.008 1 96.25 171 LYS B C 1
ATOM 6470 O O . LYS B 1 171 ? -1.062 27.078 -11.711 1 96.25 171 LYS B O 1
ATOM 6475 N N . ILE B 1 172 ? -0.529 25.016 -11.164 1 96.5 172 ILE B N 1
ATOM 6476 C CA . ILE B 1 172 ? -0.941 25.172 -9.773 1 96.5 172 ILE B CA 1
ATOM 6477 C C . ILE B 1 172 ? 0.01 26.141 -9.062 1 96.5 172 ILE B C 1
ATOM 6479 O O . ILE B 1 172 ? -0.424 26.969 -8.273 1 96.5 172 ILE B O 1
ATOM 6483 N N . ARG B 1 173 ? 1.302 25.969 -9.328 1 96.19 173 ARG B N 1
ATOM 6484 C CA . ARG B 1 173 ? 2.287 26.875 -8.75 1 96.19 173 ARG B CA 1
ATOM 6485 C C . ARG B 1 173 ? 1.967 28.328 -9.102 1 96.19 173 ARG B C 1
ATOM 6487 O O . ARG B 1 173 ? 2.01 29.203 -8.234 1 96.19 173 ARG B O 1
ATOM 6494 N N . SER B 1 174 ? 1.588 28.594 -10.328 1 96 174 SER B N 1
ATOM 6495 C CA . SER B 1 174 ? 1.236 29.938 -10.766 1 96 174 SER B CA 1
ATOM 6496 C C . SER B 1 174 ? 0 30.453 -10.031 1 96 174 SER B C 1
ATOM 6498 O O . SER B 1 174 ? -0.063 31.625 -9.656 1 96 174 SER B O 1
ATOM 6500 N N . ARG B 1 175 ? -0.908 29.578 -9.875 1 95.19 175 ARG B N 1
ATOM 6501 C CA . ARG B 1 175 ? -2.115 29.938 -9.141 1 95.19 175 ARG B CA 1
ATOM 6502 C C . ARG B 1 175 ? -1.787 30.312 -7.695 1 95.19 175 ARG B C 1
ATOM 6504 O O . ARG B 1 175 ? -2.33 31.281 -7.16 1 95.19 175 ARG B O 1
ATOM 6511 N N . ILE B 1 176 ? -0.913 29.578 -7.062 1 96 176 ILE B N 1
ATOM 6512 C CA . ILE B 1 176 ? -0.524 29.812 -5.676 1 96 176 ILE B CA 1
ATOM 6513 C C . ILE B 1 176 ? 0.24 31.125 -5.57 1 96 176 ILE B C 1
ATOM 6515 O O . ILE B 1 176 ? 0.023 31.906 -4.641 1 96 176 ILE B O 1
ATOM 6519 N N . ILE B 1 177 ? 1.092 31.406 -6.543 1 96.5 177 ILE B N 1
ATOM 6520 C CA . ILE B 1 177 ? 1.852 32.656 -6.555 1 96.5 177 ILE B CA 1
ATOM 6521 C C . ILE B 1 177 ? 0.894 33.844 -6.605 1 96.5 177 ILE B C 1
ATOM 6523 O O . ILE B 1 177 ? 1.064 34.812 -5.871 1 96.5 177 ILE B O 1
ATOM 6527 N N . ASN B 1 178 ? -0.139 33.719 -7.379 1 94.06 178 ASN B N 1
ATOM 6528 C CA . ASN B 1 178 ? -1.133 34.781 -7.48 1 94.06 178 ASN B CA 1
ATOM 6529 C C . ASN B 1 178 ? -1.9 34.938 -6.176 1 94.06 178 ASN B C 1
ATOM 6531 O O . ASN B 1 178 ? -2.186 36.094 -5.766 1 94.06 178 ASN B O 1
ATOM 6535 N N . GLN B 1 179 ? -2.217 33.875 -5.586 1 93.62 179 GLN B N 1
ATOM 6536 C CA . GLN B 1 179 ? -2.93 33.906 -4.312 1 93.62 179 GLN B CA 1
ATOM 6537 C C . GLN B 1 179 ? -2.08 34.562 -3.223 1 93.62 179 GLN B C 1
ATOM 6539 O O . GLN B 1 179 ? -2.584 35.344 -2.422 1 93.62 179 GLN B O 1
ATOM 6544 N N . LEU B 1 180 ? -0.811 34.25 -3.174 1 95.44 180 LEU B N 1
ATOM 6545 C CA . LEU B 1 180 ? 0.093 34.75 -2.141 1 95.44 180 LEU B CA 1
ATOM 6546 C C . LEU B 1 180 ? 0.443 36.219 -2.381 1 95.44 180 LEU B C 1
ATOM 6548 O O . LEU B 1 180 ? 0.824 36.906 -1.449 1 95.44 180 LEU B O 1
ATOM 6552 N N . GLU B 1 181 ? 0.339 36.594 -3.623 1 93.56 181 GLU B N 1
ATOM 6553 C CA . GLU B 1 181 ? 0.572 38 -3.936 1 93.56 181 GLU B CA 1
ATOM 6554 C C . GLU B 1 181 ? -0.469 38.875 -3.268 1 93.56 181 GLU B C 1
ATOM 6556 O O . GLU B 1 181 ? -0.169 40.031 -2.883 1 93.56 181 GLU B O 1
ATOM 6561 N N . GLU B 1 182 ? -1.574 38.375 -3.082 1 91.31 182 GLU B N 1
ATOM 6562 C CA . GLU B 1 182 ? -2.666 39.125 -2.471 1 91.31 182 GLU B CA 1
ATOM 6563 C C . GLU B 1 182 ? -2.516 39.188 -0.953 1 91.31 182 GLU B C 1
ATOM 6565 O O . GLU B 1 182 ? -3.039 40.094 -0.305 1 91.31 182 GLU B O 1
ATOM 6570 N N . ALA B 1 183 ? -1.844 38.312 -0.397 1 92.94 183 ALA B N 1
ATOM 6571 C CA . ALA B 1 183 ? -1.652 38.281 1.051 1 92.94 183 ALA B CA 1
ATOM 6572 C C . ALA B 1 183 ? -0.569 39.25 1.491 1 92.94 183 ALA B C 1
ATOM 6574 O O . ALA B 1 183 ? 0.507 39.312 0.892 1 92.94 183 ALA B O 1
ATOM 6575 N N . LYS B 1 184 ? -0.851 40 2.482 1 91.56 184 LYS B N 1
ATOM 6576 C CA . LYS B 1 184 ? 0.11 41 2.957 1 91.56 184 LYS B CA 1
ATOM 6577 C C . LYS B 1 184 ? 1.173 40.344 3.842 1 91.56 184 LYS B C 1
ATOM 6579 O O . LYS B 1 184 ? 2.352 40.719 3.768 1 91.56 184 LYS B O 1
ATOM 6584 N N . TYR B 1 185 ? 0.718 39.5 4.688 1 95.44 185 TYR B N 1
ATOM 6585 C CA . TYR B 1 185 ? 1.61 38.812 5.613 1 95.44 185 TYR B CA 1
ATOM 6586 C C . TYR B 1 185 ? 1.443 37.281 5.504 1 95.44 185 TYR B C 1
ATOM 6588 O O . TYR B 1 185 ? 0.343 36.812 5.242 1 95.44 185 TYR B O 1
ATOM 6596 N N . ILE B 1 186 ? 2.588 36.594 5.652 1 96.75 186 ILE B N 1
ATOM 6597 C CA . ILE B 1 186 ? 2.574 35.156 5.52 1 96.75 186 ILE B CA 1
ATOM 6598 C C . ILE B 1 186 ? 3.383 34.5 6.648 1 96.75 186 ILE B C 1
ATOM 6600 O O . ILE B 1 186 ? 4.457 35 7.004 1 96.75 186 ILE B O 1
ATOM 6604 N N . SER B 1 187 ? 2.814 33.562 7.266 1 96.38 187 SER B N 1
ATOM 6605 C CA . SER B 1 187 ? 3.557 32.719 8.195 1 96.38 187 SER B CA 1
ATOM 6606 C C . SER B 1 187 ? 3.822 31.344 7.609 1 96.38 187 SER B C 1
ATOM 6608 O O . SER B 1 187 ? 3.033 30.844 6.805 1 96.38 187 SER B O 1
ATOM 6610 N N . ILE B 1 188 ? 4.941 30.719 8.047 1 96 188 ILE B N 1
ATOM 6611 C CA . ILE B 1 188 ? 5.371 29.469 7.438 1 96 188 ILE B CA 1
ATOM 6612 C C . ILE B 1 188 ? 5.402 28.359 8.492 1 96 188 ILE B C 1
ATOM 6614 O O . ILE B 1 188 ? 5.859 28.578 9.617 1 96 188 ILE B O 1
ATOM 6618 N N . THR B 1 189 ? 4.855 27.25 8.148 1 95 189 THR B N 1
ATOM 6619 C CA . THR B 1 189 ? 5.117 26.031 8.914 1 95 189 THR B CA 1
ATOM 6620 C C . THR B 1 189 ? 6.012 25.078 8.125 1 95 189 THR B C 1
ATOM 6622 O O . THR B 1 189 ? 5.859 24.938 6.914 1 95 189 THR B O 1
ATOM 6625 N N . THR B 1 190 ? 6.973 24.484 8.766 1 94.12 190 THR B N 1
ATOM 6626 C CA . THR B 1 190 ? 7.91 23.578 8.117 1 94.12 190 THR B CA 1
ATOM 6627 C C . THR B 1 190 ? 8.281 22.422 9.047 1 94.12 190 THR B C 1
ATOM 6629 O O . THR B 1 190 ? 8.227 22.562 10.266 1 94.12 190 THR B O 1
ATOM 6632 N N . ASP B 1 191 ? 8.445 21.344 8.469 1 91.75 191 ASP B N 1
ATOM 6633 C CA . ASP B 1 191 ? 8.867 20.141 9.164 1 91.75 191 ASP B CA 1
ATOM 6634 C C . ASP B 1 191 ? 9.625 19.203 8.234 1 91.75 191 ASP B C 1
ATOM 6636 O O . ASP B 1 191 ? 9.633 19.391 7.016 1 91.75 191 ASP B O 1
ATOM 6640 N N . THR B 1 192 ? 10.32 18.297 8.836 1 88.25 192 THR B N 1
ATOM 6641 C CA . THR B 1 192 ? 11.078 17.328 8.047 1 88.25 192 THR B CA 1
ATOM 6642 C C . THR B 1 192 ? 10.492 15.93 8.195 1 88.25 192 THR B C 1
ATOM 6644 O O . THR B 1 192 ? 9.93 15.594 9.242 1 88.25 192 THR B O 1
ATOM 6647 N N . TRP B 1 193 ? 10.523 15.203 7.102 1 85.06 193 TRP B N 1
ATOM 6648 C CA . TRP B 1 193 ? 10.07 13.82 7.051 1 85.06 193 TRP B CA 1
ATOM 6649 C C . TRP B 1 193 ? 11.211 12.891 6.641 1 85.06 193 TRP B C 1
ATOM 6651 O O . TRP B 1 193 ? 11.891 13.133 5.645 1 85.06 193 TRP B O 1
ATOM 6661 N N . ASP B 1 194 ? 11.516 11.945 7.473 1 74.25 194 ASP B N 1
ATOM 6662 C CA . ASP B 1 194 ? 12.531 10.953 7.152 1 74.25 194 ASP B CA 1
ATOM 6663 C C . ASP B 1 194 ? 11.898 9.633 6.734 1 74.25 194 ASP B C 1
ATOM 6665 O O . ASP B 1 194 ? 11.141 9.031 7.504 1 74.25 194 ASP B O 1
ATOM 6669 N N . GLY B 1 195 ? 11.898 9.414 5.547 1 62.34 195 GLY B N 1
ATOM 6670 C CA . GLY B 1 195 ? 11.32 8.195 5.004 1 62.34 195 GLY B CA 1
ATOM 6671 C C . GLY B 1 195 ? 11.797 6.945 5.715 1 62.34 195 GLY B C 1
ATOM 6672 O O . GLY B 1 195 ? 11.242 5.863 5.516 1 62.34 195 GLY B O 1
ATOM 6673 N N . ASP B 1 196 ? 13.156 7.043 6.332 1 49.75 196 ASP B N 1
ATOM 6674 C CA . ASP B 1 196 ? 13.594 5.863 7.066 1 49.75 196 ASP B CA 1
ATOM 6675 C C . ASP B 1 196 ? 12.648 5.547 8.219 1 49.75 196 ASP B C 1
ATOM 6677 O O . ASP B 1 196 ? 12.953 4.719 9.078 1 49.75 196 ASP B O 1
ATOM 6681 N N . CYS B 1 197 ? 11.906 6.664 8.648 1 38.5 197 CYS B N 1
ATOM 6682 C CA . CYS B 1 197 ? 11.383 6.449 9.992 1 38.5 197 CYS B CA 1
ATOM 6683 C C . CYS B 1 197 ? 11.062 4.977 10.219 1 38.5 197 CYS B C 1
ATOM 6685 O O . CYS B 1 197 ? 10.781 4.242 9.266 1 38.5 197 CYS B O 1
ATOM 6687 N N . ASN B 1 198 ? 11.344 4.68 11.547 1 33.75 198 ASN B N 1
ATOM 6688 C CA . ASN B 1 198 ? 11.328 3.479 12.375 1 33.75 198 ASN B CA 1
ATOM 6689 C C . ASN B 1 198 ? 10.062 2.662 12.148 1 33.75 198 ASN B C 1
ATOM 6691 O O . ASN B 1 198 ? 9.688 1.843 12.992 1 33.75 198 ASN B O 1
ATOM 6695 N N . THR B 1 199 ? 9.039 3.422 11.773 1 32 199 THR B N 1
ATOM 6696 C CA . THR B 1 199 ? 8 2.465 12.148 1 32 199 THR B CA 1
ATOM 6697 C C . THR B 1 199 ? 8.43 1.042 11.805 1 32 199 THR B C 1
ATOM 6699 O O . THR B 1 199 ? 9.086 0.815 10.781 1 32 199 THR B O 1
ATOM 6702 N N . ASN B 1 200 ? 8.445 0.278 12.781 1 30.23 200 ASN B N 1
ATOM 6703 C CA . ASN B 1 200 ? 8.781 -1.131 12.961 1 30.23 200 ASN B CA 1
ATOM 6704 C C . ASN B 1 200 ? 8.547 -1.926 11.68 1 30.23 200 ASN B C 1
ATOM 6706 O O . ASN B 1 200 ? 8.742 -3.141 11.648 1 30.23 200 ASN B O 1
ATOM 6710 N N . ASN B 1 201 ? 7.312 -1.711 11.156 1 29.73 201 ASN B N 1
ATOM 6711 C CA . ASN B 1 201 ? 7 -2.842 10.289 1 29.73 201 ASN B CA 1
ATOM 6712 C C . ASN B 1 201 ? 8 -2.961 9.141 1 29.73 201 ASN B C 1
ATOM 6714 O O . ASN B 1 201 ? 8.656 -1.98 8.781 1 29.73 201 ASN B O 1
ATOM 6718 N N . THR B 1 202 ? 8.141 -4.191 8.562 1 28.98 202 THR B N 1
ATOM 6719 C CA . THR B 1 202 ? 8.953 -4.879 7.566 1 28.98 202 THR B CA 1
ATOM 6720 C C . THR B 1 202 ? 9.133 -4.012 6.324 1 28.98 202 THR B C 1
ATOM 6722 O O . THR B 1 202 ? 9.93 -4.34 5.441 1 28.98 202 THR B O 1
ATOM 6725 N N . THR B 1 203 ? 8.172 -3.193 5.914 1 30.17 203 THR B N 1
ATOM 6726 C CA . THR B 1 203 ? 8.453 -2.787 4.543 1 30.17 203 THR B CA 1
ATOM 6727 C C . THR B 1 203 ? 9.484 -1.664 4.512 1 30.17 203 THR B C 1
ATOM 6729 O O . THR B 1 203 ? 9.125 -0.49 4.391 1 30.17 203 THR B O 1
ATOM 6732 N N . LYS B 1 204 ? 10.391 -1.418 5.402 1 35.06 204 LYS B N 1
ATOM 6733 C CA . LYS B 1 204 ? 11.539 -0.537 5.227 1 35.06 204 LYS B CA 1
ATOM 6734 C C . LYS B 1 204 ? 12.102 -0.649 3.812 1 35.06 204 LYS B C 1
ATOM 6736 O O . LYS B 1 204 ? 13.117 -0.022 3.492 1 35.06 204 LYS B O 1
ATOM 6741 N N . LYS B 1 205 ? 12.203 -1.872 3.182 1 35.84 205 LYS B N 1
ATOM 6742 C CA . LYS B 1 205 ? 13.203 -2.027 2.131 1 35.84 205 LYS B CA 1
ATOM 6743 C C . LYS B 1 205 ? 13.148 -0.864 1.145 1 35.84 205 LYS B C 1
ATOM 6745 O O . LYS B 1 205 ? 14.188 -0.368 0.705 1 35.84 205 LYS B O 1
ATOM 6750 N N . GLU B 1 206 ? 12.172 -0.909 0.239 1 34.56 206 GLU B N 1
ATOM 6751 C CA . GLU B 1 206 ? 12.375 -0.429 -1.125 1 34.56 206 GLU B CA 1
ATOM 6752 C C . GLU B 1 206 ? 12.219 1.087 -1.206 1 34.56 206 GLU B C 1
ATOM 6754 O O . GLU B 1 206 ? 12.141 1.65 -2.299 1 34.56 206 GLU B O 1
ATOM 6759 N N . THR B 1 207 ? 11.734 1.804 -0.087 1 40.25 207 THR B N 1
ATOM 6760 C CA . THR B 1 207 ? 11.555 3.158 -0.601 1 40.25 207 THR B CA 1
ATOM 6761 C C . THR B 1 207 ? 12.883 3.912 -0.616 1 40.25 207 THR B C 1
ATOM 6763 O O . THR B 1 207 ? 13.688 3.781 0.308 1 40.25 207 THR B O 1
ATOM 6766 N N . SER B 1 208 ? 13.367 4.25 -1.676 1 46.09 208 SER B N 1
ATOM 6767 C CA . SER B 1 208 ? 14.398 5.277 -1.81 1 46.09 208 SER B CA 1
ATOM 6768 C C . SER B 1 208 ? 14.328 6.281 -0.663 1 46.09 208 SER B C 1
ATOM 6770 O O . SER B 1 208 ? 13.242 6.711 -0.273 1 46.09 208 SER B O 1
ATOM 6772 N N . ASP B 1 209 ? 15.18 6.215 0.349 1 56.34 209 ASP B N 1
ATOM 6773 C CA . ASP B 1 209 ? 15.375 7.02 1.551 1 56.34 209 ASP B CA 1
ATOM 6774 C C . ASP B 1 209 ? 15.086 8.492 1.279 1 56.34 209 ASP B C 1
ATOM 6776 O O . ASP B 1 209 ? 15.961 9.234 0.823 1 56.34 209 ASP B O 1
ATOM 6780 N N . HIS B 1 210 ? 13.852 8.805 1.029 1 70.31 210 HIS B N 1
ATOM 6781 C CA . HIS B 1 210 ? 13.492 10.203 0.836 1 70.31 210 HIS B CA 1
ATOM 6782 C C . HIS B 1 210 ? 13.438 10.945 2.166 1 70.31 210 HIS B C 1
ATOM 6784 O O . HIS B 1 210 ? 12.953 10.406 3.162 1 70.31 210 HIS B O 1
ATOM 6790 N N . THR B 1 211 ? 14.312 11.961 2.311 1 81.25 211 THR B N 1
ATOM 6791 C CA . THR B 1 211 ? 14.07 12.984 3.326 1 81.25 211 THR B CA 1
ATOM 6792 C C . THR B 1 211 ? 13.414 14.211 2.709 1 81.25 211 THR B C 1
ATOM 6794 O O . THR B 1 211 ? 13.875 14.727 1.688 1 81.25 211 THR B O 1
ATOM 6797 N N . LEU B 1 212 ? 12.305 14.531 3.297 1 87.69 212 LEU B N 1
ATOM 6798 C CA . LEU B 1 212 ? 11.539 15.609 2.678 1 87.69 212 LEU B CA 1
ATOM 6799 C C . LEU B 1 212 ? 11.375 16.781 3.639 1 87.69 212 LEU B C 1
ATOM 6801 O O . LEU B 1 212 ? 11.312 16.594 4.855 1 87.69 212 LEU B O 1
ATOM 6805 N N . LEU B 1 213 ? 11.367 17.953 3.059 1 91.5 213 LEU B N 1
ATOM 6806 C CA . LEU B 1 213 ? 11.016 19.188 3.758 1 91.5 213 LEU B CA 1
ATOM 6807 C C . LEU B 1 213 ? 9.633 19.672 3.352 1 91.5 213 LEU B C 1
ATOM 6809 O O . LEU B 1 213 ? 9.359 19.859 2.164 1 91.5 213 LEU B O 1
ATOM 6813 N N . SER B 1 214 ? 8.797 19.766 4.363 1 94.31 214 SER B N 1
ATOM 6814 C CA . SER B 1 214 ? 7.48 20.312 4.09 1 94.31 214 SER B CA 1
ATOM 6815 C C . SER B 1 214 ? 7.445 21.828 4.359 1 94.31 214 SER B C 1
ATOM 6817 O O . SER B 1 214 ? 8.023 22.297 5.336 1 94.31 214 SER B O 1
ATOM 6819 N N . VAL B 1 215 ? 6.863 22.562 3.467 1 96.38 215 VAL B N 1
ATOM 6820 C CA . VAL B 1 215 ? 6.691 24 3.648 1 96.38 215 VAL B CA 1
ATOM 6821 C C . VAL B 1 215 ? 5.254 24.406 3.318 1 96.38 215 VAL B C 1
ATOM 6823 O O . VAL B 1 215 ? 4.77 24.141 2.215 1 96.38 215 VAL B O 1
ATOM 6826 N N . THR B 1 216 ? 4.555 24.984 4.242 1 96.69 216 THR B N 1
ATOM 6827 C CA . THR B 1 216 ? 3.18 25.438 4.07 1 96.69 216 THR B CA 1
ATOM 6828 C C . THR B 1 216 ? 3.043 26.906 4.434 1 96.69 216 THR B C 1
ATOM 6830 O O . THR B 1 216 ? 3.586 27.359 5.445 1 96.69 216 THR B O 1
ATOM 6833 N N . ALA B 1 217 ? 2.43 27.641 3.621 1 97.38 217 ALA B N 1
ATOM 6834 C CA . ALA B 1 217 ? 2.186 29.062 3.873 1 97.38 217 ALA B CA 1
ATOM 6835 C C . ALA B 1 217 ? 0.798 29.281 4.473 1 97.38 217 ALA B C 1
ATOM 6837 O O . ALA B 1 217 ? -0.181 28.688 4.02 1 97.38 217 ALA B O 1
ATOM 6838 N N . HIS B 1 218 ? 0.755 30.062 5.512 1 96.31 218 HIS B N 1
ATOM 6839 C CA . HIS B 1 218 ? -0.489 30.438 6.176 1 96.31 218 HIS B CA 1
ATOM 6840 C C . HIS B 1 218 ? -0.721 31.938 6.102 1 96.31 218 HIS B C 1
ATOM 6842 O O . HIS B 1 218 ? 0.205 32.719 6.309 1 96.31 218 HIS B O 1
ATOM 6848 N N . PHE B 1 219 ? -1.908 32.344 5.77 1 95.94 219 PHE B N 1
ATOM 6849 C CA . PHE B 1 219 ? -2.244 33.781 5.641 1 95.94 219 PHE B CA 1
ATOM 6850 C C . PHE B 1 219 ? -3.73 34 5.883 1 95.94 219 PHE B C 1
ATOM 6852 O O . PHE B 1 219 ? -4.5 33.031 6.008 1 95.94 219 PHE B O 1
ATOM 6859 N N . ILE B 1 220 ? -4.09 35.188 6.152 1 94.5 220 ILE B N 1
ATOM 6860 C CA . ILE B 1 220 ? -5.492 35.594 6.25 1 94.5 220 ILE B CA 1
ATOM 6861 C C . ILE B 1 220 ? -5.965 36.156 4.906 1 94.5 220 ILE B C 1
ATOM 6863 O O . ILE B 1 220 ? -5.371 37.094 4.371 1 94.5 220 ILE B O 1
ATOM 6867 N N . ASN B 1 221 ? -6.973 35.594 4.344 1 91 221 ASN B N 1
ATOM 6868 C CA . ASN B 1 221 ? -7.406 35.969 3.002 1 91 221 ASN B CA 1
ATOM 6869 C C . ASN B 1 221 ? -8.227 37.25 3.02 1 91 221 ASN B C 1
ATOM 6871 O O . ASN B 1 221 ? -8.414 37.875 4.074 1 91 221 ASN B O 1
ATOM 6875 N N . LYS B 1 222 ? -8.711 37.625 1.818 1 88.69 222 LYS B N 1
ATOM 6876 C CA . LYS B 1 222 ? -9.445 38.875 1.646 1 88.69 222 LYS B CA 1
ATOM 6877 C C . LYS B 1 222 ? -10.742 38.844 2.447 1 88.69 222 LYS B C 1
ATOM 6879 O O . LYS B 1 222 ? -11.25 39.906 2.83 1 88.69 222 LYS B O 1
ATOM 6884 N N . HIS B 1 223 ? -11.25 37.656 2.775 1 87.81 223 HIS B N 1
ATOM 6885 C CA . HIS B 1 223 ? -12.477 37.531 3.549 1 87.81 223 HIS B CA 1
ATOM 6886 C C . HIS B 1 223 ? -12.18 37.406 5.039 1 87.81 223 HIS B C 1
ATOM 6888 O O . HIS B 1 223 ? -13.055 37.031 5.824 1 87.81 223 HIS B O 1
ATOM 6894 N N . MET B 1 224 ? -10.93 37.688 5.488 1 91.12 224 MET B N 1
ATOM 6895 C CA . MET B 1 224 ? -10.469 37.719 6.875 1 91.12 224 MET B CA 1
ATOM 6896 C C . MET B 1 224 ? -10.562 36.312 7.496 1 91.12 224 MET B C 1
ATOM 6898 O O . MET B 1 224 ? -10.922 36.188 8.664 1 91.12 224 MET B O 1
ATOM 6902 N N . GLU B 1 225 ? -10.375 35.375 6.633 1 88.81 225 GLU B N 1
ATOM 6903 C CA . GLU B 1 225 ? -10.375 33.969 7.094 1 88.81 225 GLU B CA 1
ATOM 6904 C C . GLU B 1 225 ? -8.984 33.375 6.996 1 88.81 225 GLU B C 1
ATOM 6906 O O . GLU B 1 225 ? -8.258 33.625 6.035 1 88.81 225 GLU B O 1
ATOM 6911 N N . PRO B 1 226 ? -8.711 32.625 8.039 1 92.44 226 PRO B N 1
ATOM 6912 C CA . PRO B 1 226 ? -7.434 31.906 7.938 1 92.44 226 PRO B CA 1
ATOM 6913 C C . PRO B 1 226 ? -7.391 30.938 6.75 1 92.44 226 PRO B C 1
ATOM 6915 O O . PRO B 1 226 ? -8.352 30.203 6.508 1 92.44 226 PRO B O 1
ATOM 6918 N N . SER B 1 227 ? -6.395 31.016 5.934 1 93.06 227 SER B N 1
ATOM 6919 C CA . SER B 1 227 ? -6.191 30.172 4.754 1 93.06 227 SER B CA 1
ATOM 6920 C C . SER B 1 227 ? -4.754 29.672 4.672 1 93.06 227 SER B C 1
ATOM 6922 O O . SER B 1 227 ? -3.875 30.172 5.375 1 93.06 227 SER B O 1
ATOM 6924 N N . PHE B 1 228 ? -4.566 28.609 3.922 1 95.5 228 PHE B N 1
ATOM 6925 C CA . PHE B 1 228 ? -3.221 28.062 3.783 1 95.5 228 PHE B CA 1
ATOM 6926 C C . PHE B 1 228 ? -3.041 27.406 2.422 1 95.5 228 PHE B C 1
ATOM 6928 O O . PHE B 1 228 ? -4.02 27.156 1.715 1 95.5 228 PHE B O 1
ATOM 6935 N N . CYS B 1 229 ? -1.831 27.266 1.942 1 95.75 229 CYS B N 1
ATOM 6936 C CA . CYS B 1 229 ? -1.452 26.531 0.745 1 95.75 229 CYS B CA 1
ATOM 6937 C C . CYS B 1 229 ? -0.102 25.844 0.931 1 95.75 229 CYS B C 1
ATOM 6939 O O . CYS B 1 229 ? 0.701 26.266 1.765 1 95.75 229 CYS B O 1
ATOM 6941 N N . VAL B 1 230 ? 0.094 24.766 0.24 1 96.56 230 VAL B N 1
ATOM 6942 C CA . VAL B 1 230 ? 1.346 24.016 0.31 1 96.56 230 VAL B CA 1
ATOM 6943 C C . VAL B 1 230 ? 2.334 24.578 -0.716 1 96.56 230 VAL B C 1
ATOM 6945 O O . VAL B 1 230 ? 1.992 24.734 -1.889 1 96.56 230 VAL B O 1
ATOM 6948 N N . LEU B 1 231 ? 3.523 24.891 -0.229 1 97.12 231 LEU B N 1
ATOM 6949 C CA . LEU B 1 231 ? 4.531 25.438 -1.127 1 97.12 231 LEU B CA 1
ATOM 6950 C C . LEU B 1 231 ? 5.457 24.344 -1.644 1 97.12 231 LEU B C 1
ATOM 6952 O O . LEU B 1 231 ? 5.891 24.375 -2.799 1 97.12 231 LEU B O 1
ATOM 6956 N N . ALA B 1 232 ? 5.742 23.406 -0.709 1 94.88 232 ALA B N 1
ATOM 6957 C CA . ALA B 1 232 ? 6.727 22.422 -1.159 1 94.88 232 ALA B CA 1
ATOM 6958 C C . ALA B 1 232 ? 6.707 21.188 -0.277 1 94.88 232 ALA B C 1
ATOM 6960 O O . ALA B 1 232 ? 6.367 21.266 0.905 1 94.88 232 ALA B O 1
ATOM 6961 N N . ALA B 1 233 ? 6.945 20.094 -0.823 1 92 233 ALA B N 1
ATOM 6962 C CA . ALA B 1 233 ? 7.395 18.844 -0.211 1 92 233 ALA B CA 1
ATOM 6963 C C . ALA B 1 233 ? 8.711 18.375 -0.817 1 92 233 ALA B C 1
ATOM 6965 O O . ALA B 1 233 ? 8.773 17.312 -1.454 1 92 233 ALA B O 1
ATOM 6966 N N . ARG B 1 234 ? 9.711 19.078 -0.504 1 90.69 234 ARG B N 1
ATOM 6967 C CA . ARG B 1 234 ? 10.961 19 -1.253 1 90.69 234 ARG B CA 1
ATOM 6968 C C . ARG B 1 234 ? 11.922 18.016 -0.604 1 90.69 234 ARG B C 1
ATOM 6970 O O . ARG B 1 234 ? 12.039 17.953 0.622 1 90.69 234 ARG B O 1
ATOM 6977 N N . SER B 1 235 ? 12.609 17.281 -1.486 1 85.88 235 SER B N 1
ATOM 6978 C CA . SER B 1 235 ? 13.633 16.344 -1.02 1 85.88 235 SER B CA 1
ATOM 6979 C C . SER B 1 235 ? 14.844 17.094 -0.458 1 85.88 235 SER B C 1
ATOM 6981 O O . SER B 1 235 ? 15.281 18.094 -1.027 1 85.88 235 SER B O 1
ATOM 6983 N N . ILE B 1 236 ? 15.203 16.672 0.747 1 83.38 236 ILE B N 1
ATOM 6984 C CA . ILE B 1 236 ? 16.406 17.219 1.358 1 83.38 236 ILE B CA 1
ATOM 6985 C C . ILE B 1 236 ? 17.625 16.391 0.923 1 83.38 236 ILE B C 1
ATOM 6987 O O . ILE B 1 236 ? 17.734 15.211 1.271 1 83.38 236 ILE B O 1
ATOM 6991 N N . LYS B 1 237 ? 18.312 16.938 0.11 1 70.44 237 LYS B N 1
ATOM 6992 C CA . LYS B 1 237 ? 19.547 16.25 -0.284 1 70.44 237 LYS B CA 1
ATOM 6993 C C . LYS B 1 237 ? 20.609 16.391 0.795 1 70.44 237 LYS B C 1
ATOM 6995 O O . LYS B 1 237 ? 20.594 17.344 1.58 1 70.44 237 LYS B O 1
ATOM 7000 N N . HIS B 1 238 ? 21.375 15.445 1.098 1 62.06 238 HIS B N 1
ATOM 7001 C CA . HIS B 1 238 ? 22.328 15.25 2.193 1 62.06 238 HIS B CA 1
ATOM 7002 C C . HIS B 1 238 ? 23.141 16.516 2.449 1 62.06 238 HIS B C 1
ATOM 7004 O O . HIS B 1 238 ? 23.5 16.797 3.592 1 62.06 238 HIS B O 1
ATOM 7010 N N . ASP B 1 239 ? 23.344 17.297 1.547 1 63.03 239 ASP B N 1
ATOM 7011 C CA . ASP B 1 239 ? 24.297 18.391 1.774 1 63.03 239 ASP B CA 1
ATOM 7012 C C . ASP B 1 239 ? 23.578 19.734 1.847 1 63.03 239 ASP B C 1
ATOM 7014 O O . ASP B 1 239 ? 24.219 20.766 2.018 1 63.03 239 ASP B O 1
ATOM 7018 N N . ILE B 1 240 ? 22.375 19.703 1.873 1 66.19 240 ILE B N 1
ATOM 7019 C CA . ILE B 1 240 ? 21.766 21.016 1.758 1 66.19 240 ILE B CA 1
ATOM 7020 C C . ILE B 1 240 ? 21.266 21.484 3.125 1 66.19 240 ILE B C 1
ATOM 7022 O O . ILE B 1 240 ? 20.641 20.703 3.855 1 66.19 240 ILE B O 1
ATOM 7026 N N . ASN B 1 241 ? 21.688 22.641 3.459 1 82.31 241 ASN B N 1
ATOM 7027 C CA . ASN B 1 241 ? 21.203 23.391 4.617 1 82.31 241 ASN B CA 1
ATOM 7028 C C . ASN B 1 241 ? 19.734 23.75 4.48 1 82.31 241 ASN B C 1
ATOM 7030 O O . ASN B 1 241 ? 19.297 24.25 3.438 1 82.31 241 ASN B O 1
ATOM 7034 N N . ILE B 1 242 ? 18.922 23.438 5.469 1 86.88 242 ILE B N 1
ATOM 7035 C CA . ILE B 1 242 ? 17.484 23.672 5.492 1 86.88 242 ILE B CA 1
ATOM 7036 C C . ILE B 1 242 ? 17.203 25.156 5.266 1 86.88 242 ILE B C 1
ATOM 7038 O O . ILE B 1 242 ? 16.234 25.516 4.586 1 86.88 242 ILE B O 1
ATOM 7042 N N . HIS B 1 243 ? 18.078 26 5.84 1 88.31 243 HIS B N 1
ATOM 7043 C CA . HIS B 1 243 ? 17.906 27.438 5.688 1 88.31 243 HIS B CA 1
ATOM 7044 C C . HIS B 1 243 ? 17.969 27.859 4.219 1 88.31 243 HIS B C 1
ATOM 7046 O O . HIS B 1 243 ? 17.141 28.641 3.752 1 88.31 243 HIS B O 1
ATOM 7052 N N . LEU B 1 244 ? 18.922 27.297 3.539 1 88.5 244 LEU B N 1
ATOM 7053 C CA . LEU B 1 244 ? 19.078 27.625 2.129 1 88.5 244 LEU B CA 1
ATOM 7054 C C . LEU B 1 244 ? 17.906 27.109 1.311 1 88.5 244 LEU B C 1
ATOM 7056 O O . LEU B 1 244 ? 17.438 27.781 0.38 1 88.5 244 LEU B O 1
ATOM 7060 N N . LEU B 1 245 ? 17.469 25.953 1.665 1 91 245 LEU B N 1
ATOM 7061 C CA . LEU B 1 245 ? 16.328 25.375 0.969 1 91 245 LEU B CA 1
ATOM 7062 C C . LEU B 1 245 ? 15.078 26.219 1.162 1 91 245 LEU B C 1
ATOM 7064 O O . LEU B 1 245 ? 14.312 26.422 0.22 1 91 245 LEU B O 1
ATOM 7068 N N . LEU B 1 246 ? 14.867 26.719 2.371 1 93.62 246 LEU B N 1
ATOM 7069 C CA . LEU B 1 246 ? 13.727 27.594 2.662 1 93.62 246 LEU B CA 1
ATOM 7070 C C . LEU B 1 246 ? 13.805 28.875 1.854 1 93.62 246 LEU B C 1
ATOM 7072 O O . LEU B 1 246 ? 12.812 29.297 1.26 1 93.62 246 LEU B O 1
ATOM 7076 N N . GLN B 1 247 ? 14.969 29.391 1.79 1 92.62 247 GLN B N 1
ATOM 7077 C CA . GLN B 1 247 ? 15.156 30.641 1.039 1 92.62 247 GLN B CA 1
ATOM 7078 C C . GLN B 1 247 ? 14.859 30.422 -0.443 1 92.62 247 GLN B C 1
ATOM 7080 O O . GLN B 1 247 ? 14.258 31.281 -1.087 1 92.62 247 GLN B O 1
ATOM 7085 N N . GLN B 1 248 ? 15.289 29.297 -0.921 1 93.81 248 GLN B N 1
ATOM 7086 C CA . GLN B 1 248 ? 15.023 28.984 -2.318 1 93.81 248 GLN B CA 1
ATOM 7087 C C . GLN B 1 248 ? 13.523 28.906 -2.586 1 93.81 248 GLN B C 1
ATOM 7089 O O . GLN B 1 248 ? 13.039 29.422 -3.594 1 93.81 248 GLN B O 1
ATOM 7094 N N . ILE B 1 249 ? 12.844 28.281 -1.676 1 95.44 249 ILE B N 1
ATOM 7095 C CA . ILE B 1 249 ? 11.406 28.109 -1.827 1 95.44 249 ILE B CA 1
ATOM 7096 C C . ILE B 1 249 ? 10.703 29.469 -1.724 1 95.44 249 ILE B C 1
ATOM 7098 O O . ILE B 1 249 ? 9.797 29.766 -2.506 1 95.44 249 ILE B O 1
ATOM 7102 N N . PHE B 1 250 ? 11.125 30.328 -0.779 1 96.25 250 PHE B N 1
ATOM 7103 C CA . PHE B 1 250 ? 10.547 31.656 -0.62 1 96.25 250 PHE B CA 1
ATOM 7104 C C . PHE B 1 250 ? 10.734 32.469 -1.886 1 96.25 250 PHE B C 1
ATOM 7106 O O . PHE B 1 250 ? 9.828 33.188 -2.307 1 96.25 250 PHE B O 1
ATOM 7113 N N . ASN B 1 251 ? 11.867 32.312 -2.494 1 95.44 251 ASN B N 1
ATOM 7114 C CA . ASN B 1 251 ? 12.164 33.031 -3.729 1 95.44 251 ASN B CA 1
ATOM 7115 C C . ASN B 1 251 ? 11.32 32.5 -4.891 1 95.44 251 ASN B C 1
ATOM 7117 O O . ASN B 1 251 ? 10.844 33.281 -5.711 1 95.44 251 ASN B O 1
ATOM 7121 N N . GLU B 1 252 ? 11.18 31.234 -4.91 1 95 252 GLU B N 1
ATOM 7122 C CA . GLU B 1 252 ? 10.383 30.609 -5.965 1 95 252 GLU B CA 1
ATOM 7123 C C . GLU B 1 252 ? 8.945 31.125 -5.953 1 95 252 GLU B C 1
ATOM 7125 O O . GLU B 1 252 ? 8.344 31.312 -7.012 1 95 252 GLU B O 1
ATOM 7130 N N . PHE B 1 253 ? 8.43 31.375 -4.797 1 96.88 253 PHE B N 1
ATOM 7131 C CA . PHE B 1 253 ? 7.035 31.797 -4.68 1 96.88 253 PHE B CA 1
ATOM 7132 C C . PHE B 1 253 ? 6.941 33.312 -4.453 1 96.88 253 PHE B C 1
ATOM 7134 O O . PHE B 1 253 ? 5.848 33.844 -4.25 1 96.88 253 PHE B O 1
ATOM 7141 N N . LYS B 1 254 ? 8.031 34 -4.395 1 95.25 254 LYS B N 1
ATOM 7142 C CA . LYS B 1 254 ? 8.125 35.438 -4.301 1 95.25 254 LYS B CA 1
ATOM 7143 C C . LYS B 1 254 ? 7.492 35.969 -3.012 1 95.25 254 LYS B C 1
ATOM 7145 O O . LYS B 1 254 ? 6.688 36.906 -3.039 1 95.25 254 LYS B O 1
ATOM 7150 N N . ILE B 1 255 ? 7.879 35.344 -1.876 1 96.25 255 ILE B N 1
ATOM 7151 C CA . ILE B 1 255 ? 7.246 35.75 -0.622 1 96.25 255 ILE B CA 1
ATOM 7152 C C . ILE B 1 255 ? 8.32 36.094 0.405 1 96.25 255 ILE B C 1
ATOM 7154 O O . ILE B 1 255 ? 8.039 36.156 1.605 1 96.25 255 ILE B O 1
ATOM 7158 N N . GLU B 1 256 ? 9.5 36.375 0.059 1 92.75 256 GLU B N 1
ATOM 7159 C CA . GLU B 1 256 ? 10.625 36.594 0.958 1 92.75 256 GLU B CA 1
ATOM 7160 C C . GLU B 1 256 ? 10.359 37.781 1.868 1 92.75 256 GLU B C 1
ATOM 7162 O O . GLU B 1 256 ? 10.695 37.75 3.055 1 92.75 256 GLU B O 1
ATOM 7167 N N . ASP B 1 257 ? 9.711 38.75 1.352 1 91.5 257 ASP B N 1
ATOM 7168 C CA . ASP B 1 257 ? 9.523 39.969 2.096 1 91.5 257 ASP B CA 1
ATOM 7169 C C . ASP B 1 257 ? 8.219 39.938 2.891 1 91.5 257 ASP B C 1
ATOM 7171 O O . ASP B 1 257 ? 7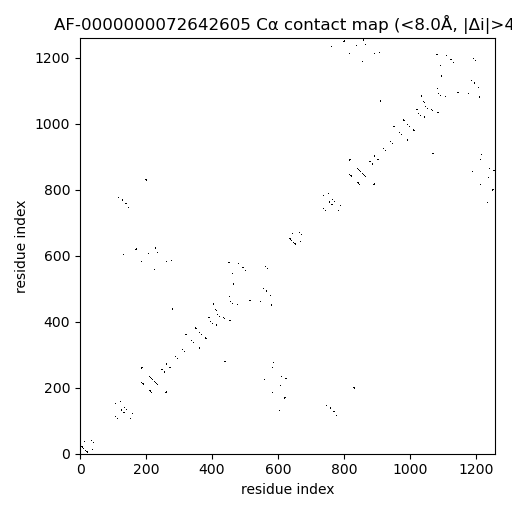.93 40.875 3.645 1 91.5 257 ASP B O 1
ATOM 7175 N N . LYS B 1 258 ? 7.512 38.906 2.809 1 94.38 258 LYS B N 1
ATOM 7176 C CA . LYS B 1 258 ? 6.188 38.875 3.432 1 94.38 258 LYS B CA 1
ATOM 7177 C C . LYS B 1 258 ? 6.18 37.938 4.641 1 94.38 258 LYS B C 1
ATOM 7179 O O . LYS B 1 258 ? 5.18 37.844 5.359 1 94.38 258 LYS B O 1
ATOM 7184 N N . ILE B 1 259 ? 7.242 37.281 4.902 1 94.5 259 ILE B N 1
ATOM 7185 C CA . ILE B 1 259 ? 7.285 36.25 5.949 1 94.5 259 ILE B CA 1
ATOM 7186 C C . ILE B 1 259 ? 7.34 36.906 7.32 1 94.5 259 ILE B C 1
ATOM 7188 O O . ILE B 1 259 ? 8.258 37.688 7.602 1 94.5 259 ILE B O 1
ATOM 7192 N N . HIS B 1 260 ? 6.336 36.594 8.109 1 92.25 260 HIS B N 1
ATOM 7193 C CA . HIS B 1 260 ? 6.211 37.156 9.453 1 92.25 260 HIS B CA 1
ATOM 7194 C C . HIS B 1 260 ? 6.754 36.188 10.508 1 92.25 260 HIS B C 1
ATOM 7196 O O . HIS B 1 260 ? 7.441 36.625 11.438 1 92.25 260 HIS B O 1
ATOM 7202 N N . ALA B 1 261 ? 6.379 35 10.367 1 93.31 261 ALA B N 1
ATOM 7203 C CA . ALA B 1 261 ? 6.754 34 11.375 1 93.31 261 ALA B CA 1
ATOM 7204 C C . ALA B 1 261 ? 6.977 32.625 10.742 1 93.31 261 ALA B C 1
ATOM 7206 O O . ALA B 1 261 ? 6.359 32.312 9.727 1 93.31 261 ALA B O 1
ATOM 7207 N N . ILE B 1 262 ? 7.918 31.859 11.344 1 93.38 262 ILE B N 1
ATOM 7208 C CA . ILE B 1 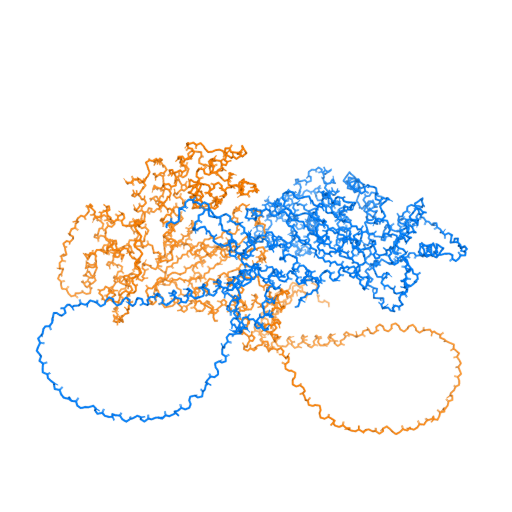262 ? 8.18 30.484 10.922 1 93.38 262 ILE B CA 1
ATOM 7209 C C . ILE B 1 262 ? 7.969 29.547 12.102 1 93.38 262 ILE B C 1
ATOM 7211 O O . ILE B 1 262 ? 8.555 29.734 13.172 1 93.38 262 ILE B O 1
ATOM 7215 N N . LEU B 1 263 ? 7.047 28.719 11.922 1 93.38 263 LEU B N 1
ATOM 7216 C CA . LEU B 1 263 ? 6.809 27.672 12.906 1 93.38 263 LEU B CA 1
ATOM 7217 C C . LEU B 1 263 ? 7.434 26.359 12.461 1 93.38 263 LEU B C 1
ATOM 7219 O O . LEU B 1 263 ? 7.141 25.859 11.367 1 93.38 263 LEU B O 1
ATOM 7223 N N . ARG B 1 264 ? 8.219 25.766 13.281 1 91 264 ARG B N 1
ATOM 7224 C CA . ARG B 1 264 ? 8.945 24.562 12.906 1 91 264 ARG B CA 1
ATOM 7225 C C . ARG B 1 264 ? 8.516 23.375 13.758 1 91 264 ARG B C 1
ATOM 7227 O O . ARG B 1 264 ? 8.141 23.531 14.922 1 91 264 ARG B O 1
ATOM 7234 N N . GLY B 1 265 ? 8.492 22.219 13.195 1 82.69 265 GLY B N 1
ATOM 7235 C CA . GLY B 1 265 ? 8.266 21 13.938 1 82.69 265 GLY B CA 1
ATOM 7236 C C . GLY B 1 265 ? 9.391 20.672 14.906 1 82.69 265 GLY B C 1
ATOM 7237 O O . GLY B 1 265 ? 9.758 21.5 15.742 1 82.69 265 GLY B O 1
ATOM 7238 N N . GLY B 1 266 ? 10.336 19.75 14.648 1 72.94 266 GLY B N 1
ATOM 7239 C CA . GLY B 1 266 ? 11.391 19.281 15.531 1 72.94 266 GLY B CA 1
ATOM 7240 C C . GLY B 1 266 ? 12.617 20.188 15.516 1 72.94 266 GLY B C 1
ATOM 7241 O O . GLY B 1 266 ? 12.5 21.391 15.297 1 72.94 266 GLY B O 1
ATOM 7242 N N . ALA B 1 267 ? 13.648 19.672 15.945 1 69.19 267 ALA B N 1
ATOM 7243 C CA . ALA B 1 267 ? 14.906 20.406 16.047 1 69.19 267 ALA B CA 1
ATOM 7244 C C . ALA B 1 267 ? 15.5 20.672 14.664 1 69.19 267 ALA B C 1
ATOM 7246 O O . ALA B 1 267 ? 16.016 19.766 14.016 1 69.19 267 ALA B O 1
ATOM 7247 N N . MET B 1 268 ? 15.062 21.75 14.086 1 76.44 268 MET B N 1
ATOM 7248 C CA . MET B 1 268 ? 15.664 22.156 12.82 1 76.44 268 MET B CA 1
ATOM 7249 C C . MET B 1 268 ? 16.156 23.609 12.891 1 76.44 268 MET B C 1
ATOM 7251 O O . MET B 1 268 ? 15.594 24.422 13.617 1 76.44 268 MET B O 1
ATOM 7255 N N . ASP B 1 269 ? 17.203 23.812 12.188 1 75.88 269 ASP B N 1
ATOM 7256 C CA . ASP B 1 269 ? 17.75 25.172 12.102 1 75.88 269 ASP B CA 1
ATOM 7257 C C . ASP B 1 269 ? 17.203 25.906 10.875 1 75.88 269 ASP B C 1
ATOM 7259 O O . ASP B 1 269 ? 17.625 25.641 9.75 1 75.88 269 ASP B O 1
ATOM 7263 N N . THR B 1 270 ? 16.297 26.781 11.117 1 77.38 270 THR B N 1
ATOM 7264 C CA . THR B 1 270 ? 15.695 27.531 10.023 1 77.38 270 THR B CA 1
ATOM 7265 C C . THR B 1 270 ? 16.516 28.781 9.703 1 77.38 270 THR B C 1
ATOM 7267 O O . THR B 1 270 ? 16.266 29.453 8.703 1 77.38 270 THR B O 1
ATOM 7270 N N . GLY B 1 271 ? 17.562 29.062 10.469 1 74.31 271 GLY B N 1
ATOM 7271 C CA . GLY B 1 271 ? 18.422 30.219 10.25 1 74.31 271 GLY B CA 1
ATOM 7272 C C . GLY B 1 271 ? 17.812 31.5 10.773 1 74.31 271 GLY B C 1
ATOM 7273 O O . GLY B 1 271 ? 18.5 32.531 10.852 1 74.31 271 GLY B O 1
ATOM 7274 N N . SER B 1 272 ? 16.531 31.594 10.992 1 78.62 272 SER B N 1
ATOM 7275 C CA . SER B 1 272 ? 15.82 32.781 11.516 1 78.62 272 SER B CA 1
ATOM 7276 C C . SER B 1 272 ? 14.992 32.406 12.75 1 78.62 272 SER B C 1
ATOM 7278 O O . SER B 1 272 ? 14.891 31.234 13.109 1 78.62 272 SER B O 1
ATOM 7280 N N . HIS B 1 273 ? 14.641 33.469 13.375 1 82.5 273 HIS B N 1
ATOM 7281 C CA . HIS B 1 273 ? 13.781 33.25 14.539 1 82.5 273 HIS B CA 1
ATOM 7282 C C . HIS B 1 273 ? 12.547 32.438 14.172 1 82.5 273 HIS B C 1
ATOM 7284 O O . HIS B 1 273 ? 11.914 32.656 13.141 1 82.5 273 HIS B O 1
ATOM 7290 N N . SER B 1 274 ? 12.398 31.359 14.906 1 88.31 274 SER B N 1
ATOM 7291 C CA . SER B 1 274 ? 11.281 30.469 14.641 1 88.31 274 SER B CA 1
ATOM 7292 C C . SER B 1 274 ? 10.602 30.031 15.93 1 88.31 274 SER B C 1
ATOM 7294 O O . SER B 1 274 ? 11.195 30.109 17.016 1 88.31 274 SER B O 1
ATOM 7296 N N . ILE B 1 275 ? 9.367 29.734 15.805 1 89.31 275 ILE B N 1
ATOM 7297 C CA . ILE B 1 275 ? 8.57 29.25 16.922 1 89.31 275 ILE B CA 1
ATOM 7298 C C . ILE B 1 275 ? 8.453 27.719 16.828 1 89.31 275 ILE B C 1
ATOM 7300 O O . ILE B 1 275 ? 8.289 27.172 15.742 1 89.31 275 ILE B O 1
ATOM 7304 N N . TRP B 1 276 ? 8.57 27.125 17.969 1 89.75 276 TRP B N 1
ATOM 7305 C CA . TRP B 1 276 ? 8.484 25.672 18.031 1 89.75 276 TRP B CA 1
ATOM 7306 C C . TRP B 1 276 ? 7.027 25.219 18.062 1 89.75 276 TRP B C 1
ATOM 7308 O O . TRP B 1 276 ? 6.215 25.766 18.812 1 89.75 276 TRP B O 1
ATOM 7318 N N . CYS B 1 277 ? 6.691 24.25 17.234 1 91.44 277 CYS B N 1
ATOM 7319 C CA . CYS B 1 277 ? 5.348 23.688 17.172 1 91.44 277 CYS B CA 1
ATOM 7320 C C . CYS B 1 277 ? 4.887 23.234 18.547 1 91.44 277 CYS B C 1
ATOM 7322 O O . CYS B 1 277 ? 5.559 22.422 19.203 1 91.44 277 CYS B O 1
ATOM 7324 N N . GLN B 1 278 ? 3.752 23.703 18.953 1 90.69 278 GLN B N 1
ATOM 7325 C CA . GLN B 1 278 ? 3.248 23.406 20.297 1 90.69 278 GLN B CA 1
ATOM 7326 C C . GLN B 1 278 ? 2.883 21.938 20.438 1 90.69 278 GLN B C 1
ATOM 7328 O O . GLN B 1 278 ? 2.99 21.359 21.531 1 90.69 278 GLN B O 1
ATOM 7333 N N . ALA B 1 279 ? 2.426 21.328 19.359 1 88.75 279 ALA B N 1
ATOM 7334 C CA . ALA B 1 279 ? 2.119 19.891 19.406 1 88.75 279 ALA B CA 1
ATOM 7335 C C . ALA B 1 279 ? 3.363 19.078 19.75 1 88.75 279 ALA B C 1
ATOM 7337 O O . ALA B 1 279 ? 3.295 18.125 20.531 1 88.75 279 ALA B O 1
ATOM 7338 N N . HIS B 1 280 ? 4.469 19.438 19.234 1 87.94 280 HIS B N 1
ATOM 7339 C CA . HIS B 1 280 ? 5.723 18.766 19.531 1 87.94 280 HIS B CA 1
ATOM 7340 C C . HIS B 1 280 ? 6.137 18.984 20.969 1 87.94 280 HIS B C 1
ATOM 7342 O O . HIS B 1 280 ? 6.609 18.047 21.641 1 87.94 280 HIS B O 1
ATOM 7348 N N . ILE B 1 281 ? 5.984 20.172 21.406 1 90.31 281 ILE B N 1
ATOM 7349 C CA . ILE B 1 281 ? 6.344 20.5 22.781 1 90.31 281 ILE B CA 1
ATOM 7350 C C . ILE B 1 281 ? 5.512 19.656 23.75 1 90.31 281 ILE B C 1
ATOM 7352 O O . ILE B 1 281 ? 6.047 19.062 24.688 1 90.31 281 ILE B O 1
ATOM 7356 N N . LEU B 1 282 ? 4.227 19.625 23.516 1 90.5 282 LEU B N 1
ATOM 7357 C CA . LEU B 1 282 ? 3.336 18.875 24.391 1 90.5 282 LEU B CA 1
ATOM 7358 C C . LEU B 1 282 ? 3.678 17.391 24.359 1 90.5 282 LEU B C 1
ATOM 7360 O O . LEU B 1 282 ? 3.646 16.734 25.406 1 90.5 282 LEU B O 1
ATOM 7364 N N . THR B 1 283 ? 4 16.891 23.188 1 88.06 283 THR B N 1
ATOM 7365 C CA . THR B 1 283 ? 4.375 15.484 23.062 1 88.06 283 THR B CA 1
ATOM 7366 C C . THR B 1 283 ? 5.625 15.188 23.875 1 88.06 283 THR B C 1
ATOM 7368 O O . THR B 1 283 ? 5.68 14.18 24.594 1 88.06 283 THR B O 1
ATOM 7371 N N . LEU B 1 284 ? 6.578 16.016 23.812 1 87.75 284 LEU B N 1
ATOM 7372 C CA . LEU B 1 284 ? 7.809 15.836 24.578 1 87.75 284 LEU B CA 1
ATOM 7373 C C . LEU B 1 284 ? 7.543 15.961 26.078 1 87.75 284 LEU B C 1
ATOM 7375 O O . LEU B 1 284 ? 8.125 15.219 26.875 1 87.75 284 LEU B O 1
ATOM 7379 N N . ALA B 1 285 ? 6.691 16.891 26.453 1 92.69 285 ALA B N 1
ATOM 7380 C CA . ALA B 1 285 ? 6.355 17.078 27.859 1 92.69 285 ALA B CA 1
ATOM 7381 C C . ALA B 1 285 ? 5.672 15.844 28.438 1 92.69 285 ALA B C 1
ATOM 7383 O O . ALA B 1 285 ? 5.984 15.422 29.547 1 92.69 285 ALA B O 1
ATOM 7384 N N . VAL B 1 286 ? 4.773 15.297 27.672 1 92.19 286 VAL B N 1
ATOM 7385 C CA . VAL B 1 286 ? 4.082 14.086 28.125 1 92.19 286 VAL B CA 1
ATOM 7386 C C . VAL B 1 286 ? 5.086 12.945 28.281 1 92.19 286 VAL B C 1
ATOM 7388 O O . VAL B 1 286 ? 5.008 12.172 29.234 1 92.19 286 VAL B O 1
ATOM 7391 N N . SER B 1 287 ? 5.988 12.859 27.344 1 88.5 287 SER B N 1
ATOM 7392 C CA . SER B 1 287 ? 7.039 11.844 27.422 1 88.5 287 SER B CA 1
ATOM 7393 C C . SER B 1 287 ? 7.848 11.992 28.703 1 88.5 287 SER B C 1
ATOM 7395 O O . SER B 1 287 ? 8.234 11 29.328 1 88.5 287 SER B O 1
ATOM 7397 N N . ASP B 1 288 ? 8.109 13.211 29.094 1 90.62 288 ASP B N 1
ATOM 7398 C CA . ASP B 1 288 ? 8.797 13.477 30.359 1 90.62 288 ASP B CA 1
ATOM 7399 C C . ASP B 1 288 ? 7.988 12.938 31.547 1 90.62 288 ASP B C 1
ATOM 7401 O O . ASP B 1 288 ? 8.562 12.43 32.5 1 90.62 288 ASP B O 1
ATOM 7405 N N . GLY B 1 289 ? 6.68 13.117 31.422 1 90.81 289 GLY B N 1
ATOM 7406 C CA . GLY B 1 289 ? 5.809 12.586 32.469 1 90.81 289 GLY B CA 1
ATOM 7407 C C . GLY B 1 289 ? 5.832 11.07 32.562 1 90.81 289 GLY B C 1
ATOM 7408 O O . GLY B 1 289 ? 5.898 10.508 33.656 1 90.81 289 GLY B O 1
ATOM 7409 N N . PHE B 1 290 ? 5.867 10.43 31.438 1 87.38 290 PHE B N 1
ATOM 7410 C CA . PHE B 1 290 ? 5.844 8.977 31.391 1 87.38 290 PHE B CA 1
ATOM 7411 C C . PHE B 1 290 ? 7.109 8.391 32 1 87.38 290 PHE B C 1
ATOM 7413 O O . PHE B 1 290 ? 7.07 7.32 32.625 1 87.38 290 PHE B O 1
ATOM 7420 N N . LYS B 1 291 ? 8.164 9.031 31.859 1 87.44 291 LYS B N 1
ATOM 7421 C CA . LYS B 1 291 ? 9.445 8.57 32.375 1 87.44 291 LYS B CA 1
ATOM 7422 C C . LYS B 1 291 ? 9.414 8.508 33.906 1 87.44 291 LYS B C 1
ATOM 7424 O O . LYS B 1 291 ? 10.211 7.797 34.531 1 87.44 291 LYS B O 1
ATOM 7429 N N . GLN B 1 292 ? 8.422 9.273 34.5 1 88.94 292 GLN B N 1
ATOM 7430 C CA . GLN B 1 292 ? 8.336 9.344 35.938 1 88.94 292 GLN B CA 1
ATOM 7431 C C . GLN B 1 292 ? 7.488 8.211 36.5 1 88.94 292 GLN B C 1
ATOM 7433 O O . GLN B 1 292 ? 7.363 8.055 37.719 1 88.94 292 GLN B O 1
ATOM 7438 N N . ILE B 1 293 ? 6.973 7.41 35.625 1 86.5 293 ILE B N 1
ATOM 7439 C CA . ILE B 1 293 ? 6.078 6.348 36.062 1 86.5 293 ILE B CA 1
ATOM 7440 C C . ILE B 1 293 ? 6.812 5.012 36.031 1 86.5 293 ILE B C 1
ATOM 7442 O O . ILE B 1 293 ? 7.109 4.473 34.969 1 86.5 293 ILE B O 1
ATOM 7446 N N . ASP B 1 294 ? 6.891 4.5 37.188 1 84.5 294 ASP B N 1
ATOM 7447 C CA . ASP B 1 294 ? 7.523 3.189 37.312 1 84.5 294 ASP B CA 1
ATOM 7448 C C . ASP B 1 294 ? 6.609 2.092 36.75 1 84.5 294 ASP B C 1
ATOM 7450 O O . ASP B 1 294 ? 5.43 2.027 37.125 1 84.5 294 ASP B O 1
ATOM 7454 N N . GLY B 1 295 ? 7.172 1.246 35.906 1 83.19 295 GLY B N 1
ATOM 7455 C CA . GLY B 1 295 ? 6.422 0.113 35.375 1 83.19 295 GLY B CA 1
ATOM 7456 C C . GLY B 1 295 ? 5.48 0.487 34.25 1 83.19 295 GLY B C 1
ATOM 7457 O O . GLY B 1 295 ? 4.648 -0.321 33.844 1 83.19 295 GLY B O 1
ATOM 7458 N N . PHE B 1 296 ? 5.594 1.702 33.844 1 85.75 296 PHE B N 1
ATOM 7459 C CA . PHE B 1 296 ? 4.691 2.199 32.812 1 85.75 296 PHE B CA 1
ATOM 7460 C C . PHE B 1 296 ? 4.809 1.36 31.562 1 85.75 296 PHE B C 1
ATOM 7462 O O . PHE B 1 296 ? 3.797 0.925 31 1 85.75 296 PHE B O 1
ATOM 7469 N N . THR B 1 297 ? 5.969 1.098 31.078 1 85.06 297 THR B N 1
ATOM 7470 C CA . THR B 1 297 ? 6.219 0.367 29.844 1 85.06 297 THR B CA 1
ATOM 7471 C C . THR B 1 297 ? 5.676 -1.056 29.922 1 85.06 297 THR B C 1
ATOM 7473 O O . THR B 1 297 ? 5.102 -1.57 28.969 1 85.06 297 THR B O 1
ATOM 7476 N N . GLU B 1 298 ? 5.875 -1.626 31.031 1 86.69 298 GLU B N 1
ATOM 7477 C CA . GLU B 1 298 ? 5.375 -2.982 31.234 1 86.69 298 GLU B CA 1
ATOM 7478 C C . GLU B 1 298 ? 3.852 -3.025 31.172 1 86.69 298 GLU B C 1
ATOM 7480 O O . GLU B 1 298 ? 3.275 -3.941 30.578 1 86.69 298 GLU B O 1
ATOM 7485 N N . LEU B 1 299 ? 3.295 -2.121 31.812 1 88.12 299 LEU B N 1
ATOM 7486 C CA . LEU B 1 299 ? 1.839 -2.053 31.812 1 88.12 299 LEU B CA 1
ATOM 7487 C C . LEU B 1 299 ? 1.306 -1.881 30.391 1 88.12 299 LEU B C 1
ATOM 7489 O O . LEU B 1 299 ? 0.375 -2.58 29.984 1 88.12 299 LEU B O 1
ATOM 7493 N N . ILE B 1 300 ? 1.901 -0.929 29.656 1 88.12 300 ILE B N 1
ATOM 7494 C CA . ILE B 1 300 ? 1.453 -0.642 28.297 1 88.12 300 ILE B CA 1
ATOM 7495 C C . ILE B 1 300 ? 1.642 -1.877 27.422 1 88.12 300 ILE B C 1
ATOM 7497 O O . ILE B 1 300 ? 0.786 -2.191 26.594 1 88.12 300 ILE B O 1
ATOM 7501 N N . ASN B 1 301 ? 2.707 -2.531 27.641 1 87.88 301 ASN B N 1
ATOM 7502 C CA . ASN B 1 301 ? 2.959 -3.752 26.875 1 87.88 301 ASN B CA 1
ATOM 7503 C C . ASN B 1 301 ? 1.911 -4.82 27.172 1 87.88 301 ASN B C 1
ATOM 7505 O O . ASN B 1 301 ? 1.479 -5.539 26.266 1 87.88 301 ASN B O 1
ATOM 7509 N N . ARG B 1 302 ? 1.571 -4.945 28.375 1 89.62 302 ARG B N 1
ATOM 7510 C CA . ARG B 1 302 ? 0.532 -5.898 28.75 1 89.62 302 ARG B CA 1
ATOM 7511 C C . ARG B 1 302 ? -0.805 -5.527 28.125 1 89.62 302 ARG B C 1
ATOM 7513 O O . ARG B 1 302 ? -1.562 -6.402 27.703 1 89.62 302 ARG B O 1
ATOM 7520 N N . VAL B 1 303 ? -1.078 -4.254 28.125 1 89.81 303 VAL B N 1
ATOM 7521 C CA . VAL B 1 303 ? -2.314 -3.771 27.516 1 89.81 303 VAL B CA 1
ATOM 7522 C C . VAL B 1 303 ? -2.32 -4.102 26.016 1 89.81 303 VAL B C 1
ATOM 7524 O O . VAL B 1 303 ? -3.314 -4.605 25.5 1 89.81 303 VAL B O 1
ATOM 7527 N N . LYS B 1 304 ? -1.248 -3.795 25.391 1 87.06 304 LYS B N 1
ATOM 7528 C CA . LYS B 1 304 ? -1.13 -4.082 23.969 1 87.06 304 LYS B CA 1
ATOM 7529 C C . LYS B 1 304 ? -1.261 -5.578 23.688 1 87.06 304 LYS B C 1
ATOM 7531 O O . LYS B 1 304 ? -1.892 -5.984 22.719 1 87.06 304 LYS B O 1
ATOM 7536 N N . ASP B 1 305 ? -0.642 -6.332 24.531 1 87.44 305 ASP B N 1
ATOM 7537 C CA . ASP B 1 305 ? -0.726 -7.785 24.406 1 87.44 305 ASP B CA 1
ATOM 7538 C C . ASP B 1 305 ? -2.168 -8.266 24.562 1 87.44 305 ASP B C 1
ATOM 7540 O O . ASP B 1 305 ? -2.609 -9.148 23.828 1 87.44 305 ASP B O 1
ATOM 7544 N N . PHE B 1 306 ? -2.818 -7.773 25.531 1 88.62 306 PHE B N 1
ATOM 7545 C CA . PHE B 1 306 ? -4.223 -8.109 25.734 1 88.62 306 PHE B CA 1
ATOM 7546 C C . PHE B 1 306 ? -5.039 -7.832 24.484 1 88.62 306 PHE B C 1
ATOM 7548 O O . PHE B 1 306 ? -5.805 -8.688 24.031 1 88.62 306 PHE B O 1
ATOM 7555 N N . ILE B 1 307 ? -4.875 -6.672 23.906 1 85.56 307 ILE B N 1
ATOM 7556 C CA . ILE B 1 307 ? -5.641 -6.238 22.75 1 85.56 307 ILE B CA 1
ATOM 7557 C C . ILE B 1 307 ? -5.277 -7.098 21.531 1 85.56 307 ILE B C 1
ATOM 7559 O O . ILE B 1 307 ? -6.152 -7.504 20.766 1 85.56 307 ILE B O 1
ATOM 7563 N N . ARG B 1 308 ? -3.992 -7.293 21.359 1 82.5 308 ARG B N 1
ATOM 7564 C CA . ARG B 1 308 ? -3.52 -8.133 20.266 1 82.5 308 ARG B CA 1
ATOM 7565 C C . ARG B 1 308 ? -4.148 -9.516 20.312 1 82.5 308 ARG B C 1
ATOM 7567 O O . ARG B 1 308 ? -4.566 -10.062 19.297 1 82.5 308 ARG B O 1
ATOM 7574 N N . ARG B 1 309 ? -4.266 -10.133 21.469 1 81.75 309 ARG B N 1
ATOM 7575 C CA . ARG B 1 309 ? -4.809 -11.477 21.641 1 81.75 309 ARG B CA 1
ATOM 7576 C C . ARG B 1 309 ? -6.309 -11.508 21.359 1 81.75 309 ARG B C 1
ATOM 7578 O O . ARG B 1 309 ? -6.816 -12.477 20.781 1 81.75 309 ARG B O 1
ATOM 7585 N N . ILE B 1 310 ? -6.977 -10.5 21.797 1 80.12 310 ILE B N 1
ATOM 7586 C CA . ILE B 1 310 ? -8.406 -10.414 21.547 1 80.12 310 ILE B CA 1
ATOM 7587 C C . ILE B 1 310 ? -8.648 -10.344 20.031 1 80.12 310 ILE B C 1
ATOM 7589 O O . ILE B 1 310 ? -9.602 -10.945 19.516 1 80.12 310 ILE B O 1
ATOM 7593 N N . LYS B 1 311 ? -7.762 -9.633 19.375 1 74.06 311 LYS B N 1
ATOM 7594 C CA . LYS B 1 311 ? -7.949 -9.43 17.938 1 74.06 311 LYS B CA 1
ATOM 7595 C C . LYS B 1 311 ? -7.547 -10.672 17.156 1 74.06 311 LYS B C 1
ATOM 7597 O O . LYS B 1 311 ? -8.102 -10.938 16.094 1 74.06 311 LYS B O 1
ATOM 7602 N N . LYS B 1 312 ? -6.574 -11.375 17.641 1 71.06 312 LYS B N 1
ATOM 7603 C CA . LYS B 1 312 ? -6.051 -12.547 16.953 1 71.06 312 LYS B CA 1
ATOM 7604 C C . LYS B 1 312 ? -6.969 -13.75 17.141 1 71.06 312 LYS B C 1
ATOM 7606 O O . LYS B 1 312 ? -7.164 -14.547 16.219 1 71.06 312 LYS B O 1
ATOM 7611 N N . GLN B 1 313 ? -7.457 -13.867 18.344 1 64.5 313 GLN B N 1
ATOM 7612 C CA . GLN B 1 313 ? -8.297 -15.016 18.656 1 64.5 313 GLN B CA 1
ATOM 7613 C C . GLN B 1 313 ? -9.758 -14.742 18.297 1 64.5 313 GLN B C 1
ATOM 7615 O O . GLN B 1 313 ? -10.398 -13.883 18.906 1 64.5 313 GLN B O 1
ATOM 7620 N N . GLN B 1 314 ? -10.195 -15.391 17.219 1 60.38 314 GLN B N 1
ATOM 7621 C CA . GLN B 1 314 ? -11.547 -15.188 16.688 1 60.38 314 GLN B CA 1
ATOM 7622 C C . GLN B 1 314 ? -12.594 -15.359 17.781 1 60.38 314 GLN B C 1
ATOM 7624 O O . GLN B 1 314 ? -13.586 -14.633 17.828 1 60.38 314 GLN B O 1
ATOM 7629 N N . SER B 1 315 ? -12.398 -16.359 18.672 1 65.38 315 SER B N 1
ATOM 7630 C CA . SER B 1 315 ? -13.367 -16.609 19.734 1 65.38 315 SER B CA 1
ATOM 7631 C C . SER B 1 315 ? -13.508 -15.406 20.656 1 65.38 315 SER B C 1
ATOM 7633 O O . SER B 1 315 ? -14.617 -15.023 21.031 1 65.38 315 SER B O 1
ATOM 7635 N N . LEU B 1 316 ? -12.414 -14.852 20.875 1 71.94 316 LEU B N 1
ATOM 7636 C CA . LEU B 1 316 ? -12.422 -13.711 21.781 1 71.94 316 LEU B CA 1
ATOM 7637 C C . LEU B 1 316 ? -13.047 -12.484 21.125 1 71.94 316 LEU B C 1
ATOM 7639 O O . LEU B 1 316 ? -13.742 -11.703 21.781 1 71.94 316 LEU B O 1
ATOM 7643 N N . LEU B 1 317 ? -12.734 -12.359 19.844 1 67.56 317 LEU B N 1
ATOM 7644 C CA . LEU B 1 317 ? -13.297 -11.258 19.062 1 67.56 317 LEU B CA 1
ATOM 7645 C C . LEU B 1 317 ? -14.82 -11.328 19.062 1 67.56 317 LEU B C 1
ATOM 7647 O O . LEU B 1 317 ? -15.492 -10.297 19.047 1 67.56 317 LEU B O 1
ATOM 7651 N N . ARG B 1 318 ? -15.234 -12.484 19.016 1 67.12 318 ARG B N 1
ATOM 7652 C CA . ARG B 1 318 ? -16.672 -12.688 19.047 1 67.12 318 ARG B CA 1
ATOM 7653 C C . ARG B 1 318 ? -17.234 -12.461 20.438 1 67.12 318 ARG B C 1
ATOM 7655 O O . ARG B 1 318 ? -18.312 -11.867 20.594 1 67.12 318 ARG B O 1
ATOM 7662 N N . ASP B 1 319 ? -16.516 -12.906 21.422 1 72.75 319 ASP B N 1
ATOM 7663 C CA . ASP B 1 319 ? -16.984 -12.875 22.812 1 72.75 319 ASP B CA 1
ATOM 7664 C C . ASP B 1 319 ? -17.016 -11.445 23.344 1 72.75 319 ASP B C 1
ATOM 7666 O O . ASP B 1 319 ? -17.906 -11.078 24.109 1 72.75 319 ASP B O 1
ATOM 7670 N N . PHE B 1 320 ? -16.141 -10.641 22.891 1 77.31 320 PHE B N 1
ATOM 7671 C CA . PHE B 1 320 ? -15.953 -9.32 23.469 1 77.31 320 PHE B CA 1
ATOM 7672 C C . PHE B 1 320 ? -17.172 -8.438 23.203 1 77.31 320 PHE B C 1
ATOM 7674 O O . PHE B 1 320 ? -17.734 -7.855 24.141 1 77.31 320 PHE B O 1
ATOM 7681 N N . PRO B 1 321 ? -17.547 -8.391 21.953 1 69.75 321 PRO B N 1
ATOM 7682 C CA . PRO B 1 321 ? -18.766 -7.598 21.734 1 69.75 321 PRO B CA 1
ATOM 7683 C C . PRO B 1 321 ? -19.969 -8.148 22.484 1 69.75 321 PRO B C 1
ATOM 7685 O O . PRO B 1 321 ? -20.828 -7.383 22.922 1 69.75 321 PRO B O 1
ATOM 7688 N N . GLN B 1 322 ? -20.016 -9.469 22.609 1 69.69 322 GLN B N 1
ATOM 7689 C CA . GLN B 1 322 ? -21.109 -10.094 23.344 1 69.69 322 GLN B CA 1
ATOM 7690 C C . GLN B 1 322 ? -21.109 -9.688 24.812 1 69.69 322 GLN B C 1
ATOM 7692 O O . GLN B 1 322 ? -22.156 -9.383 25.391 1 69.69 322 GLN B O 1
ATOM 7697 N N . ILE B 1 323 ? -19.969 -9.672 25.359 1 72.5 323 ILE B N 1
ATOM 7698 C CA . ILE B 1 323 ? -19.812 -9.273 26.75 1 72.5 323 ILE B CA 1
ATOM 7699 C C . ILE B 1 323 ? -20.172 -7.793 26.906 1 72.5 323 ILE B C 1
ATOM 7701 O O . ILE B 1 323 ? -20.875 -7.414 27.859 1 72.5 323 ILE B O 1
ATOM 7705 N N . ASN B 1 324 ? -19.766 -7.008 25.969 1 71.44 324 ASN B N 1
ATOM 7706 C CA . ASN B 1 324 ? -20.047 -5.578 26.016 1 71.44 324 ASN B CA 1
ATOM 7707 C C . ASN B 1 324 ? -21.547 -5.305 25.891 1 71.44 324 ASN B C 1
ATOM 7709 O O . ASN B 1 324 ? -22.078 -4.402 26.547 1 71.44 324 ASN B O 1
ATOM 7713 N N . SER B 1 325 ? -22.062 -6.07 25.031 1 66.44 325 SER B N 1
ATOM 7714 C CA . SER B 1 325 ? -23.516 -5.949 24.875 1 66.44 325 SER B CA 1
ATOM 7715 C C . SER B 1 325 ? -24.234 -6.32 26.172 1 66.44 325 SER B C 1
ATOM 7717 O O . SER B 1 325 ? -25.188 -5.648 26.562 1 66.44 325 SER B O 1
ATOM 7719 N N . PHE B 1 326 ? -23.703 -7.363 26.797 1 63.56 326 PHE B N 1
ATOM 7720 C CA . PHE B 1 326 ? -24.281 -7.812 28.062 1 63.56 326 PHE B CA 1
ATOM 7721 C C . PHE B 1 326 ? -24.125 -6.734 29.141 1 63.56 326 PHE B C 1
ATOM 7723 O O . PHE B 1 326 ? -25.047 -6.523 29.938 1 63.56 326 PHE B O 1
ATOM 7730 N N . LEU B 1 327 ? -23.047 -6.027 29.031 1 65.81 327 LEU B N 1
ATOM 7731 C CA . LEU B 1 327 ? -22.734 -5.023 30.047 1 65.81 327 LEU B CA 1
ATOM 7732 C C . LEU B 1 327 ? -23.234 -3.646 29.609 1 65.81 327 LEU B C 1
ATOM 7734 O O . LEU B 1 327 ? -23.094 -2.67 30.344 1 65.81 327 LEU B O 1
ATOM 7738 N N . GLU B 1 328 ? -23.844 -3.461 28.531 1 57.81 328 GLU B N 1
ATOM 7739 C CA . GLU B 1 328 ? -24.375 -2.225 27.969 1 57.81 328 GLU B CA 1
ATOM 7740 C C . GLU B 1 328 ? -23.281 -1.195 27.734 1 57.81 328 GLU B C 1
ATOM 7742 O O . GLU B 1 328 ? -23.438 -0.023 28.078 1 57.81 328 GLU B O 1
ATOM 7747 N N . ILE B 1 329 ? -22.172 -1.662 27.5 1 61.31 329 ILE B N 1
ATOM 7748 C CA . ILE B 1 329 ? -21.078 -0.766 27.188 1 61.31 329 ILE B CA 1
ATOM 7749 C C . ILE B 1 329 ? -21 -0.543 25.672 1 61.31 329 ILE B C 1
ATOM 7751 O O . ILE B 1 329 ? -21.375 -1.423 24.891 1 61.31 329 ILE B O 1
ATOM 7755 N N . SER B 1 330 ? -20.797 0.731 25.312 1 55.66 330 SER B N 1
ATOM 7756 C CA . SER B 1 330 ? -20.734 1.096 23.906 1 55.66 330 SER B CA 1
ATOM 7757 C C . SER B 1 330 ? -19.75 0.199 23.156 1 55.66 330 SER B C 1
ATOM 7759 O O . SER B 1 330 ? -18.734 -0.215 23.703 1 55.66 330 SER B O 1
ATOM 7761 N N . GLU B 1 331 ? -20.109 -0.304 21.953 1 56 331 GLU B N 1
ATOM 7762 C CA . GLU B 1 331 ? -19.531 -1.33 21.078 1 56 331 GLU B CA 1
ATOM 7763 C C . GLU B 1 331 ? -18.25 -0.844 20.422 1 56 331 GLU B C 1
ATOM 7765 O O . GLU B 1 331 ? -17.984 -1.161 19.266 1 56 331 GLU B O 1
ATOM 7770 N N . ARG B 1 332 ? -17.516 -0.07 21.156 1 62.94 332 ARG B N 1
ATOM 7771 C CA . ARG B 1 332 ? -16.312 0.264 20.406 1 62.94 332 ARG B CA 1
ATOM 7772 C C . ARG B 1 332 ? -15.234 -0.8 20.594 1 62.94 332 ARG B C 1
ATOM 7774 O O . ARG B 1 332 ? -15.008 -1.268 21.719 1 62.94 332 ARG B O 1
ATOM 7781 N N . ASP B 1 333 ? -14.68 -1.158 19.484 1 64.81 333 ASP B N 1
ATOM 7782 C CA . ASP B 1 333 ? -13.594 -2.139 19.5 1 64.81 333 ASP B CA 1
ATOM 7783 C C . ASP B 1 333 ? -12.328 -1.545 20.109 1 64.81 333 ASP B C 1
ATOM 7785 O O . ASP B 1 333 ? -12.039 -0.36 19.922 1 64.81 333 ASP B O 1
ATOM 7789 N N . LEU B 1 334 ? -11.828 -2.326 20.969 1 74.38 334 LEU B N 1
ATOM 7790 C CA . LEU B 1 334 ? -10.523 -1.936 21.5 1 74.38 334 LEU B CA 1
ATOM 7791 C C . LEU B 1 334 ? -9.508 -1.782 20.375 1 74.38 334 LEU B C 1
ATOM 7793 O O . LEU B 1 334 ? -9.648 -2.402 19.312 1 74.38 334 LEU B O 1
ATOM 7797 N N . PHE B 1 335 ? -8.727 -0.742 20.516 1 68.19 335 PHE B N 1
ATOM 7798 C CA . PHE B 1 335 ? -7.691 -0.605 19.5 1 68.19 335 PHE B CA 1
ATOM 7799 C C . PHE B 1 335 ? -6.312 -0.496 20.141 1 68.19 335 PHE B C 1
ATOM 7801 O O . PHE B 1 335 ? -6.188 -0.029 21.266 1 68.19 335 PHE B O 1
ATOM 7808 N N . LYS B 1 336 ? -5.324 -1.066 19.344 1 72.06 336 LYS B N 1
ATOM 7809 C CA . LYS B 1 336 ? -3.938 -0.987 19.781 1 72.06 336 LYS B CA 1
ATOM 7810 C C . LYS B 1 336 ? -3.32 0.36 19.422 1 72.06 336 LYS B C 1
ATOM 7812 O O . LYS B 1 336 ? -3.385 0.787 18.266 1 72.06 336 LYS B O 1
ATOM 7817 N N . GLY B 1 337 ? -2.918 1.084 20.391 1 65.31 337 GLY B N 1
ATOM 7818 C CA . GLY B 1 337 ? -2.309 2.387 20.188 1 65.31 337 GLY B CA 1
ATOM 7819 C C . GLY B 1 337 ? -0.947 2.309 19.516 1 65.31 337 GLY B C 1
ATOM 7820 O O . GLY B 1 337 ? -0.274 1.278 19.594 1 65.31 337 GLY B O 1
ATOM 7821 N N . ASN B 1 338 ? -0.645 3.33 18.75 1 59.44 338 ASN B N 1
ATOM 7822 C CA . ASN B 1 338 ? 0.677 3.479 18.156 1 59.44 338 ASN B CA 1
ATOM 7823 C C . ASN B 1 338 ? 1.739 3.781 19.203 1 59.44 338 ASN B C 1
ATOM 7825 O O . ASN B 1 338 ? 1.469 4.48 20.188 1 59.44 338 ASN B O 1
ATOM 7829 N N . GLU B 1 339 ? 2.842 3.129 19.156 1 55.56 339 GLU B N 1
ATOM 7830 C CA . GLU B 1 339 ? 3.902 3.244 20.141 1 55.56 339 GLU B CA 1
ATOM 7831 C C . GLU B 1 339 ? 4.484 4.652 20.172 1 55.56 339 GLU B C 1
ATOM 7833 O O . GLU B 1 339 ? 4.934 5.125 21.219 1 55.56 339 GLU B O 1
ATOM 7838 N N . VAL B 1 340 ? 4.375 5.359 19.125 1 54.69 340 VAL B N 1
ATOM 7839 C CA . VAL B 1 340 ? 5.156 6.586 19 1 54.69 340 VAL B CA 1
ATOM 7840 C C . VAL B 1 340 ? 4.312 7.781 19.438 1 54.69 340 VAL B C 1
ATOM 7842 O O . VAL B 1 340 ? 4.84 8.766 19.969 1 54.69 340 VAL B O 1
ATOM 7845 N N . ARG B 1 341 ? 3.053 7.57 19.375 1 68.5 341 ARG B N 1
ATOM 7846 C CA . ARG B 1 341 ? 2.227 8.742 19.641 1 68.5 341 ARG B CA 1
ATOM 7847 C C . ARG B 1 341 ? 1.438 8.57 20.938 1 68.5 341 ARG B C 1
ATOM 7849 O O . ARG B 1 341 ? 0.61 7.664 21.047 1 68.5 341 ARG B O 1
ATOM 7856 N N . TRP B 1 342 ? 1.69 9.422 21.875 1 80.5 342 TRP B N 1
ATOM 7857 C CA . TRP B 1 342 ? 1.038 9.367 23.172 1 80.5 342 TRP B CA 1
ATOM 7858 C C . TRP B 1 342 ? -0.473 9.516 23.031 1 80.5 342 TRP B C 1
ATOM 7860 O O . TRP B 1 342 ? -1.231 9.023 23.875 1 80.5 342 TRP B O 1
ATOM 7870 N N . ASN B 1 343 ? -0.894 10.203 22 1 81.06 343 ASN B N 1
ATOM 7871 C CA . ASN B 1 343 ? -2.326 10.383 21.781 1 81.06 343 ASN B CA 1
ATOM 7872 C C . ASN B 1 343 ? -3.035 9.047 21.562 1 81.06 343 ASN B C 1
ATOM 7874 O O . ASN B 1 343 ? -4.121 8.828 22.094 1 81.06 343 ASN B O 1
ATOM 7878 N N . SER B 1 344 ? -2.361 8.289 20.859 1 80.81 344 SER B N 1
ATOM 7879 C CA . SER B 1 344 ? -2.916 6.961 20.625 1 80.81 344 SER B CA 1
ATOM 7880 C C . SER B 1 344 ? -2.918 6.137 21.922 1 80.81 344 SER B C 1
ATOM 7882 O O . SER B 1 344 ? -3.842 5.355 22.156 1 80.81 344 SER B O 1
ATOM 7884 N N . CYS B 1 345 ? -1.909 6.344 22.656 1 82.88 345 CYS B N 1
ATOM 7885 C CA . CYS B 1 345 ? -1.838 5.672 23.953 1 82.88 345 CYS B CA 1
ATOM 7886 C C . CYS B 1 345 ? -2.982 6.113 24.859 1 82.88 345 CYS B C 1
ATOM 7888 O O . CYS B 1 345 ? -3.617 5.281 25.516 1 82.88 345 CYS B O 1
ATOM 7890 N N . TYR B 1 346 ? -3.217 7.406 24.875 1 87.94 346 TYR B N 1
ATOM 7891 C CA . TYR B 1 346 ? -4.328 7.934 25.656 1 87.94 346 TYR B CA 1
ATOM 7892 C C . TYR B 1 346 ? -5.648 7.312 25.219 1 87.94 346 TYR B C 1
ATOM 7894 O O . TYR B 1 346 ? -6.441 6.867 26.047 1 87.94 346 TYR B O 1
ATOM 7902 N N . GLU B 1 347 ? -5.883 7.258 23.953 1 86.25 347 GLU B N 1
ATOM 7903 C CA . GLU B 1 347 ? -7.125 6.711 23.422 1 86.25 347 GLU B CA 1
ATOM 7904 C C . GLU B 1 347 ? -7.27 5.23 23.766 1 86.25 347 GLU B C 1
ATOM 7906 O O . GLU B 1 347 ? -8.359 4.77 24.109 1 86.25 347 GLU B O 1
ATOM 7911 N N . MET B 1 348 ? -6.188 4.539 23.625 1 86.88 348 MET B N 1
ATOM 7912 C CA . MET B 1 348 ? -6.16 3.117 23.953 1 86.88 348 MET B CA 1
ATOM 7913 C C . MET B 1 348 ? -6.508 2.885 25.422 1 86.88 348 MET B C 1
ATOM 7915 O O . MET B 1 348 ? -7.387 2.082 25.734 1 86.88 348 MET B O 1
ATOM 7919 N N . LEU B 1 349 ? -5.934 3.623 26.281 1 87.75 349 LEU B N 1
ATOM 7920 C CA . LEU B 1 349 ? -6.148 3.469 27.703 1 87.75 349 LEU B CA 1
ATOM 7921 C C . LEU B 1 349 ? -7.559 3.908 28.094 1 87.75 349 LEU B C 1
ATOM 7923 O O . LEU B 1 349 ? -8.211 3.252 28.906 1 87.75 349 LEU B O 1
ATOM 7927 N N . ASN B 1 350 ? -7.891 5.035 27.5 1 87.44 350 ASN B N 1
ATOM 7928 C CA . ASN B 1 350 ? -9.227 5.555 27.781 1 87.44 350 ASN B CA 1
ATOM 7929 C C . ASN B 1 350 ? -10.312 4.559 27.391 1 87.44 350 ASN B C 1
ATOM 7931 O O . ASN B 1 350 ? -11.273 4.363 28.141 1 87.44 350 ASN B O 1
ATOM 7935 N N . LEU B 1 351 ? -10.156 3.916 26.297 1 85.12 351 LEU B N 1
ATOM 7936 C CA . LEU B 1 351 ? -11.109 2.92 25.828 1 85.12 351 LEU B CA 1
ATOM 7937 C C . LEU B 1 351 ? -11.062 1.669 26.703 1 85.12 351 LEU B C 1
ATOM 7939 O O . LEU B 1 351 ? -12.102 1.084 27.016 1 85.12 351 LEU B O 1
ATOM 7943 N N . LEU B 1 352 ? -9.906 1.241 27.031 1 87.31 352 LEU B N 1
ATOM 7944 C CA . LEU B 1 352 ? -9.75 0.068 27.891 1 87.31 352 LEU B CA 1
ATOM 7945 C C . LEU B 1 352 ? -10.422 0.29 29.25 1 87.31 352 LEU B C 1
ATOM 7947 O O . LEU B 1 352 ? -11.125 -0.59 29.75 1 87.31 352 LEU B O 1
ATOM 7951 N N . VAL B 1 353 ? -10.195 1.422 29.797 1 88.19 353 VAL B N 1
ATOM 7952 C CA . VAL B 1 353 ? -10.734 1.758 31.109 1 88.19 353 VAL B CA 1
ATOM 7953 C C . VAL B 1 353 ? -12.258 1.824 31.047 1 88.19 353 VAL B C 1
ATOM 7955 O O . VAL B 1 353 ? -12.945 1.384 31.969 1 88.19 353 VAL B O 1
ATOM 7958 N N . SER B 1 354 ? -12.734 2.34 29.969 1 85.12 354 SER B N 1
ATOM 7959 C CA . SER B 1 354 ? -14.18 2.426 29.797 1 85.12 354 SER B CA 1
ATOM 7960 C C . SER B 1 354 ? -14.805 1.04 29.672 1 85.12 354 SER B C 1
ATOM 7962 O O . SER B 1 354 ? -16 0.871 29.906 1 85.12 354 SER B O 1
ATOM 7964 N N . ASN B 1 355 ? -13.977 0.042 29.344 1 84.06 355 ASN B N 1
ATOM 7965 C CA . ASN B 1 355 ? -14.461 -1.328 29.203 1 84.06 355 ASN B CA 1
ATOM 7966 C C . ASN B 1 355 ? -13.867 -2.246 30.266 1 84.06 355 ASN B C 1
ATOM 7968 O O . ASN B 1 355 ? -13.641 -3.432 30.016 1 84.06 355 ASN B O 1
ATOM 7972 N N . MET B 1 356 ? -13.609 -1.711 31.391 1 85.56 356 MET B N 1
ATOM 7973 C CA . MET B 1 356 ? -12.914 -2.418 32.469 1 85.56 356 MET B CA 1
ATOM 7974 C C . MET B 1 356 ? -13.648 -3.703 32.844 1 85.56 356 MET B C 1
ATOM 7976 O O . MET B 1 356 ? -13.023 -4.762 32.969 1 85.56 356 MET B O 1
ATOM 7980 N N . ASN B 1 357 ? -14.898 -3.637 32.906 1 82.06 357 ASN B N 1
ATOM 7981 C CA . ASN B 1 357 ? -15.68 -4.797 33.312 1 82.06 357 ASN B CA 1
ATOM 7982 C C . ASN B 1 357 ? -15.617 -5.91 32.281 1 82.06 357 ASN B C 1
ATOM 7984 O O . ASN B 1 357 ? -15.422 -7.078 32.594 1 82.06 357 ASN B O 1
ATOM 7988 N N . SER B 1 358 ? -15.797 -5.496 31.031 1 82.31 358 SER B N 1
ATOM 7989 C CA . SER B 1 358 ? -15.742 -6.473 29.953 1 82.31 358 SER B CA 1
ATOM 7990 C C . SER B 1 358 ? -14.367 -7.129 29.875 1 82.31 358 SER B C 1
ATOM 7992 O O . SER B 1 358 ? -14.258 -8.328 29.641 1 82.31 358 SER B O 1
ATOM 7994 N N . VAL B 1 359 ? -13.367 -6.355 30.094 1 86.81 359 VAL B N 1
ATOM 7995 C CA . VAL B 1 359 ? -11.992 -6.832 30.016 1 86.81 359 VAL B CA 1
ATOM 7996 C C . VAL B 1 359 ? -11.734 -7.828 31.156 1 86.81 359 VAL B C 1
ATOM 7998 O O . VAL B 1 359 ? -11.117 -8.875 30.938 1 86.81 359 VAL B O 1
ATOM 8001 N N . ASN B 1 360 ? -12.219 -7.516 32.281 1 84.94 360 ASN B N 1
ATOM 8002 C CA . ASN B 1 360 ? -12.023 -8.383 33.438 1 84.94 360 ASN B CA 1
ATOM 8003 C C . ASN B 1 360 ? -12.758 -9.711 33.281 1 84.94 360 ASN B C 1
ATOM 8005 O O . ASN B 1 360 ? -12.219 -10.766 33.625 1 84.94 360 ASN B O 1
ATOM 8009 N N . ILE B 1 361 ? -13.906 -9.695 32.75 1 82.56 361 ILE B N 1
ATOM 8010 C CA . ILE B 1 361 ? -14.688 -10.906 32.531 1 82.56 361 ILE B CA 1
ATOM 8011 C C . ILE B 1 361 ? -13.977 -11.805 31.531 1 82.56 361 ILE B C 1
ATOM 8013 O O . ILE B 1 361 ? -13.844 -13.016 31.75 1 82.56 361 ILE B O 1
ATOM 8017 N N . LEU B 1 362 ? -13.531 -11.188 30.531 1 83.5 362 LEU B N 1
ATOM 8018 C CA . LEU B 1 362 ? -12.852 -11.945 29.484 1 83.5 362 LEU B CA 1
ATOM 8019 C C . LEU B 1 362 ? -11.562 -12.562 30.016 1 83.5 362 LEU B C 1
ATOM 8021 O O . LEU B 1 362 ? -11.227 -13.703 29.688 1 83.5 362 LEU B O 1
ATOM 8025 N N . ALA B 1 363 ? -10.859 -11.797 30.781 1 84.62 363 ALA B N 1
ATOM 8026 C CA . ALA B 1 363 ? -9.594 -12.258 31.344 1 84.62 363 ALA B CA 1
ATOM 8027 C C . ALA B 1 363 ? -9.805 -13.375 32.344 1 84.62 363 ALA B C 1
ATOM 8029 O O . ALA B 1 363 ? -8.969 -14.266 32.5 1 84.62 363 ALA B O 1
ATOM 8030 N N . MET B 1 364 ? -10.859 -13.336 33 1 81.56 364 MET B N 1
ATOM 8031 C CA . MET B 1 364 ? -11.188 -14.367 34 1 81.56 364 MET B CA 1
ATOM 8032 C C . MET B 1 364 ? -11.531 -15.688 33.281 1 81.56 364 MET B C 1
ATOM 8034 O O . MET B 1 364 ? -11.195 -16.766 33.812 1 81.56 364 MET B O 1
ATOM 8038 N N . ASP B 1 365 ? -12.078 -15.555 32.156 1 78.81 365 ASP B N 1
ATOM 8039 C CA . ASP B 1 365 ? -12.539 -16.734 31.438 1 78.81 365 ASP B CA 1
ATOM 8040 C C . ASP B 1 365 ? -11.414 -17.328 30.609 1 78.81 365 ASP B C 1
ATOM 8042 O O . ASP B 1 365 ? -11.492 -18.5 30.203 1 78.81 365 ASP B O 1
ATOM 8046 N N . ASN B 1 366 ? -10.477 -16.5 30.406 1 81.75 366 ASN B N 1
ATOM 8047 C CA . ASN B 1 366 ? -9.383 -16.953 29.547 1 81.75 366 ASN B CA 1
ATOM 8048 C C . ASN B 1 366 ? -8.023 -16.75 30.234 1 81.75 366 ASN B C 1
ATOM 8050 O O . ASN B 1 366 ? -7.516 -15.633 30.297 1 81.75 366 ASN B O 1
ATOM 8054 N N . GLU B 1 367 ? -7.352 -17.766 30.562 1 79.56 367 GLU B N 1
ATOM 8055 C CA . GLU B 1 367 ? -6.113 -17.719 31.344 1 79.56 367 GLU B CA 1
ATOM 8056 C C . GLU B 1 367 ? -4.953 -17.203 30.484 1 79.56 367 GLU B C 1
ATOM 8058 O O . GLU B 1 367 ? -3.957 -16.719 31.031 1 79.56 367 GLU B O 1
ATOM 8063 N N . LYS B 1 368 ? -5.125 -17.234 29.25 1 81.69 368 LYS B N 1
ATOM 8064 C CA . LYS B 1 368 ? -4.027 -16.812 28.375 1 81.69 368 LYS B CA 1
ATOM 8065 C C . LYS B 1 368 ? -3.986 -15.305 28.234 1 81.69 368 LYS B C 1
ATOM 8067 O O . LYS B 1 368 ? -2.982 -14.75 27.781 1 81.69 368 LYS B O 1
ATOM 8072 N N . LEU B 1 369 ? -4.977 -14.664 28.703 1 87.88 369 LEU B N 1
ATOM 8073 C CA . LEU B 1 369 ? -5.027 -13.203 28.594 1 87.88 369 LEU B CA 1
ATOM 8074 C C . LEU B 1 369 ? -4.344 -12.547 29.781 1 87.88 369 LEU B C 1
ATOM 8076 O O . LEU B 1 369 ? -4.441 -13.039 30.906 1 87.88 369 LEU B O 1
ATOM 8080 N N . PRO B 1 370 ? -3.658 -11.461 29.5 1 88.25 370 PRO B N 1
ATOM 8081 C CA . PRO B 1 370 ? -3.059 -10.734 30.625 1 88.25 370 PRO B CA 1
ATOM 8082 C C . PRO B 1 370 ? -4.098 -10.258 31.641 1 88.25 370 PRO B C 1
ATOM 8084 O O . PRO B 1 370 ? -5.199 -9.852 31.25 1 88.25 370 PRO B O 1
ATOM 8087 N N . PHE B 1 371 ? -3.707 -10.375 32.875 1 87.44 371 PHE B N 1
ATOM 8088 C CA . PHE B 1 371 ? -4.562 -9.914 33.969 1 87.44 371 PHE B CA 1
ATOM 8089 C C . PHE B 1 371 ? -4.133 -8.531 34.438 1 87.44 371 PHE B C 1
ATOM 8091 O O . PHE B 1 371 ? -2.939 -8.227 34.5 1 87.44 371 PHE B O 1
ATOM 8098 N N . PHE B 1 372 ? -5.191 -7.688 34.688 1 90.94 372 PHE B N 1
ATOM 8099 C CA . PHE B 1 372 ? -4.934 -6.359 35.219 1 90.94 372 PHE B CA 1
ATOM 8100 C C . PHE B 1 372 ? -5.414 -6.258 36.688 1 90.94 372 PHE B C 1
ATOM 8102 O O . PHE B 1 372 ? -6.602 -6.445 36.938 1 90.94 372 PHE B O 1
ATOM 8109 N N . SER B 1 373 ? -4.492 -5.961 37.594 1 88.5 373 SER B N 1
ATOM 8110 C CA . SER B 1 373 ? -4.816 -5.82 39 1 88.5 373 SER B CA 1
ATOM 8111 C C . SER B 1 373 ? -5.566 -4.52 39.25 1 88.5 373 SER B C 1
ATOM 8113 O O . SER B 1 373 ? -5.715 -3.686 38.375 1 88.5 373 SER B O 1
ATOM 8115 N N . LEU B 1 374 ? -6.039 -4.316 40.469 1 87.75 374 LEU B N 1
ATOM 8116 C CA . LEU B 1 374 ? -6.695 -3.078 40.875 1 87.75 374 LEU B CA 1
ATOM 8117 C C . LEU B 1 374 ? -5.73 -1.899 40.781 1 87.75 374 LEU B C 1
ATOM 8119 O O . LEU B 1 374 ? -6.133 -0.785 40.438 1 87.75 374 LEU B O 1
ATOM 8123 N N . VAL B 1 375 ? -4.535 -2.188 41.125 1 85.31 375 VAL B N 1
ATOM 8124 C CA . VAL B 1 375 ? -3.498 -1.164 41.062 1 85.31 375 VAL B CA 1
ATOM 8125 C C . VAL B 1 375 ? -3.293 -0.735 39.594 1 85.31 375 VAL B C 1
ATOM 8127 O O . VAL B 1 375 ? -3.127 0.454 39.312 1 85.31 375 VAL B O 1
ATOM 8130 N N . ASP B 1 376 ? -3.354 -1.688 38.75 1 90.75 376 ASP B N 1
ATOM 8131 C CA . ASP B 1 376 ? -3.207 -1.398 37.312 1 90.75 376 ASP B CA 1
ATOM 8132 C C . ASP B 1 376 ? -4.352 -0.518 36.812 1 90.75 376 ASP B C 1
ATOM 8134 O O . ASP B 1 376 ? -4.117 0.471 36.125 1 90.75 376 ASP B O 1
ATOM 8138 N N . TRP B 1 377 ? -5.488 -0.878 37.188 1 91.31 377 TRP B N 1
ATOM 8139 C CA . TRP B 1 377 ? -6.664 -0.133 36.75 1 91.31 377 TRP B CA 1
ATOM 8140 C C . TRP B 1 377 ? -6.652 1.284 37.312 1 91.31 377 TRP B C 1
ATOM 8142 O O . TRP B 1 377 ? -6.961 2.244 36.594 1 91.31 377 TRP B O 1
ATOM 8152 N N . THR B 1 378 ? -6.305 1.438 38.531 1 86.69 378 THR B N 1
ATOM 8153 C CA . THR B 1 378 ? -6.223 2.748 39.156 1 86.69 378 THR B CA 1
ATOM 8154 C C . THR B 1 378 ? -5.168 3.615 38.469 1 86.69 378 THR B C 1
ATOM 8156 O O . THR B 1 378 ? -5.383 4.809 38.25 1 86.69 378 THR B O 1
ATOM 8159 N N . MET B 1 379 ? -4.133 3.01 38.188 1 87.81 379 MET B N 1
ATOM 8160 C CA . MET B 1 379 ? -3.074 3.723 37.469 1 87.81 379 MET B CA 1
ATOM 8161 C C . MET B 1 379 ? -3.561 4.211 36.125 1 87.81 379 MET B C 1
ATOM 8163 O O . MET B 1 379 ? -3.342 5.367 35.75 1 87.81 379 MET B O 1
ATOM 8167 N N . MET B 1 380 ? -4.211 3.367 35.375 1 90.44 380 MET B N 1
ATOM 8168 C CA . MET B 1 380 ? -4.703 3.729 34.062 1 90.44 380 MET B CA 1
ATOM 8169 C C . MET B 1 380 ? -5.758 4.824 34.156 1 90.44 380 MET B C 1
ATOM 8171 O O . MET B 1 380 ? -5.781 5.742 33.344 1 90.44 380 MET B O 1
ATOM 8175 N N . GLU B 1 381 ? -6.539 4.742 35.125 1 89.75 381 GLU B N 1
ATOM 8176 C CA . GLU B 1 381 ? -7.586 5.742 35.312 1 89.75 381 GLU B CA 1
ATOM 8177 C C . GLU B 1 381 ? -6.984 7.113 35.625 1 89.75 381 GLU B C 1
ATOM 8179 O O . GLU B 1 381 ? -7.422 8.125 35.062 1 89.75 381 GLU B O 1
ATOM 8184 N N . HIS B 1 382 ? -6.051 7.117 36.5 1 87.75 382 HIS B N 1
ATOM 8185 C CA . HIS B 1 382 ? -5.41 8.375 36.875 1 87.75 382 HIS B CA 1
ATOM 8186 C C . HIS B 1 382 ? -4.629 8.953 35.688 1 87.75 382 HIS B C 1
ATOM 8188 O O . HIS B 1 382 ? -4.629 10.172 35.469 1 87.75 382 HIS B O 1
ATOM 8194 N N . LEU B 1 383 ? -4.039 8.117 34.969 1 87.69 383 LEU B N 1
ATOM 8195 C CA . LEU B 1 383 ? -3.293 8.578 33.812 1 87.69 383 LEU B CA 1
ATOM 8196 C C . LEU B 1 383 ? -4.227 9.188 32.781 1 87.69 383 LEU B C 1
ATOM 8198 O O . LEU B 1 383 ? -3.9 10.211 32.156 1 87.69 383 LEU B O 1
ATOM 8202 N N . THR B 1 384 ? -5.309 8.562 32.562 1 90.25 384 THR B N 1
ATOM 8203 C CA . THR B 1 384 ? -6.27 9.094 31.594 1 90.25 384 THR B CA 1
ATOM 8204 C C . THR B 1 384 ? -6.801 10.453 32.062 1 90.25 384 THR B C 1
ATOM 8206 O O . THR B 1 384 ? -7.043 11.344 31.234 1 90.25 384 THR B O 1
ATOM 8209 N N . LYS B 1 385 ? -6.949 10.617 33.344 1 89.56 385 LYS B N 1
ATOM 8210 C CA . LYS B 1 385 ? -7.406 11.898 33.875 1 89.56 385 LYS B CA 1
ATOM 8211 C C . LYS B 1 385 ? -6.355 12.984 33.688 1 89.56 385 LYS B C 1
ATOM 8213 O O . LYS B 1 385 ? -6.688 14.133 33.375 1 89.56 385 LYS B O 1
ATOM 8218 N N . ILE B 1 386 ? -5.168 12.586 33.844 1 89.81 386 ILE B N 1
ATOM 8219 C CA . ILE B 1 386 ? -4.062 13.531 33.75 1 89.81 386 ILE B CA 1
ATOM 8220 C C . ILE B 1 386 ? -3.855 13.922 32.281 1 89.81 386 ILE B C 1
ATOM 8222 O O . ILE B 1 386 ? -3.561 15.078 31.969 1 89.81 386 ILE B O 1
ATOM 8226 N N . LEU B 1 387 ? -4.047 12.984 31.406 1 90.25 387 LEU B N 1
ATOM 8227 C CA . LEU B 1 387 ? -3.738 13.195 29.984 1 90.25 387 LEU B CA 1
ATOM 8228 C C . LEU B 1 387 ? -4.906 13.867 29.281 1 90.25 387 LEU B C 1
ATOM 8230 O O . LEU B 1 387 ? -4.727 14.461 28.219 1 90.25 387 LEU B O 1
ATOM 8234 N N . ARG B 1 388 ? -6.031 13.844 29.812 1 89.44 388 ARG B N 1
ATOM 8235 C CA . ARG B 1 388 ? -7.246 14.32 29.156 1 89.44 388 ARG B CA 1
ATOM 8236 C C . ARG B 1 388 ? -7.137 15.805 28.812 1 89.44 388 ARG B C 1
ATOM 8238 O O . ARG B 1 388 ? -7.402 16.203 27.688 1 89.44 388 ARG B O 1
ATOM 8245 N N . PRO B 1 389 ? -6.754 16.656 29.781 1 88.38 389 PRO B N 1
ATOM 8246 C CA . PRO B 1 389 ? -6.637 18.078 29.453 1 88.38 389 PRO B CA 1
ATOM 8247 C C . PRO B 1 389 ? -5.617 18.344 28.344 1 88.38 389 PRO B C 1
ATOM 8249 O O . PRO B 1 389 ? -5.809 19.25 27.531 1 88.38 389 PRO B O 1
ATOM 8252 N N . ILE B 1 390 ? -4.578 17.594 28.359 1 90.94 390 ILE B N 1
ATOM 8253 C CA . ILE B 1 390 ? -3.539 17.75 27.359 1 90.94 390 ILE B CA 1
ATOM 8254 C C . ILE B 1 390 ? -4.059 17.281 26 1 90.94 390 ILE B C 1
ATOM 8256 O O . ILE B 1 390 ? -3.818 17.938 24.969 1 90.94 390 ILE B O 1
ATOM 8260 N N . TYR B 1 391 ? -4.734 16.156 26 1 89.5 391 TYR B N 1
ATOM 8261 C CA . TYR B 1 391 ? -5.34 15.625 24.781 1 89.5 391 TYR B CA 1
ATOM 8262 C C . TYR B 1 391 ? -6.316 16.625 24.188 1 89.5 391 TYR B C 1
ATOM 8264 O O . TYR B 1 391 ? -6.305 16.859 22.969 1 89.5 391 TYR B O 1
ATOM 8272 N N . ASN B 1 392 ? -7.094 17.188 25 1 87.56 392 ASN B N 1
ATOM 8273 C CA . ASN B 1 392 ? -8.062 18.188 24.531 1 87.56 392 ASN B CA 1
ATOM 8274 C C . ASN B 1 392 ? -7.367 19.422 23.984 1 87.56 392 ASN B C 1
ATOM 8276 O O . ASN B 1 392 ? -7.801 19.984 22.969 1 87.56 392 ASN B O 1
ATOM 8280 N N . ALA B 1 393 ? -6.363 19.797 24.641 1 88.81 393 ALA B N 1
ATOM 8281 C CA . ALA B 1 393 ? -5.602 20.969 24.203 1 88.81 393 ALA B CA 1
ATOM 8282 C C . ALA B 1 393 ? -4.996 20.75 22.828 1 88.81 393 ALA B C 1
ATOM 8284 O O . ALA B 1 393 ? -5.125 21.594 21.938 1 88.81 393 ALA B O 1
ATOM 8285 N N . ILE B 1 394 ? -4.363 19.641 22.656 1 87.38 394 ILE B N 1
ATOM 8286 C CA . ILE B 1 394 ? -3.697 19.344 21.391 1 87.38 394 ILE B CA 1
ATOM 8287 C C . ILE B 1 394 ? -4.738 19.234 20.281 1 87.38 394 ILE B C 1
ATOM 8289 O O . ILE B 1 394 ? -4.512 19.703 19.172 1 87.38 394 ILE B O 1
ATOM 8293 N N . SER B 1 395 ? -5.801 18.562 20.578 1 86.06 395 SER B N 1
ATOM 8294 C CA . SER B 1 395 ? -6.871 18.406 19.594 1 86.06 395 SER B CA 1
ATOM 8295 C C . SER B 1 395 ? -7.398 19.766 19.156 1 86.06 395 SER B C 1
ATOM 8297 O O . SER B 1 395 ? -7.688 19.969 17.969 1 86.06 395 SER B O 1
ATOM 8299 N N . PHE B 1 396 ? -7.457 20.688 20.047 1 87.19 396 PHE B N 1
ATOM 8300 C CA . PHE B 1 396 ? -7.914 22.031 19.734 1 87.19 396 PHE B CA 1
ATOM 8301 C C . PHE B 1 396 ? -6.883 22.781 18.906 1 87.19 396 PHE B C 1
ATOM 8303 O O . PHE B 1 396 ? -7.23 23.453 17.922 1 87.19 396 PHE B O 1
ATOM 8310 N N . LEU B 1 397 ? -5.68 22.703 19.312 1 89.56 397 LEU B N 1
ATOM 8311 C CA . LEU B 1 397 ? -4.613 23.453 18.656 1 89.56 397 LEU B CA 1
ATOM 8312 C C . LEU B 1 397 ? -4.391 22.969 17.234 1 89.56 397 LEU B C 1
ATOM 8314 O O . LEU B 1 397 ? -3.896 23.703 16.391 1 89.56 397 LEU B O 1
ATOM 8318 N N . GLN B 1 398 ? -4.723 21.797 17.031 1 87.81 398 GLN B N 1
ATOM 8319 C CA . GLN B 1 398 ? -4.441 21.203 15.719 1 87.81 398 GLN B CA 1
ATOM 8320 C C . GLN B 1 398 ? -5.539 21.531 14.719 1 87.81 398 GLN B C 1
ATOM 8322 O O . GLN B 1 398 ? -5.418 21.234 13.531 1 87.81 398 GLN B O 1
ATOM 8327 N N . LYS B 1 399 ? -6.535 22.188 15.188 1 84.44 399 LYS B N 1
ATOM 8328 C CA . LYS B 1 399 ? -7.555 22.656 14.258 1 84.44 399 LYS B CA 1
ATOM 8329 C C . LYS B 1 399 ? -6.992 23.703 13.305 1 84.44 399 LYS B C 1
ATOM 8331 O O . LYS B 1 399 ? -6.141 24.5 13.695 1 84.44 399 LYS B O 1
ATOM 8336 N N . ARG B 1 400 ? -7.438 23.812 12.086 1 84.88 400 ARG B N 1
ATOM 8337 C CA . ARG B 1 400 ? -6.961 24.75 11.07 1 84.88 400 ARG B CA 1
ATOM 8338 C C . ARG B 1 400 ? -7.344 26.188 11.422 1 84.88 400 ARG B C 1
ATOM 8340 O O . ARG B 1 400 ? -6.711 27.141 10.969 1 84.88 400 ARG B O 1
ATOM 8347 N N . THR B 1 401 ? -8.328 26.344 12.273 1 82 401 THR B N 1
ATOM 8348 C CA . THR B 1 401 ? -8.789 27.672 12.664 1 82 401 THR B CA 1
ATOM 8349 C C . THR B 1 401 ? -8.023 28.172 13.883 1 82 401 THR B C 1
ATOM 8351 O O . THR B 1 401 ? -8.164 29.328 14.273 1 82 401 THR B O 1
ATOM 8354 N N . SER B 1 402 ? -7.215 27.297 14.398 1 88.38 402 SER B N 1
ATOM 8355 C CA . SER B 1 402 ? -6.496 27.688 15.617 1 88.38 402 SER B CA 1
ATOM 8356 C C . SER B 1 402 ? -5.23 28.469 15.281 1 88.38 402 SER B C 1
ATOM 8358 O O . SER B 1 402 ? -4.422 28.031 14.461 1 88.38 402 SER B O 1
ATOM 8360 N N . SER B 1 403 ? -5.094 29.609 15.883 1 91 403 SER B N 1
ATOM 8361 C CA . SER B 1 403 ? -3.924 30.453 15.68 1 91 403 SER B CA 1
ATOM 8362 C C . SER B 1 403 ? -2.936 30.328 16.828 1 91 403 SER B C 1
ATOM 8364 O O . SER B 1 403 ? -3.258 29.734 17.859 1 91 403 SER B O 1
ATOM 8366 N N . VAL B 1 404 ? -1.812 30.906 16.703 1 93.19 404 VAL B N 1
ATOM 8367 C CA . VAL B 1 404 ? -0.734 30.875 17.688 1 93.19 404 VAL B CA 1
ATOM 8368 C C . VAL B 1 404 ? -1.178 31.609 18.953 1 93.19 404 VAL B C 1
ATOM 8370 O O . VAL B 1 404 ? -0.653 31.359 20.047 1 93.19 404 VAL B O 1
ATOM 8373 N N . GLY B 1 405 ? -2.232 32.406 18.891 1 93 405 GLY B N 1
ATOM 8374 C CA . GLY B 1 405 ? -2.742 33.156 20.016 1 93 405 GLY B CA 1
ATOM 8375 C C . GLY B 1 405 ? -3.344 32.281 21.109 1 93 405 GLY B C 1
ATOM 8376 O O . GLY B 1 405 ? -3.541 32.75 22.234 1 93 405 GLY B O 1
ATOM 8377 N N . TYR B 1 406 ? -3.588 31.016 20.781 1 91.38 406 TYR B N 1
ATOM 8378 C CA . TYR B 1 406 ? -4.227 30.125 21.75 1 91.38 406 TYR B CA 1
ATOM 8379 C C . TYR B 1 406 ? -3.184 29.359 22.547 1 91.38 406 TYR B C 1
ATOM 8381 O O . TYR B 1 406 ? -3.523 28.656 23.5 1 91.38 406 TYR B O 1
ATOM 8389 N N . ILE B 1 407 ? -1.93 29.562 22.234 1 92.62 407 ILE B N 1
ATOM 8390 C CA . ILE B 1 407 ? -0.866 28.797 22.875 1 92.62 407 ILE B CA 1
ATOM 8391 C C . ILE B 1 407 ? -0.761 29.188 24.344 1 92.62 407 ILE B C 1
ATOM 8393 O O . ILE B 1 407 ? -0.784 28.328 25.219 1 92.62 407 ILE B O 1
ATOM 8397 N N . ILE B 1 408 ? -0.745 30.469 24.641 1 91.81 408 ILE B N 1
ATOM 8398 C CA . ILE B 1 408 ? -0.55 30.953 26 1 91.81 408 ILE B CA 1
ATOM 8399 C C . ILE B 1 408 ? -1.753 30.578 26.859 1 91.81 408 ILE B C 1
ATOM 8401 O O . ILE B 1 408 ? -1.598 29.969 27.922 1 91.81 408 ILE B O 1
ATOM 8405 N N . PRO B 1 409 ? -2.967 30.859 26.406 1 89.94 409 PRO B N 1
ATOM 8406 C CA . PRO B 1 409 ? -4.133 30.469 27.203 1 89.94 409 PRO B CA 1
ATOM 8407 C C . PRO B 1 409 ? -4.184 28.969 27.484 1 89.94 409 PRO B C 1
ATOM 8409 O O . PRO B 1 409 ? -4.539 28.562 28.594 1 89.94 409 PRO B O 1
ATOM 8412 N N . LEU B 1 410 ? -3.836 28.188 26.562 1 88.94 410 LEU B N 1
ATOM 8413 C CA . LEU B 1 410 ? -3.918 26.75 26.734 1 88.94 410 LEU B CA 1
ATOM 8414 C C . LEU B 1 410 ? -2.842 26.25 27.688 1 88.94 410 LEU B C 1
ATOM 8416 O O . LEU B 1 410 ? -3.08 25.328 28.484 1 88.94 410 LEU B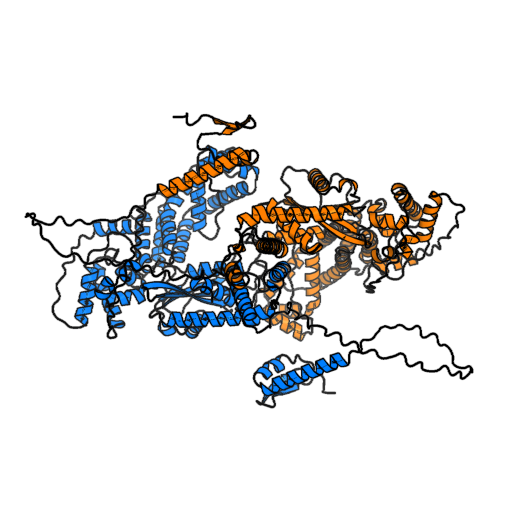 O 1
ATOM 8420 N N . MET B 1 411 ? -1.666 26.781 27.594 1 88.56 411 MET B N 1
ATOM 8421 C CA . MET B 1 411 ? -0.603 26.422 28.516 1 88.56 411 MET B CA 1
ATOM 8422 C C . MET B 1 411 ? -1.009 26.734 29.953 1 88.56 411 MET B C 1
ATOM 8424 O O . MET B 1 411 ? -0.774 25.938 30.859 1 88.56 411 MET B O 1
ATOM 8428 N N . LYS B 1 412 ? -1.607 27.844 30.141 1 89.5 412 LYS B N 1
ATOM 8429 C CA . LYS B 1 412 ? -2.084 28.234 31.469 1 89.5 412 LYS B CA 1
ATOM 8430 C C . LYS B 1 412 ? -3.203 27.312 31.938 1 89.5 412 LYS B C 1
ATOM 8432 O O . LYS B 1 412 ? -3.277 26.969 33.125 1 89.5 412 LYS B O 1
ATOM 8437 N N . ALA B 1 413 ? -4.047 26.969 31.031 1 89 413 ALA B N 1
ATOM 8438 C CA . ALA B 1 413 ? -5.125 26.031 31.359 1 89 413 ALA B CA 1
ATOM 8439 C C . ALA B 1 413 ? -4.574 24.688 31.797 1 89 413 ALA B C 1
ATOM 8441 O O . ALA B 1 413 ? -5.074 24.078 32.75 1 89 413 ALA B O 1
ATOM 8442 N N . ILE B 1 414 ? -3.562 24.234 31.094 1 90.12 414 ILE B N 1
ATOM 8443 C CA . ILE B 1 414 ? -2.951 22.953 31.422 1 90.12 414 ILE B CA 1
ATOM 8444 C C . ILE B 1 414 ? -2.309 23.031 32.812 1 90.12 414 ILE B C 1
ATOM 8446 O O . ILE B 1 414 ? -2.449 22.125 33.625 1 90.12 414 ILE B O 1
ATOM 8450 N N . GLU B 1 415 ? -1.639 24.109 33.031 1 89.5 415 GLU B N 1
ATOM 8451 C CA . GLU B 1 415 ? -1.021 24.297 34.344 1 89.5 415 GLU B CA 1
ATOM 8452 C C . GLU B 1 415 ? -2.072 24.344 35.438 1 89.5 415 GLU B C 1
ATOM 8454 O O . GLU B 1 415 ? -1.87 23.766 36.531 1 89.5 415 GLU B O 1
ATOM 8459 N N . LEU B 1 416 ? -3.16 25 35.188 1 87.88 416 LEU B N 1
ATOM 8460 C CA . LEU B 1 416 ? -4.266 25.078 36.125 1 87.88 416 LEU B CA 1
ATOM 8461 C C . LEU B 1 416 ? -4.82 23.703 36.438 1 87.88 416 LEU B C 1
ATOM 8463 O O . LEU B 1 416 ? -4.977 23.328 37.594 1 87.88 416 LEU B O 1
ATOM 8467 N N . ASP B 1 417 ? -5.02 22.891 35.438 1 88.06 417 ASP B N 1
ATOM 8468 C CA . ASP B 1 417 ? -5.676 21.594 35.562 1 88.06 417 ASP B CA 1
ATOM 8469 C C . ASP B 1 417 ? -4.742 20.562 36.188 1 88.06 417 ASP B C 1
ATOM 8471 O O . ASP B 1 417 ? -5.199 19.609 36.812 1 88.06 417 ASP B O 1
ATOM 8475 N N . LEU B 1 418 ? -3.443 20.766 36.062 1 90.38 418 LEU B N 1
ATOM 8476 C CA . LEU B 1 418 ? -2.531 19.719 36.5 1 90.38 418 LEU B CA 1
ATOM 8477 C C . LEU B 1 418 ? -1.891 20.094 37.812 1 90.38 418 LEU B C 1
ATOM 8479 O O . LEU B 1 418 ? -1.536 19.219 38.625 1 90.38 418 LEU B O 1
ATOM 8483 N N . ILE B 1 419 ? -1.741 21.359 38.125 1 89.5 419 ILE B N 1
ATOM 8484 C CA . ILE B 1 419 ? -0.956 21.734 39.281 1 89.5 419 ILE B CA 1
ATOM 8485 C C . ILE B 1 419 ? -1.812 22.578 40.219 1 89.5 419 ILE B C 1
ATOM 8487 O O . ILE B 1 419 ? -1.956 22.234 41.406 1 89.5 419 ILE B O 1
ATOM 8491 N N . ILE B 1 420 ? -2.488 23.578 39.781 1 84.88 420 ILE B N 1
ATOM 8492 C CA . ILE B 1 420 ? -3.166 24.562 40.625 1 84.88 420 ILE B CA 1
ATOM 8493 C C . ILE B 1 420 ? -4.477 23.969 41.156 1 84.88 420 ILE B C 1
ATOM 8495 O O . ILE B 1 420 ? -4.707 23.938 42.375 1 84.88 420 ILE B O 1
ATOM 8499 N N . GLN B 1 421 ? -5.289 23.516 40.281 1 84.69 421 GLN B N 1
ATOM 8500 C CA . GLN B 1 421 ? -6.512 22.766 40.594 1 84.69 421 GLN B CA 1
ATOM 8501 C C . GLN B 1 421 ? -6.523 21.406 39.906 1 84.69 421 GLN B C 1
ATOM 8503 O O . GLN B 1 421 ? -7.258 21.203 38.938 1 84.69 421 GLN B O 1
ATOM 8508 N N . PRO B 1 422 ? -5.727 20.578 40.531 1 83.81 422 PRO B N 1
ATOM 8509 C CA . PRO B 1 422 ? -5.457 19.328 39.812 1 83.81 422 PRO B CA 1
ATOM 8510 C C . PRO B 1 422 ? -6.703 18.469 39.656 1 83.81 422 PRO B C 1
ATOM 8512 O O . PRO B 1 422 ? -7.488 18.328 40.594 1 83.81 422 PRO B O 1
ATOM 8515 N N . VAL B 1 423 ? -6.926 17.969 38.5 1 76.56 423 VAL B N 1
ATOM 8516 C CA . VAL B 1 423 ? -8.023 17.062 38.156 1 76.56 423 VAL B CA 1
ATOM 8517 C C . VAL B 1 423 ? -7.855 15.75 38.906 1 76.56 423 VAL B C 1
ATOM 8519 O O . VAL B 1 423 ? -8.844 15.078 39.219 1 76.56 423 VAL B O 1
ATOM 8522 N N . ALA B 1 424 ? -6.641 15.391 39.062 1 75.19 424 ALA B N 1
ATOM 8523 C CA . ALA B 1 424 ? -6.312 14.195 39.844 1 75.19 424 ALA B CA 1
ATOM 8524 C C . ALA B 1 424 ? -5.156 14.477 40.812 1 75.19 424 ALA B C 1
ATOM 8526 O O . ALA B 1 424 ? -4.176 15.125 40.438 1 75.19 424 ALA B O 1
ATOM 8527 N N . LEU B 1 425 ? -5.316 14.008 42 1 80.56 425 LEU B N 1
ATOM 8528 C CA . LEU B 1 425 ? -4.293 14.266 43 1 80.56 425 LEU B CA 1
ATOM 8529 C C . LEU B 1 425 ? -3.174 13.234 42.906 1 80.56 425 LEU B C 1
ATOM 8531 O O . LEU B 1 425 ? -2.045 13.492 43.344 1 80.56 425 LEU B O 1
ATOM 8535 N N . GLU B 1 426 ? -3.5 12.266 42.188 1 82 426 GLU B N 1
ATOM 8536 C CA . GLU B 1 426 ? -2.525 11.18 42.094 1 82 426 GLU B CA 1
ATOM 8537 C C . GLU B 1 426 ? -1.425 11.516 41.094 1 82 426 GLU B C 1
ATOM 8539 O O . GLU B 1 426 ? -1.604 12.383 40.25 1 82 426 GLU B O 1
ATOM 8544 N N . PHE B 1 427 ? -0.196 11.031 41.375 1 87.94 427 PHE B N 1
ATOM 8545 C CA . PHE B 1 427 ? 0.975 11.125 40.5 1 87.94 427 PHE B CA 1
ATOM 8546 C C . PHE B 1 427 ? 1.477 12.562 40.438 1 87.94 427 PHE B C 1
ATOM 8548 O O . PHE B 1 427 ? 1.661 13.102 39.344 1 87.94 427 PHE B O 1
ATOM 8555 N N . PRO B 1 428 ? 1.692 13.148 41.5 1 90.44 428 PRO B N 1
ATOM 8556 C CA . PRO B 1 428 ? 2.158 14.539 41.5 1 90.44 428 PRO B CA 1
ATOM 8557 C C . PRO B 1 428 ? 3.463 14.719 40.719 1 90.44 428 PRO B C 1
ATOM 8559 O O . PRO B 1 428 ? 3.676 15.766 40.094 1 90.44 428 PRO B O 1
ATOM 8562 N N . ARG B 1 429 ? 4.258 13.703 40.719 1 89.69 429 ARG B N 1
ATOM 8563 C CA . ARG B 1 429 ? 5.527 13.781 40.031 1 89.69 429 ARG B CA 1
ATOM 8564 C C . ARG B 1 429 ? 5.309 13.812 38.5 1 89.69 429 ARG B C 1
ATOM 8566 O O . ARG B 1 429 ? 6.023 14.516 37.781 1 89.69 429 ARG B O 1
ATOM 8573 N N . VAL B 1 430 ? 4.375 13.062 38.094 1 91.19 430 VAL B N 1
ATOM 8574 C CA . VAL B 1 430 ? 4.055 13.008 36.656 1 91.19 430 VAL B CA 1
ATOM 8575 C C . VAL B 1 430 ? 3.486 14.359 36.219 1 91.19 430 VAL B C 1
ATOM 8577 O O . VAL B 1 430 ? 3.928 14.914 35.188 1 91.19 430 VAL B O 1
ATOM 8580 N N . ARG B 1 431 ? 2.57 14.891 36.938 1 93.94 431 ARG B N 1
ATOM 8581 C CA . ARG B 1 431 ? 1.946 16.172 36.625 1 93.94 431 ARG B CA 1
ATOM 8582 C C . ARG B 1 431 ? 2.979 17.297 36.594 1 93.94 431 ARG B C 1
ATOM 8584 O O . ARG B 1 431 ? 3.004 18.109 35.688 1 93.94 431 ARG B O 1
ATOM 8591 N N . ALA B 1 432 ? 3.842 17.25 37.594 1 93.81 432 ALA B N 1
ATOM 8592 C CA . ALA B 1 432 ? 4.883 18.266 37.688 1 93.81 432 ALA B CA 1
ATOM 8593 C C . ALA B 1 432 ? 5.871 18.156 36.531 1 93.81 432 ALA B C 1
ATOM 8595 O O . ALA B 1 432 ? 6.309 19.172 36 1 93.81 432 ALA B O 1
ATOM 8596 N N . ALA B 1 433 ? 6.152 17 36.219 1 93.19 433 ALA B N 1
ATOM 8597 C CA . ALA B 1 433 ? 7.105 16.781 35.125 1 93.19 433 ALA B CA 1
ATOM 8598 C C . ALA B 1 433 ? 6.551 17.281 33.812 1 93.19 433 ALA B C 1
ATOM 8600 O O . ALA B 1 433 ? 7.285 17.844 33 1 93.19 433 ALA B O 1
ATOM 8601 N N . ILE B 1 434 ? 5.336 17.078 33.531 1 93.25 434 ILE B N 1
ATOM 8602 C CA . ILE B 1 434 ? 4.695 17.516 32.312 1 93.25 434 ILE B CA 1
ATOM 8603 C C . ILE B 1 434 ? 4.691 19.047 32.25 1 93.25 434 ILE B C 1
ATOM 8605 O O . ILE B 1 434 ? 5.137 19.625 31.25 1 93.25 434 ILE B O 1
ATOM 8609 N N . VAL B 1 435 ? 4.242 19.656 33.312 1 94.25 435 VAL B N 1
ATOM 8610 C CA . VAL B 1 435 ? 4.129 21.109 33.344 1 94.25 435 VAL B CA 1
ATOM 8611 C C . VAL B 1 435 ? 5.52 21.734 33.281 1 94.25 435 VAL B C 1
ATOM 8613 O O . VAL B 1 435 ? 5.715 22.734 32.562 1 94.25 435 VAL B O 1
ATOM 8616 N N . ASN B 1 436 ? 6.473 21.141 33.969 1 93.38 436 ASN B N 1
ATOM 8617 C CA . ASN B 1 436 ? 7.844 21.641 33.875 1 93.38 436 ASN B CA 1
ATOM 8618 C C . ASN B 1 436 ? 8.43 21.469 32.469 1 93.38 436 ASN B C 1
ATOM 8620 O O . ASN B 1 436 ? 9.203 22.297 32.031 1 93.38 436 ASN B O 1
ATOM 8624 N N . GLY B 1 437 ? 8.086 20.359 31.922 1 93.56 437 GLY B N 1
ATOM 8625 C CA . GLY B 1 437 ? 8.516 20.141 30.547 1 93.56 437 GLY B CA 1
ATOM 8626 C C . GLY B 1 437 ? 8.008 21.203 29.578 1 93.56 437 GLY B C 1
ATOM 8627 O O . GLY B 1 437 ? 8.742 21.656 28.703 1 93.56 437 GLY B O 1
ATOM 8628 N N . ILE B 1 438 ? 6.812 21.625 29.734 1 92.75 438 ILE B N 1
ATOM 8629 C CA . ILE B 1 438 ? 6.219 22.672 28.906 1 92.75 438 ILE B CA 1
ATOM 8630 C C . ILE B 1 438 ? 6.914 24 29.172 1 92.75 438 ILE B C 1
ATOM 8632 O O . ILE B 1 438 ? 7.332 24.688 28.234 1 92.75 438 ILE B O 1
ATOM 8636 N N . LYS B 1 439 ? 7.094 24.297 30.391 1 91.81 439 LYS B N 1
ATOM 8637 C CA . LYS B 1 439 ? 7.668 25.578 30.812 1 91.81 439 LYS B CA 1
ATOM 8638 C C . LYS B 1 439 ? 9.117 25.703 30.344 1 91.81 439 LYS B C 1
ATOM 8640 O O . LYS B 1 439 ? 9.539 26.781 29.891 1 91.81 439 LYS B O 1
ATOM 8645 N N . CYS B 1 440 ? 9.812 24.625 30.375 1 91.81 440 CYS B N 1
ATOM 8646 C CA . CYS B 1 440 ? 11.211 24.641 29.969 1 91.81 440 CYS B CA 1
ATOM 8647 C C . CYS B 1 440 ? 11.336 24.875 28.469 1 91.81 440 CYS B C 1
ATOM 8649 O O . CYS B 1 440 ? 12.188 25.656 28.031 1 91.81 440 CYS B O 1
ATOM 8651 N N . ARG B 1 441 ? 10.508 24.312 27.766 1 89.44 441 ARG B N 1
ATOM 8652 C CA . ARG B 1 441 ? 10.609 24.375 26.312 1 89.44 441 ARG B CA 1
ATOM 8653 C C . ARG B 1 441 ? 9.984 25.656 25.781 1 89.44 441 ARG B C 1
ATOM 8655 O O . ARG B 1 441 ? 10.305 26.094 24.672 1 89.44 441 ARG B O 1
ATOM 8662 N N . MET B 1 442 ? 9.102 26.234 26.516 1 88.69 442 MET B N 1
ATOM 8663 C CA . MET B 1 442 ? 8.484 27.5 26.125 1 88.69 442 MET B CA 1
ATOM 8664 C C . MET B 1 442 ? 9.164 28.672 26.828 1 88.69 442 MET B C 1
ATOM 8666 O O . MET B 1 442 ? 8.586 29.75 26.938 1 88.69 442 MET B O 1
ATOM 8670 N N . GLY B 1 443 ? 10.328 28.391 27.312 1 82.62 443 GLY B N 1
ATOM 8671 C CA . GLY B 1 443 ? 11.039 29.453 28 1 82.62 443 GLY B CA 1
ATOM 8672 C C . GLY B 1 443 ? 11.203 30.703 27.172 1 82.62 443 GLY B C 1
ATOM 8673 O O . GLY B 1 443 ? 11.492 30.625 25.969 1 82.62 443 GLY B O 1
ATOM 8674 N N . GLY B 1 444 ? 10.852 31.875 27.688 1 82 444 GLY B N 1
ATOM 8675 C CA . GLY B 1 444 ? 11.047 33.156 27.031 1 82 444 GLY B CA 1
ATOM 8676 C C . GLY B 1 444 ? 9.836 33.625 26.234 1 82 444 GLY B C 1
ATOM 8677 O O . GLY B 1 444 ? 9.883 34.656 25.562 1 82 444 GLY B O 1
ATOM 8678 N N . TRP B 1 445 ? 8.773 32.844 26.375 1 85.25 445 TRP B N 1
ATOM 8679 C CA . TRP B 1 445 ? 7.57 33.156 25.609 1 85.25 445 TRP B CA 1
ATOM 8680 C C . TRP B 1 445 ? 7.043 34.531 25.984 1 85.25 445 TRP B C 1
ATOM 8682 O O . TRP B 1 445 ? 6.395 35.188 25.172 1 85.25 445 TRP B O 1
ATOM 8692 N N . GLU B 1 446 ? 7.32 35.094 27.156 1 84.62 446 GLU B N 1
ATOM 8693 C CA . GLU B 1 446 ? 6.812 36.375 27.672 1 84.62 446 GLU B CA 1
ATOM 8694 C C . GLU B 1 446 ? 7.359 37.531 26.859 1 84.62 446 GLU B C 1
ATOM 8696 O O . GLU B 1 446 ? 6.809 38.656 26.922 1 84.62 446 GLU B O 1
ATOM 8701 N N . GLU B 1 447 ? 8.414 37.219 26.172 1 86.19 447 GLU B N 1
ATOM 8702 C CA . GLU B 1 447 ? 9.031 38.281 25.391 1 86.19 447 GLU B CA 1
ATOM 8703 C C . GLU B 1 447 ? 8.789 38.094 23.906 1 86.19 447 GLU B C 1
ATOM 8705 O O . GLU B 1 447 ? 9.305 38.844 23.078 1 86.19 447 GLU B O 1
ATOM 8710 N N . GLU B 1 448 ? 8.031 37.094 23.625 1 89.25 448 GLU B N 1
ATOM 8711 C CA . GLU B 1 448 ? 7.773 36.781 22.219 1 89.25 448 GLU B CA 1
ATOM 8712 C C . GLU B 1 448 ? 6.516 37.5 21.719 1 89.25 448 GLU B C 1
ATOM 8714 O O . GLU B 1 448 ? 5.402 37 21.938 1 89.25 448 GLU B O 1
ATOM 8719 N N . ALA B 1 449 ? 6.699 38.531 20.953 1 91.44 449 ALA B N 1
ATOM 8720 C CA . ALA B 1 449 ? 5.582 39.344 20.438 1 91.44 449 ALA B CA 1
ATOM 8721 C C . ALA B 1 449 ? 4.664 38.5 19.578 1 91.44 449 ALA B C 1
ATOM 8723 O O . ALA B 1 449 ? 3.449 38.688 19.547 1 91.44 449 ALA B O 1
ATOM 8724 N N . VAL B 1 450 ? 5.254 37.469 18.938 1 92.62 450 VAL B N 1
ATOM 8725 C CA . VAL B 1 450 ? 4.512 36.625 18 1 92.62 450 VAL B CA 1
ATOM 8726 C C . VAL B 1 450 ? 3.471 35.812 18.75 1 92.62 450 VAL B C 1
ATOM 8728 O O . VAL B 1 450 ? 2.471 35.375 18.172 1 92.62 450 VAL B O 1
ATOM 8731 N N . LEU B 1 451 ? 3.656 35.594 20.047 1 93.94 451 LEU B N 1
ATOM 8732 C CA . LEU B 1 451 ? 2.713 34.875 20.875 1 93.94 451 LEU B CA 1
ATOM 8733 C C . LEU B 1 451 ? 1.801 35.812 21.656 1 93.94 451 LEU B C 1
ATOM 8735 O O . LEU B 1 451 ? 0.598 35.562 21.766 1 93.94 451 LEU B O 1
ATOM 8739 N N . ILE B 1 452 ? 2.307 36.906 22.094 1 94.94 452 ILE B N 1
ATOM 8740 C CA . ILE B 1 452 ? 1.613 37.812 23 1 94.94 452 ILE B CA 1
ATOM 8741 C C . ILE B 1 452 ? 0.566 38.594 22.234 1 94.94 452 ILE B C 1
ATOM 8743 O O . ILE B 1 452 ? -0.589 38.688 22.656 1 94.94 452 ILE B O 1
ATOM 8747 N N . ILE B 1 453 ? 0.935 39.156 21.109 1 95.88 453 ILE B N 1
ATOM 8748 C CA . ILE B 1 453 ? 0.079 40.094 20.375 1 95.88 453 ILE B CA 1
ATOM 8749 C C . ILE B 1 453 ? -1.187 39.375 19.922 1 95.88 453 ILE B C 1
ATOM 8751 O O . ILE B 1 453 ? -2.299 39.844 20.125 1 95.88 453 ILE B O 1
ATOM 8755 N N . PRO B 1 454 ? -1.027 38.156 19.344 1 95.75 454 PRO B N 1
ATOM 8756 C CA . PRO B 1 454 ? -2.262 37.469 18.953 1 95.75 454 PRO B CA 1
ATOM 8757 C C . PRO B 1 454 ? -3.168 37.156 20.141 1 95.75 454 PRO B C 1
ATOM 8759 O O . PRO B 1 454 ? -4.395 37.156 20 1 95.75 454 PRO B O 1
ATOM 8762 N N . THR B 1 455 ? -2.631 36.875 21.266 1 95.25 455 THR B N 1
ATOM 8763 C CA . THR B 1 455 ? -3.418 36.625 22.469 1 95.25 455 THR B CA 1
ATOM 8764 C C . THR B 1 455 ? -4.156 37.906 22.891 1 95.25 455 THR B C 1
ATOM 8766 O O . THR B 1 455 ? -5.324 37.844 23.281 1 95.25 455 THR B O 1
ATOM 8769 N N . LEU B 1 456 ? -3.484 39.031 22.781 1 95.75 456 LEU B N 1
ATOM 8770 C CA . LEU B 1 456 ? -4.078 40.312 23.125 1 95.75 456 LEU B CA 1
ATOM 8771 C C . LEU B 1 456 ? -5.207 40.688 22.172 1 95.75 456 LEU B C 1
ATOM 8773 O O . LEU B 1 456 ? -6.18 41.344 22.547 1 95.75 456 LEU B O 1
ATOM 8777 N N . LEU B 1 457 ? -5.047 40.281 20.953 1 95.88 457 LEU B N 1
ATOM 8778 C CA . LEU B 1 457 ? -6 40.656 19.906 1 95.88 457 LEU B CA 1
ATOM 8779 C C . LEU B 1 457 ? -7.25 39.781 20 1 95.88 457 LEU B C 1
ATOM 8781 O O . LEU B 1 457 ? -8.242 40.062 19.312 1 95.88 457 LEU B O 1
ATOM 8785 N N . ASP B 1 458 ? -7.184 38.688 20.734 1 93.94 458 ASP B N 1
ATOM 8786 C CA . ASP B 1 458 ? -8.375 37.875 20.984 1 93.94 458 ASP B CA 1
ATOM 8787 C C . ASP B 1 458 ? -9.312 38.562 21.969 1 93.94 458 ASP B C 1
ATOM 8789 O O . ASP B 1 458 ? -8.961 38.781 23.125 1 93.94 458 ASP B O 1
ATOM 8793 N N . PRO B 1 459 ? -10.484 38.906 21.531 1 93.62 459 PRO B N 1
ATOM 8794 C CA . PRO B 1 459 ? -11.398 39.656 22.375 1 93.62 459 PRO B CA 1
ATOM 8795 C C . PRO B 1 459 ? -11.859 38.906 23.594 1 93.62 459 PRO B C 1
ATOM 8797 O O . PRO B 1 459 ? -12.406 39.5 24.531 1 93.62 459 PRO B O 1
ATOM 8800 N N . TYR B 1 460 ? -11.633 37.656 23.578 1 89.62 460 TYR B N 1
ATOM 8801 C CA . TYR B 1 460 ? -12.016 36.844 24.734 1 89.62 460 TYR B CA 1
ATOM 8802 C C . TYR B 1 460 ? -10.984 36.969 25.844 1 89.62 460 TYR B C 1
ATOM 8804 O O . TYR B 1 460 ? -11.336 36.875 27.031 1 89.62 460 TYR B O 1
ATOM 8812 N N . PHE B 1 461 ? -9.695 37.25 25.531 1 91.31 461 PHE B N 1
ATOM 8813 C CA . PHE B 1 461 ? -8.625 37.219 26.531 1 91.31 461 PHE B CA 1
ATOM 8814 C C . PHE B 1 461 ? -8.117 38.625 26.812 1 91.31 461 PHE B C 1
ATOM 8816 O O . PHE B 1 461 ? -8.133 39.062 27.953 1 91.31 461 PHE B O 1
ATOM 8823 N N . LYS B 1 462 ? -7.629 39.312 25.734 1 93.44 462 LYS B N 1
ATOM 8824 C CA . LYS B 1 462 ? -6.996 40.625 25.859 1 93.44 462 LYS B CA 1
ATOM 8825 C C . LYS B 1 462 ? -5.895 40.594 26.922 1 93.44 462 LYS B C 1
ATOM 8827 O O . LYS B 1 462 ? -4.977 39.781 26.844 1 93.44 462 LYS B O 1
ATOM 8832 N N . MET B 1 463 ? -6.051 41.344 28.016 1 92.12 463 MET B N 1
ATOM 8833 C CA . MET B 1 463 ? -4.988 41.438 29 1 92.12 463 MET B CA 1
ATOM 8834 C C . MET B 1 463 ? -5.258 40.5 30.188 1 92.12 463 MET B C 1
ATOM 8836 O O . MET B 1 463 ? -4.406 40.344 31.062 1 92.12 463 MET B O 1
ATOM 8840 N N . THR B 1 464 ? -6.324 39.75 30.219 1 87.38 464 THR B N 1
ATOM 8841 C CA . THR B 1 464 ? -6.824 39.031 31.375 1 87.38 464 THR B CA 1
ATOM 8842 C C . THR B 1 464 ? -5.863 37.906 31.781 1 87.38 464 THR B C 1
ATOM 8844 O O . THR B 1 464 ? -5.785 37.531 32.969 1 87.38 464 THR B O 1
ATOM 8847 N N . LEU B 1 465 ? -5.082 37.406 30.812 1 87 465 LEU B N 1
ATOM 8848 C CA . LEU B 1 465 ? -4.25 36.25 31.094 1 87 465 LEU B CA 1
ATOM 8849 C C . LEU B 1 465 ? -2.859 36.688 31.547 1 87 465 LEU B C 1
ATOM 8851 O O . LEU B 1 465 ? -2.057 35.844 31.969 1 87 465 LEU B O 1
ATOM 8855 N N . PHE B 1 466 ? -2.613 37.969 31.562 1 90.88 466 PHE B N 1
ATOM 8856 C CA . PHE B 1 466 ? -1.266 38.438 31.844 1 90.88 466 PHE B CA 1
ATOM 8857 C C . PHE B 1 466 ? -1.212 39.156 33.188 1 90.88 466 PHE B C 1
ATOM 8859 O O . PHE B 1 466 ? -2.184 39.812 33.594 1 90.88 466 PHE B O 1
ATOM 8866 N N . PRO B 1 467 ? -0.084 39.062 33.844 1 87.88 467 PRO B N 1
ATOM 8867 C CA . PRO B 1 467 ? 0.054 39.781 35.094 1 87.88 467 PRO B CA 1
ATOM 8868 C C . PRO B 1 467 ? -0.01 41.281 34.906 1 87.88 467 PRO B C 1
ATOM 8870 O O . PRO B 1 467 ? 0.481 41.812 33.906 1 87.88 467 PRO B O 1
ATOM 8873 N N . VAL B 1 468 ? -0.482 42 35.875 1 89.12 468 VAL B N 1
ATOM 8874 C CA . VAL B 1 468 ? -0.727 43.438 35.812 1 89.12 468 VAL B CA 1
ATOM 8875 C C . VAL B 1 468 ? 0.587 44.188 35.562 1 89.12 468 VAL B C 1
ATOM 8877 O O . VAL B 1 468 ? 0.615 45.188 34.875 1 89.12 468 VAL B O 1
ATOM 8880 N N . GLU B 1 469 ? 1.643 43.625 36.094 1 89.31 469 GLU B N 1
ATOM 8881 C CA . GLU B 1 469 ? 2.947 44.25 36 1 89.31 469 GLU B CA 1
ATOM 8882 C C . GLU B 1 469 ? 3.408 44.312 34.531 1 89.31 469 GLU B C 1
ATOM 8884 O O . GLU B 1 469 ? 4.211 45.188 34.188 1 89.31 469 GLU B O 1
ATOM 8889 N N . LYS B 1 470 ? 2.799 43.5 33.656 1 91.62 470 LYS B N 1
ATOM 8890 C CA . LYS B 1 470 ? 3.254 43.406 32.281 1 91.62 470 LYS B CA 1
ATOM 8891 C C . LYS B 1 470 ? 2.293 44.156 31.344 1 91.62 470 LYS B C 1
ATOM 8893 O O . LYS B 1 470 ? 2.564 44.281 30.156 1 91.62 470 LYS B O 1
ATOM 8898 N N . HIS B 1 471 ? 1.211 44.688 31.781 1 92.38 471 HIS B N 1
ATOM 8899 C CA . HIS B 1 471 ? 0.169 45.312 30.953 1 92.38 471 HIS B CA 1
ATOM 8900 C C . HIS B 1 471 ? 0.715 46.469 30.156 1 92.38 471 HIS B C 1
ATOM 8902 O O . HIS B 1 471 ? 0.44 46.594 28.953 1 92.38 471 HIS B O 1
ATOM 8908 N N . MET B 1 472 ? 1.453 47.312 30.828 1 90.88 472 MET B N 1
ATOM 8909 C CA . MET B 1 472 ? 1.999 48.469 30.141 1 90.88 472 MET B CA 1
ATOM 8910 C C . MET B 1 472 ? 2.973 48.062 29.047 1 90.88 472 MET B C 1
ATOM 8912 O O . MET B 1 472 ? 2.969 48.625 27.953 1 90.88 472 MET B O 1
ATOM 8916 N N . GLN B 1 473 ? 3.781 47.125 29.344 1 91.69 473 GLN B N 1
ATOM 8917 C CA . GLN B 1 473 ? 4.746 46.625 28.375 1 91.69 473 GLN B CA 1
ATOM 8918 C C . GLN B 1 473 ? 4.047 46.062 27.156 1 91.69 473 GLN B C 1
ATOM 8920 O O . GLN B 1 473 ? 4.465 46.312 26.016 1 91.69 473 GLN B O 1
ATOM 8925 N N . TYR B 1 474 ? 3.057 45.281 27.359 1 94.19 474 TYR B N 1
ATOM 8926 C CA . TYR B 1 474 ? 2.357 44.625 26.266 1 94.19 474 TYR B CA 1
ATOM 8927 C C . TYR B 1 474 ? 1.533 45.594 25.453 1 94.19 474 TYR B C 1
ATOM 8929 O O . TYR B 1 474 ? 1.371 45.438 24.25 1 94.19 474 TYR B O 1
ATOM 8937 N N . LYS B 1 475 ? 0.976 46.594 26.141 1 92.19 475 LYS B N 1
ATOM 8938 C CA . LYS B 1 475 ? 0.353 47.688 25.422 1 92.19 475 LYS B CA 1
ATOM 8939 C C . LYS B 1 475 ? 1.354 48.375 24.5 1 92.19 475 LYS B C 1
ATOM 8941 O O . LYS B 1 475 ? 1.029 48.719 23.359 1 92.19 475 LYS B O 1
ATOM 8946 N N . ASP B 1 476 ? 2.551 48.531 25 1 89.62 476 ASP B N 1
ATOM 8947 C CA . ASP B 1 476 ? 3.615 49.156 24.219 1 89.62 476 ASP B CA 1
ATOM 8948 C C . ASP B 1 476 ? 3.982 48.281 23 1 89.62 476 ASP B C 1
ATOM 8950 O O . ASP B 1 476 ? 4.34 48.812 21.953 1 89.62 476 ASP B O 1
ATOM 8954 N N . TYR B 1 477 ? 3.904 46.969 23.203 1 91.31 477 TYR B N 1
ATOM 8955 C CA . TYR B 1 477 ? 4.148 46.062 22.094 1 91.31 477 TYR B CA 1
ATOM 8956 C C . TYR B 1 477 ? 3.172 46.344 20.953 1 91.31 477 TYR B C 1
ATOM 8958 O O . TYR B 1 477 ? 3.568 46.406 19.781 1 91.31 477 TYR B O 1
ATOM 8966 N N . LEU B 1 478 ? 1.908 46.469 21.281 1 94 478 LEU B N 1
ATOM 8967 C CA . LEU B 1 478 ? 0.879 46.719 20.281 1 94 478 LEU B CA 1
ATOM 8968 C C . LEU B 1 478 ? 1.155 48.031 19.547 1 94 478 LEU B C 1
ATOM 8970 O O . LEU B 1 478 ? 1.131 48.062 18.328 1 94 478 LEU B O 1
ATOM 8974 N N . ILE B 1 479 ? 1.453 49.031 20.344 1 91.19 479 ILE B N 1
ATOM 8975 C CA . ILE B 1 479 ? 1.681 50.375 19.781 1 91.19 479 ILE B CA 1
ATOM 8976 C C . ILE B 1 479 ? 2.93 50.344 18.906 1 91.19 479 ILE B C 1
ATOM 8978 O O . ILE B 1 479 ? 2.928 50.906 17.797 1 91.19 479 ILE B O 1
ATOM 8982 N N . PHE B 1 480 ? 3.92 49.719 19.438 1 91.25 480 PHE B N 1
ATOM 8983 C CA . PHE B 1 480 ? 5.18 49.625 18.703 1 91.25 480 PHE B CA 1
ATOM 8984 C C . PHE B 1 480 ? 4.969 48.938 17.344 1 91.25 480 PHE B C 1
ATOM 8986 O O . PHE B 1 480 ? 5.465 49.406 16.328 1 91.25 480 PHE B O 1
ATOM 8993 N N . GLU B 1 481 ? 4.258 47.844 17.328 1 92.38 481 GLU B N 1
ATOM 8994 C CA . GLU B 1 481 ? 4.031 47.062 16.109 1 92.38 481 GLU B CA 1
ATOM 8995 C C . GLU B 1 481 ? 3.154 47.844 15.125 1 92.38 481 GLU B C 1
ATOM 8997 O O . GLU B 1 481 ? 3.322 47.719 13.906 1 92.38 481 GLU B O 1
ATOM 9002 N N . ILE B 1 482 ? 2.182 48.562 15.617 1 91.69 482 ILE B N 1
ATOM 9003 C CA . ILE B 1 482 ? 1.34 49.406 14.758 1 91.69 482 ILE B CA 1
ATOM 9004 C C . ILE B 1 482 ? 2.188 50.469 14.094 1 91.69 482 ILE B C 1
ATOM 9006 O O . ILE B 1 482 ? 2.055 50.719 12.898 1 91.69 482 ILE B O 1
ATOM 9010 N N . ARG B 1 483 ? 3.057 51.062 14.812 1 86.56 483 ARG B N 1
ATOM 9011 C CA . ARG B 1 483 ? 3.895 52.125 14.312 1 86.56 483 ARG B CA 1
ATOM 9012 C C . ARG B 1 483 ? 4.867 51.625 13.25 1 86.56 483 ARG B C 1
ATOM 9014 O O . ARG B 1 483 ? 5.207 52.344 12.312 1 86.56 483 ARG B O 1
ATOM 9021 N N . LYS B 1 484 ? 5.27 50.469 13.492 1 84.81 484 LYS B N 1
ATOM 9022 C CA . LYS B 1 484 ? 6.188 49.875 12.523 1 84.81 484 LYS B CA 1
ATOM 9023 C C . LYS B 1 484 ? 5.512 49.688 11.172 1 84.81 484 LYS B C 1
ATOM 9025 O O . LYS B 1 484 ? 6.164 49.781 10.133 1 84.81 484 LYS B O 1
ATOM 9030 N N . GLN B 1 485 ? 4.172 49.312 11.117 1 72.44 485 GLN B N 1
ATOM 9031 C CA . GLN B 1 485 ? 3.449 49.031 9.883 1 72.44 485 GLN B CA 1
ATOM 9032 C C . GLN B 1 485 ? 2.957 50.312 9.211 1 72.44 485 GLN B C 1
ATOM 9034 O O . GLN B 1 485 ? 2.611 50.281 8.031 1 72.44 485 GLN B O 1
ATOM 9039 N N . CYS B 1 486 ? 2.346 51.406 9.766 1 53.12 486 CYS B N 1
ATOM 9040 C CA . CYS B 1 486 ? 1.513 52.531 9.359 1 53.12 486 CYS B CA 1
ATOM 9041 C C . CYS B 1 486 ? 2.117 53.281 8.172 1 53.12 486 CYS B C 1
ATOM 9043 O O . CYS B 1 486 ? 3.076 54.031 8.32 1 53.12 486 CYS B O 1
ATOM 9045 N N . PRO B 1 487 ? 1.999 52.625 6.941 1 46.03 487 PRO B N 1
ATOM 9046 C CA . PRO B 1 487 ? 1.707 53.688 5.973 1 46.03 487 PRO B CA 1
ATOM 9047 C C . PRO B 1 487 ? 0.345 54.312 6.203 1 46.03 487 PRO B C 1
ATOM 9049 O O . PRO B 1 487 ? -0.501 53.75 6.902 1 46.03 487 PRO B O 1
ATOM 9052 N N . PRO B 1 488 ? -0.116 55.469 5.602 1 34.53 488 PRO B N 1
ATOM 9053 C CA . PRO B 1 488 ? -1.423 56.125 5.719 1 34.53 488 PRO B CA 1
ATOM 9054 C C . PRO B 1 488 ? -2.574 55.219 5.297 1 34.53 488 PRO B C 1
ATOM 9056 O O . PRO B 1 488 ? -2.559 54.656 4.195 1 34.53 488 PRO B O 1
ATOM 9059 N N . ILE B 1 489 ? -3.107 54.375 6.02 1 37.19 489 ILE B N 1
ATOM 9060 C CA . ILE B 1 489 ? -4.102 53.344 5.691 1 37.19 489 ILE B CA 1
ATOM 9061 C C . ILE B 1 489 ? -5.402 54.031 5.258 1 37.19 489 ILE B C 1
ATOM 9063 O O . ILE B 1 489 ? -5.945 54.875 5.977 1 37.19 489 ILE B O 1
ATOM 9067 N N . ILE B 1 490 ? -5.719 53.938 4.012 1 30.2 490 ILE B N 1
ATOM 9068 C CA . ILE B 1 490 ? -6.961 54.344 3.381 1 30.2 490 ILE B CA 1
ATOM 9069 C C . ILE B 1 490 ? -8.102 53.406 3.793 1 30.2 490 ILE B C 1
ATOM 9071 O O . ILE B 1 490 ? -8.023 52.219 3.578 1 30.2 490 ILE B O 1
ATOM 9075 N N . VAL B 1 491 ? -9.016 53.688 4.668 1 30.88 491 VAL B N 1
ATOM 9076 C CA . VAL B 1 491 ? -10.148 53.031 5.297 1 30.88 491 VAL B CA 1
ATOM 9077 C C . VAL B 1 491 ? -11.242 52.781 4.258 1 30.88 491 VAL B C 1
ATOM 9079 O O . VAL B 1 491 ? -11.773 53.75 3.666 1 30.88 491 VAL B O 1
ATOM 9082 N N . HIS B 1 492 ? -11.234 51.688 3.43 1 25.92 492 HIS B N 1
ATOM 9083 C CA . HIS B 1 492 ? -12.414 51.469 2.598 1 25.92 492 HIS B CA 1
ATOM 9084 C C . HIS B 1 492 ? -13.539 50.812 3.396 1 25.92 492 HIS B C 1
ATOM 9086 O O . HIS B 1 492 ? -13.289 49.938 4.246 1 25.92 492 HIS B O 1
ATOM 9092 N N . GLN B 1 493 ? -14.781 51.25 3.555 1 23.89 493 GLN B N 1
ATOM 9093 C CA . GLN B 1 493 ? -16 51 4.316 1 23.89 493 GLN B CA 1
ATOM 9094 C C . GLN B 1 493 ? -16.766 49.812 3.748 1 23.89 493 GLN B C 1
ATOM 9096 O O . GLN B 1 493 ? -17.734 50 3.006 1 23.89 493 GLN B O 1
ATOM 9101 N N . ASN B 1 494 ? -16.328 48.625 3.418 1 25.41 494 ASN B N 1
ATOM 9102 C CA . ASN B 1 494 ? -17.391 47.781 2.879 1 25.41 494 ASN B CA 1
ATOM 9103 C C . ASN B 1 494 ? -18.141 47.062 3.986 1 25.41 494 ASN B C 1
ATOM 9105 O O . ASN B 1 494 ? -17.562 46.719 5.016 1 25.41 494 ASN B O 1
ATOM 9109 N N . GLU B 1 495 ? -19.453 46.969 4.168 1 24.52 495 GLU B N 1
ATOM 9110 C CA . GLU B 1 495 ? -20.5 46.562 5.094 1 24.52 495 GLU B CA 1
ATOM 9111 C C . GLU B 1 495 ? -20.656 45.031 5.141 1 24.52 495 GLU B C 1
ATOM 9113 O O . GLU B 1 495 ? -21.562 44.531 5.797 1 24.52 495 GLU B O 1
ATOM 9118 N N . PHE B 1 496 ? -19.719 44.125 5.309 1 24.86 496 PHE B N 1
ATOM 9119 C CA . PHE B 1 496 ? -20.188 42.75 5.086 1 24.86 496 PHE B CA 1
ATOM 9120 C C . PHE B 1 496 ? -20.75 42.156 6.367 1 24.86 496 PHE B C 1
ATOM 9122 O O . PHE B 1 496 ? -20.438 42.625 7.465 1 24.86 496 PHE B O 1
ATOM 9129 N N . GLY B 1 497 ? -21.703 41.031 6.387 1 21.95 497 GLY B N 1
ATOM 9130 C CA . GLY B 1 497 ? -22.625 40.25 7.207 1 21.95 497 GLY B CA 1
ATOM 9131 C C . GLY B 1 497 ? -21.922 39.281 8.133 1 21.95 497 GLY B C 1
ATOM 9132 O O . GLY B 1 497 ? -20.875 38.719 7.777 1 21.95 497 GLY B O 1
ATOM 9133 N N . SER B 1 498 ? -21.969 39.344 9.516 1 23.56 498 SER B N 1
ATOM 9134 C CA . SER B 1 498 ? -21.328 38.719 10.664 1 23.56 498 SER B CA 1
ATOM 9135 C C . SER B 1 498 ? -21.875 37.312 10.891 1 23.56 498 SER B C 1
ATOM 9137 O O . SER B 1 498 ? -23.062 37.125 11.102 1 23.56 498 SER B O 1
ATOM 9139 N N . ILE B 1 499 ? -21.516 36.219 10.242 1 24.56 499 ILE B N 1
ATOM 9140 C CA . ILE B 1 499 ? -22.078 34.938 10.609 1 24.56 499 ILE B CA 1
ATOM 9141 C C . ILE B 1 499 ? -21.312 34.375 11.812 1 24.56 499 ILE B C 1
ATOM 9143 O O . ILE B 1 499 ? -20.109 34.156 11.742 1 24.56 499 ILE B O 1
ATOM 9147 N N . SER B 1 500 ? -21.75 34.531 13.07 1 24.38 500 SER B N 1
ATOM 9148 C CA . SER B 1 500 ? -21.203 34.125 14.359 1 24.38 500 SER B CA 1
ATOM 9149 C C . SER B 1 500 ? -21.391 32.625 14.578 1 24.38 500 SER B C 1
ATOM 9151 O O . SER B 1 500 ? -22.5 32.094 14.453 1 24.38 500 SER B O 1
ATOM 9153 N N . THR B 1 501 ? -20.547 31.766 14.266 1 26.69 501 THR B N 1
ATOM 9154 C CA . THR B 1 501 ? -20.656 30.359 14.625 1 26.69 501 THR B CA 1
ATOM 9155 C C . THR B 1 501 ? -20.297 30.141 16.094 1 26.69 501 THR B C 1
ATOM 9157 O O . THR B 1 501 ? -19.188 30.484 16.516 1 26.69 501 THR B O 1
ATOM 9160 N N . THR B 1 502 ? -21.25 30.047 17.094 1 26.61 502 THR B N 1
ATOM 9161 C CA . THR B 1 502 ? -21.234 29.891 18.531 1 26.61 502 THR B CA 1
ATOM 9162 C C . THR B 1 502 ? -20.828 28.484 18.938 1 26.61 502 THR B C 1
ATOM 9164 O O . THR B 1 502 ? -21.531 27.516 18.609 1 26.61 502 THR B O 1
ATOM 9167 N N . THR B 1 503 ? -19.688 28.062 19.016 1 29.95 503 THR B N 1
ATOM 9168 C CA . THR B 1 503 ? -19.438 26.75 19.594 1 29.95 503 THR B CA 1
ATOM 9169 C C . THR B 1 503 ? -19.438 26.812 21.125 1 29.95 503 THR B C 1
ATOM 9171 O O . THR B 1 503 ? -18.594 27.5 21.719 1 29.95 503 THR B O 1
ATOM 9174 N N . THR B 1 504 ? -20.516 26.75 21.938 1 30.84 504 THR B N 1
ATOM 9175 C CA . THR B 1 504 ? -20.766 26.875 23.375 1 30.84 504 THR B CA 1
ATOM 9176 C C . THR B 1 504 ? -20.156 25.688 24.141 1 30.84 504 THR B C 1
ATOM 9178 O O . THR B 1 504 ? -20.422 25.516 25.328 1 30.84 504 THR B O 1
ATOM 9181 N N . ASN B 1 505 ? -19.297 24.859 23.812 1 34.78 505 ASN B N 1
ATOM 9182 C CA . ASN B 1 505 ? -19.156 23.688 24.656 1 34.78 505 ASN B CA 1
ATOM 9183 C C . ASN B 1 505 ? -18.531 24.016 26 1 34.78 505 ASN B C 1
ATOM 9185 O O . ASN B 1 505 ? -17.609 24.828 26.078 1 34.78 505 ASN B O 1
ATOM 9189 N N . GLU B 1 506 ? -19.156 23.906 27.125 1 39.84 506 GLU B N 1
ATOM 9190 C CA . GLU B 1 506 ? -18.781 23.953 28.531 1 39.84 506 GLU B CA 1
ATOM 9191 C C . GLU B 1 506 ? -17.344 23.484 28.734 1 39.84 506 GLU B C 1
ATOM 9193 O O . GLU B 1 506 ? -16.641 23.984 29.625 1 39.84 506 GLU B O 1
ATOM 9198 N N . SER B 1 507 ? -16.906 22.5 28.156 1 48.19 507 SER B N 1
ATOM 9199 C CA . SER B 1 507 ? -15.609 21.859 28.297 1 48.19 507 SER B CA 1
ATOM 9200 C C . SER B 1 507 ? -14.5 22.734 27.703 1 48.19 507 SER B C 1
ATOM 9202 O O . SER B 1 507 ? -13.406 22.25 27.438 1 48.19 507 SER B O 1
ATOM 9204 N N . ASN B 1 508 ? -14.766 24.016 27.734 1 49.56 508 ASN B N 1
ATOM 9205 C CA . ASN B 1 508 ? -13.812 24.891 27.062 1 49.56 508 ASN B CA 1
ATOM 9206 C C . ASN B 1 508 ? -12.656 25.281 28 1 49.56 508 ASN B C 1
ATOM 9208 O O . ASN B 1 508 ? -12.867 25.938 29.016 1 49.56 508 ASN B O 1
ATOM 9212 N N . PRO B 1 509 ? -11.555 24.922 27.906 1 53.72 509 PRO B N 1
ATOM 9213 C CA . PRO B 1 509 ? -10.406 25.203 28.766 1 53.72 509 PRO B CA 1
ATOM 9214 C C . PRO B 1 509 ? -10.156 26.703 28.938 1 53.72 509 PRO B C 1
ATOM 9216 O O . PRO B 1 509 ? -9.68 27.141 30 1 53.72 509 PRO B O 1
ATOM 9219 N N . PHE B 1 510 ? -10.594 27.469 28.094 1 61.75 510 PHE B N 1
ATOM 9220 C CA . PHE B 1 510 ? -10.305 28.891 28.156 1 61.75 510 PHE B CA 1
ATOM 9221 C C . PHE B 1 510 ? -11.188 29.594 29.172 1 61.75 510 PHE B C 1
ATOM 9223 O O . PHE B 1 510 ? -10.742 30.516 29.875 1 61.75 510 PHE B O 1
ATOM 9230 N N . LYS B 1 511 ? -12.43 29.125 29.219 1 62.03 511 LYS B N 1
ATOM 9231 C CA . LYS B 1 511 ? -13.328 29.688 30.219 1 62.03 511 LYS B CA 1
ATOM 9232 C C . LYS B 1 511 ? -12.797 29.453 31.625 1 62.03 511 LYS B C 1
ATOM 9234 O O . LYS B 1 511 ? -12.844 30.344 32.469 1 62.03 511 LYS B O 1
ATOM 9239 N N . ARG B 1 512 ? -12.25 28.297 31.828 1 59.84 512 ARG B N 1
ATOM 9240 C CA . ARG B 1 512 ? -11.719 27.953 33.125 1 59.84 512 ARG B CA 1
ATOM 9241 C C . ARG B 1 512 ? -10.562 28.875 33.5 1 59.84 512 ARG B C 1
ATOM 9243 O O . ARG B 1 512 ? -10.516 29.391 34.625 1 59.84 512 ARG B O 1
ATOM 9250 N N . VAL B 1 513 ? -9.758 29.062 32.656 1 55.09 513 VAL B N 1
ATOM 9251 C CA . VAL B 1 513 ? -8.57 29.875 32.906 1 55.09 513 VAL B CA 1
ATOM 9252 C C . VAL B 1 513 ? -8.992 31.328 33.156 1 55.09 513 VAL B C 1
ATOM 9254 O O . VAL B 1 513 ? -8.508 31.969 34.094 1 55.09 513 VAL B O 1
ATOM 9257 N N . LYS B 1 514 ? -9.812 31.797 32.312 1 63.97 514 LYS B N 1
ATOM 9258 C CA . LYS B 1 514 ? -10.273 33.156 32.438 1 63.97 514 LYS B CA 1
ATOM 9259 C C . LYS B 1 514 ? -10.953 33.406 33.812 1 63.97 514 LYS B C 1
ATOM 9261 O O . LYS B 1 514 ? -10.68 34.375 34.469 1 63.97 514 LYS B O 1
ATOM 9266 N N . ASN B 1 515 ? -11.859 32.531 34.25 1 61.44 515 ASN B N 1
ATOM 9267 C CA . ASN B 1 515 ? -12.57 32.625 35.531 1 61.44 515 ASN B CA 1
ATOM 9268 C C . ASN B 1 515 ? -11.602 32.625 36.688 1 61.44 515 ASN B C 1
ATOM 9270 O O . ASN B 1 515 ? -11.789 33.375 37.656 1 61.44 515 ASN B O 1
ATOM 9274 N N . TYR B 1 516 ? -10.68 31.828 36.562 1 53.44 516 TYR B N 1
ATOM 9275 C CA . TYR B 1 516 ? -9.703 31.719 37.625 1 53.44 516 TYR B CA 1
ATOM 9276 C C . TYR B 1 516 ? -8.891 33 37.781 1 53.44 516 TYR B C 1
ATOM 9278 O O . TYR B 1 516 ? -8.664 33.469 38.906 1 53.44 516 TYR B O 1
ATOM 9286 N N . LEU B 1 517 ? -8.5 33.5 36.688 1 53.31 517 LEU B N 1
ATOM 9287 C CA . LEU B 1 517 ? -7.613 34.656 36.719 1 53.31 517 LEU B CA 1
ATOM 9288 C C . LEU B 1 517 ? -8.398 35.938 36.938 1 53.31 517 LEU B C 1
ATOM 9290 O O . LEU B 1 517 ? -7.887 36.875 37.531 1 53.31 517 LEU B O 1
ATOM 9294 N N . SER B 1 518 ? -9.602 36.125 36.281 1 55.47 518 SER B N 1
ATOM 9295 C CA . SER B 1 518 ? -10.43 37.312 36.5 1 55.47 518 SER B CA 1
ATOM 9296 C C . SER B 1 518 ? -10.828 37.438 37.969 1 55.47 518 SER B C 1
ATOM 9298 O O . SER B 1 518 ? -11.062 38.562 38.438 1 55.47 518 SER B O 1
ATOM 9300 N N . GLY B 1 519 ? -11.18 36.312 38.625 1 47.69 519 GLY B N 1
ATOM 9301 C CA . GLY B 1 519 ? -11.516 36.469 40.031 1 47.69 519 GLY B CA 1
ATOM 9302 C C . GLY B 1 519 ? -10.469 37.25 40.812 1 47.69 519 GLY B C 1
ATOM 9303 O O . GLY B 1 519 ? -10.773 37.844 41.844 1 47.69 519 GLY B O 1
ATOM 9304 N N . ASN B 1 520 ? -9.227 37.031 40.469 1 42.59 520 ASN B N 1
ATOM 9305 C CA . ASN B 1 520 ? -8.195 37.688 41.25 1 42.59 520 ASN B CA 1
ATOM 9306 C C . ASN B 1 520 ? -7.996 39.156 40.812 1 42.59 520 ASN B C 1
ATOM 9308 O O . ASN B 1 520 ? -7.281 39.906 41.469 1 42.59 520 ASN B O 1
ATOM 9312 N N . THR B 1 521 ? -8.266 39.5 39.562 1 40.5 521 THR B N 1
ATOM 9313 C CA . THR B 1 521 ? -7.859 40.844 39.125 1 40.5 521 THR B CA 1
ATOM 9314 C C . THR B 1 521 ? -9.078 41.719 38.875 1 40.5 521 THR B C 1
ATOM 9316 O O . THR B 1 521 ? -9.812 41.531 37.906 1 40.5 521 THR B O 1
ATOM 9319 N N . SER B 1 522 ? -9.867 42.094 39.812 1 36.12 522 SER B N 1
ATOM 9320 C CA . SER B 1 522 ? -10.914 43.094 39.719 1 36.12 522 SER B CA 1
ATOM 9321 C C . SER B 1 522 ? -10.367 44.406 39.125 1 36.12 522 SER B C 1
ATOM 9323 O O . SER B 1 522 ? -10.75 45.5 39.531 1 36.12 522 SER B O 1
ATOM 9325 N N . LEU B 1 523 ? -9.18 44.562 38.562 1 36.66 523 LEU B N 1
ATOM 9326 C CA . LEU B 1 523 ? -8.742 45.969 38.438 1 36.66 523 LEU B CA 1
ATOM 9327 C C . LEU B 1 523 ? -9.523 46.688 37.344 1 36.66 523 LEU B C 1
ATOM 9329 O O . LEU B 1 523 ? -9.625 46.188 36.219 1 36.66 523 LEU B O 1
ATOM 9333 N N . THR B 1 524 ? -10.531 47.469 37.75 1 35.5 524 THR B N 1
ATOM 9334 C CA . THR B 1 524 ? -11.219 48.531 37 1 35.5 524 THR B CA 1
ATOM 9335 C C . THR B 1 524 ? -10.211 49.438 36.312 1 35.5 524 THR B C 1
ATOM 9337 O O . THR B 1 524 ? -9.406 50.094 36.969 1 35.5 524 THR B O 1
ATOM 9340 N N . ASN B 1 525 ? -9.656 49.062 35.25 1 37.53 525 ASN B N 1
ATOM 9341 C CA . ASN B 1 525 ? -8.766 50 34.531 1 37.53 525 ASN B CA 1
ATOM 9342 C C . ASN B 1 525 ? -9.445 51.312 34.25 1 37.53 525 ASN B C 1
ATOM 9344 O O . ASN B 1 525 ? -10.555 51.344 33.719 1 37.53 525 ASN B O 1
ATOM 9348 N N . GLU B 1 526 ? -9.211 52.281 35.094 1 32.84 526 GLU B N 1
ATOM 9349 C CA . GLU B 1 526 ? -9.602 53.656 34.906 1 32.84 526 GLU B CA 1
ATOM 9350 C C . GLU B 1 526 ? -9.164 54.188 33.562 1 32.84 526 GLU B C 1
ATOM 9352 O O . GLU B 1 526 ? -7.992 54.062 33.188 1 32.84 526 GLU B O 1
ATOM 9357 N N . SER B 1 527 ? -10.008 54.281 32.594 1 35.81 527 SER B N 1
ATOM 9358 C CA . SER B 1 527 ? -9.852 54.875 31.266 1 35.81 527 SER B CA 1
ATOM 9359 C C . SER B 1 527 ? -9.391 56.312 31.344 1 35.81 527 SER B C 1
ATOM 9361 O O . SER B 1 527 ? -10.047 57.156 31.969 1 35.81 527 SER B O 1
ATOM 9363 N N . ILE B 1 528 ? -8.18 56.531 31.609 1 32.53 528 ILE B N 1
ATOM 9364 C CA . ILE B 1 528 ? -7.777 57.938 31.531 1 32.53 528 ILE B CA 1
ATOM 9365 C C . ILE B 1 528 ? -7.992 58.469 30.109 1 32.53 528 ILE B C 1
ATOM 9367 O O . ILE B 1 528 ? -7.555 57.844 29.141 1 32.53 528 ILE B O 1
ATOM 9371 N N . SER B 1 529 ? -8.938 59.344 29.906 1 33.19 529 SER B N 1
ATOM 9372 C CA . SER B 1 529 ? -9.359 60 28.688 1 33.19 529 SER B CA 1
ATOM 9373 C C . SER B 1 529 ? -8.242 60.875 28.125 1 33.19 529 SER B C 1
ATOM 9375 O O . SER B 1 529 ? -7.871 61.875 28.719 1 33.19 529 SER B O 1
ATOM 9377 N N . PRO B 1 530 ? -7.199 60.344 27.5 1 34.72 530 PRO B N 1
ATOM 9378 C CA . PRO B 1 530 ? -6.148 61.281 27.078 1 34.72 530 PRO B CA 1
ATOM 9379 C C . PRO B 1 530 ? -6.664 62.375 26.141 1 34.72 530 PRO B C 1
ATOM 9381 O O . PRO B 1 530 ? -7.688 62.188 25.469 1 34.72 530 PRO B O 1
ATOM 9384 N N . PRO B 1 531 ? -5.996 63.531 26.125 1 30.88 531 PRO B N 1
ATOM 9385 C CA . PRO B 1 531 ? -6.262 64.75 25.328 1 30.88 531 PRO B CA 1
ATOM 9386 C C . PRO B 1 531 ? -6.195 64.438 23.828 1 30.88 531 PRO B C 1
ATOM 9388 O O . PRO B 1 531 ? -5.766 63.375 23.406 1 30.88 531 PRO B O 1
ATOM 9391 N N . VAL B 1 532 ? -5.57 65.5 22.922 1 34.19 532 VAL B N 1
ATOM 9392 C CA . VAL B 1 532 ? -5.719 66 21.578 1 34.19 532 VAL B CA 1
ATOM 9393 C C . VAL B 1 532 ? -5.164 65 20.562 1 34.19 532 VAL B C 1
ATOM 9395 O O . VAL B 1 532 ? -4.395 64.125 20.906 1 34.19 532 VAL B O 1
ATOM 9398 N N . LEU B 1 533 ? -4.969 65.375 18.953 1 40.84 533 LEU B N 1
ATOM 9399 C CA . LEU B 1 533 ? -5.262 64.938 17.594 1 40.84 533 LEU B CA 1
ATOM 9400 C C . LEU B 1 533 ? -4.09 64.125 17.016 1 40.84 533 LEU B C 1
ATOM 9402 O O . LEU B 1 533 ? -4.062 63.875 15.82 1 40.84 533 LEU B O 1
ATOM 9406 N N . ASP B 1 534 ? -2.891 64.188 17.453 1 48.19 534 ASP B N 1
ATOM 9407 C CA . ASP B 1 534 ? -1.782 63.656 16.641 1 48.19 534 ASP B CA 1
ATOM 9408 C C . ASP B 1 534 ? -1.92 62.156 16.391 1 48.19 534 ASP B C 1
ATOM 9410 O O . ASP B 1 534 ? -2.678 61.469 17.078 1 48.19 534 ASP B O 1
ATOM 9414 N N . GLU B 1 535 ? -1.53 61.625 15.094 1 59.78 535 GLU B N 1
ATOM 9415 C CA . GLU B 1 535 ? -1.563 60.219 14.656 1 59.78 535 GLU B CA 1
ATOM 9416 C C . GLU B 1 535 ? -1.179 59.281 15.797 1 59.78 535 GLU B C 1
ATOM 9418 O O . GLU B 1 535 ? -1.777 58.219 15.953 1 59.78 535 GLU B O 1
ATOM 9423 N N . ARG B 1 536 ? -0.215 59.625 16.484 1 66.69 536 ARG B N 1
ATOM 9424 C CA . ARG B 1 536 ? 0.253 58.875 17.641 1 66.69 536 ARG B CA 1
ATOM 9425 C C . ARG B 1 536 ? -0.837 58.75 18.688 1 66.69 536 ARG B C 1
ATOM 9427 O O . ARG B 1 536 ? -1.002 57.688 19.297 1 66.69 536 ARG B O 1
ATOM 9434 N N . PHE B 1 537 ? -1.562 59.812 18.688 1 74.81 537 PHE B N 1
ATOM 9435 C CA . PHE B 1 537 ? -2.613 59.781 19.688 1 74.81 537 PHE B CA 1
ATOM 9436 C C . PHE B 1 537 ? -3.758 58.875 19.266 1 74.81 537 PHE B C 1
ATOM 9438 O O . PHE B 1 537 ? -4.359 58.188 20.109 1 74.81 537 PHE B O 1
ATOM 9445 N N . GLN B 1 538 ? -3.996 58.875 17.938 1 80.94 538 GLN B N 1
ATOM 9446 C CA . GLN B 1 538 ? -5.059 58.031 17.438 1 80.94 538 GLN B CA 1
ATOM 9447 C C . GLN B 1 538 ? -4.75 56.562 17.719 1 80.94 538 GLN B C 1
ATOM 9449 O O . GLN B 1 538 ? -5.633 55.781 18.109 1 80.94 538 GLN B O 1
ATOM 9454 N N . ILE B 1 539 ? -3.5 56.188 17.5 1 89.12 539 ILE B N 1
ATOM 9455 C CA . ILE B 1 539 ? -3.062 54.812 17.734 1 89.12 539 ILE B CA 1
ATOM 9456 C C . ILE B 1 539 ? -3.229 54.469 19.203 1 89.12 539 ILE B C 1
ATOM 9458 O O . ILE B 1 539 ? -3.777 53.406 19.547 1 89.12 539 ILE B O 1
ATOM 9462 N N . TYR B 1 540 ? -2.744 55.344 20 1 87.69 540 TYR B N 1
ATOM 9463 C CA . TYR B 1 540 ? -2.838 55.125 21.438 1 87.69 540 TYR B CA 1
ATOM 9464 C C . TYR B 1 540 ? -4.293 55 21.875 1 87.69 540 TYR B C 1
ATOM 9466 O O . TYR B 1 540 ? -4.629 54.125 22.688 1 87.69 540 TYR B O 1
ATOM 9474 N N . SER B 1 541 ? -5.141 55.844 21.391 1 88.31 541 SER B N 1
ATOM 9475 C CA . SER B 1 541 ? -6.559 55.844 21.734 1 88.31 541 SER B CA 1
ATOM 9476 C C . SER B 1 541 ? -7.234 54.562 21.297 1 88.31 541 SER B C 1
ATOM 9478 O O . SER B 1 541 ? -8.055 54 22.016 1 88.31 541 SER B O 1
ATOM 9480 N N . GLU B 1 542 ? -6.863 54.125 20.094 1 93.12 542 GLU B N 1
ATOM 9481 C CA . GLU B 1 542 ? -7.418 52.875 19.562 1 93.12 542 GLU B CA 1
ATOM 9482 C C . GLU B 1 542 ? -7.051 51.688 20.453 1 93.12 542 GLU B C 1
ATOM 9484 O O . GLU B 1 542 ? -7.918 50.875 20.812 1 93.12 542 GLU B O 1
ATOM 9489 N N . VAL B 1 543 ? -5.785 51.562 20.797 1 94.62 543 VAL B N 1
ATOM 9490 C CA . VAL B 1 543 ? -5.273 50.438 21.594 1 94.62 543 VAL B CA 1
ATOM 9491 C C . VAL B 1 543 ? -5.895 50.5 22.984 1 94.62 543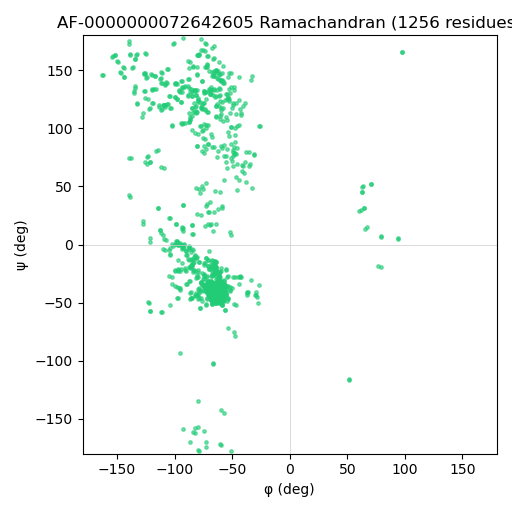 VAL B C 1
ATOM 9493 O O . VAL B 1 543 ? -6.344 49.469 23.516 1 94.62 543 VAL B O 1
ATOM 9496 N N . GLU B 1 544 ? -5.969 51.656 23.547 1 91 544 GLU B N 1
ATOM 9497 C CA . GLU B 1 544 ? -6.523 51.844 24.891 1 91 544 GLU B CA 1
ATOM 9498 C C . GLU B 1 544 ? -8.008 51.5 24.922 1 91 544 GLU B C 1
ATOM 9500 O O . GLU B 1 544 ? -8.461 50.812 25.844 1 91 544 GLU B O 1
ATOM 9505 N N . GLU B 1 545 ? -8.703 51.969 24.016 1 92.75 545 GLU B N 1
ATOM 9506 C CA . GLU B 1 545 ? -10.133 51.688 23.953 1 92.75 545 GLU B CA 1
ATOM 9507 C C . GLU B 1 545 ? -10.391 50.188 23.828 1 92.75 545 GLU B C 1
ATOM 9509 O O . GLU B 1 545 ? -11.258 49.656 24.516 1 92.75 545 GLU B O 1
ATOM 9514 N N . TYR B 1 546 ? -9.664 49.562 22.875 1 95.69 546 TYR B N 1
ATOM 9515 C CA . TYR B 1 546 ? -9.844 48.125 22.672 1 95.69 546 TYR B CA 1
ATOM 9516 C C . TYR B 1 546 ? -9.531 47.375 23.953 1 95.69 546 TYR B C 1
ATOM 9518 O O . TYR B 1 546 ? -10.305 46.5 24.359 1 95.69 546 TYR B O 1
ATOM 9526 N N . LEU B 1 547 ? -8.375 47.625 24.578 1 94.69 547 LEU B N 1
ATOM 9527 C CA . LEU B 1 547 ? -7.91 46.875 25.719 1 94.69 547 LEU B CA 1
ATOM 9528 C C . LEU B 1 547 ? -8.797 47.125 26.938 1 94.69 547 LEU B C 1
ATOM 9530 O O . LEU B 1 547 ? -8.938 46.25 27.797 1 94.69 547 LEU B O 1
ATOM 9534 N N . THR B 1 548 ? -9.422 48.281 27 1 90.69 548 THR B N 1
ATOM 9535 C CA . THR B 1 548 ? -10.219 48.656 28.156 1 90.69 548 THR B CA 1
ATOM 9536 C C . THR B 1 548 ? -11.672 48.219 27.984 1 90.69 548 THR B C 1
ATOM 9538 O O . THR B 1 548 ? -12.422 48.094 28.953 1 90.69 548 THR B O 1
ATOM 9541 N N . SER B 1 549 ? -12.055 48.031 26.734 1 91.94 549 SER B N 1
ATOM 9542 C CA . SER B 1 549 ? -13.398 47.531 26.484 1 91.94 549 SER B CA 1
ATOM 9543 C C . SER B 1 549 ? -13.578 46.125 27.109 1 91.94 549 SER B C 1
ATOM 9545 O O . SER B 1 549 ? -12.617 45.344 27.188 1 91.94 549 SER B O 1
ATOM 9547 N N . PRO B 1 550 ? -14.711 45.812 27.531 1 90.12 550 PRO B N 1
ATOM 9548 C CA . PRO B 1 550 ? -14.945 44.531 28.156 1 90.12 550 PRO B CA 1
ATOM 9549 C C . PRO B 1 550 ? -14.656 43.344 27.219 1 90.12 550 PRO B C 1
ATOM 9551 O O . PRO B 1 550 ? -14.883 43.438 26.016 1 90.12 550 PRO B O 1
ATOM 9554 N N . THR B 1 551 ? -14.195 42.312 27.797 1 89.94 551 THR B N 1
ATOM 9555 C CA . THR B 1 551 ? -13.914 41.094 27.047 1 89.94 551 THR B CA 1
ATOM 9556 C C . THR B 1 551 ? -15.211 40.406 26.641 1 89.94 551 THR B C 1
ATOM 9558 O O . THR B 1 551 ? -16.234 40.562 27.297 1 89.94 551 THR B O 1
ATOM 9561 N N . GLU B 1 552 ? -15.133 39.656 25.578 1 86.56 552 GLU B N 1
ATOM 9562 C CA . GLU B 1 552 ? -16.297 38.875 25.141 1 86.56 552 GLU B CA 1
ATOM 9563 C C . GLU B 1 552 ? -16.625 37.781 26.141 1 86.56 552 GLU B C 1
ATOM 9565 O O . GLU B 1 552 ? -15.719 37.156 26.703 1 86.56 552 GLU B O 1
ATOM 9570 N N . THR B 1 553 ? -17.812 37.438 26.359 1 82 553 THR B N 1
ATOM 9571 C CA . THR B 1 553 ? -18.266 36.438 27.328 1 82 553 THR B CA 1
ATOM 9572 C C . THR B 1 553 ? -18.25 35.062 26.719 1 82 553 THR B C 1
ATOM 9574 O O . THR B 1 553 ? -18.047 34.062 27.422 1 82 553 THR B O 1
ATOM 9577 N N . GLU B 1 554 ? -18.5 35.125 25.438 1 80.25 554 GLU B N 1
ATOM 9578 C CA . GLU B 1 554 ? -18.516 33.812 24.75 1 80.25 554 GLU B CA 1
ATOM 9579 C C . GLU B 1 554 ? -17.281 33.656 23.875 1 80.25 554 GLU B C 1
ATOM 9581 O O . GLU B 1 554 ? -16.828 34.594 23.234 1 80.25 554 GLU B O 1
ATOM 9586 N N . PHE B 1 555 ? -16.797 32.438 23.938 1 81.75 555 PHE B N 1
ATOM 9587 C CA . PHE B 1 555 ? -15.609 32.125 23.156 1 81.75 555 PHE B CA 1
ATOM 9588 C C . PHE B 1 555 ? -15.977 31.875 21.688 1 81.75 555 PHE B C 1
ATOM 9590 O O . PHE B 1 555 ? -16.859 31.078 21.406 1 81.75 555 PHE B O 1
ATOM 9597 N N . HIS B 1 556 ? -15.391 32.625 20.859 1 79.38 556 HIS B N 1
ATOM 9598 C CA . HIS B 1 556 ? -15.508 32.438 19.406 1 79.38 556 HIS B CA 1
ATOM 9599 C C . HIS B 1 556 ? -14.141 32.5 18.734 1 79.38 556 HIS B C 1
ATOM 9601 O O . HIS B 1 556 ? -13.156 32.938 19.344 1 79.38 556 HIS B O 1
ATOM 9607 N N . ASP B 1 557 ? -14.156 32.031 17.547 1 83.38 557 ASP B N 1
ATOM 9608 C CA . ASP B 1 557 ? -12.914 32.156 16.797 1 83.38 557 ASP B CA 1
ATOM 9609 C C . ASP B 1 557 ? -12.523 33.594 16.609 1 83.38 557 ASP B C 1
ATOM 9611 O O . ASP B 1 557 ? -13.367 34.469 16.328 1 83.38 557 ASP B O 1
ATOM 9615 N N . VAL B 1 558 ? -11.32 33.844 16.828 1 90.19 558 VAL B N 1
ATOM 9616 C CA . VAL B 1 558 ? -10.797 35.219 16.812 1 90.19 558 VAL B CA 1
ATOM 9617 C C . VAL B 1 558 ? -11.086 35.875 15.469 1 90.19 558 VAL B C 1
ATOM 9619 O O . VAL B 1 558 ? -11.367 37.062 15.398 1 90.19 558 VAL B O 1
ATOM 9622 N N . ALA B 1 559 ? -11.062 35.062 14.438 1 89.06 559 ALA B N 1
ATOM 9623 C CA . ALA B 1 559 ? -11.273 35.594 13.094 1 89.06 559 ALA B CA 1
ATOM 9624 C C . ALA B 1 559 ? -12.68 36.188 12.953 1 89.06 559 ALA B C 1
ATOM 9626 O O . ALA B 1 559 ? -12.883 37.156 12.219 1 89.06 559 ALA B O 1
ATOM 9627 N N . SER B 1 560 ? -13.633 35.656 13.641 1 88.12 560 SER B N 1
ATOM 9628 C CA . SER B 1 560 ? -15.016 36.094 13.555 1 88.12 560 SER B CA 1
ATOM 9629 C C . SER B 1 560 ? -15.141 37.531 14.047 1 88.12 560 SER B C 1
ATOM 9631 O O . SER B 1 560 ? -15.93 38.312 13.508 1 88.12 560 SER B O 1
ATOM 9633 N N . TYR B 1 561 ? -14.383 37.875 15.047 1 92.56 561 TYR B N 1
ATOM 9634 C CA . TYR B 1 561 ? -14.398 39.219 15.609 1 92.56 561 TYR B CA 1
ATOM 9635 C C . TYR B 1 561 ? -13.828 40.25 14.617 1 92.56 561 TYR B C 1
ATOM 9637 O O . TYR B 1 561 ? -14.414 41.281 14.391 1 92.56 561 TYR B O 1
ATOM 9645 N N . TRP B 1 562 ? -12.805 39.938 14.023 1 94.56 562 TRP B N 1
ATOM 9646 C CA . TRP B 1 562 ? -12.07 40.875 13.188 1 94.56 562 TRP B CA 1
ATOM 9647 C C . TRP B 1 562 ? -12.641 40.906 11.773 1 94.56 562 TRP B C 1
ATOM 9649 O O . TRP B 1 562 ? -12.344 41.812 10.992 1 94.56 562 TRP B O 1
ATOM 9659 N N . LYS B 1 563 ? -13.414 39.875 11.43 1 91.56 563 LYS B N 1
ATOM 9660 C CA . LYS B 1 563 ? -14.109 39.812 10.148 1 91.56 563 LYS B CA 1
ATOM 9661 C C . LYS B 1 563 ? -15.234 40.844 10.109 1 91.56 563 LYS B C 1
ATOM 9663 O O . LYS B 1 563 ? -15.625 41.312 9.031 1 91.56 563 LYS B O 1
ATOM 9668 N N . ASN B 1 564 ? -15.688 41.281 11.289 1 91.88 564 ASN B N 1
ATOM 9669 C CA . ASN B 1 564 ? -16.766 42.25 11.398 1 91.88 564 ASN B CA 1
ATOM 9670 C C . ASN B 1 564 ? -16.344 43.625 10.891 1 91.88 564 ASN B C 1
ATOM 9672 O O . ASN B 1 564 ? -15.352 44.188 11.359 1 91.88 564 ASN B O 1
ATOM 9676 N N . LYS B 1 565 ? -17.094 44.219 10.047 1 90.25 565 LYS B N 1
ATOM 9677 C CA . LYS B 1 565 ? -16.75 45.5 9.422 1 90.25 565 LYS B CA 1
ATOM 9678 C C . LYS B 1 565 ? -16.766 46.625 10.445 1 90.25 565 LYS B C 1
ATOM 9680 O O . LYS B 1 565 ? -15.961 47.562 10.344 1 90.25 565 LYS B O 1
ATOM 9685 N N . THR B 1 566 ? -17.656 46.562 11.336 1 92.62 566 THR B N 1
ATOM 9686 C CA . THR B 1 566 ? -17.719 47.562 12.391 1 92.62 566 THR B CA 1
ATOM 9687 C C . THR B 1 566 ? -16.438 47.562 13.211 1 92.62 566 THR B C 1
ATOM 9689 O O . THR B 1 566 ? -15.922 48.625 13.562 1 92.62 566 THR B O 1
ATOM 9692 N N . THR B 1 567 ? -15.969 46.375 13.484 1 94 567 THR B N 1
ATOM 9693 C CA . THR B 1 567 ? -14.734 46.25 14.242 1 94 567 THR B CA 1
ATOM 9694 C C . THR B 1 567 ? -13.547 46.781 13.438 1 94 567 THR B C 1
ATOM 9696 O O . THR B 1 567 ? -12.68 47.469 13.977 1 94 567 THR B O 1
ATOM 9699 N N . GLN B 1 568 ? -13.539 46.531 12.195 1 93 568 GLN B N 1
ATOM 9700 C CA . GLN B 1 568 ? -12.453 46.969 11.32 1 93 568 GLN B CA 1
ATOM 9701 C C . GLN B 1 568 ? -12.391 48.5 11.219 1 93 568 GLN B C 1
ATOM 9703 O O . GLN B 1 568 ? -11.297 49.062 11.164 1 93 568 GLN B O 1
ATOM 9708 N N . THR B 1 569 ? -13.547 49.094 11.188 1 92.06 569 THR B N 1
ATOM 9709 C CA . THR B 1 569 ? -13.617 50.531 11.094 1 92.06 569 THR B CA 1
ATOM 9710 C C . THR B 1 569 ? -13.219 51.188 12.414 1 92.06 569 THR B C 1
ATOM 9712 O O . THR B 1 569 ? -12.555 52.219 12.43 1 92.06 569 THR B O 1
ATOM 9715 N N . LYS B 1 570 ? -13.68 50.562 13.438 1 92.56 570 LYS B N 1
ATOM 9716 C CA . LYS B 1 570 ? -13.406 51.094 14.773 1 92.56 570 LYS B CA 1
ATOM 9717 C C . LYS B 1 570 ? -11.938 50.938 15.141 1 92.56 570 LYS B C 1
ATOM 9719 O O . LYS B 1 570 ? -11.359 51.812 15.797 1 92.56 570 LYS B O 1
ATOM 9724 N N . TYR B 1 571 ? -11.398 49.781 14.758 1 94.94 571 TYR B N 1
ATOM 9725 C CA . TYR B 1 571 ? -10.016 49.469 15.125 1 94.94 571 TYR B CA 1
ATOM 9726 C C . TYR B 1 571 ? -9.188 49.156 13.891 1 94.94 571 TYR B C 1
ATOM 9728 O O . TYR B 1 571 ? -8.688 48.031 13.758 1 94.94 571 TYR B O 1
ATOM 9736 N N . PRO B 1 572 ? -8.875 50.062 13.023 1 93.25 572 PRO B N 1
ATOM 9737 C CA . PRO B 1 572 ? -8.18 49.781 11.766 1 93.25 572 PRO B CA 1
ATOM 9738 C C . PRO B 1 572 ? -6.742 49.312 11.969 1 93.25 572 PRO B C 1
ATOM 9740 O O . PRO B 1 572 ? -6.266 48.438 11.258 1 93.25 572 PRO B O 1
ATOM 9743 N N . HIS B 1 573 ? -6.051 49.938 12.922 1 93.69 573 HIS B N 1
ATOM 9744 C CA . HIS B 1 573 ? -4.656 49.562 13.148 1 93.69 573 HIS B CA 1
ATOM 9745 C C . HIS B 1 573 ? -4.543 48.188 13.766 1 93.69 573 HIS B C 1
ATOM 9747 O O . HIS B 1 573 ? -3.645 47.406 13.414 1 93.69 573 HIS B O 1
ATOM 9753 N N . LEU B 1 574 ? -5.449 47.875 14.664 1 95.88 574 LEU B N 1
ATOM 9754 C CA . LEU B 1 574 ? -5.438 46.562 15.297 1 95.88 574 LEU B CA 1
ATOM 9755 C C . LEU B 1 574 ? -5.844 45.469 14.305 1 95.88 574 LEU B C 1
ATOM 9757 O O . LEU B 1 574 ? -5.395 44.344 14.414 1 95.88 574 LEU B O 1
ATOM 9761 N N . THR B 1 575 ? -6.711 45.812 13.359 1 95 575 THR B N 1
ATOM 9762 C CA . THR B 1 575 ? -7.086 44.906 12.305 1 95 575 THR B CA 1
ATOM 9763 C C . THR B 1 575 ? -5.871 44.5 11.461 1 95 575 THR B C 1
ATOM 9765 O O . THR B 1 575 ? -5.723 43.344 11.078 1 95 575 THR B O 1
ATOM 9768 N N . GLU B 1 576 ? -5.039 45.469 11.234 1 93.81 576 GLU B N 1
ATOM 9769 C CA . GLU B 1 576 ? -3.801 45.188 10.508 1 93.81 576 GLU B CA 1
ATOM 9770 C C . GLU B 1 576 ? -2.896 44.25 11.289 1 93.81 576 GLU B C 1
ATOM 9772 O O . GLU B 1 576 ? -2.25 43.375 10.711 1 93.81 576 GLU B O 1
ATOM 9777 N N . LEU B 1 577 ? -2.832 44.438 12.586 1 95.56 577 LEU B N 1
ATOM 9778 C CA . LEU B 1 577 ? -2.031 43.531 13.414 1 95.56 577 LEU B CA 1
ATOM 9779 C C . LEU B 1 577 ? -2.607 42.125 13.414 1 95.56 577 LEU B C 1
ATOM 9781 O O . LEU B 1 577 ? -1.861 41.156 13.484 1 95.56 577 LEU B O 1
ATOM 9785 N N . PHE B 1 578 ? -3.957 42.062 13.359 1 95.5 578 PHE B N 1
ATOM 9786 C CA . PHE B 1 578 ? -4.613 40.781 13.25 1 95.5 578 PHE B CA 1
ATOM 9787 C C . PHE B 1 578 ? -4.141 40.031 12.008 1 95.5 578 PHE B C 1
ATOM 9789 O O . PHE B 1 578 ? -3.801 38.844 12.07 1 95.5 578 PHE B O 1
ATOM 9796 N N . LEU B 1 579 ? -4.066 40.688 10.844 1 95.06 579 LEU B N 1
ATOM 9797 C CA . LEU B 1 579 ? -3.643 40.094 9.578 1 95.06 579 LEU B CA 1
ATOM 9798 C C . LEU B 1 579 ? -2.215 39.562 9.68 1 95.06 579 LEU B C 1
ATOM 9800 O O . LEU B 1 579 ? -1.9 38.5 9.133 1 95.06 579 LEU B O 1
ATOM 9804 N N . LYS B 1 580 ? -1.421 40.219 10.438 1 95.19 580 LYS B N 1
ATOM 9805 C CA . LYS B 1 580 ? -0.002 39.875 10.523 1 95.19 580 LYS B CA 1
ATOM 9806 C C . LYS B 1 580 ? 0.247 38.781 11.555 1 95.19 580 LYS B C 1
ATOM 9808 O O . LYS B 1 580 ? 0.895 37.781 11.25 1 95.19 580 LYS B O 1
ATOM 9813 N N . PHE B 1 581 ? -0.34 38.906 12.719 1 95.62 581 PHE B N 1
ATOM 9814 C CA . PHE B 1 581 ? 0.095 38.094 13.852 1 95.62 581 PHE B CA 1
ATOM 9815 C C . PHE B 1 581 ? -0.797 36.875 14.016 1 95.62 581 PHE B C 1
ATOM 9817 O O . PHE B 1 581 ? -0.381 35.875 14.594 1 95.62 581 PHE B O 1
ATOM 9824 N N . CYS B 1 582 ? -2.014 36.906 13.5 1 94.88 582 CYS B N 1
ATOM 9825 C CA . CYS B 1 582 ? -2.939 35.812 13.734 1 94.88 582 CYS B CA 1
ATOM 9826 C C . CYS B 1 582 ? -2.953 34.844 12.547 1 94.88 582 CYS B C 1
ATOM 9828 O O . CYS B 1 582 ? -3.723 33.906 12.531 1 94.88 582 CYS B O 1
ATOM 9830 N N . CYS B 1 583 ? -2.105 35.094 11.547 1 94.69 583 CYS B N 1
ATOM 9831 C CA . CYS B 1 583 ? -2.064 34.188 10.406 1 94.69 583 CYS B CA 1
ATOM 9832 C C . CYS B 1 583 ? -1.207 32.969 10.711 1 94.69 583 CYS B C 1
ATOM 9834 O O . CYS B 1 583 ? -1.261 31.969 9.984 1 94.69 583 CYS B O 1
ATOM 9836 N N . ALA B 1 584 ? -0.417 32.969 11.82 1 94.19 584 ALA B N 1
ATOM 9837 C CA . ALA B 1 584 ? 0.419 31.812 12.203 1 94.19 584 ALA B CA 1
ATOM 9838 C C . ALA B 1 584 ? -0.397 30.75 12.93 1 94.19 584 ALA B C 1
ATOM 9840 O O . ALA B 1 584 ? -1.143 31.062 13.859 1 94.19 584 ALA B O 1
ATOM 9841 N N . PRO B 1 585 ? -0.286 29.5 12.461 1 93.06 585 PRO B N 1
ATOM 9842 C CA . PRO B 1 585 ? -0.932 28.406 13.211 1 93.06 585 PRO B CA 1
ATOM 9843 C C . PRO B 1 585 ? -0.185 28.062 14.492 1 93.06 585 PRO B C 1
ATOM 9845 O O . PRO B 1 585 ? 0.939 28.516 14.703 1 93.06 585 PRO B O 1
ATOM 9848 N N . ALA B 1 586 ? -0.857 27.312 15.312 1 91.5 586 ALA B N 1
ATOM 9849 C CA . ALA B 1 586 ? -0.255 26.922 16.578 1 91.5 586 ALA B CA 1
ATOM 9850 C C . ALA B 1 586 ? 0.591 25.672 16.438 1 91.5 586 ALA B C 1
ATOM 9852 O O . ALA B 1 586 ? 1.419 25.359 17.297 1 91.5 586 ALA B O 1
ATOM 9853 N N . THR B 1 587 ? 0.322 24.953 15.383 1 92 587 THR B N 1
ATOM 9854 C CA . THR B 1 587 ? 1.005 23.672 15.211 1 92 587 THR B CA 1
ATOM 9855 C C . THR B 1 587 ? 1.419 23.469 13.758 1 92 587 THR B C 1
ATOM 9857 O O . THR B 1 587 ? 0.968 24.203 12.875 1 92 587 THR B O 1
ATOM 9860 N N . SER B 1 588 ? 2.332 22.531 13.57 1 89.94 588 SER B N 1
ATOM 9861 C CA . SER B 1 588 ? 2.748 22.125 12.227 1 89.94 588 SER B CA 1
ATOM 9862 C C . SER B 1 588 ? 1.936 20.938 11.727 1 89.94 588 SER B C 1
ATOM 9864 O O . SER B 1 588 ? 2.465 20.062 11.039 1 89.94 588 SER B O 1
ATOM 9866 N N . SER B 1 589 ? 0.699 20.844 12.07 1 88.5 589 SER B N 1
ATOM 9867 C CA . SER B 1 589 ? -0.176 19.734 11.742 1 88.5 589 SER B CA 1
ATOM 9868 C C . SER B 1 589 ? -0.305 19.562 10.227 1 88.5 589 SER B C 1
ATOM 9870 O O . SER B 1 589 ? -0.472 18.438 9.742 1 88.5 589 SER B O 1
ATOM 9872 N N . GLU B 1 590 ? -0.305 20.672 9.5 1 89.81 590 GLU B N 1
ATOM 9873 C CA . GLU B 1 590 ? -0.418 20.578 8.047 1 89.81 590 GLU B CA 1
ATOM 9874 C C . GLU B 1 590 ? 0.749 19.781 7.461 1 89.81 590 GLU B C 1
ATOM 9876 O O . GLU B 1 590 ? 0.586 19.078 6.465 1 89.81 590 GLU B O 1
ATOM 9881 N N . SER B 1 591 ? 1.907 19.922 8.07 1 89.75 591 SER B N 1
ATOM 9882 C CA . SER B 1 591 ? 3.047 19.125 7.645 1 89.75 591 SER B CA 1
ATOM 9883 C C . SER B 1 591 ? 2.795 17.641 7.883 1 89.75 591 SER B C 1
ATOM 9885 O O . SER B 1 591 ? 3.123 16.797 7.035 1 89.75 591 SER B O 1
ATOM 9887 N N . GLU B 1 592 ? 2.246 17.328 9.016 1 83.69 592 GLU B N 1
ATOM 9888 C CA . GLU B 1 592 ? 1.934 15.938 9.328 1 83.69 592 GLU B CA 1
ATOM 9889 C C . GLU B 1 592 ? 0.926 15.367 8.336 1 83.69 592 GLU B C 1
ATOM 9891 O O . GLU B 1 592 ? 1.046 14.211 7.922 1 83.69 592 GLU B O 1
ATOM 9896 N N . ARG B 1 593 ? -0.022 16.156 8.078 1 86.31 593 ARG B N 1
ATOM 9897 C CA . ARG B 1 593 ? -1.012 15.727 7.098 1 86.31 593 ARG B CA 1
ATOM 9898 C C . ARG B 1 593 ? -0.366 15.5 5.734 1 86.31 593 ARG B C 1
ATOM 9900 O O . ARG B 1 593 ? -0.715 14.547 5.031 1 86.31 593 ARG B O 1
ATOM 9907 N N . LEU B 1 594 ? 0.496 16.422 5.406 1 91.12 594 LEU B N 1
ATOM 9908 C CA . LEU B 1 594 ? 1.243 16.281 4.16 1 91.12 594 LEU B CA 1
ATOM 9909 C C . LEU B 1 594 ? 2.064 14.992 4.156 1 91.12 594 LEU B C 1
ATOM 9911 O O . LEU B 1 594 ? 2.082 14.266 3.158 1 91.12 594 LEU B O 1
ATOM 9915 N N . PHE B 1 595 ? 2.723 14.68 5.25 1 86.06 595 PHE B N 1
ATOM 9916 C CA . PHE B 1 595 ? 3.572 13.5 5.332 1 86.06 595 PHE B CA 1
ATOM 9917 C C . PHE B 1 595 ? 2.734 12.227 5.301 1 86.06 595 PHE B C 1
ATOM 9919 O O . PHE B 1 595 ? 3.172 11.203 4.77 1 86.06 595 PHE B O 1
ATOM 9926 N N . SER B 1 596 ? 1.57 12.305 5.906 1 82.69 596 SER B N 1
ATOM 9927 C CA . SER B 1 596 ? 0.651 11.18 5.766 1 82.69 596 SER B CA 1
ATOM 9928 C C . SER B 1 596 ? 0.364 10.875 4.301 1 82.69 596 SER B C 1
ATOM 9930 O O . SER B 1 596 ? 0.33 9.711 3.896 1 82.69 596 SER B O 1
ATOM 9932 N N . THR B 1 597 ? 0.157 11.922 3.549 1 84.5 597 THR B N 1
ATOM 9933 C CA . THR B 1 597 ? -0.047 11.781 2.111 1 84.5 597 THR B CA 1
ATOM 9934 C C . THR B 1 597 ? 1.188 11.188 1.445 1 84.5 597 THR B C 1
ATOM 9936 O O . THR B 1 597 ? 1.072 10.344 0.552 1 84.5 597 THR B O 1
ATOM 9939 N N . VAL B 1 598 ? 2.307 11.656 1.873 1 83.44 598 VAL B N 1
ATOM 9940 C CA . VAL B 1 598 ? 3.566 11.148 1.341 1 83.44 598 VAL B CA 1
ATOM 9941 C C . VAL B 1 598 ? 3.656 9.641 1.573 1 83.44 598 VAL B C 1
ATOM 9943 O O . VAL B 1 598 ? 3.979 8.883 0.656 1 83.44 598 VAL B O 1
ATOM 9946 N N . ASN B 1 599 ? 3.258 9.234 2.715 1 75.94 599 ASN B N 1
ATOM 9947 C CA . ASN B 1 599 ? 3.289 7.816 3.064 1 75.94 599 ASN B CA 1
ATOM 9948 C C . ASN B 1 599 ? 2.33 7.004 2.201 1 75.94 599 ASN B C 1
ATOM 9950 O O . ASN B 1 599 ? 2.664 5.902 1.765 1 75.94 599 ASN B O 1
ATOM 9954 N N . SER B 1 600 ? 1.248 7.547 1.972 1 73.81 600 SER B N 1
ATOM 9955 C CA . SER B 1 600 ? 0.261 6.871 1.134 1 73.81 600 SER B CA 1
ATOM 9956 C C . SER B 1 600 ? 0.721 6.809 -0.319 1 73.81 600 SER B C 1
ATOM 9958 O O . SER B 1 600 ? 0.451 5.828 -1.018 1 73.81 600 SER B O 1
ATOM 9960 N N . THR B 1 601 ? 1.279 7.902 -0.68 1 74 601 THR B N 1
ATOM 9961 C CA . THR B 1 601 ? 1.749 7.996 -2.059 1 74 601 THR B CA 1
ATOM 9962 C C . THR B 1 601 ? 2.873 6.996 -2.314 1 74 601 THR B C 1
ATOM 9964 O O . THR B 1 601 ? 2.951 6.402 -3.393 1 74 601 THR B O 1
ATOM 9967 N N . LEU B 1 602 ? 3.756 6.785 -1.312 1 66 602 LEU B N 1
ATOM 9968 C CA . LEU B 1 602 ? 4.895 5.883 -1.44 1 66 602 LEU B CA 1
ATOM 9969 C C . LEU B 1 602 ? 4.484 4.445 -1.139 1 66 602 LEU B C 1
ATOM 9971 O O . LEU B 1 602 ? 5.34 3.57 -0.986 1 66 602 LEU B O 1
ATOM 9975 N N . GLY B 1 603 ? 3.229 4.078 -1.137 1 60.28 603 GLY B N 1
ATOM 9976 C CA . GLY B 1 603 ? 2.787 2.721 -0.853 1 60.28 603 GLY B CA 1
ATOM 9977 C C . GLY B 1 603 ? 3.354 1.695 -1.816 1 60.28 603 GLY B C 1
ATOM 9978 O O . GLY B 1 603 ? 4.258 2.002 -2.598 1 60.28 603 GLY B O 1
ATOM 9979 N N . ALA B 1 604 ? 2.949 0.482 -1.786 1 54.28 604 ALA B N 1
ATOM 9980 C CA . ALA B 1 604 ? 3.496 -0.716 -2.418 1 54.28 604 ALA B CA 1
ATOM 9981 C C . ALA B 1 604 ? 3.674 -0.511 -3.92 1 54.28 604 ALA B C 1
ATOM 9983 O O . ALA B 1 604 ? 4.621 -1.026 -4.516 1 54.28 604 ALA B O 1
ATOM 9984 N N . MET B 1 605 ? 2.857 0.362 -4.473 1 51.25 605 MET B N 1
ATOM 9985 C CA . MET B 1 605 ? 2.865 0.413 -5.934 1 51.25 605 MET B CA 1
ATOM 9986 C C . MET B 1 605 ? 3.771 1.532 -6.434 1 51.25 605 MET B C 1
ATOM 9988 O O . MET B 1 605 ? 3.961 1.689 -7.641 1 51.25 605 MET B O 1
ATOM 9992 N N . ARG B 1 606 ? 4.41 2.303 -5.457 1 58.03 606 ARG B N 1
ATOM 9993 C CA . ARG B 1 606 ? 5.152 3.479 -5.898 1 58.03 606 ARG B CA 1
ATOM 9994 C C . ARG B 1 606 ? 6.465 3.617 -5.129 1 58.03 606 ARG B C 1
ATOM 9996 O O . ARG B 1 606 ? 6.828 4.719 -4.711 1 58.03 606 ARG B O 1
ATOM 10003 N N . LYS B 1 607 ? 7.074 2.486 -4.984 1 55.59 607 LYS B N 1
ATOM 10004 C CA . LYS B 1 607 ? 8.289 2.512 -4.18 1 55.59 607 LYS B CA 1
ATOM 10005 C C . LYS B 1 607 ? 9.445 3.141 -4.953 1 55.59 607 LYS B C 1
ATOM 10007 O O . LYS B 1 607 ? 10.352 3.734 -4.355 1 55.59 607 LYS B O 1
ATOM 10012 N N . GLY B 1 608 ? 9.289 3.252 -6.281 1 64.56 608 GLY B N 1
ATOM 10013 C CA . GLY B 1 608 ? 10.422 3.736 -7.062 1 64.56 608 GLY B CA 1
ATOM 10014 C C . GLY B 1 608 ? 10.25 5.168 -7.531 1 64.56 608 GLY B C 1
ATOM 10015 O O . GLY B 1 608 ? 10.922 5.609 -8.461 1 64.56 608 GLY B O 1
ATOM 10016 N N . LEU B 1 609 ? 9.445 5.965 -6.891 1 75.81 609 LEU B N 1
ATOM 10017 C CA . LEU B 1 609 ? 9.164 7.332 -7.316 1 75.81 609 LEU B CA 1
ATOM 10018 C C . LEU B 1 609 ? 10.344 8.25 -7.008 1 75.81 609 LEU B C 1
ATOM 10020 O O . LEU B 1 609 ? 10.938 8.164 -5.926 1 75.81 609 LEU B O 1
ATOM 10024 N N . SER B 1 610 ? 10.727 9.047 -8.016 1 79.44 610 SER B N 1
ATOM 10025 C CA . SER B 1 610 ? 11.766 10.039 -7.762 1 79.44 610 SER B CA 1
ATOM 10026 C C . SER B 1 610 ? 11.289 11.102 -6.785 1 79.44 610 SER B C 1
ATOM 10028 O O . SER B 1 610 ? 10.078 11.305 -6.625 1 79.44 610 SER B O 1
ATOM 10030 N N . GLY B 1 611 ? 12.273 11.766 -6.203 1 82.25 611 GLY B N 1
ATOM 10031 C CA . GLY B 1 611 ? 11.938 12.852 -5.297 1 82.25 611 GLY B CA 1
ATOM 10032 C C . GLY B 1 611 ? 11.164 13.969 -5.961 1 82.25 611 GLY B C 1
ATOM 10033 O O . GLY B 1 611 ? 10.242 14.539 -5.367 1 82.25 611 GLY B O 1
ATOM 10034 N N . GLU B 1 612 ? 11.477 14.203 -7.168 1 86.31 612 GLU B N 1
ATOM 10035 C CA . GLU B 1 612 ? 10.82 15.266 -7.91 1 86.31 612 GLU B CA 1
ATOM 10036 C C . GLU B 1 612 ? 9.359 14.938 -8.18 1 86.31 612 GLU B C 1
ATOM 10038 O O . GLU B 1 612 ? 8.477 15.781 -7.988 1 86.31 612 GLU B O 1
ATOM 10043 N N . HIS B 1 613 ? 9.148 13.758 -8.648 1 88.69 613 HIS B N 1
ATOM 10044 C CA . HIS B 1 613 ? 7.773 13.344 -8.93 1 88.69 613 HIS B CA 1
ATOM 10045 C C . HIS B 1 613 ? 6.953 13.266 -7.645 1 88.69 613 HIS B C 1
ATOM 10047 O O . HIS B 1 613 ? 5.77 13.617 -7.641 1 88.69 613 HIS B O 1
ATOM 10053 N N . LEU B 1 614 ? 7.648 12.812 -6.633 1 88.69 614 LEU B N 1
ATOM 10054 C CA . LEU B 1 614 ? 6.969 12.75 -5.34 1 88.69 614 LEU B CA 1
ATOM 10055 C C . LEU B 1 614 ? 6.523 14.141 -4.891 1 88.69 614 LEU B C 1
ATOM 10057 O O . LEU B 1 614 ? 5.379 14.32 -4.473 1 88.69 614 LEU B O 1
ATOM 10061 N N . GLU B 1 615 ? 7.406 15.07 -4.98 1 91.88 615 GLU B N 1
ATOM 10062 C CA . GLU B 1 615 ? 7.078 16.438 -4.609 1 91.88 615 GLU B CA 1
ATOM 10063 C C . GLU B 1 615 ? 5.922 16.984 -5.441 1 91.88 615 GLU B C 1
ATOM 10065 O O . GLU B 1 615 ? 4.988 17.578 -4.902 1 91.88 615 GLU B O 1
ATOM 10070 N N . GLN B 1 616 ? 5.988 16.75 -6.738 1 94 616 GLN B N 1
ATOM 10071 C CA . GLN B 1 616 ? 4.957 17.266 -7.629 1 94 616 GLN B CA 1
ATOM 10072 C C . GLN B 1 616 ? 3.598 16.641 -7.312 1 94 616 GLN B C 1
ATOM 10074 O O . GLN B 1 616 ? 2.582 17.344 -7.293 1 94 616 GLN B O 1
ATOM 10079 N N . LEU B 1 617 ? 3.602 15.359 -7.082 1 93 617 LEU B N 1
ATOM 10080 C CA . LEU B 1 617 ? 2.359 14.648 -6.789 1 93 617 LEU B CA 1
ATOM 10081 C C . LEU B 1 617 ? 1.732 15.164 -5.5 1 93 617 LEU B C 1
ATOM 10083 O O . LEU B 1 617 ? 0.538 15.469 -5.461 1 93 617 LEU B O 1
ATOM 10087 N N . VAL B 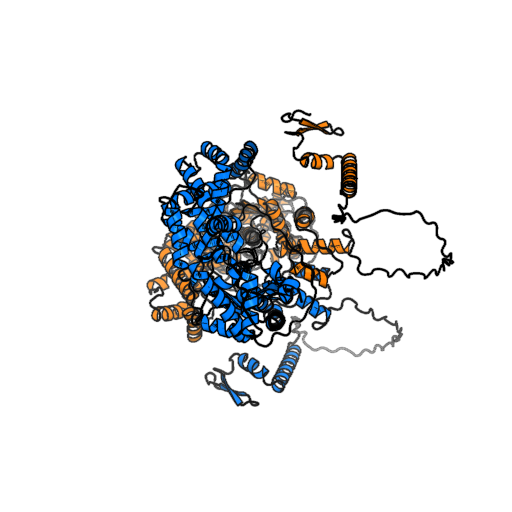1 618 ? 2.547 15.312 -4.449 1 93.06 618 VAL B N 1
ATOM 10088 C CA . VAL B 1 618 ? 2.064 15.734 -3.141 1 93.06 618 VAL B CA 1
ATOM 10089 C C . VAL B 1 618 ? 1.621 17.188 -3.199 1 93.06 618 VAL B C 1
ATOM 10091 O O . VAL B 1 618 ? 0.552 17.547 -2.691 1 93.06 618 VAL B O 1
ATOM 10094 N N . PHE B 1 619 ? 2.434 18.016 -3.867 1 95.88 619 PHE B N 1
ATOM 10095 C CA . PHE B 1 619 ? 2.137 19.438 -4.047 1 95.88 619 PHE B CA 1
ATOM 10096 C C . PHE B 1 619 ? 0.809 19.625 -4.77 1 95.88 619 PHE B C 1
ATOM 10098 O O . PHE B 1 619 ? -0.039 20.391 -4.328 1 95.88 619 PHE B O 1
ATOM 10105 N N . CYS B 1 620 ? 0.612 18.906 -5.844 1 95.38 620 CYS B N 1
ATOM 10106 C CA . CYS B 1 620 ? -0.597 19.031 -6.648 1 95.38 620 CYS B CA 1
ATOM 10107 C C . CYS B 1 620 ? -1.816 18.531 -5.887 1 95.38 620 CYS B C 1
ATOM 10109 O O . CYS B 1 620 ? -2.873 19.172 -5.906 1 95.38 620 CYS B O 1
ATOM 10111 N N . ARG B 1 621 ? -1.679 17.422 -5.207 1 94.75 621 ARG B N 1
ATOM 10112 C CA . ARG B 1 621 ? -2.797 16.859 -4.457 1 94.75 621 ARG B CA 1
ATOM 10113 C C . ARG B 1 621 ? -3.348 17.859 -3.455 1 94.75 621 ARG B C 1
ATOM 10115 O O . ARG B 1 621 ? -4.539 18.188 -3.477 1 94.75 621 ARG B O 1
ATOM 10122 N N . HIS B 1 622 ? -2.486 18.297 -2.646 1 94.75 622 HIS B N 1
ATOM 10123 C CA . HIS B 1 622 ? -2.922 19.156 -1.544 1 94.75 622 HIS B CA 1
ATOM 10124 C C . HIS B 1 622 ? -3.494 20.469 -2.055 1 94.75 622 HIS B C 1
ATOM 10126 O O . HIS B 1 622 ? -4.555 20.906 -1.604 1 94.75 622 HIS B O 1
ATOM 10132 N N . ASN B 1 623 ? -2.859 21.078 -3.002 1 95.44 623 ASN B N 1
ATOM 10133 C CA . ASN B 1 623 ? -3.301 22.406 -3.451 1 95.44 623 ASN B CA 1
ATOM 10134 C C . ASN B 1 623 ? -4.566 22.312 -4.297 1 95.44 623 ASN B C 1
ATOM 10136 O O . ASN B 1 623 ? -5.371 23.234 -4.324 1 95.44 623 ASN B O 1
ATOM 10140 N N . ILE B 1 624 ? -4.781 21.188 -5.035 1 94.69 624 ILE B N 1
ATOM 10141 C CA . ILE B 1 624 ? -6.039 20.984 -5.746 1 94.69 624 ILE B CA 1
ATOM 10142 C C . ILE B 1 624 ? -7.184 20.844 -4.746 1 94.69 624 ILE B C 1
ATOM 10144 O O . ILE B 1 624 ? -8.25 21.438 -4.926 1 94.69 624 ILE B O 1
ATOM 10148 N N . LEU B 1 625 ? -6.957 20.141 -3.721 1 92 625 LEU B N 1
ATOM 10149 C CA . LEU B 1 625 ? -8.008 19.891 -2.738 1 92 625 LEU B CA 1
ATOM 10150 C C . LEU B 1 625 ? -8.297 21.141 -1.92 1 92 625 LEU B C 1
ATOM 10152 O O . LEU B 1 625 ? -9.414 21.344 -1.453 1 92 625 LEU B O 1
ATOM 10156 N N . ILE B 1 626 ? -7.289 22 -1.764 1 91.5 626 ILE B N 1
ATOM 10157 C CA . ILE B 1 626 ? -7.453 23.234 -1.014 1 91.5 626 ILE B CA 1
ATOM 10158 C C . ILE B 1 626 ? -8.156 24.281 -1.883 1 91.5 626 ILE B C 1
ATOM 10160 O O . ILE B 1 626 ? -9.094 24.938 -1.43 1 91.5 626 ILE B O 1
ATOM 10164 N N . ASN B 1 627 ? -7.703 24.438 -3.17 1 90.44 627 ASN B N 1
ATOM 10165 C CA . ASN B 1 627 ? -8.148 25.516 -4.031 1 90.44 627 ASN B CA 1
ATOM 10166 C C . ASN B 1 627 ? -9.148 25.047 -5.074 1 90.44 627 ASN B C 1
ATOM 10168 O O . ASN B 1 627 ? -9.711 25.844 -5.82 1 90.44 627 ASN B O 1
ATOM 10172 N N . GLY B 1 628 ? -9.344 23.766 -5.191 1 88.31 628 GLY B N 1
ATOM 10173 C CA . GLY B 1 628 ? -10.273 23.234 -6.176 1 88.31 628 GLY B CA 1
ATOM 10174 C C . GLY B 1 628 ? -9.594 22.766 -7.445 1 88.31 628 GLY B C 1
ATOM 10175 O O . GLY B 1 628 ? -8.438 23.109 -7.703 1 88.31 628 GLY B O 1
ATOM 10176 N N . PHE B 1 629 ? -10.352 22.016 -8.234 1 89.38 629 PHE B N 1
ATOM 10177 C CA . PHE B 1 629 ? -9.852 21.469 -9.492 1 89.38 629 PHE B CA 1
ATOM 10178 C C . PHE B 1 629 ? -9.711 22.562 -10.539 1 89.38 629 PHE B C 1
ATOM 10180 O O . PHE B 1 629 ? -10.336 23.625 -10.422 1 89.38 629 PHE B O 1
ATOM 10187 N N . LEU B 1 630 ? -8.812 22.406 -11.5 1 83.94 630 LEU B N 1
ATOM 10188 C CA . LEU B 1 630 ? -8.57 23.375 -12.562 1 83.94 630 LEU B CA 1
ATOM 10189 C C . LEU B 1 630 ? -9.594 23.219 -13.68 1 83.94 630 LEU B C 1
ATOM 10191 O O . LEU B 1 630 ? -10.023 22.109 -13.984 1 83.94 630 LEU B O 1
#

Foldseek 3Di:
DPDAQDFDWDADPPPRDTDTDRGPPGPCVVVLVVCVVVVVVNVVVVVVVVVVVVVVVVPPPPPPPPPPPPPPPDDDDDDDDDDDDDPPPDPPPPPPPPPPPPPVQAADDCPDPVQVVVLQVVLLCCQQVLNDLQPLVDPVVVVVCCVPPVNHDDDGSCCSLPPVLVVLLVVLLVVLLVQVVQFQAKEKEKEKDFLCDPPPDPPSPQFPGFIWMWIKIWFQGPLLAIAIATQWGFTDDPPDAQLVVVVVSCVSSVCVPRYQAYEYEDDHCNVDDHHYFVLNLLQVLLVLLQVLDPCSVVLLVLLLQLLVCCVPDPVSVVVLQVLCVVVVQDNDRQDRFDPRGVLSVLVNLVVCLSCVPSSQVSCVVDVVRDDADPVSSVVSVLVNQLCVLVSVLSVVLLDSLAFLQCSLLSLLLNCCCLPVVDSDPPSNVSSVSSNVSSCVSCPPVLVPLLHLLSVLLQLQHNCLLDDPVCNVVNLVSLLVVLVVVDDPDDQDQDQDDQPFPFPQDPPDSNLVSSVVRCVVPVDQPDQPPDDDDDPSVLSSVLSSCSSNPHGDPGDGRSSSQLSGSVNCNSRVSSNVVCRHSGRHGSRSSVVVVLVVSLDSSCPPVNSPDDSVSSTSSSSSNRSCVRVHRD/DPDAQDFDWDADPPPRDTDTDRGPPGPCVVVLVVCVVVVVVNVVVVVVVVVVVVVVVVPPPPPPPPPPPPPPDDDDDDDDDDDDDDDDPPPPPPPPPPPPPPPVQAADDCPDPVQVVVLQVVLLCCQQVLNDLQPLVDPVVVVVCCVPPVNHDDDGSCCSLPPVLVVLLVVLLVVLLVQVVQFQAKEKEKEKDFLCDPPPDDPSPQFDGFIWMWIKIWFQGPLLAIAIATQWGFTDDPPDAQLVVVVVSCVSSVCVPRYQAYEYEDDHCNVDDHHYFVLNLLQVLLVLLQVLDPCSVVLLVLLLQQLVCCVPDPVSVVVLQVLCVVVVQPNDRQDRFDPRGVLSVLVNLVVCLSCVPSSQVSCVVDVVRDDADPVSSVVSVLSNQLCVLVSVLSVVLLDSLAFLQCSLLSLLLNCCCLPVVDSDPPSNVSSVSSNVSSCVSCPPVLVPLLHLLSVLLQLQPNCLLDDPVCNVVNLVSLLVVLVVPDDPDDQDQDQDDQPFPAPQDPPDSNLVSSVVRCVVPVDLPDQPPDDDDDPSVLSSVLSSCSSNPHGDPGDGRSSSQLSGSVNCNSRVSSNVVCRHSGRHGSRSSVVVVLVVSLVSSCPPVNSPDDSVSSTSSSSSNRSCVSVHRD

Sequence (1260 aa):
MLPKNKLILATCKSCEYKKTLKNAQASKSSLRHHLNKHPEEMAQLLEYEETENKNKILRTPRKGFRKSIKINSSGGGSISKTGRKKLKEEEDDDEEEDEPQTSENSQWDRTGSMTKRIDEAIIQMICTDIFPLSITDGPGFRNFLKVVAPKYVPKSRWTLSRSHLPSLYEKIRSRIINQLEEAKYISITTDTWDGDCNTNNTTKKETSDHTLLSVTAHFINKHMEPSFCVLAARSIKHDINIHLLLQQIFNEFKIEDKIHAILRGGAMDTGSHSIWCQAHILTLAVSDGFKQIDGFTELINRVKDFIRRIKKQQSLLRDFPQINSFLEISERDLFKGNEVRWNSCYEMLNLLVSNMNSVNILAMDNEKLPFFSLVDWTMMEHLTKILRPIYNAISFLQKRTSSVGYIIPLMKAIELDLIIQPVALEFPRVRAAIVNGIKCRMGGWEEEAVLIIPTLLDPYFKMTLFPVEKHMQYKDYLIFEIRKQCPPIIVHQNEFGSISTTTTNESNPFKRVKNYLSGNTSLTNESISPPVLDERFQIYSEVEEYLTSPTETEFHDVASYWKNKTTQTKYPHLTELFLKFCCAPATSSESERLFSTVNSTLGAMRKGLSGEHLEQLVFCRHNILINGFLMLPKNKLILATCKSCEYKKTLKNAQASKSSLRHHLNKHPEEMAQLLEYEETENKNKILRTPRKGFRKSIKINSSGGGSISKTGRKKLKEEEDDDEEEDEPQTSENSQWDRTGSMTKRIDEAIIQMICTDIFPLSITDGPGFRNFLKVVAPKYVPKSRWTLSRSHLPSLYEKIRSRIINQLEEAKYISITTDTWDGDCNTNNTTKKETSDHTLLSVTAHFINKHMEPSFCVLAARSIKHDINIHLLLQQIFNEFKIEDKIHAILRGGAMDTGSHSIWCQAHILTLAVSDGFKQIDGFTELINRVKDFIRRIKKQQSLLRDFPQINSFLEISERDLFKGNEVRWNSCYEMLNLLVSNMNSVNILAMDNEKLPFFSLVDWTMMEHLTKILRPIYNAISFLQKRTSSVGYIIPLMKAIELDLIIQPVALEFPRVRAAIVNGIKCRMGGWEEEAVLIIPTLLDPYFKMTLFPVEKHMQYKDYLIFEIRKQCPPIIVHQNEFGSISTTTTNESNPFKRVKNYLSGNTSLTNESISPPVLDERFQIYSEVEEYLTSPTETEFHDVASYWKNKTTQTKYPHLTELFLKFCCAPATSSESERLFSTVNSTLGAMRKGLSGEHLEQLVFCRHNILINGFL

Solvent-accessible surface area (backbone atoms only — not comparable to full-atom values): 71804 Å² total; per-residue (Å²): 129,76,70,70,76,44,67,36,73,46,61,42,86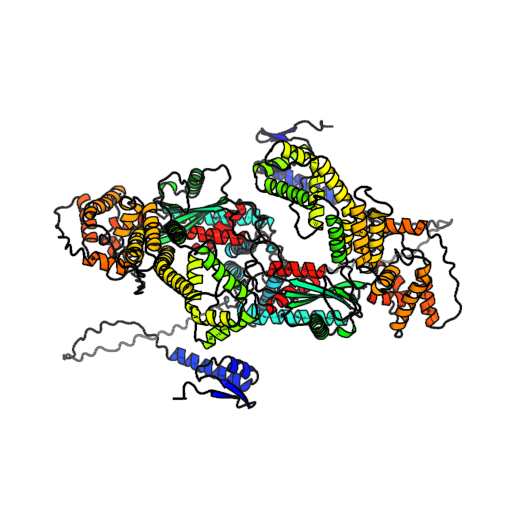,86,80,62,49,70,44,77,33,64,29,90,82,48,82,55,59,66,60,53,58,58,30,66,78,36,62,71,60,37,52,51,47,51,50,46,48,52,50,48,48,52,46,47,62,64,61,55,66,79,78,70,83,68,82,70,81,76,73,77,76,76,80,74,86,83,86,86,83,86,77,89,77,78,81,76,83,80,74,84,70,85,74,76,81,73,75,78,76,78,74,79,84,61,61,60,54,86,83,30,71,67,44,47,53,50,51,52,30,52,55,48,18,28,32,54,55,56,46,58,72,54,49,63,70,30,69,19,49,43,55,31,38,51,71,62,38,64,36,60,76,82,65,51,43,62,51,41,64,71,45,51,45,54,49,52,38,51,54,51,51,52,52,50,35,57,57,53,67,70,37,76,31,29,15,35,33,33,34,77,44,57,61,67,59,67,69,68,28,38,78,64,71,66,49,69,75,44,31,30,36,30,35,34,42,20,22,36,46,97,78,42,37,80,44,69,48,63,76,39,44,39,62,55,54,93,82,60,54,60,34,59,53,49,52,51,50,29,57,74,54,69,41,70,89,28,60,68,44,35,32,30,42,72,96,68,68,61,85,54,84,62,43,71,16,46,58,56,46,52,51,52,8,49,53,49,15,52,74,63,41,84,63,44,67,58,52,52,48,44,51,44,48,38,48,52,48,34,69,68,36,62,69,42,50,55,44,49,56,52,43,23,57,73,66,69,40,81,83,69,72,85,60,77,47,51,90,85,40,65,66,35,39,46,52,29,50,47,52,48,59,75,36,44,66,49,51,49,53,51,28,70,75,30,83,86,40,62,82,79,52,73,67,50,51,51,51,52,52,51,48,41,56,64,43,42,62,54,52,52,48,47,60,51,38,57,37,84,85,27,30,26,29,51,51,62,56,49,53,52,26,47,41,35,40,45,65,75,56,42,78,50,81,69,58,58,65,30,40,48,34,24,51,48,37,43,51,63,73,48,59,67,51,92,72,32,62,68,43,48,50,26,26,42,68,22,55,57,46,34,64,59,86,51,62,76,89,46,48,66,59,52,52,45,48,54,52,50,54,42,62,72,61,66,62,93,78,80,82,79,84,67,80,61,87,75,78,81,72,77,64,76,68,83,87,39,56,56,61,54,41,49,55,60,42,44,72,72,52,75,76,75,76,77,77,75,80,73,81,82,86,50,71,69,39,53,54,50,50,42,53,49,50,59,66,66,43,81,60,47,89,63,66,56,61,57,46,60,58,63,48,23,35,68,46,33,69,70,31,50,63,59,44,53,48,44,43,50,38,45,20,30,55,31,38,39,50,68,42,52,54,49,48,52,49,47,53,60,53,47,33,94,86,32,33,82,62,49,57,64,57,48,21,43,37,54,40,43,19,54,40,31,73,71,74,44,82,134,126,76,71,70,78,43,70,37,71,46,58,42,86,86,78,64,49,71,43,77,32,65,30,94,81,49,81,56,58,65,59,52,56,58,30,65,78,38,63,72,62,39,53,52,48,50,50,48,48,51,48,47,50,52,46,50,62,64,62,56,68,79,79,72,81,67,83,73,82,77,78,85,82,81,90,86,87,84,79,80,81,83,79,84,88,82,86,84,81,78,78,81,71,83,75,76,81,75,73,77,76,78,74,78,82,58,58,58,52,86,83,30,71,67,45,47,51,50,52,50,32,50,54,48,18,30,30,56,55,56,47,59,72,53,49,64,71,29,67,18,51,43,55,31,37,51,68,64,38,63,35,60,76,83,65,52,44,62,51,42,64,70,45,52,46,53,50,50,39,51,55,52,51,52,53,50,35,56,56,54,66,71,37,76,30,30,14,37,33,33,35,77,44,57,62,69,59,65,70,73,27,34,76,66,71,66,51,70,77,45,30,30,36,30,35,32,43,20,23,37,46,97,80,43,38,80,43,70,48,64,75,39,42,40,63,54,54,93,83,60,54,59,34,59,53,50,51,50,52,29,56,72,53,69,42,69,88,28,61,70,45,35,32,30,40,73,98,68,67,62,84,55,86,62,43,70,16,46,58,57,46,50,52,52,9,48,51,50,16,51,73,64,41,84,63,44,66,59,50,52,49,43,50,44,48,37,48,50,48,34,69,68,35,63,67,43,50,56,45,47,56,52,44,23,57,73,67,70,40,81,85,68,75,86,59,76,46,53,90,86,39,64,66,36,40,47,51,29,49,47,51,48,59,74,37,44,66,48,50,50,53,51,29,72,76,30,83,87,42,62,80,78,52,72,68,51,51,50,49,51,51,52,48,42,55,63,44,42,61,55,52,52,48,47,60,50,39,56,36,86,85,28,30,27,29,52,51,62,55,48,51,51,26,48,42,35,39,47,65,75,55,42,78,52,80,69,59,59,64,31,42,50,34,25,50,49,38,42,52,63,74,49,59,67,51,92,74,31,60,67,42,48,51,26,25,42,69,22,56,58,47,34,64,60,83,51,60,75,90,48,49,64,59,53,53,46,48,54,52,51,54,42,62,73,64,67,62,93,78,79,85,77,85,66,82,63,87,76,80,81,72,78,65,76,67,83,88,41,56,58,60,54,41,47,56,60,43,44,72,72,52,75,75,75,77,75,77,75,80,73,85,81,87,51,71,68,40,53,54,51,50,44,53,49,49,60,68,67,43,81,60,48,87,63,66,57,62,58,46,60,57,63,47,24,35,69,46,33,68,69,33,51,62,60,46,53,50,45,42,49,38,47,20,30,55,30,38,39,49,68,42,52,55,50,48,51,48,48,54,59,51,46,34,94,86,32,33,82,62,48,58,64,58,48,21,43,37,53,40,43,19,52,40,31,73,70,74,44,82,133